Protein 8VR2 (pdb70)

Foldseek 3Di:
DFADLFAFEEEEEVLQDDLNLVLCVVRVVGYQYEYEYLPPDGLNVVDPCVPPPSYDYDNHALLPLVVLLVRCAQHAAYEYDDAQDDLVRLLPDLVCRLCSLQVSLLSSLVSLLSNVRYPEYEYEAAQQQPFDDSSNSSVVSNNVSRVNSVVSQLVSCVPPVHFYAYEYEFAEDFFSDCDDDLLSVLLVCQLVLHAAEDEPPQQAKGAYAYSVLSSVLVSLLRGASLRGSYYAYGGAPQRIDTSVRSSVLSNVLNVGNYHYYYDYDPDDGTRGDGDDGVVSCVRSVGHGDQHDSRRSVRRSVNNVVD/DFDDLFAFEEEEEVLQDQLNLVLCVVRQVGAQYEYEYQPPDGLNCPDPCNPPPSYHYHHHALLPLVVLLVSCAPGAAYEYDDADQDLVVCLVPLPCRLCSLQVSLLSSLVSLLNNVRYNEYEYEAAQLLQQLVPDDPPDWWSSAVSNNSNSVSRVNSVVSQLVCCVPRVHFYAYEHEFAEAAFSDPDDDLLNVLLVCQLVLEAAEDAPPQQAKGFYAYSVLSSLLVVLCRTDSLRGSYYAYGGAPQRIGGSVVSSVLSNVLSVGNHHYHYDHHPITHRHGDGDDGVVSCVRSVGHGDQHDSRRSVNRSVNCVVPVPDDDDD/DFDDLFAFEEEEEVLQDQLNLVLCVVRQVGAQYEYEYQPPDGLNCVDPCSPPPSYYYHHDALLPLVVLLVRCARGAAYEYDDADQDLVVCLVPLPVRLCSLQNSLLSSLVSLLSNVRYPEYEYEAAQQLQFLVVDDPVPPPQWSSAVSNSSNSVSRVSSVVSQLCCCVPVVRQYAYEHEFAEDFFSPCDDDLLNVLLVCQVVQHAAEQAAPQQAKGFYAYSVLSSLLVVLCRGASLRGSYYAYGHAPQRIGTRVRSSVLSNVLSVGNHHYHYDHHPTGHGHGDGDDGVVSCVRSVGHGDAHCSRRSVNRSVNNVVD/DFDLAAFEEEEEVLQDQLNLVLCVVRQVGYQYEYEYLPPDGLLVVDPCSPPPSYHYDNHALLPLVVLLVVCAQGAHYEYDDADQCLPPPDQDLVCRLCRLQVSLLSSLVSLLVNVRYNEYEYEAAQQLQQLVVDDPVPCPLQQWSSAVSNSSNNVSRVNSVVSQLCSCVPVVRFYAYEHEFAEDAFRDCDDDLLSVLLVCQLVLHAAEQADPQQAKGFYAYSVLSSVLVVLCRGPPLRTSYYAYGGAPQRIGTRVVSSVLSNVLSVGNHHYYYDYHPGNHDHGDRDDGVCSCVRSVGHGDDHDSNRSVRRSVNNVVVD

Nearest PDB structures (foldseek):
  8vr2-assembly1_A  TM=1.003E+00  e=1.510E-65  Psychrobacter cryohalolentis K5
  8vr2-assembly1_C  TM=9.861E-01  e=4.027E-60  Psychrobacter cryohalolentis K5
  8vr2-assembly1_B  TM=9.871E-01  e=3.528E-59  Psychrobacter cryohalolentis K5
  8vr2-assembly1_D  TM=9.823E-01  e=2.081E-59  Psychrobacter cryohalolentis K5
  6zld-assembly1_A  TM=8.576E-01  e=5.743E-25  Bacillus cereus HuA2-4

Solvent-accessible surface area: 50581 Å² total; per-residue (Å²): 179,123,12,127,27,68,68,40,57,0,0,0,0,12,0,0,12,35,38,3,3,38,1,0,28,108,9,0,112,85,4,82,0,15,0,1,13,69,50,71,81,37,40,6,142,89,50,134,39,25,146,43,188,37,22,71,84,47,113,7,57,8,69,64,80,147,82,0,31,104,14,0,121,31,0,49,0,0,1,5,24,15,32,5,31,37,64,56,16,4,53,118,7,17,14,115,0,0,23,16,2,2,17,0,5,3,7,0,0,34,0,1,65,101,21,69,64,16,71,0,0,0,1,13,5,10,17,51,14,38,78,153,47,72,72,25,19,0,105,93,0,40,16,19,0,16,37,5,1,4,16,0,3,32,0,3,32,140,59,72,55,11,23,5,0,6,0,3,17,2,62,36,14,8,39,37,79,99,20,133,38,20,3,8,69,9,0,86,39,1,76,107,64,83,54,3,99,1,116,19,30,0,22,38,36,78,4,8,0,5,8,57,3,0,0,51,0,0,38,71,0,0,7,23,39,99,0,47,44,57,16,0,23,0,3,7,32,88,2,22,1,1,15,8,0,0,0,0,0,0,1,47,28,35,131,17,172,2,102,12,52,34,106,136,44,165,79,82,70,105,157,38,142,41,29,97,28,72,71,2,83,132,55,6,52,7,137,15,142,13,37,3,66,72,0,0,76,97,5,5,87,74,19,74,93,120,190,117,12,126,26,64,69,34,63,0,1,0,0,13,0,0,14,35,35,4,3,38,2,0,30,109,10,1,124,83,3,96,0,12,0,0,13,72,48,128,163,38,44,7,143,86,54,131,38,28,143,36,187,33,25,64,88,52,112,5,57,7,65,53,56,134,88,0,25,93,18,0,108,38,1,50,0,0,2,4,26,17,41,28,56,32,39,117,70,2,70,165,16,12,15,96,0,2,27,18,3,0,20,0,6,6,9,0,0,43,0,1,60,96,20,68,61,18,70,1,0,0,2,14,5,10,18,28,2,90,7,4,37,89,66,34,22,60,110,113,20,56,40,0,44,3,38,20,4,21,0,8,0,17,23,5,1,3,17,1,2,32,1,6,32,140,51,75,53,11,23,5,0,6,0,11,18,1,73,26,10,1,41,32,53,91,17,132,46,28,5,11,49,10,0,51,62,1,62,90,75,86,54,3,68,0,96,23,52,0,22,65,54,65,8,18,0,4,5,53,2,0,0,58,0,0,36,72,0,0,14,20,44,98,0,64,45,53,15,1,24,0,2,6,29,76,2,30,1,0,18,8,0,0,0,0,0,0,0,44,25,34,138,13,172,2,112,15,57,47,134,152,57,161,35,58,56,12,146,30,62,45,11,91,29,68,76,1,68,134,63,6,50,9,136,16,149,13,34,2,56,60,0,0,72,112,4,5,91,70,15,61,84,63,72,146,62,59,93,67,155,178,129,10,130,27,63,67,35,51,0,0,1,0,12,0,0,12,28,33,3,2,39,1,0,33,130,9,4,122,89,4,90,0,16,0,0,13,60,48,111,146,37,31,7,143,89,54,133,36,26,146,35,184,40,24,70,79,41,110,11,51,8,68,59,82,149,87,0,30,108,14,0,116,31,0,49,0,0,2,3,26,17,42,14,58,31,35,107,82,1,65,156,26,14,15,119,1,1,26,18,2,1,25,0,7,7,8,0,0,36,0,1,63,102,23,67,63,16,75,0,0,0,1,15,5,10,19,28,0,42,3,6,84,69,49,70,12,61,88,28,139,26,28,55,37,0,18,3,34,6,3,21,1,8,0,17,23,5,1,3,18,0,3,43,3,7,30,148,53,73,54,10,22,6,0,6,0,0,20,1,68,18,2,1,41,33,48,104,21,154,43,27,3,6,64,11,0,92,54,1,72,99,79,74,51,2,72,1,97,20,55,0,27,64,47,58,9,14,0,5,6,70,3,0,5,55,0,0,28,76,0,0,10,22,49,95,0,51,42,61,17,1,15,0,2,7,30,84,2,22,1,1,19,9,0,0,0,0,0,0,1,48,22,32,112,19,143,2,100,14,50,34,121,155,55,157,36,59,50,13,148,32,70,48,17,96,28,74,68,1,85,130,53,4,55,11,140,13,141,12,30,2,58,74,0,0,68,90,3,4,89,68,19,78,91,118,168,16,125,24,59,71,36,57,0,0,0,0,11,0,0,15,35,33,3,0,36,1,0,32,118,5,2,126,88,3,87,0,18,0,0,13,69,55,91,182,43,23,9,146,93,39,134,36,23,148,39,188,36,25,69,85,43,114,7,56,8,70,61,85,152,84,0,27,106,16,0,112,28,0,50,0,0,1,4,25,19,39,31,38,24,20,114,80,137,125,65,29,24,14,106,7,0,18,20,2,0,21,0,6,4,6,0,0,34,0,1,63,102,20,68,63,16,73,0,0,0,1,15,4,9,17,25,3,84,8,3,153,88,64,76,9,51,112,24,89,98,101,2,18,57,28,0,23,15,25,2,4,28,0,7,0,15,23,4,0,20,18,0,2,66,1,4,27,135,64,74,55,9,22,6,0,8,0,18,19,2,67,32,10,2,37,31,44,85,22,136,42,31,3,9,72,13,0,84,77,2,76,103,76,84,68,4,67,0,105,27,55,1,25,61,60,60,9,13,0,5,5,73,6,0,1,57,0,0,40,70,0,0,22,38,50,90,0,55,43,59,31,1,18,0,5,7,33,89,2,31,3,0,18,10,0,0,0,0,1,0,1,51,28,32,135,19,173,1,84,15,58,34,125,156,52,181,31,39,53,16,143,30,67,54,21,100,32,75,100,2,77,141,63,7,51,10,134,12,132,18,31,2,51,73,0,0,77,118,6,3,87,65,9,64,87,75,116

Sequence (1261 aa):
HMIELTGKKIFITGGAGFIGSTLIGRLIENNEMIVYDNLERNTLKSQPFANHKNLTLIQGNVLDQEKIIEAAKGSEIFIHAAAIAGIDNTVKSPVRTMTVNMIGTANALEAAHQAGTVQRFLEFSTSEVFGTGAVGEARWTYAVSKLAGEHLTHAYNREHGLPTVTFRPFNVYGPGQIGEGAISIMIRKALNNEDIYIFGDGSQIRAWCYVDDMIDALMKALSVPQAIGESFNIGNARAITTIYGLAQTICRVLNSKSEIIFREALSADIELRIPNVDKSEELLGFKAQVDLEEGLIRTADWLSANHMIELTGKKIFITGGAGFIGSTLIGRLIENNEMIVYDNLERNTLKSQPFANHKNLTLIQGNVLDQEKIIEAAKGSEIFIHAAAIAGIDNTVKSPVRTMMTVNMIGTANALEAAHQAGTVQRFLEFSTSEVFFGSRAYRVDETGAVGEARWTYAVSKLAGEHLTHAYNREHGLPTVTFRPFNVYGPGQIGEGAISIMIRKALNNEDIYIFGDGSQIRAWCYVDDMIDALMKALSVPQAIGESFNIGNARAITTIYGLAQTICRVLNSKSEIIFREALSADIELRIPNVDKSEELLGFKAQVDLEEGLIRTADWLSANMNDLPVMHMIELTGKKIFITGGAGFIGSTLIGRLIENNEMIVYDNLERNTLKSQPFANHKNLTLIQGNVLDQEKIIEAAKGSEIFIHAAAIAGIDNTVKSPVRTMTVNMIIGTANALEAAHQAGTVQRFLEFSTSEVFFGSRAYRVDELNTGAVGEARWTYAVSKLAGEHLTHAYNREHGLPTVTFRPFNVYGPGQIGEGAISIMIRKALNNEDIYIFGDGSQIRAWCYVDDMIDALMKALSVPQAIGESFNIGNARAITTIYGLAQTICRRVLNNSKSEIIFREALSADIELRIPNVDKSEELLGFKAQVDLEEGLIRTADWLSANMIELTGKKIFITGGAGFIGSTLIGRLIENNEMIVYDNLERNTLKSSQQPFANHKNLTLIQGNVLDQEKIIEAAKGSEIFIHAAAIAGIDNTVKSPVRTMTVNMIGTANALEAAHQAGTVQRFLEEFSTSEVFGSRAYRVDELSTTTGAVGEARWTYAVSKLAGEHLTHAYNREHGLPTVTFRPFNVYGPGQIGEGAISIMIRKALNNEDIYIFGDGSQIRAWCYVDDMIDDALMKALSVPQAIGESFNIGNARAITTIYGLAQTICRVLNSKSEIIFREALSADIELRIPNVDKSEELLGFKAQVDLEEGLIRTADWLSSANM

InterPro domains:
  IPR001509 NAD-dependent epimerase/dehydratase [PF01370] (9-247)
  IPR036291 NAD(P)-binding domain superfamily [SSF51735] (3-320)

Structure (mmCIF, N/CA/C/O backbone):
data_8VR2
#
_entry.id   8VR2
#
_cell.length_a   63.579
_cell.length_b   114.849
_cell.length_c   206.045
_cell.angle_alpha   90.00
_cell.angle_beta   90.00
_cell.angle_gamma   90.00
#
_symmetry.space_group_name_H-M   'P 21 21 21'
#
loop_
_entity.id
_entity.type
_entity.pdbx_description
1 polymer 'NAD-dependent epimerase/dehydratase'
2 non-polymer NICOTINAMIDE-ADENINE-DINUCLEOTIDE
3 non-polymer "URIDINE-5'-DIPHOSPHATE"
4 non-polymer 'SODIUM ION'
5 non-polymer '2-(N-MORPHOLINO)-ETHANESULFONIC ACID'
6 water water
#
loop_
_atom_site.group_PDB
_atom_site.id
_atom_site.type_symbol
_atom_site.label_atom_id
_atom_site.label_alt_id
_atom_site.label_comp_id
_atom_site.label_asym_id
_atom_site.label_entity_id
_atom_site.label_seq_id
_atom_site.pdbx_PDB_ins_code
_atom_site.Cartn_x
_atom_site.Cartn_y
_atom_site.Cartn_z
_atom_site.occupancy
_atom_site.B_iso_or_equiv
_atom_site.auth_seq_id
_atom_site.auth_comp_id
_atom_site.auth_asym_id
_atom_site.auth_atom_id
_atom_site.pdbx_PDB_model_num
ATOM 1 N N . HIS A 1 2 ? 50.341 12.832 75.132 1.00 64.44 0 HIS A N 1
ATOM 2 C CA . HIS A 1 2 ? 48.894 12.605 75.396 1.00 66.39 0 HIS A CA 1
ATOM 3 C C . HIS A 1 2 ? 48.211 12.073 74.132 1.00 60.95 0 HIS A C 1
ATOM 4 O O . HIS A 1 2 ? 47.188 11.400 74.214 1.00 67.15 0 HIS A O 1
ATOM 11 N N . MET A 1 3 ? 48.764 12.403 72.959 1.00 57.30 1 MET A N 1
ATOM 12 C CA . MET A 1 3 ? 48.447 11.699 71.729 1.00 50.96 1 MET A CA 1
ATOM 13 C C . MET A 1 3 ? 48.699 10.209 71.954 1.00 49.57 1 MET A C 1
ATOM 14 O O . MET A 1 3 ? 49.777 9.841 72.409 1.00 51.37 1 MET A O 1
ATOM 19 N N . ILE A 1 4 ? 47.707 9.357 71.673 1.00 40.72 2 ILE A N 1
ATOM 20 C CA . ILE A 1 4 ? 47.834 7.918 71.886 1.00 43.52 2 ILE A CA 1
ATOM 21 C C . ILE A 1 4 ? 48.242 7.258 70.568 1.00 41.58 2 ILE A C 1
ATOM 22 O O . ILE A 1 4 ? 47.631 7.515 69.529 1.00 43.42 2 ILE A O 1
ATOM 27 N N . GLU A 1 5 ? 49.257 6.390 70.618 1.00 44.13 3 GLU A N 1
ATOM 28 C CA . GLU A 1 5 ? 49.681 5.650 69.439 1.00 47.77 3 GLU A CA 1
ATOM 29 C C . GLU A 1 5 ? 48.984 4.300 69.473 1.00 40.20 3 GLU A C 1
ATOM 30 O O . GLU A 1 5 ? 49.048 3.626 70.494 1.00 39.46 3 GLU A O 1
ATOM 36 N N . LEU A 1 6 ? 48.283 3.949 68.380 1.00 37.74 4 LEU A N 1
ATOM 37 C CA . LEU A 1 6 ? 47.366 2.813 68.366 1.00 38.58 4 LEU A CA 1
ATOM 38 C C . LEU A 1 6 ? 48.074 1.511 67.971 1.00 39.89 4 LEU A C 1
ATOM 39 O O . LEU A 1 6 ? 47.541 0.704 67.191 1.00 36.95 4 LEU A O 1
ATOM 44 N N . THR A 1 7 ? 49.260 1.306 68.571 1.00 44.01 5 THR A N 1
ATOM 45 C CA . THR A 1 7 ? 50.027 0.073 68.495 1.00 46.24 5 THR A CA 1
ATOM 46 C C . THR A 1 7 ? 50.435 -0.313 69.913 1.00 41.65 5 THR A C 1
ATOM 47 O O . THR A 1 7 ? 50.563 0.528 70.802 1.00 39.80 5 THR A O 1
ATOM 51 N N . GLY A 1 8 ? 50.609 -1.613 70.114 1.00 37.98 6 GLY A N 1
ATOM 52 C CA . GLY A 1 8 ? 51.027 -2.151 71.397 1.00 40.83 6 GLY A CA 1
ATOM 53 C C . GLY A 1 8 ? 50.051 -1.856 72.529 1.00 41.29 6 GLY A C 1
ATOM 54 O O . GLY A 1 8 ? 50.474 -1.779 73.675 1.00 40.76 6 GLY A O 1
ATOM 55 N N . LYS A 1 9 ? 48.756 -1.677 72.223 1.00 40.13 7 LYS A N 1
ATOM 56 C CA . LYS A 1 9 ? 47.782 -1.387 73.270 1.00 39.36 7 LYS A CA 1
ATOM 57 C C . LYS A 1 9 ? 46.931 -2.603 73.584 1.00 42.97 7 LYS A C 1
ATOM 58 O O . LYS A 1 9 ? 46.783 -3.501 72.754 1.00 39.03 7 LYS A O 1
ATOM 64 N N . LYS A 1 10 ? 46.391 -2.612 74.812 1.00 40.52 8 LYS A N 1
ATOM 65 C CA . LYS A 1 10 ? 45.392 -3.595 75.185 1.00 44.35 8 LYS A CA 1
ATOM 66 C C . LYS A 1 10 ? 44.009 -2.967 75.000 1.00 42.43 8 LYS A C 1
ATOM 67 O O . LYS A 1 10 ? 43.655 -2.025 75.716 1.00 39.92 8 LYS A O 1
ATOM 73 N N . ILE A 1 11 ? 43.263 -3.472 74.004 1.00 39.37 9 ILE A N 1
ATOM 74 C CA . ILE A 1 11 ? 42.051 -2.827 73.531 1.00 37.75 9 ILE A CA 1
ATOM 75 C C . ILE A 1 11 ? 40.909 -3.766 73.874 1.00 38.47 9 ILE A C 1
ATOM 76 O O . ILE A 1 11 ? 40.978 -4.937 73.516 1.00 41.14 9 ILE A O 1
ATOM 81 N N . PHE A 1 12 ? 39.898 -3.256 74.593 1.00 35.78 10 PHE A N 1
ATOM 82 C CA . PHE A 1 12 ? 38.737 -4.043 74.978 1.00 28.79 10 PHE A CA 1
ATOM 83 C C . PHE A 1 12 ? 37.549 -3.462 74.239 1.00 32.07 10 PHE A C 1
ATOM 84 O O . PHE A 1 12 ? 37.312 -2.264 74.320 1.00 33.56 10 PHE A O 1
ATOM 92 N N . ILE A 1 13 ? 36.848 -4.291 73.467 1.00 34.99 11 ILE A N 1
ATOM 93 C CA . ILE A 1 13 ? 35.722 -3.821 72.664 1.00 36.32 11 ILE A CA 1
ATOM 94 C C . ILE A 1 13 ? 34.490 -4.637 73.007 1.00 36.42 11 ILE A C 1
ATOM 95 O O . ILE A 1 13 ? 34.434 -5.835 72.683 1.00 33.23 11 ILE A O 1
ATOM 100 N N . THR A 1 14 ? 33.484 -3.973 73.598 1.00 30.66 12 THR A N 1
ATOM 101 C CA . THR A 1 14 ? 32.175 -4.589 73.710 1.00 29.60 12 THR A CA 1
ATOM 102 C C . THR A 1 14 ? 31.547 -4.486 72.326 1.00 29.25 12 THR A C 1
ATOM 103 O O . THR A 1 14 ? 31.748 -3.505 71.607 1.00 31.97 12 THR A O 1
ATOM 107 N N . GLY A 1 15 ? 30.743 -5.480 71.958 1.00 26.31 13 GLY A N 1
ATOM 108 C CA . GLY A 1 15 ? 30.047 -5.439 70.687 1.00 28.42 13 GLY A CA 1
ATOM 109 C C . GLY A 1 15 ? 31.017 -5.610 69.513 1.00 27.65 13 GLY A C 1
ATOM 110 O O . GLY A 1 15 ? 30.667 -5.307 68.389 1.00 27.56 13 GLY A O 1
ATOM 111 N N . GLY A 1 16 ? 32.247 -6.056 69.792 1.00 32.93 14 GLY A N 1
ATOM 112 C CA . GLY A 1 16 ? 33.301 -6.172 68.797 1.00 36.34 14 GLY A CA 1
ATOM 113 C C . GLY A 1 16 ? 33.018 -7.210 67.706 1.00 38.05 14 GLY A C 1
ATOM 114 O O . GLY A 1 16 ? 33.795 -7.318 66.758 1.00 34.13 14 GLY A O 1
ATOM 115 N N . ALA A 1 17 ? 31.946 -7.996 67.856 1.00 34.12 15 ALA A N 1
ATOM 116 C CA . ALA A 1 17 ? 31.645 -9.062 66.904 1.00 35.50 15 ALA A CA 1
ATOM 117 C C . ALA A 1 17 ? 30.711 -8.577 65.797 1.00 37.75 15 ALA A C 1
ATOM 118 O O . ALA A 1 17 ? 30.493 -9.278 64.800 1.00 33.39 15 ALA A O 1
ATOM 120 N N . GLY A 1 18 ? 30.188 -7.352 65.927 1.00 34.03 16 GLY A N 1
ATOM 121 C CA . GLY A 1 18 ? 29.306 -6.843 64.895 1.00 33.44 16 GLY A CA 1
ATOM 122 C C . GLY A 1 18 ? 30.072 -6.141 63.777 1.00 37.43 16 GLY A C 1
ATOM 123 O O . GLY A 1 18 ? 31.296 -6.252 63.654 1.00 33.86 16 GLY A O 1
ATOM 124 N N . PHE A 1 19 ? 29.335 -5.331 63.028 1.00 32.93 17 PHE A N 1
ATOM 125 C CA . PHE A 1 19 ? 29.834 -4.734 61.814 1.00 33.06 17 PHE A CA 1
ATOM 126 C C . PHE A 1 19 ? 30.995 -3.796 62.123 1.00 38.15 17 PHE A C 1
ATOM 127 O O . PHE A 1 19 ? 32.087 -3.934 61.552 1.00 30.82 17 PHE A O 1
ATOM 135 N N . ILE A 1 20 ? 30.747 -2.791 62.978 1.00 35.97 18 ILE A N 1
ATOM 136 C CA . ILE A 1 20 ? 31.736 -1.737 63.117 1.00 36.04 18 ILE A CA 1
ATOM 137 C C . ILE A 1 20 ? 32.916 -2.302 63.900 1.00 32.55 18 ILE A C 1
ATOM 138 O O . ILE A 1 20 ? 34.077 -2.030 63.574 1.00 33.11 18 ILE A O 1
ATOM 143 N N . GLY A 1 21 ? 32.609 -3.118 64.912 1.00 30.16 19 GLY A N 1
ATOM 144 C CA . GLY A 1 21 ? 33.645 -3.765 65.700 1.00 34.38 19 GLY A CA 1
ATOM 145 C C . GLY A 1 21 ? 34.571 -4.681 64.882 1.00 34.25 19 GLY A C 1
ATOM 146 O O . GLY A 1 21 ? 35.783 -4.644 65.072 1.00 34.92 19 GLY A O 1
ATOM 147 N N . SER A 1 22 ? 34.008 -5.528 64.004 1.00 31.95 20 SER A N 1
ATOM 148 C CA . SER A 1 22 ? 34.793 -6.375 63.110 1.00 33.76 20 SER A CA 1
ATOM 149 C C . SER A 1 22 ? 35.729 -5.517 62.262 1.00 33.11 20 SER A C 1
ATOM 150 O O . SER A 1 22 ? 36.924 -5.805 62.143 1.00 36.48 20 SER A O 1
ATOM 153 N N . THR A 1 23 ? 35.151 -4.453 61.691 1.00 30.84 21 THR A N 1
ATOM 154 C CA . THR A 1 23 ? 35.850 -3.587 60.775 1.00 31.11 21 THR A CA 1
ATOM 155 C C . THR A 1 23 ? 37.047 -3.005 61.514 1.00 33.64 21 THR A C 1
ATOM 156 O O . THR A 1 23 ? 38.156 -3.032 60.969 1.00 27.49 21 THR A O 1
ATOM 160 N N . LEU A 1 24 ? 36.827 -2.515 62.753 1.00 29.63 22 LEU A N 1
ATOM 161 C CA . LEU A 1 24 ? 37.903 -1.868 63.476 1.00 35.05 22 LEU A CA 1
ATOM 162 C C . LEU A 1 24 ? 38.968 -2.900 63.849 1.00 32.38 22 LEU A C 1
ATOM 163 O O . LEU A 1 24 ? 40.161 -2.649 63.678 1.00 33.68 22 LEU A O 1
ATOM 168 N N . ILE A 1 25 ? 38.531 -4.080 64.286 1.00 31.80 23 ILE A N 1
ATOM 169 C CA . ILE A 1 25 ? 39.455 -5.145 64.644 1.00 33.78 23 ILE A CA 1
ATOM 170 C C . ILE A 1 25 ? 40.373 -5.429 63.463 1.00 33.38 23 ILE A C 1
ATOM 171 O O . ILE A 1 25 ? 41.582 -5.531 63.658 1.00 35.55 23 ILE A O 1
ATOM 176 N N . GLY A 1 26 ? 39.809 -5.517 62.254 1.00 31.19 24 GLY A N 1
ATOM 177 C CA . GLY A 1 26 ? 40.598 -5.733 61.047 1.00 33.68 24 GLY A CA 1
ATOM 178 C C . GLY A 1 26 ? 41.724 -4.716 60.882 1.00 37.32 24 GLY A C 1
ATOM 179 O O . GLY A 1 26 ? 42.805 -5.053 60.411 1.00 37.50 24 GLY A O 1
ATOM 180 N N . ARG A 1 27 ? 41.486 -3.459 61.268 1.00 34.08 25 ARG A N 1
ATOM 181 C CA . ARG A 1 27 ? 42.503 -2.445 61.110 1.00 32.27 25 ARG A CA 1
ATOM 182 C C . ARG A 1 27 ? 43.536 -2.485 62.236 1.00 35.68 25 ARG A C 1
ATOM 183 O O . ARG A 1 27 ? 44.630 -1.987 62.020 1.00 40.66 25 ARG A O 1
ATOM 191 N N . LEU A 1 28 ? 43.200 -3.020 63.424 1.00 34.56 26 LEU A N 1
ATOM 192 C CA . LEU A 1 28 ? 44.053 -2.874 64.602 1.00 35.69 26 LEU A CA 1
ATOM 193 C C . LEU A 1 28 ? 44.664 -4.199 65.063 1.00 33.55 26 LEU A C 1
ATOM 194 O O . LEU A 1 28 ? 45.568 -4.180 65.896 1.00 36.46 26 LEU A O 1
ATOM 199 N N . ILE A 1 29 ? 44.162 -5.329 64.560 1.00 33.06 27 ILE A N 1
ATOM 200 C CA . ILE A 1 29 ? 44.468 -6.626 65.138 1.00 35.21 27 ILE A CA 1
ATOM 201 C C . ILE A 1 29 ? 45.936 -7.005 64.933 1.00 35.44 27 ILE A C 1
ATOM 202 O O . ILE A 1 29 ? 46.478 -7.699 65.780 1.00 32.81 27 ILE A O 1
ATOM 207 N N . GLU A 1 30 ? 46.556 -6.577 63.821 1.00 38.04 28 GLU A N 1
ATOM 208 C CA . GLU A 1 30 ? 47.953 -6.896 63.522 1.00 40.23 28 GLU A CA 1
ATOM 209 C C . GLU A 1 30 ? 48.887 -6.394 64.624 1.00 41.69 28 GLU A C 1
ATOM 210 O O . GLU A 1 30 ? 49.926 -6.997 64.873 1.00 39.46 28 GLU A O 1
ATOM 216 N N . ASN A 1 31 ? 48.533 -5.267 65.259 1.00 42.26 29 ASN A N 1
ATOM 217 C CA . ASN A 1 31 ? 49.477 -4.505 66.062 1.00 42.69 29 ASN A CA 1
ATOM 218 C C . ASN A 1 31 ? 49.007 -4.274 67.496 1.00 42.95 29 ASN A C 1
ATOM 219 O O . ASN A 1 31 ? 49.657 -3.532 68.225 1.00 43.53 29 ASN A O 1
ATOM 224 N N . ASN A 1 32 ? 47.897 -4.901 67.907 1.00 41.33 30 ASN A N 1
ATOM 225 C CA . ASN A 1 32 ? 47.381 -4.735 69.259 1.00 40.21 30 ASN A CA 1
ATOM 226 C C . ASN A 1 32 ? 46.773 -6.034 69.773 1.00 36.36 30 ASN A C 1
ATOM 227 O O . ASN A 1 32 ? 46.302 -6.854 68.994 1.00 36.92 30 ASN A O 1
ATOM 232 N N . GLU A 1 33 ? 46.792 -6.201 71.100 1.00 37.35 31 GLU A N 1
ATOM 233 C CA . GLU A 1 33 ? 46.061 -7.258 71.780 1.00 39.93 31 GLU A CA 1
ATOM 234 C C . GLU A 1 33 ? 44.611 -6.792 71.933 1.00 41.37 31 GLU A C 1
ATOM 235 O O . GLU A 1 33 ? 44.362 -5.734 72.507 1.00 44.68 31 GLU A O 1
ATOM 241 N N . MET A 1 34 ? 43.655 -7.589 71.457 1.00 37.76 32 MET A N 1
ATOM 242 C CA . MET A 1 34 ? 42.274 -7.144 71.375 1.00 38.61 32 MET A CA 1
ATOM 243 C C . MET A 1 34 ? 41.380 -8.194 72.008 1.00 41.11 32 MET A C 1
ATOM 244 O O . MET A 1 34 ? 41.551 -9.394 71.748 1.00 41.16 32 MET A O 1
ATOM 249 N N . ILE A 1 35 ? 40.443 -7.701 72.839 1.00 38.91 33 ILE A N 1
ATOM 250 C CA . ILE A 1 35 ? 39.469 -8.519 73.542 1.00 37.02 33 ILE A CA 1
ATOM 251 C C . ILE A 1 35 ? 38.080 -8.076 73.109 1.00 35.68 33 ILE A C 1
ATOM 252 O O . ILE A 1 35 ? 37.719 -6.906 73.220 1.00 37.27 33 ILE A O 1
ATOM 257 N N . VAL A 1 36 ? 37.312 -9.019 72.580 1.00 34.62 34 VAL A N 1
ATOM 258 C CA . VAL A 1 36 ? 35.955 -8.757 72.144 1.00 37.30 34 VAL A CA 1
ATOM 259 C C . VAL A 1 36 ? 35.040 -9.290 73.241 1.00 39.81 34 VAL A C 1
ATOM 260 O O . VAL A 1 36 ? 35.163 -10.451 73.631 1.00 40.81 34 VAL A O 1
ATOM 264 N N . TYR A 1 37 ? 34.121 -8.444 73.706 1.00 37.18 35 TYR A N 1
ATOM 265 C CA . TYR A 1 37 ? 33.156 -8.818 74.728 1.00 36.01 35 TYR A CA 1
ATOM 266 C C . TYR A 1 37 ? 31.771 -8.676 74.104 1.00 34.93 35 TYR A C 1
ATOM 267 O O . TYR A 1 37 ? 31.269 -7.582 73.880 1.00 37.38 35 TYR A O 1
ATOM 276 N N . ASP A 1 38 ? 31.178 -9.811 73.738 1.00 33.54 36 ASP A N 1
ATOM 277 C CA . ASP A 1 38 ? 29.991 -9.799 72.918 1.00 35.23 36 ASP A CA 1
ATOM 278 C C . ASP A 1 38 ? 29.166 -11.032 73.262 1.00 37.99 36 ASP A C 1
ATOM 279 O O . ASP A 1 38 ? 29.721 -12.077 73.583 1.00 38.40 36 ASP A O 1
ATOM 284 N N . ASN A 1 39 ? 27.842 -10.909 73.205 1.00 40.31 37 ASN A N 1
ATOM 285 C CA . ASN A 1 39 ? 27.010 -12.054 73.518 1.00 40.61 37 ASN A CA 1
ATOM 286 C C . ASN A 1 39 ? 26.641 -12.798 72.234 1.00 42.68 37 ASN A C 1
ATOM 287 O O . ASN A 1 39 ? 25.943 -13.812 72.305 1.00 38.23 37 ASN A O 1
ATOM 292 N N . LEU A 1 40 ? 27.065 -12.254 71.076 1.00 39.91 38 LEU A N 1
ATOM 293 C CA . LEU A 1 40 ? 26.907 -12.883 69.770 1.00 43.82 38 LEU A CA 1
ATOM 294 C C . LEU A 1 40 ? 25.446 -12.876 69.337 1.00 46.94 38 LEU A C 1
ATOM 295 O O . LEU A 1 40 ? 25.016 -13.769 68.626 1.00 41.37 38 LEU A O 1
ATOM 300 N N . GLU A 1 41 ? 24.690 -11.834 69.702 1.00 48.76 39 GLU A N 1
ATOM 301 C CA . GLU A 1 41 ? 23.420 -11.590 69.037 1.00 50.69 39 GLU A CA 1
ATOM 302 C C . GLU A 1 41 ? 23.674 -11.442 67.537 1.00 46.29 39 GLU A C 1
ATOM 303 O O . GLU A 1 41 ? 22.852 -11.852 66.720 1.00 46.28 39 GLU A O 1
ATOM 309 N N . ARG A 1 42 ? 24.787 -10.774 67.203 1.00 42.24 40 ARG A N 1
ATOM 310 C CA . ARG A 1 42 ? 25.329 -10.729 65.857 1.00 44.88 40 ARG A CA 1
ATOM 311 C C . ARG A 1 42 ? 26.737 -11.299 65.883 1.00 41.17 40 ARG A C 1
ATOM 312 O O . ARG A 1 42 ? 27.381 -11.327 66.928 1.00 41.08 40 ARG A O 1
ATOM 320 N N . ASN A 1 43 ? 27.210 -11.723 64.710 1.00 43.74 41 ASN A N 1
ATOM 321 C CA . ASN A 1 43 ? 28.534 -12.289 64.627 1.00 40.91 41 ASN A CA 1
ATOM 322 C C . ASN A 1 43 ? 29.028 -12.182 63.188 1.00 46.08 41 ASN A C 1
ATOM 323 O O . ASN A 1 43 ? 29.122 -13.194 62.504 1.00 44.25 41 ASN A O 1
ATOM 328 N N . THR A 1 44 ? 29.335 -10.950 62.758 1.00 38.58 42 THR A N 1
ATOM 329 C CA . THR A 1 44 ? 30.130 -10.684 61.568 1.00 41.11 42 THR A CA 1
ATOM 330 C C . THR A 1 44 ? 31.554 -11.231 61.725 1.00 41.50 42 THR A C 1
ATOM 331 O O . THR A 1 44 ? 32.175 -11.687 60.765 1.00 34.75 42 THR A O 1
ATOM 335 N N . LEU A 1 45 ? 32.098 -11.129 62.940 1.00 39.49 43 LEU A N 1
ATOM 336 C CA . LEU A 1 45 ? 33.501 -11.404 63.172 1.00 38.92 43 LEU A CA 1
ATOM 337 C C . LEU A 1 45 ? 33.832 -12.838 62.757 1.00 42.08 43 LEU A C 1
ATOM 338 O O . LEU A 1 45 ? 34.889 -13.078 62.182 1.00 36.87 43 LEU A O 1
ATOM 343 N N . LYS A 1 46 ? 32.933 -13.793 63.011 1.00 41.89 44 LYS A N 1
ATOM 344 C CA . LYS A 1 46 ? 33.298 -15.185 62.760 1.00 46.40 44 LYS A CA 1
ATOM 345 C C . LYS A 1 46 ? 33.472 -15.412 61.249 1.00 45.77 44 LYS A C 1
ATOM 346 O O . LYS A 1 46 ? 34.072 -16.400 60.850 1.00 46.68 44 LYS A O 1
ATOM 352 N N . SER A 1 47 ? 33.012 -14.486 60.397 1.00 44.15 45 SER A N 1
ATOM 353 C CA . SER A 1 47 ? 33.145 -14.664 58.964 1.00 47.64 45 SER A CA 1
ATOM 354 C C . SER A 1 47 ? 34.454 -14.089 58.437 1.00 49.03 45 SER A C 1
ATOM 355 O O . SER A 1 47 ? 34.713 -14.233 57.247 1.00 52.65 45 SER A O 1
ATOM 358 N N . GLN A 1 48 ? 35.274 -13.470 59.299 1.00 43.45 46 GLN A N 1
ATOM 359 C CA . GLN A 1 48 ? 36.430 -12.713 58.827 1.00 45.72 46 GLN A CA 1
ATOM 360 C C . GLN A 1 48 ? 37.701 -13.542 58.928 1.00 42.58 46 GLN A C 1
ATOM 361 O O . GLN A 1 48 ? 37.886 -14.337 59.841 1.00 40.03 46 GLN A O 1
ATOM 367 N N . PRO A 1 49 ? 38.675 -13.317 58.031 1.00 43.65 47 PRO A N 1
ATOM 368 C CA . PRO A 1 49 ? 39.894 -14.124 58.050 1.00 43.78 47 PRO A CA 1
ATOM 369 C C . PRO A 1 49 ? 40.683 -14.020 59.352 1.00 42.56 47 PRO A C 1
ATOM 370 O O . PRO A 1 49 ? 41.397 -14.954 59.707 1.00 47.74 47 PRO A O 1
ATOM 374 N N . PHE A 1 50 ? 40.506 -12.914 60.089 1.00 37.97 48 PHE A N 1
ATOM 375 C CA . PHE A 1 50 ? 41.198 -12.678 61.350 1.00 34.50 48 PHE A CA 1
ATOM 376 C C . PHE A 1 50 ? 40.368 -13.132 62.560 1.00 33.64 48 PHE A C 1
ATOM 377 O O . PHE A 1 50 ? 40.796 -12.940 63.696 1.00 35.90 48 PHE A O 1
ATOM 385 N N . ALA A 1 51 ? 39.232 -13.808 62.347 1.00 37.91 49 ALA A N 1
ATOM 386 C CA . ALA A 1 51 ? 38.425 -14.344 63.457 1.00 39.88 49 ALA A CA 1
ATOM 387 C C . ALA A 1 51 ? 39.244 -15.173 64.456 1.00 45.92 49 ALA A C 1
ATOM 388 O O . ALA A 1 51 ? 38.931 -15.187 65.645 1.00 45.22 49 ALA A O 1
ATOM 390 N N . ASN A 1 52 ? 40.294 -15.864 63.982 1.00 42.64 50 ASN A N 1
ATOM 391 C CA . ASN A 1 52 ? 41.080 -16.744 64.830 1.00 42.62 50 ASN A CA 1
ATOM 392 C C . ASN A 1 52 ? 42.499 -16.220 65.001 1.00 40.84 50 ASN A C 1
ATOM 393 O O . ASN A 1 52 ? 43.384 -17.014 65.306 1.00 40.14 50 ASN A O 1
ATOM 398 N N . HIS A 1 53 ? 42.701 -14.900 64.842 1.00 36.85 51 HIS A N 1
ATOM 399 C CA . HIS A 1 53 ? 44.007 -14.269 64.996 1.00 39.34 51 HIS A CA 1
ATOM 400 C C . HIS A 1 53 ? 44.567 -14.457 66.418 1.00 39.41 51 HIS A C 1
ATOM 401 O O . HIS A 1 53 ? 43.862 -14.400 67.421 1.00 35.45 51 HIS A O 1
ATOM 408 N N . LYS A 1 54 ? 45.889 -14.629 66.514 1.00 41.99 52 LYS A N 1
ATOM 409 C CA . LYS A 1 54 ? 46.547 -14.861 67.790 1.00 44.05 52 LYS A CA 1
ATOM 410 C C . LYS A 1 54 ? 46.344 -13.682 68.754 1.00 46.06 52 LYS A C 1
ATOM 411 O O . LYS A 1 54 ? 46.389 -13.870 69.970 1.00 49.57 52 LYS A O 1
ATOM 417 N N . ASN A 1 55 ? 46.144 -12.458 68.235 1.00 39.65 53 ASN A N 1
ATOM 418 C CA . ASN A 1 55 ? 45.983 -11.282 69.083 1.00 37.68 53 ASN A CA 1
ATOM 419 C C . ASN A 1 55 ? 44.534 -11.058 69.533 1.00 37.96 53 ASN A C 1
ATOM 420 O O . ASN A 1 55 ? 44.256 -10.103 70.258 1.00 35.72 53 ASN A O 1
ATOM 425 N N . LEU A 1 56 ? 43.615 -11.926 69.117 1.00 37.75 54 LEU A N 1
ATOM 426 C CA . LEU A 1 56 ? 42.205 -11.775 69.421 1.00 37.86 54 LEU A CA 1
ATOM 427 C C . LEU A 1 56 ? 41.758 -12.829 70.431 1.00 47.82 54 LEU A C 1
ATOM 428 O O . LEU A 1 56 ? 41.969 -14.027 70.230 1.00 46.80 54 LEU A O 1
ATOM 433 N N . THR A 1 57 ? 41.126 -12.346 71.511 1.00 47.47 55 THR A N 1
ATOM 434 C CA . THR A 1 57 ? 40.428 -13.175 72.479 1.00 43.45 55 THR A CA 1
ATOM 435 C C . THR A 1 57 ? 38.951 -12.812 72.444 1.00 42.09 55 THR A C 1
ATOM 436 O O . THR A 1 57 ? 38.640 -11.634 72.568 1.00 46.81 55 THR A O 1
ATOM 440 N N . LEU A 1 58 ? 38.065 -13.802 72.253 1.00 42.07 56 LEU A N 1
ATOM 441 C CA . LEU A 1 58 ? 36.619 -13.592 72.296 1.00 40.41 56 LEU A CA 1
ATOM 442 C C . LEU A 1 58 ? 36.079 -14.037 73.655 1.00 46.33 56 LEU A C 1
ATOM 443 O O . LEU A 1 58 ? 36.204 -15.200 74.005 1.00 48.31 56 LEU A O 1
ATOM 448 N N . ILE A 1 59 ? 35.477 -13.111 74.418 1.00 46.07 57 ILE A N 1
ATOM 449 C CA . ILE A 1 59 ? 34.732 -13.466 75.622 1.00 42.59 57 ILE A CA 1
ATOM 450 C C . ILE A 1 59 ? 33.252 -13.363 75.287 1.00 41.54 57 ILE A C 1
ATOM 451 O O . ILE A 1 59 ? 32.780 -12.309 74.890 1.00 41.50 57 ILE A O 1
ATOM 456 N N . GLN A 1 60 ? 32.530 -14.474 75.421 1.00 39.37 58 GLN A N 1
ATOM 457 C CA . GLN A 1 60 ? 31.111 -14.462 75.141 1.00 46.58 58 GLN A CA 1
ATOM 458 C C . GLN A 1 60 ? 30.378 -14.032 76.412 1.00 54.15 58 GLN A C 1
ATOM 459 O O . GLN A 1 60 ? 30.301 -14.801 77.376 1.00 46.34 58 GLN A O 1
ATOM 465 N N . GLY A 1 61 ? 29.868 -12.793 76.403 1.00 45.84 59 GLY A N 1
ATOM 466 C CA . GLY A 1 61 ? 29.342 -12.176 77.615 1.00 46.59 59 GLY A CA 1
ATOM 467 C C . GLY A 1 61 ? 28.303 -11.091 77.325 1.00 43.43 59 GLY A C 1
ATOM 468 O O . GLY A 1 61 ? 28.237 -10.559 76.217 1.00 44.31 59 GLY A O 1
ATOM 469 N N . ASN A 1 62 ? 27.490 -10.777 78.347 1.00 41.49 60 ASN A N 1
ATOM 470 C CA . ASN A 1 62 ? 26.434 -9.785 78.230 1.00 40.38 60 ASN A CA 1
ATOM 471 C C . ASN A 1 62 ? 26.875 -8.519 78.963 1.00 38.38 60 ASN A C 1
ATOM 472 O O . ASN A 1 62 ? 27.471 -8.594 80.042 1.00 43.34 60 ASN A O 1
ATOM 477 N N . VAL A 1 63 ? 26.636 -7.346 78.365 1.00 35.45 61 VAL A N 1
ATOM 478 C CA . VAL A 1 63 ? 27.017 -6.120 79.043 1.00 35.96 61 VAL A CA 1
ATOM 479 C C . VAL A 1 63 ? 26.064 -5.885 80.227 1.00 39.62 61 VAL A C 1
ATOM 480 O O . VAL A 1 63 ? 26.327 -4.999 81.025 1.00 38.63 61 VAL A O 1
ATOM 484 N N . LEU A 1 64 ? 24.971 -6.666 80.350 1.00 39.33 62 LEU A N 1
ATOM 485 C CA . LEU A 1 64 ? 24.134 -6.636 81.548 1.00 39.62 62 LEU A CA 1
ATOM 486 C C . LEU A 1 64 ? 24.711 -7.439 82.718 1.00 47.97 62 LEU A C 1
ATOM 487 O O . LEU A 1 64 ? 24.198 -7.334 83.829 1.00 46.20 62 LEU A O 1
ATOM 492 N N . ASP A 1 65 ? 25.813 -8.179 82.516 1.00 41.78 63 ASP A N 1
ATOM 493 C CA . ASP A 1 65 ? 26.455 -8.905 83.598 1.00 42.63 63 ASP A CA 1
ATOM 494 C C . ASP A 1 65 ? 27.565 -8.026 84.160 1.00 42.37 63 ASP A C 1
ATOM 495 O O . ASP A 1 65 ? 28.695 -8.062 83.663 1.00 39.36 63 ASP A O 1
ATOM 500 N N . GLN A 1 66 ? 27.245 -7.267 85.231 1.00 41.05 64 GLN A N 1
ATOM 501 C CA . GLN A 1 66 ? 28.113 -6.192 85.682 1.00 45.09 64 GLN A CA 1
ATOM 502 C C . GLN A 1 66 ? 29.449 -6.755 86.160 1.00 44.29 64 GLN A C 1
ATOM 503 O O . GLN A 1 66 ? 30.491 -6.136 85.924 1.00 47.02 64 GLN A O 1
ATOM 509 N N . GLU A 1 67 ? 29.413 -7.883 86.896 1.00 44.29 65 GLU A N 1
ATOM 510 C CA . GLU A 1 67 ? 30.612 -8.423 87.512 1.00 46.25 65 GLU A CA 1
ATOM 511 C C . GLU A 1 67 ? 31.535 -8.997 86.437 1.00 44.00 65 GLU A C 1
ATOM 512 O O . GLU A 1 67 ? 32.754 -8.882 86.557 1.00 41.86 65 GLU A O 1
ATOM 518 N N . LYS A 1 68 ? 30.948 -9.602 85.398 1.00 45.02 66 LYS A N 1
ATOM 519 C CA . LYS A 1 68 ? 31.740 -10.244 84.354 1.00 46.10 66 LYS A CA 1
ATOM 520 C C . LYS A 1 68 ? 32.465 -9.187 83.525 1.00 42.34 66 LYS A C 1
ATOM 521 O O . LYS A 1 68 ? 33.671 -9.281 83.268 1.00 38.64 66 LYS A O 1
ATOM 527 N N . ILE A 1 69 ? 31.726 -8.156 83.108 1.00 42.17 67 ILE A N 1
ATOM 528 C CA . ILE A 1 69 ? 32.351 -7.147 82.267 1.00 41.98 67 ILE A CA 1
ATOM 529 C C . ILE A 1 69 ? 33.449 -6.419 83.045 1.00 44.58 67 ILE A C 1
ATOM 530 O O . ILE A 1 69 ? 34.513 -6.146 82.491 1.00 43.55 67 ILE A O 1
ATOM 535 N N . ILE A 1 70 ? 33.227 -6.146 84.345 1.00 41.88 68 ILE A N 1
ATOM 536 C CA . ILE A 1 70 ? 34.251 -5.544 85.189 1.00 41.78 68 ILE A CA 1
ATOM 537 C C . ILE A 1 70 ? 35.538 -6.382 85.210 1.00 39.51 68 ILE A C 1
ATOM 538 O O . ILE A 1 70 ? 36.643 -5.840 85.126 1.00 42.46 68 ILE A O 1
ATOM 543 N N . GLU A 1 71 ? 35.398 -7.688 85.430 1.00 41.30 69 GLU A N 1
ATOM 544 C CA . GLU A 1 71 ? 36.539 -8.591 85.415 1.00 47.32 69 GLU A CA 1
ATOM 545 C C . GLU A 1 71 ? 37.211 -8.573 84.037 1.00 37.02 69 GLU A C 1
ATOM 546 O O . GLU A 1 71 ? 38.428 -8.424 83.932 1.00 39.32 69 GLU A O 1
ATOM 552 N N . ALA A 1 72 ? 36.412 -8.738 82.984 1.00 39.54 70 ALA A N 1
ATOM 553 C CA . ALA A 1 72 ? 36.957 -8.910 81.637 1.00 39.93 70 ALA A CA 1
ATOM 554 C C . ALA A 1 72 ? 37.745 -7.681 81.177 1.00 44.18 70 ALA A C 1
ATOM 555 O O . ALA A 1 72 ? 38.667 -7.805 80.366 1.00 39.96 70 ALA A O 1
ATOM 557 N N . ALA A 1 73 ? 37.402 -6.489 81.693 1.00 41.42 71 ALA A N 1
ATOM 558 C CA . ALA A 1 73 ? 37.945 -5.251 81.152 1.00 39.65 71 ALA A CA 1
ATOM 559 C C . ALA A 1 73 ? 39.195 -4.836 81.905 1.00 38.13 71 ALA A C 1
ATOM 560 O O . ALA A 1 73 ? 39.733 -3.768 81.638 1.00 41.28 71 ALA A O 1
ATOM 562 N N . LYS A 1 74 ? 39.616 -5.678 82.851 1.00 40.99 72 LYS A N 1
ATOM 563 C CA . LYS A 1 74 ? 40.758 -5.399 83.694 1.00 43.73 72 LYS A CA 1
ATOM 564 C C . LYS A 1 74 ? 42.016 -5.216 82.849 1.00 41.66 72 LYS A C 1
ATOM 565 O O . LYS A 1 74 ? 42.297 -5.994 81.934 1.00 49.73 72 LYS A O 1
ATOM 571 N N . GLY A 1 75 ? 42.754 -4.158 83.165 1.00 33.48 73 GLY A N 1
ATOM 572 C CA . GLY A 1 75 ? 43.971 -3.793 82.459 1.00 38.81 73 GLY A CA 1
ATOM 573 C C . GLY A 1 75 ? 43.769 -3.091 81.113 1.00 37.69 73 GLY A C 1
ATOM 574 O O . GLY A 1 75 ? 44.756 -2.765 80.469 1.00 42.48 73 GLY A O 1
ATOM 575 N N . SER A 1 76 ? 42.528 -2.813 80.693 1.00 36.32 74 SER A N 1
ATOM 576 C CA . SER A 1 76 ? 42.302 -2.309 79.350 1.00 34.82 74 SER A CA 1
ATOM 577 C C . SER A 1 76 ? 42.805 -0.868 79.227 1.00 39.09 74 SER A C 1
ATOM 578 O O . SER A 1 76 ? 42.653 -0.066 80.151 1.00 39.88 74 SER A O 1
ATOM 581 N N . GLU A 1 77 ? 43.480 -0.565 78.104 1.00 34.12 75 GLU A N 1
ATOM 582 C CA . GLU A 1 77 ? 44.040 0.753 77.884 1.00 35.17 75 GLU A CA 1
ATOM 583 C C . GLU A 1 77 ? 43.145 1.578 76.960 1.00 36.46 75 GLU A C 1
ATOM 584 O O . GLU A 1 77 ? 43.115 2.804 77.068 1.00 37.27 75 GLU A O 1
ATOM 590 N N . ILE A 1 78 ? 42.499 0.907 75.998 1.00 31.73 76 ILE A N 1
ATOM 591 C CA . ILE A 1 78 ? 41.503 1.517 75.134 1.00 31.75 76 ILE A CA 1
ATOM 592 C C . ILE A 1 78 ? 40.235 0.707 75.296 1.00 32.72 76 ILE A C 1
ATOM 593 O O . ILE A 1 78 ? 40.272 -0.512 75.102 1.00 32.99 76 ILE A O 1
ATOM 598 N N . PHE A 1 79 ? 39.130 1.388 75.629 1.00 30.04 77 PHE A N 1
ATOM 599 C CA . PHE A 1 79 ? 37.847 0.738 75.864 1.00 28.25 77 PHE A CA 1
ATOM 600 C C . PHE A 1 79 ? 36.862 1.284 74.836 1.00 28.64 77 PHE A C 1
ATOM 601 O O . PHE A 1 79 ? 36.608 2.486 74.775 1.00 29.83 77 PHE A O 1
ATOM 609 N N . ILE A 1 80 ? 36.389 0.414 73.952 1.00 30.70 78 ILE A N 1
ATOM 610 C CA . ILE A 1 80 ? 35.444 0.806 72.921 1.00 30.98 78 ILE A CA 1
ATOM 611 C C . ILE A 1 80 ? 34.123 0.134 73.254 1.00 31.68 78 ILE A C 1
ATOM 612 O O . ILE A 1 80 ? 34.040 -1.090 73.337 1.00 30.99 78 ILE A O 1
ATOM 617 N N . HIS A 1 81 ? 33.100 0.948 73.489 1.00 32.45 79 HIS A N 1
ATOM 618 C CA . HIS A 1 81 ? 31.817 0.402 73.894 1.00 31.56 79 HIS A CA 1
ATOM 619 C C . HIS A 1 81 ? 30.889 0.446 72.685 1.00 30.67 79 HIS A C 1
ATOM 620 O O . HIS A 1 81 ? 30.280 1.474 72.373 1.00 29.42 79 HIS A O 1
ATOM 627 N N . ALA A 1 82 ? 30.793 -0.693 71.988 1.00 28.24 80 ALA A N 1
ATOM 628 C CA . ALA A 1 82 ? 29.977 -0.753 70.799 1.00 29.51 80 ALA A CA 1
ATOM 629 C C . ALA A 1 82 ? 28.764 -1.654 71.013 1.00 25.54 80 ALA A C 1
ATOM 630 O O . ALA A 1 82 ? 27.894 -1.638 70.179 1.00 31.15 80 ALA A O 1
ATOM 632 N N . ALA A 1 83 ? 28.702 -2.396 72.118 1.00 30.62 81 ALA A N 1
ATOM 633 C CA . ALA A 1 83 ? 27.586 -3.292 72.367 1.00 32.57 81 ALA A CA 1
ATOM 634 C C . ALA A 1 83 ? 26.311 -2.481 72.485 1.00 37.57 81 ALA A C 1
ATOM 635 O O . ALA A 1 83 ? 26.243 -1.513 73.249 1.00 42.13 81 ALA A O 1
ATOM 637 N N . ALA A 1 84 ? 25.337 -2.887 71.689 1.00 35.57 82 ALA A N 1
ATOM 638 C CA . ALA A 1 84 ? 24.037 -2.264 71.665 1.00 34.46 82 ALA A CA 1
ATOM 639 C C . ALA A 1 84 ? 23.087 -3.171 70.906 1.00 40.71 82 ALA A C 1
ATOM 640 O O . ALA A 1 84 ? 23.483 -3.942 70.029 1.00 42.47 82 ALA A O 1
ATOM 642 N N . ILE A 1 85 ? 21.817 -3.057 71.269 1.00 39.19 83 ILE A N 1
ATOM 643 C CA . ILE A 1 85 ? 20.755 -3.496 70.398 1.00 37.62 83 ILE A CA 1
ATOM 644 C C . ILE A 1 85 ? 20.508 -2.343 69.441 1.00 38.88 83 ILE A C 1
ATOM 645 O O . ILE A 1 85 ? 20.027 -1.280 69.801 1.00 34.32 83 ILE A O 1
ATOM 650 N N . ALA A 1 86 ? 20.848 -2.614 68.187 1.00 40.58 84 ALA A N 1
ATOM 651 C CA . ALA A 1 86 ? 20.915 -1.619 67.143 1.00 36.85 84 ALA A CA 1
ATOM 652 C C . ALA A 1 86 ? 20.546 -2.326 65.842 1.00 41.47 84 ALA A C 1
ATOM 653 O O . ALA A 1 86 ? 20.614 -3.556 65.765 1.00 45.02 84 ALA A O 1
ATOM 655 N N . GLY A 1 87 ? 20.142 -1.546 64.837 1.00 45.20 85 GLY A N 1
ATOM 656 C CA . GLY A 1 87 ? 19.500 -2.082 63.655 1.00 42.28 85 GLY A CA 1
ATOM 657 C C . GLY A 1 87 ? 18.055 -2.452 63.990 1.00 45.54 85 GLY A C 1
ATOM 658 O O . GLY A 1 87 ? 17.795 -3.133 64.995 1.00 39.83 85 GLY A O 1
ATOM 659 N N . ILE A 1 88 ? 17.119 -2.013 63.131 1.00 43.93 86 ILE A N 1
ATOM 660 C CA . ILE A 1 88 ? 15.705 -2.201 63.404 1.00 42.96 86 ILE A CA 1
ATOM 661 C C . ILE A 1 88 ? 15.388 -3.700 63.553 1.00 43.51 86 ILE A C 1
ATOM 662 O O . ILE A 1 88 ? 14.466 -4.054 64.290 1.00 44.08 86 ILE A O 1
ATOM 667 N N . ASP A 1 89 ? 16.148 -4.596 62.888 1.00 39.88 87 ASP A N 1
ATOM 668 C CA . ASP A 1 89 ? 15.953 -6.036 63.055 1.00 45.05 87 ASP A CA 1
ATOM 669 C C . ASP A 1 89 ? 16.027 -6.438 64.539 1.00 50.77 87 ASP A C 1
ATOM 670 O O . ASP A 1 89 ? 15.238 -7.267 64.998 1.00 47.01 87 ASP A O 1
ATOM 675 N N . ASN A 1 90 ? 16.958 -5.825 65.289 1.00 42.76 88 ASN A N 1
ATOM 676 C CA . ASN A 1 90 ? 17.188 -6.155 66.689 1.00 49.49 88 ASN A CA 1
ATOM 677 C C . ASN A 1 90 ? 16.314 -5.307 67.618 1.00 47.35 88 ASN A C 1
ATOM 678 O O . ASN A 1 90 ? 15.840 -5.819 68.625 1.00 42.40 88 ASN A O 1
ATOM 683 N N . THR A 1 91 ? 16.121 -4.019 67.286 1.00 43.98 89 THR A N 1
ATOM 684 C CA . THR A 1 91 ? 15.539 -3.062 68.221 1.00 51.07 89 THR A CA 1
ATOM 685 C C . THR A 1 91 ? 14.019 -3.239 68.267 1.00 49.92 89 THR A C 1
ATOM 686 O O . THR A 1 91 ? 13.404 -2.983 69.295 1.00 43.07 89 THR A O 1
ATOM 690 N N . VAL A 1 92 ? 13.419 -3.688 67.156 1.00 45.94 90 VAL A N 1
ATOM 691 C CA . VAL A 1 92 ? 11.967 -3.791 67.073 1.00 48.80 90 VAL A CA 1
ATOM 692 C C . VAL A 1 92 ? 11.485 -4.888 68.018 1.00 55.48 90 VAL A C 1
ATOM 693 O O . VAL A 1 92 ? 10.291 -4.967 68.309 1.00 64.92 90 VAL A O 1
ATOM 697 N N . LYS A 1 93 ? 12.407 -5.755 68.458 1.00 55.44 91 LYS A N 1
ATOM 698 C CA . LYS A 1 93 ? 12.024 -6.960 69.170 1.00 56.71 91 LYS A CA 1
ATOM 699 C C . LYS A 1 93 ? 11.450 -6.591 70.539 1.00 60.94 91 LYS A C 1
ATOM 700 O O . LYS A 1 93 ? 10.484 -7.210 70.992 1.00 49.10 91 LYS A O 1
ATOM 706 N N . SER A 1 94 ? 12.009 -5.561 71.187 1.00 44.11 92 SER A N 1
ATOM 707 C CA . SER A 1 94 ? 11.634 -5.308 72.566 1.00 47.78 92 SER A CA 1
ATOM 708 C C . SER A 1 94 ? 12.165 -3.946 73.000 1.00 46.91 92 SER A C 1
ATOM 709 O O . SER A 1 94 ? 13.360 -3.796 73.223 1.00 48.91 92 SER A O 1
ATOM 712 N N . PRO A 1 95 ? 11.294 -2.921 73.085 1.00 48.47 93 PRO A N 1
ATOM 713 C CA . PRO A 1 95 ? 11.654 -1.662 73.739 1.00 44.81 93 PRO A CA 1
ATOM 714 C C . PRO A 1 95 ? 12.367 -1.863 75.077 1.00 45.14 93 PRO A C 1
ATOM 715 O O . PRO A 1 95 ? 13.395 -1.224 75.307 1.00 39.86 93 PRO A O 1
ATOM 719 N N . VAL A 1 96 ? 11.895 -2.800 75.920 1.00 37.60 94 VAL A N 1
ATOM 720 C CA . VAL A 1 96 ? 12.532 -2.998 77.210 1.00 41.68 94 VAL A CA 1
ATOM 721 C C . VAL A 1 96 ? 13.978 -3.456 77.026 1.00 40.06 94 VAL A C 1
ATOM 722 O O . VAL A 1 96 ? 14.864 -3.002 77.746 1.00 36.53 94 VAL A O 1
ATOM 726 N N . ARG A 1 97 ? 14.215 -4.395 76.097 1.00 40.92 95 ARG A N 1
ATOM 727 C CA . ARG A 1 97 ? 15.559 -4.953 75.959 1.00 36.50 95 ARG A CA 1
ATOM 728 C C . ARG A 1 97 ? 16.483 -3.904 75.339 1.00 31.75 95 ARG A C 1
ATOM 729 O O . ARG A 1 97 ? 17.613 -3.738 75.787 1.00 34.77 95 ARG A O 1
ATOM 737 N N . THR A 1 98 ? 15.985 -3.180 74.339 1.00 33.70 96 THR A N 1
ATOM 738 C CA . THR A 1 98 ? 16.701 -2.067 73.747 1.00 38.58 96 THR A CA 1
ATOM 739 C C . THR A 1 98 ? 17.138 -1.041 74.804 1.00 39.44 96 THR A C 1
ATOM 740 O O . THR A 1 98 ? 18.307 -0.630 74.856 1.00 33.65 96 THR A O 1
ATOM 744 N N . MET A 1 99 ? 16.164 -0.590 75.608 1.00 35.39 97 MET A N 1
ATOM 745 C CA . MET A 1 99 ? 16.404 0.485 76.564 1.00 37.04 97 MET A CA 1
ATOM 746 C C . MET A 1 99 ? 17.390 -0.003 77.604 1.00 34.00 97 MET A C 1
ATOM 747 O O . MET A 1 99 ? 18.332 0.697 77.918 1.00 35.12 97 MET A O 1
ATOM 752 N N . THR A 1 100 ? 17.218 -1.251 78.022 1.00 31.36 98 THR A N 1
ATOM 753 C CA . THR A 1 100 ? 17.973 -1.859 79.093 1.00 35.77 98 THR A CA 1
ATOM 754 C C . THR A 1 100 ? 19.401 -2.154 78.626 1.00 38.74 98 THR A C 1
ATOM 755 O O . THR A 1 100 ? 20.359 -1.774 79.301 1.00 35.63 98 THR A O 1
ATOM 759 N N . VAL A 1 101 ? 19.565 -2.804 77.459 1.00 35.98 99 VAL A N 1
ATOM 760 C CA . VAL A 1 101 ? 20.919 -3.123 77.023 1.00 33.59 99 VAL A CA 1
ATOM 761 C C . VAL A 1 101 ? 21.690 -1.832 76.731 1.00 29.77 99 VAL A C 1
ATOM 762 O O . VAL A 1 101 ? 22.867 -1.731 77.061 1.00 35.53 99 VAL A O 1
ATOM 766 N N . ASN A 1 102 ? 21.040 -0.863 76.086 1.00 29.98 100 ASN A N 1
ATOM 767 C CA . ASN A 1 102 ? 21.741 0.338 75.676 1.00 33.06 100 ASN A CA 1
ATOM 768 C C . ASN A 1 102 ? 22.060 1.204 76.897 1.00 35.69 100 ASN A C 1
ATOM 769 O O . ASN A 1 102 ? 23.186 1.663 77.036 1.00 35.49 100 ASN A O 1
ATOM 774 N N . MET A 1 103 ? 21.097 1.411 77.804 1.00 35.47 101 MET A N 1
ATOM 775 C CA . MET A 1 103 ? 21.349 2.334 78.904 1.00 37.30 101 MET A CA 1
ATOM 776 C C . MET A 1 103 ? 22.192 1.674 79.992 1.00 35.11 101 MET A C 1
ATOM 777 O O . MET A 1 103 ? 23.303 2.113 80.290 1.00 34.38 101 MET A O 1
ATOM 782 N N . ILE A 1 104 ? 21.665 0.588 80.564 1.00 31.61 102 ILE A N 1
ATOM 783 C CA . ILE A 1 104 ? 22.340 -0.130 81.625 1.00 32.58 102 ILE A CA 1
ATOM 784 C C . ILE A 1 104 ? 23.668 -0.702 81.125 1.00 30.57 102 ILE A C 1
ATOM 785 O O . ILE A 1 104 ? 24.665 -0.679 81.847 1.00 31.03 102 ILE A O 1
ATOM 790 N N . GLY A 1 105 ? 23.687 -1.230 79.893 1.00 34.72 103 GLY A N 1
ATOM 791 C CA . GLY A 1 105 ? 24.929 -1.751 79.327 1.00 30.62 103 GLY A CA 1
ATOM 792 C C . GLY A 1 105 ? 26.034 -0.693 79.265 1.00 29.92 103 GLY A C 1
ATOM 793 O O . GLY A 1 105 ? 27.194 -0.987 79.518 1.00 34.17 103 GLY A O 1
ATOM 794 N N . THR A 1 106 ? 25.683 0.539 78.891 1.00 30.04 104 THR A N 1
ATOM 795 C CA . THR A 1 106 ? 26.631 1.647 78.893 1.00 32.66 104 THR A CA 1
ATOM 796 C C . THR A 1 106 ? 27.096 1.991 80.316 1.00 32.03 104 THR A C 1
ATOM 797 O O . THR A 1 106 ? 28.290 2.177 80.553 1.00 28.86 104 THR A O 1
ATOM 801 N N . ALA A 1 107 ? 26.164 2.035 81.288 1.00 30.86 105 ALA A N 1
ATOM 802 C CA . ALA A 1 107 ? 26.512 2.254 82.689 1.00 29.27 105 ALA A CA 1
ATOM 803 C C . ALA A 1 107 ? 27.557 1.255 83.165 1.00 27.99 105 ALA A C 1
ATOM 804 O O . ALA A 1 107 ? 28.553 1.617 83.777 1.00 32.56 105 ALA A O 1
ATOM 806 N N . ASN A 1 108 ? 27.328 -0.017 82.825 1.00 28.05 106 ASN A N 1
ATOM 807 C CA . ASN A 1 108 ? 28.185 -1.112 83.247 1.00 31.66 106 ASN A CA 1
ATOM 808 C C . ASN A 1 108 ? 29.552 -1.015 82.574 1.00 31.28 106 ASN A C 1
ATOM 809 O O . ASN A 1 108 ? 30.591 -1.237 83.222 1.00 34.76 106 ASN A O 1
ATOM 814 N N . ALA A 1 109 ? 29.537 -0.706 81.266 1.00 32.05 107 ALA A N 1
ATOM 815 C CA . ALA A 1 109 ? 30.771 -0.543 80.507 1.00 31.99 107 ALA A CA 1
ATOM 816 C C . ALA A 1 109 ? 31.604 0.569 81.133 1.00 29.81 107 ALA A C 1
ATOM 817 O O . ALA A 1 109 ? 32.823 0.440 81.323 1.00 30.98 107 ALA A O 1
ATOM 819 N N . LEU A 1 110 ? 30.933 1.697 81.428 1.00 29.75 108 LEU A N 1
ATOM 820 C CA . LEU A 1 110 ? 31.579 2.828 82.090 1.00 29.44 108 LEU A CA 1
ATOM 821 C C . LEU A 1 110 ? 32.155 2.433 83.462 1.00 30.16 108 LEU A C 1
ATOM 822 O O . LEU A 1 110 ? 33.324 2.706 83.744 1.00 30.99 108 LEU A O 1
ATOM 827 N N . GLU A 1 111 ? 31.384 1.697 84.270 1.00 31.75 109 GLU A N 1
ATOM 828 C CA . GLU A 1 111 ? 31.850 1.246 85.577 1.00 36.03 109 GLU A CA 1
ATOM 829 C C . GLU A 1 111 ? 33.044 0.304 85.407 1.00 38.61 109 GLU A C 1
ATOM 830 O O . GLU A 1 111 ? 34.007 0.435 86.152 1.00 37.19 109 GLU A O 1
ATOM 836 N N . ALA A 1 112 ? 33.008 -0.585 84.394 1.00 38.63 110 ALA A N 1
ATOM 837 C CA . ALA A 1 112 ? 34.145 -1.471 84.129 1.00 35.70 110 ALA A CA 1
ATOM 838 C C . ALA A 1 112 ? 35.391 -0.653 83.797 1.00 35.64 110 ALA A C 1
ATOM 839 O O . ALA A 1 112 ? 36.474 -0.901 84.329 1.00 39.96 110 ALA A O 1
ATOM 841 N N . ALA A 1 113 ? 35.259 0.344 82.919 1.00 36.81 111 ALA A N 1
ATOM 842 C CA . ALA A 1 113 ? 36.410 1.148 82.537 1.00 37.65 111 ALA A CA 1
ATOM 843 C C . ALA A 1 113 ? 36.965 1.872 83.763 1.00 41.64 111 ALA A C 1
ATOM 844 O O . ALA A 1 113 ? 38.189 1.963 83.954 1.00 39.07 111 ALA A O 1
ATOM 846 N N . HIS A 1 114 ? 36.029 2.432 84.546 1.00 39.81 112 HIS A N 1
ATOM 847 C CA . HIS A 1 114 ? 36.345 3.147 85.772 1.00 41.44 112 HIS A CA 1
ATOM 848 C C . HIS A 1 114 ? 37.130 2.257 86.731 1.00 36.55 112 HIS A C 1
ATOM 849 O O . HIS A 1 114 ? 38.174 2.673 87.222 1.00 40.65 112 HIS A O 1
ATOM 856 N N . GLN A 1 115 ? 36.630 1.046 87.002 1.00 36.66 113 GLN A N 1
ATOM 857 C CA . GLN A 1 115 ? 37.250 0.195 88.017 1.00 38.51 113 GLN A CA 1
ATOM 858 C C . GLN A 1 115 ? 38.628 -0.294 87.557 1.00 39.12 113 GLN A C 1
ATOM 859 O O . GLN A 1 115 ? 39.529 -0.506 88.364 1.00 41.82 113 GLN A O 1
ATOM 865 N N . ALA A 1 116 ? 38.808 -0.448 86.243 1.00 37.00 114 ALA A N 1
ATOM 866 C CA . ALA A 1 116 ? 40.074 -0.882 85.668 1.00 37.81 114 ALA A CA 1
ATOM 867 C C . ALA A 1 116 ? 41.235 0.026 86.056 1.00 40.85 114 ALA A C 1
ATOM 868 O O . ALA A 1 116 ? 42.369 -0.442 86.216 1.00 42.23 114 ALA A O 1
ATOM 870 N N . GLY A 1 117 ? 40.974 1.340 86.083 1.00 39.60 115 GLY A N 1
ATOM 871 C CA . GLY A 1 117 ? 41.996 2.317 86.423 1.00 42.30 115 GLY A CA 1
ATOM 872 C C . GLY A 1 117 ? 43.024 2.570 85.318 1.00 42.53 115 GLY A C 1
ATOM 873 O O . GLY A 1 117 ? 43.767 3.538 85.413 1.00 43.91 115 GLY A O 1
ATOM 874 N N . THR A 1 118 ? 43.003 1.783 84.228 1.00 43.11 116 THR A N 1
ATOM 875 C CA . THR A 1 118 ? 44.063 1.793 83.226 1.00 41.24 116 THR A CA 1
ATOM 876 C C . THR A 1 118 ? 43.626 2.414 81.891 1.00 43.09 116 THR A C 1
ATOM 877 O O . THR A 1 118 ? 44.446 2.547 80.973 1.00 39.43 116 THR A O 1
ATOM 881 N N . VAL A 1 119 ? 42.351 2.816 81.766 1.00 41.94 117 VAL A N 1
ATOM 882 C CA . VAL A 1 119 ? 41.795 3.222 80.478 1.00 36.08 117 VAL A CA 1
ATOM 883 C C . VAL A 1 119 ? 42.270 4.624 80.099 1.00 35.70 117 VAL A C 1
ATOM 884 O O . VAL A 1 119 ? 42.038 5.604 80.816 1.00 39.32 117 VAL A O 1
ATOM 888 N N . GLN A 1 120 ? 42.908 4.746 78.926 1.00 32.76 118 GLN A N 1
ATOM 889 C CA . GLN A 1 120 ? 43.389 6.041 78.468 1.00 33.85 118 GLN A CA 1
ATOM 890 C C . GLN A 1 120 ? 42.386 6.657 77.490 1.00 30.18 118 GLN A C 1
ATOM 891 O O . GLN A 1 120 ? 42.439 7.856 77.197 1.00 35.43 118 GLN A O 1
ATOM 897 N N . ARG A 1 121 ? 41.486 5.831 76.952 1.00 28.83 119 ARG A N 1
ATOM 898 C CA . ARG A 1 121 ? 40.399 6.330 76.117 1.00 28.37 119 ARG A CA 1
ATOM 899 C C . ARG A 1 121 ? 39.220 5.374 76.209 1.00 31.94 119 ARG A C 1
ATOM 900 O O . ARG A 1 121 ? 39.357 4.156 76.042 1.00 29.60 119 ARG A O 1
ATOM 908 N N . PHE A 1 122 ? 38.056 5.957 76.496 1.00 29.25 120 PHE A N 1
ATOM 909 C CA . PHE A 1 122 ? 36.791 5.242 76.488 1.00 29.48 120 PHE A CA 1
ATOM 910 C C . PHE A 1 122 ? 35.952 5.875 75.385 1.00 29.50 120 PHE A C 1
ATOM 911 O O . PHE A 1 122 ? 35.707 7.105 75.387 1.00 28.22 120 PHE A O 1
ATOM 919 N N . LEU A 1 123 ? 35.618 5.066 74.380 1.00 29.62 121 LEU A N 1
ATOM 920 C CA . LEU A 1 123 ? 34.874 5.582 73.241 1.00 31.16 121 LEU A CA 1
ATOM 921 C C . LEU A 1 123 ? 33.508 4.933 73.226 1.00 28.75 121 LEU A C 1
ATOM 922 O O . LEU A 1 123 ? 33.390 3.708 73.191 1.00 27.48 121 LEU A O 1
ATOM 927 N N . GLU A 1 124 ? 32.504 5.797 73.332 1.00 29.11 122 GLU A N 1
ATOM 928 C CA . GLU A 1 124 ? 31.125 5.383 73.399 1.00 32.24 122 GLU A CA 1
ATOM 929 C C . GLU A 1 124 ? 30.437 5.694 72.079 1.00 26.05 122 GLU A C 1
ATOM 930 O O . GLU A 1 124 ? 30.387 6.818 71.618 1.00 26.91 122 GLU A O 1
ATOM 936 N N . PHE A 1 125 ? 29.848 4.680 71.470 1.00 31.14 123 PHE A N 1
ATOM 937 C CA . PHE A 1 125 ? 29.092 4.902 70.265 1.00 29.40 123 PHE A CA 1
ATOM 938 C C . PHE A 1 125 ? 27.662 5.302 70.591 1.00 29.22 123 PHE A C 1
ATOM 939 O O . PHE A 1 125 ? 26.927 4.536 71.212 1.00 32.75 123 PHE A O 1
ATOM 947 N N . SER A 1 126 ? 27.267 6.463 70.078 1.00 30.34 124 SER A N 1
ATOM 948 C CA . SER A 1 126 ? 25.897 6.912 70.190 1.00 30.71 124 SER A CA 1
ATOM 949 C C . SER A 1 126 ? 25.297 6.926 68.781 1.00 34.59 124 SER A C 1
ATOM 950 O O . SER A 1 126 ? 25.719 6.173 67.917 1.00 43.92 124 SER A O 1
ATOM 953 N N . THR A 1 127 ? 24.339 7.800 68.512 1.00 34.11 125 THR A N 1
ATOM 954 C CA . THR A 1 127 ? 23.670 7.779 67.233 1.00 36.88 125 THR A CA 1
ATOM 955 C C . THR A 1 127 ? 23.275 9.215 66.931 1.00 34.55 125 THR A C 1
ATOM 956 O O . THR A 1 127 ? 23.181 10.019 67.841 1.00 33.64 125 THR A O 1
ATOM 960 N N . SER A 1 128 ? 23.133 9.544 65.649 1.00 34.17 126 SER A N 1
ATOM 961 C CA . SER A 1 128 ? 22.931 10.923 65.242 1.00 37.60 126 SER A CA 1
ATOM 962 C C . SER A 1 128 ? 21.477 11.352 65.452 1.00 39.69 126 SER A C 1
ATOM 963 O O . SER A 1 128 ? 21.187 12.535 65.314 1.00 42.86 126 SER A O 1
ATOM 966 N N . GLU A 1 129 ? 20.594 10.401 65.789 1.00 38.51 127 GLU A N 1
ATOM 967 C CA . GLU A 1 129 ? 19.170 10.669 65.976 1.00 47.99 127 GLU A CA 1
ATOM 968 C C . GLU A 1 129 ? 18.877 11.367 67.304 1.00 45.02 127 GLU A C 1
ATOM 969 O O . GLU A 1 129 ? 17.751 11.791 67.545 1.00 44.27 127 GLU A O 1
ATOM 975 N N . VAL A 1 130 ? 19.866 11.394 68.190 1.00 40.68 128 VAL A N 1
ATOM 976 C CA . VAL A 1 130 ? 19.645 11.685 69.590 1.00 44.97 128 VAL A CA 1
ATOM 977 C C . VAL A 1 130 ? 18.938 13.032 69.750 1.00 47.11 128 VAL A C 1
ATOM 978 O O . VAL A 1 130 ? 18.102 13.166 70.620 1.00 47.30 128 VAL A O 1
ATOM 982 N N . PHE A 1 131 ? 19.247 14.028 68.918 1.00 52.42 129 PHE A N 1
ATOM 983 C CA . PHE A 1 131 ? 18.678 15.356 69.117 1.00 60.49 129 PHE A CA 1
ATOM 984 C C . PHE A 1 131 ? 17.570 15.646 68.092 1.00 65.70 129 PHE A C 1
ATOM 985 O O . PHE A 1 131 ? 17.410 16.789 67.660 1.00 63.17 129 PHE A O 1
ATOM 993 N N . GLY A 1 132 ? 16.763 14.630 67.746 1.00 63.37 130 GLY A N 1
ATOM 994 C CA . GLY A 1 132 ? 15.582 14.833 66.919 1.00 61.39 130 GLY A CA 1
ATOM 995 C C . GLY A 1 132 ? 14.474 15.541 67.679 1.00 63.09 130 GLY A C 1
ATOM 996 O O . GLY A 1 132 ? 13.422 14.895 67.894 1.00 60.49 130 GLY A O 1
ATOM 997 N N . THR A 1 146 ? 2.320 5.464 65.807 1.00 77.66 144 THR A N 1
ATOM 998 C CA . THR A 1 146 ? 3.035 4.899 66.984 1.00 77.40 144 THR A CA 1
ATOM 999 C C . THR A 1 146 ? 2.905 3.377 66.997 1.00 78.52 144 THR A C 1
ATOM 1000 O O . THR A 1 146 ? 2.386 2.805 67.954 1.00 85.64 144 THR A O 1
ATOM 1004 N N . GLY A 1 147 ? 3.387 2.726 65.930 1.00 74.80 145 GLY A N 1
ATOM 1005 C CA . GLY A 1 147 ? 3.418 1.273 65.860 1.00 61.11 145 GLY A CA 1
ATOM 1006 C C . GLY A 1 147 ? 4.706 0.724 66.470 1.00 57.73 145 GLY A C 1
ATOM 1007 O O . GLY A 1 147 ? 5.527 1.486 66.988 1.00 47.71 145 GLY A O 1
ATOM 1008 N N . ALA A 1 148 ? 4.865 -0.604 66.396 1.00 52.52 146 ALA A N 1
ATOM 1009 C CA . ALA A 1 148 ? 6.048 -1.299 66.897 1.00 56.22 146 ALA A CA 1
ATOM 1010 C C . ALA A 1 148 ? 7.342 -0.699 66.336 1.00 52.08 146 ALA A C 1
ATOM 1011 O O . ALA A 1 148 ? 8.357 -0.614 67.041 1.00 47.88 146 ALA A O 1
ATOM 1013 N N . VAL A 1 149 ? 7.308 -0.282 65.064 1.00 49.03 147 VAL A N 1
ATOM 1014 C CA . VAL A 1 149 ? 8.519 0.142 64.376 1.00 49.25 147 VAL A CA 1
ATOM 1015 C C . VAL A 1 149 ? 8.925 1.540 64.834 1.00 51.54 147 VAL A C 1
ATOM 1016 O O . VAL A 1 149 ? 10.108 1.751 65.115 1.00 46.98 147 VAL A O 1
ATOM 1020 N N . GLY A 1 150 ? 7.971 2.489 64.868 1.00 47.41 148 GLY A N 1
ATOM 1021 C CA . GLY A 1 150 ? 8.254 3.840 65.354 1.00 56.96 148 GLY A CA 1
ATOM 1022 C C . GLY A 1 150 ? 8.644 3.850 66.840 1.00 58.64 148 GLY A C 1
ATOM 1023 O O . GLY A 1 150 ? 9.475 4.649 67.280 1.00 54.95 148 GLY A O 1
ATOM 1024 N N . GLU A 1 151 ? 8.013 2.939 67.596 1.00 58.09 149 GLU A N 1
ATOM 1025 C CA . GLU A 1 151 ? 8.298 2.704 69.006 1.00 60.32 149 GLU A CA 1
ATOM 1026 C C . GLU A 1 151 ? 9.760 2.290 69.206 1.00 55.73 149 GLU A C 1
ATOM 1027 O O . GLU A 1 151 ? 10.410 2.745 70.140 1.00 49.51 149 GLU A O 1
ATOM 1033 N N . ALA A 1 152 ? 10.274 1.403 68.339 1.00 52.64 150 ALA A N 1
ATOM 1034 C CA . ALA A 1 152 ? 11.617 0.854 68.489 1.00 53.16 150 ALA A CA 1
ATOM 1035 C C . ALA A 1 152 ? 12.680 1.891 68.110 1.00 46.79 150 ALA A C 1
ATOM 1036 O O . ALA A 1 152 ? 13.767 1.872 68.685 1.00 42.32 150 ALA A O 1
ATOM 1038 N N . ARG A 1 153 ? 12.358 2.796 67.164 1.00 42.47 151 ARG A N 1
ATOM 1039 C CA . ARG A 1 153 ? 13.269 3.846 66.726 1.00 45.60 151 ARG A CA 1
ATOM 1040 C C . ARG A 1 153 ? 13.372 4.928 67.797 1.00 44.47 151 ARG A C 1
ATOM 1041 O O . ARG A 1 153 ? 14.470 5.401 68.085 1.00 37.28 151 ARG A O 1
ATOM 1049 N N . TRP A 1 154 ? 12.225 5.300 68.377 1.00 42.08 152 TRP A N 1
ATOM 1050 C CA . TRP A 1 154 ? 12.187 6.310 69.422 1.00 41.83 152 TRP A CA 1
ATOM 1051 C C . TRP A 1 154 ? 12.969 5.776 70.619 1.00 38.58 152 TRP A C 1
ATOM 1052 O O . TRP A 1 154 ? 13.806 6.490 71.177 1.00 37.63 152 TRP A O 1
ATOM 1063 N N . THR A 1 155 ? 12.712 4.499 70.947 1.00 31.41 153 THR A N 1
ATOM 1064 C CA . THR A 1 155 ? 13.330 3.801 72.058 1.00 36.94 153 THR A CA 1
ATOM 1065 C C . THR A 1 155 ? 14.852 3.772 71.869 1.00 35.71 153 THR A C 1
ATOM 1066 O O . THR A 1 155 ? 15.633 3.973 72.812 1.00 33.74 153 THR A O 1
ATOM 1070 N N . TYR A 1 156 ? 15.280 3.505 70.635 1.00 35.07 154 TYR A N 1
ATOM 1071 C CA . TYR A 1 156 ? 16.705 3.429 70.323 1.00 33.69 154 TYR A CA 1
ATOM 1072 C C . TYR A 1 156 ? 17.322 4.800 70.616 1.00 30.39 154 TYR A C 1
ATOM 1073 O O . TYR A 1 156 ? 18.327 4.907 71.320 1.00 33.39 154 TYR A O 1
ATOM 1082 N N . ALA A 1 157 ? 16.699 5.836 70.079 1.00 29.05 155 ALA A N 1
ATOM 1083 C CA . ALA A 1 157 ? 17.220 7.190 70.183 1.00 33.04 155 ALA A CA 1
ATOM 1084 C C . ALA A 1 157 ? 17.409 7.602 71.647 1.00 34.48 155 ALA A C 1
ATOM 1085 O O . ALA A 1 157 ? 18.491 8.023 72.039 1.00 29.94 155 ALA A O 1
ATOM 1087 N N . VAL A 1 158 ? 16.368 7.447 72.478 1.00 29.88 156 VAL A N 1
ATOM 1088 C CA . VAL A 1 158 ? 16.450 7.869 73.870 1.00 28.75 156 VAL A CA 1
ATOM 1089 C C . VAL A 1 158 ? 17.323 6.920 74.697 1.00 30.23 156 VAL A C 1
ATOM 1090 O O . VAL A 1 158 ? 17.921 7.348 75.684 1.00 31.35 156 VAL A O 1
ATOM 1094 N N . SER A 1 159 ? 17.417 5.629 74.318 1.00 27.43 157 SER A N 1
ATOM 1095 C CA . SER A 1 159 ? 18.312 4.719 74.998 1.00 27.58 157 SER A CA 1
ATOM 1096 C C . SER A 1 159 ? 19.761 5.144 74.718 1.00 26.08 157 SER A C 1
ATOM 1097 O O . SER A 1 159 ? 20.594 5.066 75.606 1.00 27.27 157 SER A O 1
ATOM 1100 N N . LYS A 1 160 ? 20.032 5.660 73.521 1.00 28.38 158 LYS A N 1
ATOM 1101 C CA . LYS A 1 160 ? 21.363 6.134 73.189 1.00 31.47 158 LYS A CA 1
ATOM 1102 C C . LYS A 1 160 ? 21.608 7.474 73.889 1.00 32.50 158 LYS A C 1
ATOM 1103 O O . LYS A 1 160 ? 22.705 7.713 74.381 1.00 29.96 158 LYS A O 1
ATOM 1109 N N . LEU A 1 161 ? 20.600 8.347 73.953 1.00 31.09 159 LEU A N 1
ATOM 1110 C CA . LEU A 1 161 ? 20.850 9.635 74.599 1.00 34.19 159 LEU A CA 1
ATOM 1111 C C . LEU A 1 161 ? 21.128 9.414 76.090 1.00 31.92 159 LEU A C 1
ATOM 1112 O O . LEU A 1 161 ? 22.044 10.013 76.627 1.00 28.96 159 LEU A O 1
ATOM 1117 N N . ALA A 1 162 ? 20.431 8.466 76.735 1.00 30.21 160 ALA A N 1
ATOM 1118 C CA . ALA A 1 162 ? 20.706 8.128 78.119 1.00 33.60 160 ALA A CA 1
ATOM 1119 C C . ALA A 1 162 ? 22.162 7.666 78.302 1.00 34.63 160 ALA A C 1
ATOM 1120 O O . ALA A 1 162 ? 22.782 7.955 79.324 1.00 31.88 160 ALA A O 1
ATOM 1122 N N . GLY A 1 163 ? 22.711 6.939 77.324 1.00 32.38 161 GLY A N 1
ATOM 1123 C CA . GLY A 1 163 ? 24.100 6.469 77.397 1.00 28.16 161 GLY A CA 1
ATOM 1124 C C . GLY A 1 163 ? 25.084 7.634 77.327 1.00 27.82 161 GLY A C 1
ATOM 1125 O O . GLY A 1 163 ? 26.129 7.609 77.984 1.00 29.20 161 GLY A O 1
ATOM 1126 N N . GLU A 1 164 ? 24.713 8.652 76.547 1.00 22.57 162 GLU A N 1
ATOM 1127 C CA . GLU A 1 164 ? 25.495 9.870 76.458 1.00 29.56 162 GLU A CA 1
ATOM 1128 C C . GLU A 1 164 ? 25.521 10.586 77.809 1.00 29.42 162 GLU A C 1
ATOM 1129 O O . GLU A 1 164 ? 26.560 11.053 78.225 1.00 24.07 162 GLU A O 1
ATOM 1135 N N . HIS A 1 165 ? 24.362 10.670 78.477 1.00 27.37 163 HIS A N 1
ATOM 1136 C CA . HIS A 1 165 ? 24.260 11.222 79.820 1.00 24.31 163 HIS A CA 1
ATOM 1137 C C . HIS A 1 165 ? 25.152 10.506 80.819 1.00 24.50 163 HIS A C 1
ATOM 1138 O O . HIS A 1 165 ? 25.853 11.142 81.591 1.00 28.18 163 HIS A O 1
ATOM 1145 N N . LEU A 1 166 ? 25.108 9.169 80.855 1.00 26.61 164 LEU A N 1
ATOM 1146 C CA . LEU A 1 166 ? 25.954 8.454 81.773 1.00 25.50 164 LEU A CA 1
ATOM 1147 C C . LEU A 1 166 ? 27.415 8.723 81.453 1.00 25.81 164 LEU A C 1
ATOM 1148 O O . LEU A 1 166 ? 28.214 8.863 82.371 1.00 24.96 164 LEU A O 1
ATOM 1153 N N . THR A 1 167 ? 27.754 8.753 80.152 1.00 25.43 165 THR A N 1
ATOM 1154 C CA . THR A 1 167 ? 29.128 8.972 79.731 1.00 26.22 165 THR A CA 1
ATOM 1155 C C . THR A 1 167 ? 29.623 10.320 80.277 1.00 27.21 165 THR A C 1
ATOM 1156 O O . THR A 1 167 ? 30.730 10.422 80.814 1.00 29.99 165 THR A O 1
ATOM 1160 N N . HIS A 1 168 ? 28.803 11.356 80.096 1.00 25.37 166 HIS A N 1
ATOM 1161 C CA . HIS A 1 168 ? 29.093 12.689 80.615 1.00 27.98 166 HIS A CA 1
ATOM 1162 C C . HIS A 1 168 ? 29.366 12.609 82.125 1.00 29.90 166 HIS A C 1
ATOM 1163 O O . HIS A 1 168 ? 30.389 13.113 82.585 1.00 28.48 166 HIS A O 1
ATOM 1170 N N . ALA A 1 169 ? 28.493 11.907 82.869 1.00 30.61 167 ALA A N 1
ATOM 1171 C CA . ALA A 1 169 ? 28.588 11.864 84.326 1.00 30.42 167 ALA A CA 1
ATOM 1172 C C . ALA A 1 169 ? 29.935 11.284 84.734 1.00 32.06 167 ALA A C 1
ATOM 1173 O O . ALA A 1 169 ? 30.618 11.820 85.614 1.00 30.16 167 ALA A O 1
ATOM 1175 N N . TYR A 1 170 ? 30.329 10.196 84.063 1.00 28.09 168 TYR A N 1
ATOM 1176 C CA . TYR A 1 170 ? 31.593 9.539 84.354 1.00 28.16 168 TYR A CA 1
ATOM 1177 C C . TYR A 1 170 ? 32.768 10.459 84.018 1.00 27.30 168 TYR A C 1
ATOM 1178 O O . TYR A 1 170 ? 33.751 10.492 84.752 1.00 32.84 168 TYR A O 1
ATOM 1187 N N . ASN A 1 171 ? 32.709 11.158 82.893 1.00 28.18 169 ASN A N 1
ATOM 1188 C CA . ASN A 1 171 ? 33.793 12.041 82.512 1.00 31.22 169 ASN A CA 1
ATOM 1189 C C . ASN A 1 171 ? 33.939 13.147 83.572 1.00 35.14 169 ASN A C 1
ATOM 1190 O O . ASN A 1 171 ? 35.044 13.481 84.020 1.00 32.90 169 ASN A O 1
ATOM 1195 N N . ARG A 1 172 ? 32.802 13.699 83.993 1.00 31.16 170 ARG A N 1
ATOM 1196 C CA . ARG A 1 172 ? 32.786 14.862 84.875 1.00 33.06 170 ARG A CA 1
ATOM 1197 C C . ARG A 1 172 ? 33.258 14.486 86.278 1.00 33.53 170 ARG A C 1
ATOM 1198 O O . ARG A 1 172 ? 34.144 15.135 86.819 1.00 35.65 170 ARG A O 1
ATOM 1206 N N . GLU A 1 173 ? 32.719 13.397 86.820 1.00 32.21 171 GLU A N 1
ATOM 1207 C CA . GLU A 1 173 ? 32.898 13.041 88.215 1.00 33.21 171 GLU A CA 1
ATOM 1208 C C . GLU A 1 173 ? 34.230 12.328 88.405 1.00 39.24 171 GLU A C 1
ATOM 1209 O O . GLU A 1 173 ? 34.930 12.611 89.372 1.00 36.62 171 GLU A O 1
ATOM 1215 N N . HIS A 1 174 ? 34.542 11.378 87.503 1.00 39.41 172 HIS A N 1
ATOM 1216 C CA . HIS A 1 174 ? 35.682 10.497 87.691 1.00 37.40 172 HIS A CA 1
ATOM 1217 C C . HIS A 1 174 ? 36.866 10.810 86.787 1.00 36.85 172 HIS A C 1
ATOM 1218 O O . HIS A 1 174 ? 37.870 10.126 86.897 1.00 39.82 172 HIS A O 1
ATOM 1225 N N . GLY A 1 175 ? 36.752 11.785 85.891 1.00 35.36 173 GLY A N 1
ATOM 1226 C CA . GLY A 1 175 ? 37.827 12.056 84.946 1.00 36.46 173 GLY A CA 1
ATOM 1227 C C . GLY A 1 175 ? 38.024 10.938 83.909 1.00 37.33 173 GLY A C 1
ATOM 1228 O O . GLY A 1 175 ? 39.070 10.861 83.271 1.00 35.62 173 GLY A O 1
ATOM 1229 N N . LEU A 1 176 ? 37.017 10.081 83.687 1.00 36.50 174 LEU A N 1
ATOM 1230 C CA . LEU A 1 176 ? 37.167 9.020 82.695 1.00 36.36 174 LEU A CA 1
ATOM 1231 C C . LEU A 1 176 ? 37.348 9.647 81.312 1.00 33.64 174 LEU A C 1
ATOM 1232 O O . LEU A 1 176 ? 36.581 10.542 80.962 1.00 32.85 174 LEU A O 1
ATOM 1237 N N . PRO A 1 177 ? 38.409 9.287 80.531 1.00 34.63 175 PRO A N 1
ATOM 1238 C CA . PRO A 1 177 ? 38.726 9.976 79.275 1.00 32.22 175 PRO A CA 1
ATOM 1239 C C . PRO A 1 177 ? 37.829 9.503 78.132 1.00 32.46 175 PRO A C 1
ATOM 1240 O O . PRO A 1 177 ? 38.241 8.753 77.246 1.00 29.10 175 PRO A O 1
ATOM 1244 N N . THR A 1 178 ? 36.588 10.003 78.160 1.00 29.01 176 THR A N 1
ATOM 1245 C CA . THR A 1 178 ? 35.526 9.617 77.262 1.00 29.05 176 THR A CA 1
ATOM 1246 C C . THR A 1 178 ? 35.535 10.439 75.978 1.00 27.83 176 THR A C 1
ATOM 1247 O O . THR A 1 178 ? 35.930 11.632 75.936 1.00 28.90 176 THR A O 1
ATOM 1251 N N . VAL A 1 179 ? 35.060 9.758 74.928 1.00 28.36 177 VAL A N 1
ATOM 1252 C CA . VAL A 1 179 ? 34.695 10.368 73.657 1.00 29.26 177 VAL A CA 1
ATOM 1253 C C . VAL A 1 179 ? 33.334 9.805 73.243 1.00 27.45 177 VAL A C 1
ATOM 1254 O O . VAL A 1 179 ? 33.160 8.590 73.182 1.00 27.35 177 VAL A O 1
ATOM 1258 N N . THR A 1 180 ? 32.358 10.688 72.996 1.00 26.62 178 THR A N 1
ATOM 1259 C CA . THR A 1 180 ? 31.071 10.263 72.464 1.00 28.21 178 THR A CA 1
ATOM 1260 C C . THR A 1 180 ? 31.135 10.424 70.947 1.00 26.84 178 THR A C 1
ATOM 1261 O O . THR A 1 180 ? 31.356 11.492 70.392 1.00 30.03 178 THR A O 1
ATOM 1265 N N . PHE A 1 181 ? 30.860 9.316 70.279 1.00 28.95 179 PHE A N 1
ATOM 1266 C CA . PHE A 1 181 ? 31.106 9.191 68.859 1.00 27.25 179 PHE A CA 1
ATOM 1267 C C . PHE A 1 181 ? 29.767 8.881 68.200 1.00 26.92 179 PHE A C 1
ATOM 1268 O O . PHE A 1 181 ? 29.235 7.801 68.438 1.00 28.94 179 PHE A O 1
ATOM 1276 N N . ARG A 1 182 ? 29.260 9.813 67.378 1.00 28.21 180 ARG A N 1
ATOM 1277 C CA . ARG A 1 182 ? 27.917 9.690 66.808 1.00 32.92 180 ARG A CA 1
ATOM 1278 C C . ARG A 1 182 ? 27.958 9.582 65.284 1.00 30.72 180 ARG A C 1
ATOM 1279 O O . ARG A 1 182 ? 27.843 10.587 64.577 1.00 30.63 180 ARG A O 1
ATOM 1287 N N . PRO A 1 183 ? 28.039 8.371 64.717 1.00 31.54 181 PRO A N 1
ATOM 1288 C CA . PRO A 1 183 ? 28.108 8.241 63.269 1.00 30.92 181 PRO A CA 1
ATOM 1289 C C . PRO A 1 183 ? 26.742 8.441 62.637 1.00 29.92 181 PRO A C 1
ATOM 1290 O O . PRO A 1 183 ? 25.755 7.922 63.151 1.00 34.66 181 PRO A O 1
ATOM 1294 N N . PHE A 1 184 ? 26.729 9.089 61.473 1.00 28.44 182 PHE A N 1
ATOM 1295 C CA . PHE A 1 184 ? 25.602 8.966 60.560 1.00 27.39 182 PHE A CA 1
ATOM 1296 C C . PHE A 1 184 ? 25.490 7.503 60.133 1.00 29.69 182 PHE A C 1
ATOM 1297 O O . PHE A 1 184 ? 26.389 6.704 60.376 1.00 28.51 182 PHE A O 1
ATOM 1305 N N . ASN A 1 185 ? 24.402 7.159 59.444 1.00 28.65 183 ASN A N 1
ATOM 1306 C CA . ASN A 1 185 ? 24.213 5.797 58.981 1.00 30.08 183 ASN A CA 1
ATOM 1307 C C . ASN A 1 185 ? 25.375 5.395 58.091 1.00 27.31 183 ASN A C 1
ATOM 1308 O O . ASN A 1 185 ? 25.670 6.071 57.105 1.00 32.44 183 ASN A O 1
ATOM 1313 N N . VAL A 1 186 ? 26.016 4.301 58.483 1.00 30.52 184 VAL A N 1
ATOM 1314 C CA . VAL A 1 186 ? 27.234 3.850 57.847 1.00 33.96 184 VAL A CA 1
ATOM 1315 C C . VAL A 1 186 ? 26.856 2.947 56.680 1.00 34.50 184 VAL A C 1
ATOM 1316 O O . VAL A 1 186 ? 26.009 2.077 56.808 1.00 35.10 184 VAL A O 1
ATOM 1320 N N . TYR A 1 187 ? 27.495 3.155 55.542 1.00 31.44 185 TYR A N 1
ATOM 1321 C CA . TYR A 1 187 ? 27.260 2.284 54.401 1.00 32.97 185 TYR A CA 1
ATOM 1322 C C . TYR A 1 187 ? 28.585 1.983 53.741 1.00 34.93 185 TYR A C 1
ATOM 1323 O O . TYR A 1 187 ? 29.550 2.747 53.876 1.00 31.69 185 TYR A O 1
ATOM 1332 N N . GLY A 1 188 ? 28.578 0.903 52.973 1.00 33.33 186 GLY A N 1
ATOM 1333 C CA . GLY A 1 188 ? 29.698 0.647 52.097 1.00 33.98 186 GLY A CA 1
ATOM 1334 C C . GLY A 1 188 ? 29.906 -0.846 51.897 1.00 40.37 186 GLY A C 1
ATOM 1335 O O . GLY A 1 188 ? 29.075 -1.643 52.314 1.00 39.02 186 GLY A O 1
ATOM 1336 N N . PRO A 1 189 ? 31.029 -1.226 51.248 1.00 42.62 187 PRO A N 1
ATOM 1337 C CA . PRO A 1 189 ? 31.422 -2.626 51.104 1.00 46.74 187 PRO A CA 1
ATOM 1338 C C . PRO A 1 189 ? 31.532 -3.319 52.454 1.00 49.72 187 PRO A C 1
ATOM 1339 O O . PRO A 1 189 ? 31.862 -2.674 53.449 1.00 50.26 187 PRO A O 1
ATOM 1343 N N . GLY A 1 190 ? 31.291 -4.635 52.466 1.00 55.90 188 GLY A N 1
ATOM 1344 C CA . GLY A 1 190 ? 31.505 -5.441 53.657 1.00 61.61 188 GLY A CA 1
ATOM 1345 C C . GLY A 1 190 ? 30.220 -5.534 54.469 1.00 70.44 188 GLY A C 1
ATOM 1346 O O . GLY A 1 190 ? 30.145 -5.040 55.593 1.00 67.70 188 GLY A O 1
ATOM 1347 N N . GLN A 1 191 ? 29.218 -6.160 53.843 1.00 73.98 189 GLN A N 1
ATOM 1348 C CA . GLN A 1 191 ? 27.860 -6.236 54.355 1.00 67.75 189 GLN A CA 1
ATOM 1349 C C . GLN A 1 191 ? 26.930 -6.068 53.150 1.00 68.53 189 GLN A C 1
ATOM 1350 O O . GLN A 1 191 ? 27.069 -5.096 52.410 1.00 63.67 189 GLN A O 1
ATOM 1356 N N . ILE A 1 192 ? 26.026 -7.033 52.907 1.00 67.35 190 ILE A N 1
ATOM 1357 C CA . ILE A 1 192 ? 24.896 -6.762 52.024 1.00 65.69 190 ILE A CA 1
ATOM 1358 C C . ILE A 1 192 ? 24.239 -5.485 52.547 1.00 63.78 190 ILE A C 1
ATOM 1359 O O . ILE A 1 192 ? 24.046 -4.534 51.788 1.00 62.76 190 ILE A O 1
ATOM 1364 N N . GLY A 1 193 ? 23.949 -5.481 53.858 1.00 63.81 191 GLY A N 1
ATOM 1365 C CA . GLY A 1 193 ? 23.363 -4.343 54.542 1.00 60.08 191 GLY A CA 1
ATOM 1366 C C . GLY A 1 193 ? 21.858 -4.510 54.696 1.00 59.33 191 GLY A C 1
ATOM 1367 O O . GLY A 1 193 ? 21.269 -5.445 54.158 1.00 58.77 191 GLY A O 1
ATOM 1368 N N . GLU A 1 194 ? 21.260 -3.580 55.441 1.00 56.94 192 GLU A N 1
ATOM 1369 C CA . GLU A 1 194 ? 19.834 -3.601 55.703 1.00 61.03 192 GLU A CA 1
ATOM 1370 C C . GLU A 1 194 ? 19.213 -2.231 55.415 1.00 53.05 192 GLU A C 1
ATOM 1371 O O . GLU A 1 194 ? 18.005 -2.072 55.524 1.00 57.86 192 GLU A O 1
ATOM 1377 N N . GLY A 1 195 ? 20.011 -1.245 55.013 1.00 48.82 193 GLY A N 1
ATOM 1378 C CA . GLY A 1 195 ? 19.515 0.123 54.926 1.00 48.74 193 GLY A CA 1
ATOM 1379 C C . GLY A 1 195 ? 18.875 0.442 53.576 1.00 40.90 193 GLY A C 1
ATOM 1380 O O . GLY A 1 195 ? 18.736 -0.430 52.712 1.00 35.76 193 GLY A O 1
ATOM 1381 N N . ALA A 1 196 ? 18.519 1.724 53.404 1.00 33.41 194 ALA A N 1
ATOM 1382 C CA . ALA A 1 196 ? 18.001 2.219 52.144 1.00 30.22 194 ALA A CA 1
ATOM 1383 C C . ALA A 1 196 ? 19.010 2.044 51.017 1.00 30.36 194 ALA A C 1
ATOM 1384 O O . ALA A 1 196 ? 18.609 1.781 49.897 1.00 30.37 194 ALA A O 1
ATOM 1386 N N . ILE A 1 197 ? 20.305 2.274 51.277 1.00 31.08 195 ILE A N 1
ATOM 1387 C CA . ILE A 1 197 ? 21.268 2.282 50.192 1.00 30.63 195 ILE A CA 1
ATOM 1388 C C . ILE A 1 197 ? 21.408 0.870 49.637 1.00 28.63 195 ILE A C 1
ATOM 1389 O O . ILE A 1 197 ? 21.369 0.639 48.428 1.00 29.10 195 ILE A O 1
ATOM 1394 N N . SER A 1 198 ? 21.510 -0.067 50.570 1.00 32.22 196 SER A N 1
ATOM 1395 C CA . SER A 1 198 ? 21.596 -1.478 50.253 1.00 32.79 196 SER A CA 1
ATOM 1396 C C . SER A 1 198 ? 20.437 -1.906 49.353 1.00 32.34 196 SER A C 1
ATOM 1397 O O . SER A 1 198 ? 20.672 -2.377 48.234 1.00 34.58 196 SER A O 1
ATOM 1400 N N . ILE A 1 199 ? 19.183 -1.743 49.830 1.00 29.65 197 ILE A N 1
ATOM 1401 C CA . ILE A 1 199 ? 18.047 -2.224 49.057 1.00 29.78 197 ILE A CA 1
ATOM 1402 C C . ILE A 1 199 ? 17.952 -1.470 47.737 1.00 27.38 197 ILE A C 1
ATOM 1403 O O . ILE A 1 199 ? 17.604 -2.034 46.707 1.00 31.36 197 ILE A O 1
ATOM 1408 N N . MET A 1 200 ? 18.168 -0.157 47.741 1.00 26.56 198 MET A N 1
ATOM 1409 C CA . MET A 1 200 ? 17.938 0.580 46.527 1.00 25.75 198 MET A CA 1
ATOM 1410 C C . MET A 1 200 ? 18.994 0.239 45.464 1.00 25.29 198 MET A C 1
ATOM 1411 O O . MET A 1 200 ? 18.686 0.188 44.280 1.00 24.43 198 MET A O 1
ATOM 1416 N N . ILE A 1 201 ? 20.244 0.026 45.864 1.00 25.64 199 ILE A N 1
ATOM 1417 C CA . ILE A 1 201 ? 21.246 -0.364 44.886 1.00 29.67 199 ILE A CA 1
ATOM 1418 C C . ILE A 1 201 ? 20.900 -1.739 44.304 1.00 30.12 199 ILE A C 1
ATOM 1419 O O . ILE A 1 201 ? 20.921 -1.925 43.100 1.00 31.88 199 ILE A O 1
ATOM 1424 N N . ARG A 1 202 ? 20.547 -2.693 45.162 1.00 35.51 200 ARG A N 1
ATOM 1425 C CA . ARG A 1 202 ? 20.201 -4.023 44.686 1.00 36.25 200 ARG A CA 1
ATOM 1426 C C . ARG A 1 202 ? 19.121 -3.903 43.613 1.00 37.75 200 ARG A C 1
ATOM 1427 O O . ARG A 1 202 ? 19.259 -4.452 42.525 1.00 32.65 200 ARG A O 1
ATOM 1435 N N . LYS A 1 203 ? 18.080 -3.108 43.885 1.00 33.90 201 LYS A N 1
ATOM 1436 C CA . LYS A 1 203 ? 16.974 -3.011 42.956 1.00 32.55 201 LYS A CA 1
ATOM 1437 C C . LYS A 1 203 ? 17.421 -2.339 41.665 1.00 33.26 201 LYS A C 1
ATOM 1438 O O . LYS A 1 203 ? 16.979 -2.710 40.573 1.00 32.99 201 LYS A O 1
ATOM 1444 N N . ALA A 1 204 ? 18.227 -1.280 41.827 1.00 33.58 202 ALA A N 1
ATOM 1445 C CA . ALA A 1 204 ? 18.633 -0.453 40.713 1.00 33.34 202 ALA A CA 1
ATOM 1446 C C . ALA A 1 204 ? 19.461 -1.312 39.744 1.00 33.68 202 ALA A C 1
ATOM 1447 O O . ALA A 1 204 ? 19.255 -1.243 38.535 1.00 33.68 202 ALA A O 1
ATOM 1449 N N . LEU A 1 205 ? 20.358 -2.139 40.300 1.00 37.05 203 LEU A N 1
ATOM 1450 C CA . LEU A 1 205 ? 21.238 -2.991 39.504 1.00 38.49 203 LEU A CA 1
ATOM 1451 C C . LEU A 1 205 ? 20.437 -3.996 38.671 1.00 44.67 203 LEU A C 1
ATOM 1452 O O . LEU A 1 205 ? 20.937 -4.432 37.646 1.00 43.37 203 LEU A O 1
ATOM 1457 N N . ASN A 1 206 ? 19.187 -4.302 39.068 1.00 45.85 204 ASN A N 1
ATOM 1458 C CA . ASN A 1 206 ? 18.304 -5.220 38.357 1.00 44.45 204 ASN A CA 1
ATOM 1459 C C . ASN A 1 206 ? 17.175 -4.510 37.614 1.00 42.67 204 ASN A C 1
ATOM 1460 O O . ASN A 1 206 ? 16.308 -5.167 37.038 1.00 46.28 204 ASN A O 1
ATOM 1465 N N . ASN A 1 207 ? 17.170 -3.175 37.614 1.00 37.07 205 ASN A N 1
ATOM 1466 C CA . ASN A 1 207 ? 16.095 -2.403 37.007 1.00 40.69 205 ASN A CA 1
ATOM 1467 C C . ASN A 1 207 ? 14.762 -2.783 37.640 1.00 39.94 205 ASN A C 1
ATOM 1468 O O . ASN A 1 207 ? 13.717 -2.551 37.053 1.00 42.37 205 ASN A O 1
ATOM 1473 N N . GLU A 1 208 ? 14.838 -3.255 38.884 1.00 39.90 206 GLU A N 1
ATOM 1474 C CA . GLU A 1 208 ? 13.694 -3.567 39.718 1.00 41.55 206 GLU A CA 1
ATOM 1475 C C . GLU A 1 208 ? 13.169 -2.240 40.264 1.00 41.99 206 GLU A C 1
ATOM 1476 O O . GLU A 1 208 ? 13.949 -1.369 40.640 1.00 38.49 206 GLU A O 1
ATOM 1482 N N . ASP A 1 209 ? 11.852 -2.104 40.324 1.00 36.00 207 ASP A N 1
ATOM 1483 C CA . ASP A 1 209 ? 11.254 -0.875 40.780 1.00 38.29 207 ASP A CA 1
ATOM 1484 C C . ASP A 1 209 ? 11.482 -0.677 42.283 1.00 30.93 207 ASP A C 1
ATOM 1485 O O . ASP A 1 209 ? 11.418 -1.608 43.071 1.00 31.54 207 ASP A O 1
ATOM 1490 N N . ILE A 1 210 ? 11.722 0.584 42.635 1.00 31.82 208 ILE A N 1
ATOM 1491 C CA . ILE A 1 210 ? 12.003 1.020 43.987 1.00 31.62 208 ILE A CA 1
ATOM 1492 C C . ILE A 1 210 ? 10.741 1.660 44.530 1.00 31.19 208 ILE A C 1
ATOM 1493 O O . ILE A 1 210 ? 10.236 2.599 43.922 1.00 30.78 208 ILE A O 1
ATOM 1498 N N . TYR A 1 211 ? 10.319 1.206 45.705 1.00 30.20 209 TYR A N 1
ATOM 1499 C CA . TYR A 1 211 ? 9.167 1.757 46.385 1.00 31.08 209 TYR A CA 1
ATOM 1500 C C . TYR A 1 211 ? 9.569 2.814 47.401 1.00 31.91 209 TYR A C 1
ATOM 1501 O O . TYR A 1 211 ? 10.435 2.567 48.232 1.00 30.26 209 TYR A O 1
ATOM 1510 N N . ILE A 1 212 ? 8.873 3.960 47.373 1.00 29.84 210 ILE A N 1
ATOM 1511 C CA . ILE A 1 212 ? 9.042 5.005 48.363 1.00 29.75 210 ILE A CA 1
ATOM 1512 C C . ILE A 1 212 ? 7.791 5.011 49.240 1.00 28.38 210 ILE A C 1
ATOM 1513 O O . ILE A 1 212 ? 6.686 5.231 48.734 1.00 31.13 210 ILE A O 1
ATOM 1518 N N . PHE A 1 213 ? 7.969 4.740 50.533 1.00 26.71 211 PHE A N 1
ATOM 1519 C CA . PHE A 1 213 ? 6.845 4.691 51.448 1.00 30.01 211 PHE A CA 1
ATOM 1520 C C . PHE A 1 213 ? 6.672 6.073 52.062 1.00 33.89 211 PHE A C 1
ATOM 1521 O O . PHE A 1 213 ? 7.613 6.594 52.648 1.00 35.98 211 PHE A O 1
ATOM 1529 N N . GLY A 1 214 ? 5.495 6.672 51.862 1.00 33.30 212 GLY A N 1
ATOM 1530 C CA . GLY A 1 214 ? 5.271 8.026 52.342 1.00 33.46 212 GLY A CA 1
ATOM 1531 C C . GLY A 1 214 ? 5.641 9.031 51.263 1.00 33.59 212 GLY A C 1
ATOM 1532 O O . GLY A 1 214 ? 5.686 8.700 50.091 1.00 36.81 212 GLY A O 1
ATOM 1533 N N . ASP A 1 215 ? 5.905 10.275 51.649 1.00 31.98 213 ASP A N 1
ATOM 1534 C CA . ASP A 1 215 ? 6.057 11.309 50.647 1.00 35.21 213 ASP A CA 1
ATOM 1535 C C . ASP A 1 215 ? 7.528 11.389 50.210 1.00 30.52 213 ASP A C 1
ATOM 1536 O O . ASP A 1 215 ? 7.875 12.186 49.339 1.00 29.68 213 ASP A O 1
ATOM 1541 N N . GLY A 1 216 ? 8.380 10.570 50.837 1.00 32.07 214 GLY A N 1
ATOM 1542 C CA . GLY A 1 216 ? 9.775 10.432 50.454 1.00 33.76 214 GLY A CA 1
ATOM 1543 C C . GLY A 1 216 ? 10.658 11.609 50.866 1.00 35.94 214 GLY A C 1
ATOM 1544 O O . GLY A 1 216 ? 11.819 11.653 50.458 1.00 34.11 214 GLY A O 1
ATOM 1545 N N . SER A 1 217 ? 10.129 12.521 51.708 1.00 30.10 215 SER A N 1
ATOM 1546 C CA . SER A 1 217 ? 10.811 13.741 52.108 1.00 34.91 215 SER A CA 1
ATOM 1547 C C . SER A 1 217 ? 11.755 13.512 53.297 1.00 32.13 215 SER A C 1
ATOM 1548 O O . SER A 1 217 ? 12.414 14.450 53.716 1.00 35.60 215 SER A O 1
ATOM 1551 N N . GLN A 1 218 ? 11.752 12.305 53.862 1.00 32.98 216 GLN A N 1
ATOM 1552 C CA . GLN A 1 218 ? 12.496 11.941 55.058 1.00 39.70 216 GLN A CA 1
ATOM 1553 C C . GLN A 1 218 ? 13.988 12.121 54.795 1.00 39.93 216 GLN A C 1
ATOM 1554 O O . GLN A 1 218 ? 14.513 11.632 53.797 1.00 37.07 216 GLN A O 1
ATOM 1560 N N . ILE A 1 219 ? 14.664 12.872 55.661 1.00 43.13 217 ILE A N 1
ATOM 1561 C CA . ILE A 1 219 ? 16.091 13.084 55.493 1.00 48.95 217 ILE A CA 1
ATOM 1562 C C . ILE A 1 219 ? 16.859 11.890 56.058 1.00 44.21 217 ILE A C 1
ATOM 1563 O O . ILE A 1 219 ? 16.440 11.232 57.014 1.00 45.89 217 ILE A O 1
ATOM 1568 N N . ARG A 1 220 ? 17.942 11.549 55.371 1.00 46.47 218 ARG A N 1
ATOM 1569 C CA . ARG A 1 220 ? 18.913 10.617 55.907 1.00 47.02 218 ARG A CA 1
ATOM 1570 C C . ARG A 1 220 ? 20.296 11.113 55.509 1.00 39.22 218 ARG A C 1
ATOM 1571 O O . ARG A 1 220 ? 20.521 11.469 54.350 1.00 37.06 218 ARG A O 1
ATOM 1579 N N . ALA A 1 221 ? 21.197 11.120 56.493 1.00 41.37 219 ALA A N 1
ATOM 1580 C CA . ALA A 1 221 ? 22.582 11.484 56.259 1.00 38.30 219 ALA A CA 1
ATOM 1581 C C . ALA A 1 221 ? 23.388 10.206 56.341 1.00 31.07 219 ALA A C 1
ATOM 1582 O O . ALA A 1 221 ? 22.968 9.315 57.046 1.00 32.53 219 ALA A O 1
ATOM 1584 N N . TRP A 1 222 ? 24.577 10.185 55.731 1.00 27.18 220 TRP A N 1
ATOM 1585 C CA . TRP A 1 222 ? 25.311 8.941 55.579 1.00 28.67 220 TRP A CA 1
ATOM 1586 C C . TRP A 1 222 ? 26.773 9.197 55.892 1.00 29.86 220 TRP A C 1
ATOM 1587 O O . TRP A 1 222 ? 27.222 10.333 55.789 1.00 26.31 220 TRP A O 1
ATOM 1598 N N . CYS A 1 223 ? 27.474 8.120 56.248 1.00 31.28 221 CYS A N 1
ATOM 1599 C CA . CYS A 1 223 ? 28.916 8.144 56.381 1.00 28.84 221 CYS A CA 1
ATOM 1600 C C . CYS A 1 223 ? 29.443 6.900 55.694 1.00 30.60 221 CYS A C 1
ATOM 1601 O O . CYS A 1 223 ? 29.009 5.791 56.022 1.00 31.84 221 CYS A O 1
ATOM 1604 N N . TYR A 1 224 ? 30.416 7.088 54.796 1.00 31.51 222 TYR A N 1
ATOM 1605 C CA . TYR A 1 224 ? 31.065 5.959 54.162 1.00 28.92 222 TYR A CA 1
ATOM 1606 C C . TYR A 1 224 ? 31.903 5.216 55.204 1.00 29.89 222 TYR A C 1
ATOM 1607 O O . TYR A 1 224 ? 32.560 5.828 56.051 1.00 30.37 222 TYR A O 1
ATOM 1616 N N . VAL A 1 225 ? 31.898 3.875 55.129 1.00 26.11 223 VAL A N 1
ATOM 1617 C CA . VAL A 1 225 ? 32.522 3.065 56.159 1.00 32.19 223 VAL A CA 1
ATOM 1618 C C . VAL A 1 225 ? 33.967 3.517 56.372 1.00 33.10 223 VAL A C 1
ATOM 1619 O O . VAL A 1 225 ? 34.401 3.631 57.515 1.00 27.70 223 VAL A O 1
ATOM 1623 N N . ASP A 1 226 ? 34.700 3.785 55.286 1.00 31.69 224 ASP A N 1
ATOM 1624 C CA . ASP A 1 226 ? 36.122 4.046 55.454 1.00 33.76 224 ASP A CA 1
ATOM 1625 C C . ASP A 1 226 ? 36.330 5.387 56.143 1.00 31.79 224 ASP A C 1
ATOM 1626 O O . ASP A 1 226 ? 37.313 5.546 56.856 1.00 33.20 224 ASP A O 1
ATOM 1631 N N . ASP A 1 227 ? 35.451 6.367 55.873 1.00 31.49 225 ASP A N 1
ATOM 1632 C CA . ASP A 1 227 ? 35.518 7.639 56.574 1.00 30.36 225 ASP A CA 1
ATOM 1633 C C . ASP A 1 227 ? 35.252 7.387 58.063 1.00 29.43 225 ASP A C 1
ATOM 1634 O O . ASP A 1 227 ? 35.947 7.914 58.931 1.00 30.76 225 ASP A O 1
ATOM 1639 N N . MET A 1 228 ? 34.238 6.569 58.377 1.00 28.95 226 MET A N 1
ATOM 1640 C CA . MET A 1 228 ? 33.860 6.362 59.777 1.00 30.30 226 MET A CA 1
ATOM 1641 C C . MET A 1 228 ? 35.069 5.813 60.537 1.00 34.79 226 MET A C 1
ATOM 1642 O O . MET A 1 228 ? 35.359 6.253 61.648 1.00 32.68 226 MET A O 1
ATOM 1647 N N . ILE A 1 229 ? 35.820 4.911 59.880 1.00 32.31 227 ILE A N 1
ATOM 1648 C CA . I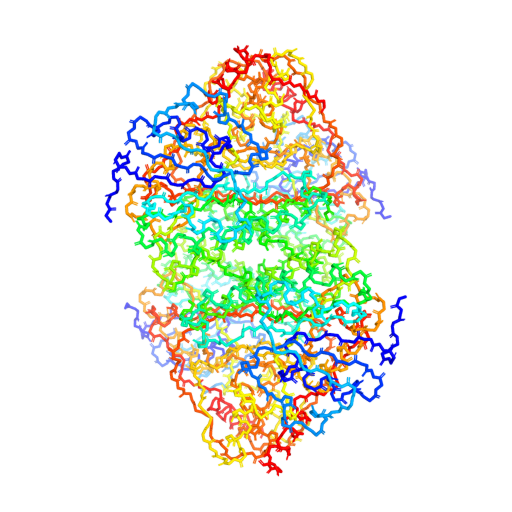LE A 1 229 ? 36.950 4.251 60.504 1.00 33.33 227 ILE A CA 1
ATOM 1649 C C . ILE A 1 229 ? 38.080 5.256 60.694 1.00 32.64 227 ILE A C 1
ATOM 1650 O O . ILE A 1 229 ? 38.725 5.267 61.746 1.00 31.02 227 ILE A O 1
ATOM 1655 N N . ASP A 1 230 ? 38.318 6.094 59.687 1.00 34.83 228 ASP A N 1
ATOM 1656 C CA . ASP A 1 230 ? 39.337 7.132 59.809 1.00 38.91 228 ASP A CA 1
ATOM 1657 C C . ASP A 1 230 ? 38.989 8.088 60.958 1.00 37.55 228 ASP A C 1
ATOM 1658 O O . ASP A 1 230 ? 39.862 8.522 61.704 1.00 29.51 228 ASP A O 1
ATOM 1663 N N . ALA A 1 231 ? 37.700 8.423 61.109 1.00 30.80 229 ALA A N 1
ATOM 1664 C CA . ALA A 1 231 ? 37.263 9.262 62.218 1.00 30.40 229 ALA A CA 1
ATOM 1665 C C . ALA A 1 231 ? 37.523 8.564 63.550 1.00 29.13 229 ALA A C 1
ATOM 1666 O O . ALA A 1 231 ? 38.085 9.167 64.474 1.00 31.03 229 ALA A O 1
ATOM 1668 N N . LEU A 1 232 ? 37.199 7.259 63.606 1.00 28.34 230 LEU A N 1
ATOM 1669 C CA . LEU A 1 232 ? 37.313 6.483 64.829 1.00 28.18 230 LEU A CA 1
ATOM 1670 C C . LEU A 1 232 ? 38.782 6.460 65.269 1.00 29.66 230 LEU A C 1
ATOM 1671 O O . LEU A 1 232 ? 39.090 6.629 66.450 1.00 29.35 230 LEU A O 1
ATOM 1676 N N . MET A 1 233 ? 39.711 6.347 64.307 1.00 28.69 231 MET A N 1
ATOM 1677 C CA . MET A 1 233 ? 41.129 6.307 64.647 1.00 29.27 231 MET A CA 1
ATOM 1678 C C . MET A 1 233 ? 41.578 7.634 65.250 1.00 32.47 231 MET A C 1
ATOM 1679 O O . MET A 1 233 ? 42.368 7.664 66.213 1.00 33.91 231 MET A O 1
ATOM 1684 N N . LYS A 1 234 ? 41.089 8.738 64.683 1.00 30.64 232 LYS A N 1
ATOM 1685 C CA . LYS A 1 234 ? 41.459 10.036 65.218 1.00 32.00 232 LYS A CA 1
ATOM 1686 C C . LYS A 1 234 ? 40.918 10.213 66.636 1.00 32.11 232 LYS A C 1
ATOM 1687 O O . LYS A 1 234 ? 41.643 10.663 67.531 1.00 32.47 232 LYS A O 1
ATOM 1693 N N . ALA A 1 235 ? 39.641 9.859 66.838 1.00 28.72 233 ALA A N 1
ATOM 1694 C CA . ALA A 1 235 ? 39.001 9.966 68.140 1.00 26.78 233 ALA A CA 1
ATOM 1695 C C . ALA A 1 235 ? 39.691 9.109 69.210 1.00 27.45 233 ALA A C 1
ATOM 1696 O O . ALA A 1 235 ? 39.670 9.466 70.381 1.00 28.88 233 ALA A O 1
ATOM 1698 N N . LEU A 1 236 ? 40.201 7.923 68.846 1.00 29.02 234 LEU A N 1
ATOM 1699 C CA . LEU A 1 236 ? 40.851 7.031 69.786 1.00 29.13 234 LEU A CA 1
ATOM 1700 C C . LEU A 1 236 ? 42.231 7.541 70.199 1.00 32.61 234 LEU A C 1
ATOM 1701 O O . LEU A 1 236 ? 42.751 7.091 71.230 1.00 32.88 234 LEU A O 1
ATOM 1706 N N . SER A 1 237 ? 42.817 8.470 69.429 1.00 33.91 235 SER A N 1
ATOM 1707 C CA . SER A 1 237 ? 44.212 8.819 69.661 1.00 36.11 235 SER A CA 1
ATOM 1708 C C . SER A 1 237 ? 44.408 10.281 70.083 1.00 36.06 235 SER A C 1
ATOM 1709 O O . SER A 1 237 ? 45.113 10.564 71.056 1.00 35.98 235 SER A O 1
ATOM 1712 N N . VAL A 1 238 ? 43.755 11.204 69.386 1.00 31.21 236 VAL A N 1
ATOM 1713 C CA . VAL A 1 238 ? 44.004 12.634 69.541 1.00 36.08 236 VAL A CA 1
ATOM 1714 C C . VAL A 1 238 ? 43.497 13.146 70.893 1.00 40.87 236 VAL A C 1
ATOM 1715 O O . VAL A 1 238 ? 42.316 13.004 71.236 1.00 33.29 236 VAL A O 1
ATOM 1719 N N . PRO A 1 239 ? 44.348 13.860 71.670 1.00 40.04 237 PRO A N 1
ATOM 1720 C CA . PRO A 1 239 ? 43.981 14.243 73.034 1.00 41.64 237 PRO A CA 1
ATOM 1721 C C . PRO A 1 239 ? 42.832 15.255 73.122 1.00 33.72 237 PRO A C 1
ATOM 1722 O O . PRO A 1 239 ? 42.071 15.208 74.080 1.00 35.10 237 PRO A O 1
ATOM 1726 N N . GLN A 1 240 ? 42.660 16.102 72.106 1.00 39.81 238 GLN A N 1
ATOM 1727 C CA . GLN A 1 240 ? 41.542 17.046 72.031 1.00 40.85 238 GLN A CA 1
ATOM 1728 C C . GLN A 1 240 ? 40.184 16.339 71.926 1.00 35.87 238 GLN A C 1
ATOM 1729 O O . GLN A 1 240 ? 39.153 16.999 72.015 1.00 35.34 238 GLN A O 1
ATOM 1735 N N . ALA A 1 241 ? 40.163 15.017 71.717 1.00 36.63 239 ALA A N 1
ATOM 1736 C CA . ALA A 1 241 ? 38.907 14.269 71.621 1.00 33.82 239 ALA A CA 1
ATOM 1737 C C . ALA A 1 241 ? 38.243 14.074 72.996 1.00 35.31 239 ALA A C 1
ATOM 1738 O O . ALA A 1 241 ? 37.009 13.858 73.089 1.00 30.64 239 ALA A O 1
ATOM 1740 N N . ILE A 1 242 ? 39.070 14.144 74.061 1.00 32.39 240 ILE A N 1
ATOM 1741 C CA . ILE A 1 242 ? 38.651 13.747 75.406 1.00 34.32 240 ILE A CA 1
ATOM 1742 C C . ILE A 1 242 ? 37.610 14.746 75.928 1.00 32.90 240 ILE A C 1
ATOM 1743 O O . ILE A 1 242 ? 37.814 15.950 75.853 1.00 32.43 240 ILE A O 1
ATOM 1748 N N . GLY A 1 243 ? 36.485 14.217 76.425 1.00 33.33 241 GLY A N 1
ATOM 1749 C CA . GLY A 1 243 ? 35.417 15.012 77.020 1.00 34.32 241 GLY A CA 1
ATOM 1750 C C . GLY A 1 243 ? 34.481 15.606 75.973 1.00 33.76 241 GLY A C 1
ATOM 1751 O O . GLY A 1 243 ? 33.605 16.382 76.308 1.00 32.21 241 GLY A O 1
ATOM 1752 N N . GLU A 1 244 ? 34.712 15.286 74.691 1.00 31.97 242 GLU A N 1
ATOM 1753 C CA . GLU A 1 244 ? 33.941 15.837 73.598 1.00 33.29 242 GLU A CA 1
ATOM 1754 C C . GLU A 1 244 ? 32.977 14.799 73.018 1.00 32.67 242 GLU A C 1
ATOM 1755 O O . GLU A 1 244 ? 33.076 13.597 73.281 1.00 33.62 242 GLU A O 1
ATOM 1761 N N . SER A 1 245 ? 32.035 15.339 72.245 1.00 31.70 243 SER A N 1
ATOM 1762 C CA . SER A 1 245 ? 31.039 14.611 71.489 1.00 31.14 243 SER A CA 1
ATOM 1763 C C . SER A 1 245 ? 31.132 15.002 70.020 1.00 28.08 243 SER A C 1
ATOM 1764 O O . SER A 1 245 ? 31.217 16.192 69.687 1.00 28.09 243 SER A O 1
ATOM 1767 N N . PHE A 1 246 ? 31.118 13.996 69.140 1.00 28.25 244 PHE A N 1
ATOM 1768 C CA . PHE A 1 246 ? 31.352 14.235 67.716 1.00 28.85 244 PHE A CA 1
ATOM 1769 C C . PHE A 1 246 ? 30.242 13.675 66.830 1.00 30.28 244 PHE A C 1
ATOM 1770 O O . PHE A 1 246 ? 29.852 12.521 66.990 1.00 29.34 244 PHE A O 1
ATOM 1778 N N . ASN A 1 247 ? 29.817 14.499 65.861 1.00 31.40 245 ASN A N 1
ATOM 1779 C CA . ASN A 1 247 ? 28.995 14.057 64.749 1.00 32.27 245 ASN A CA 1
ATOM 1780 C C . ASN A 1 247 ? 29.893 13.616 63.580 1.00 30.47 245 ASN A C 1
ATOM 1781 O O . ASN A 1 247 ? 30.682 14.399 63.069 1.00 33.01 245 ASN A O 1
ATOM 1786 N N . ILE A 1 248 ? 29.830 12.327 63.227 1.00 28.81 246 ILE A N 1
ATOM 1787 C CA . ILE A 1 248 ? 30.755 11.738 62.265 1.00 27.92 246 ILE A CA 1
ATOM 1788 C C . ILE A 1 248 ? 29.994 11.389 60.989 1.00 30.98 246 ILE A C 1
ATOM 1789 O O . ILE A 1 248 ? 29.322 10.349 60.889 1.00 25.07 246 ILE A O 1
ATOM 1794 N N . GLY A 1 249 ? 30.199 12.224 59.977 1.00 27.93 247 GLY A N 1
ATOM 1795 C CA . GLY A 1 249 ? 29.610 11.948 58.679 1.00 34.59 247 GLY A CA 1
ATOM 1796 C C . GLY A 1 249 ? 30.008 12.977 57.631 1.00 36.71 247 GLY A C 1
ATOM 1797 O O . GLY A 1 249 ? 30.922 13.769 57.827 1.00 37.14 247 GLY A O 1
ATOM 1798 N N . ASN A 1 250 ? 29.329 12.882 56.487 1.00 40.23 248 ASN A N 1
ATOM 1799 C CA . ASN A 1 250 ? 29.623 13.681 55.327 1.00 33.23 248 ASN A CA 1
ATOM 1800 C C . ASN A 1 250 ? 28.502 14.703 55.165 1.00 33.49 248 ASN A C 1
ATOM 1801 O O . ASN A 1 250 ? 27.353 14.321 54.919 1.00 34.91 248 ASN A O 1
ATOM 1806 N N . ALA A 1 251 ? 28.852 15.997 55.215 1.00 32.34 249 ALA A N 1
ATOM 1807 C CA . ALA A 1 251 ? 27.869 17.066 55.072 1.00 38.25 249 ALA A CA 1
ATOM 1808 C C . ALA A 1 251 ? 27.272 17.130 53.651 1.00 38.46 249 ALA A C 1
ATOM 1809 O O . ALA A 1 251 ? 26.192 17.692 53.462 1.00 39.37 249 ALA A O 1
ATOM 1811 N N . ARG A 1 252 ? 27.966 16.581 52.648 1.00 40.44 250 ARG A N 1
ATOM 1812 C CA . ARG A 1 252 ? 27.442 16.485 51.284 1.00 40.74 250 ARG A CA 1
ATOM 1813 C C . ARG A 1 252 ? 26.591 15.231 51.045 1.00 35.43 250 ARG A C 1
ATOM 1814 O O . ARG A 1 252 ? 25.964 15.130 49.995 1.00 46.18 250 ARG A O 1
ATOM 1822 N N . ALA A 1 253 ? 26.558 14.296 52.005 1.00 41.09 251 ALA A N 1
ATOM 1823 C CA . ALA A 1 253 ? 25.809 13.043 51.898 1.00 42.22 251 ALA A CA 1
ATOM 1824 C C . ALA A 1 253 ? 24.646 13.045 52.891 1.00 44.33 251 ALA A C 1
ATOM 1825 O O . ALA A 1 253 ? 24.439 12.050 53.580 1.00 43.09 251 ALA A O 1
ATOM 1827 N N . ILE A 1 254 ? 23.917 14.181 52.922 1.00 45.94 252 ILE A N 1
ATOM 1828 C CA . ILE A 1 254 ? 22.574 14.337 53.474 1.00 51.57 252 ILE A CA 1
ATOM 1829 C C . ILE A 1 254 ? 21.577 14.525 52.328 1.00 51.48 252 ILE A C 1
ATOM 1830 O O . ILE A 1 254 ? 21.760 15.399 51.489 1.00 52.47 252 ILE A O 1
ATOM 1835 N N . THR A 1 255 ? 20.516 13.703 52.272 1.00 54.75 253 THR A N 1
ATOM 1836 C CA . THR A 1 255 ? 19.549 13.807 51.177 1.00 51.77 253 THR A CA 1
ATOM 1837 C C . THR A 1 255 ? 18.198 13.228 51.613 1.00 35.59 253 THR A C 1
ATOM 1838 O O . THR A 1 255 ? 18.102 12.690 52.707 1.00 37.82 253 THR A O 1
ATOM 1842 N N . THR A 1 256 ? 17.134 13.449 50.816 1.00 36.37 254 THR A N 1
ATOM 1843 C CA . THR A 1 256 ? 15.856 12.805 51.093 1.00 34.14 254 THR A CA 1
ATOM 1844 C C . THR A 1 256 ? 15.882 11.380 50.554 1.00 33.61 254 THR A C 1
ATOM 1845 O O . THR A 1 256 ? 16.724 11.043 49.732 1.00 33.68 254 THR A O 1
ATOM 1849 N N . ILE A 1 257 ? 14.932 10.561 50.993 1.00 30.47 255 ILE A N 1
ATOM 1850 C CA . ILE A 1 257 ? 14.885 9.174 50.565 1.00 31.98 255 ILE A CA 1
ATOM 1851 C C . ILE A 1 257 ? 14.614 9.145 49.065 1.00 30.48 255 ILE A C 1
ATOM 1852 O O . ILE A 1 257 ? 15.239 8.369 48.358 1.00 29.95 255 ILE A O 1
ATOM 1857 N N . TYR A 1 258 ? 13.720 10.025 48.591 1.00 29.93 256 TYR A N 1
ATOM 1858 C CA . TYR A 1 258 ? 13.396 10.103 47.178 1.00 30.99 256 TYR A CA 1
ATOM 1859 C C . TYR A 1 258 ? 14.619 10.569 46.388 1.00 31.14 256 TYR A C 1
ATOM 1860 O O . TYR A 1 258 ? 14.974 9.989 45.352 1.00 27.46 256 TYR A O 1
ATOM 1869 N N . GLY A 1 259 ? 15.291 11.593 46.918 1.00 33.27 257 GLY A N 1
ATOM 1870 C CA . GLY A 1 259 ? 16.501 12.120 46.301 1.00 34.77 257 GLY A CA 1
ATOM 1871 C C . GLY A 1 259 ? 17.606 11.069 46.175 1.00 31.90 257 GLY A C 1
ATOM 1872 O O . GLY A 1 259 ? 18.342 11.049 45.180 1.00 33.40 257 GLY A O 1
ATOM 1873 N N . LEU A 1 260 ? 17.743 10.252 47.219 1.00 32.20 258 LEU A N 1
ATOM 1874 C CA . LEU A 1 260 ? 18.683 9.139 47.259 1.00 30.84 258 LEU A CA 1
ATOM 1875 C C . LEU A 1 260 ? 18.364 8.123 46.161 1.00 28.88 258 LEU A C 1
ATOM 1876 O O . LEU A 1 260 ? 19.284 7.673 45.501 1.00 26.95 258 LEU A O 1
ATOM 1881 N N . ALA A 1 261 ? 17.083 7.742 46.007 1.00 26.59 259 ALA A N 1
ATOM 1882 C CA . ALA A 1 261 ? 16.652 6.842 44.953 1.00 27.53 259 ALA A CA 1
ATOM 1883 C C . ALA A 1 261 ? 17.008 7.384 43.569 1.00 28.14 259 ALA A C 1
ATOM 1884 O O . ALA A 1 261 ? 17.506 6.648 42.724 1.00 25.74 259 ALA A O 1
ATOM 1886 N N . GLN A 1 262 ? 16.788 8.680 43.338 1.00 27.64 260 GLN A N 1
ATOM 1887 C CA . GLN A 1 262 ? 17.107 9.289 42.061 1.00 31.15 260 GLN A CA 1
ATOM 1888 C C . GLN A 1 262 ? 18.617 9.267 41.819 1.00 31.07 260 GLN A C 1
ATOM 1889 O O . GLN A 1 262 ? 19.071 9.033 40.696 1.00 31.68 260 GLN A O 1
ATOM 1895 N N . THR A 1 263 ? 19.381 9.489 42.891 1.00 28.68 261 THR A N 1
ATOM 1896 C CA . THR A 1 263 ? 20.832 9.547 42.812 1.00 29.41 261 THR A CA 1
ATOM 1897 C C . THR A 1 263 ? 21.387 8.166 42.474 1.00 28.84 261 THR A C 1
ATOM 1898 O O . THR A 1 263 ? 22.247 8.039 41.598 1.00 30.19 261 THR A O 1
ATOM 1902 N N . ILE A 1 264 ? 20.869 7.134 43.159 1.00 28.25 262 ILE A N 1
ATOM 1903 C CA . ILE A 1 264 ? 21.343 5.774 42.934 1.00 30.92 262 ILE A CA 1
ATOM 1904 C C . ILE A 1 264 ? 21.073 5.360 41.478 1.00 33.53 262 ILE A C 1
ATOM 1905 O O . ILE A 1 264 ? 21.998 4.884 40.810 1.00 28.78 262 ILE A O 1
ATOM 1910 N N . CYS A 1 265 ? 19.836 5.590 40.977 1.00 29.58 263 CYS A N 1
ATOM 1911 C CA . CYS A 1 265 ? 19.448 5.161 39.636 1.00 29.91 263 CYS A CA 1
ATOM 1912 C C . CYS A 1 265 ? 20.280 5.869 38.571 1.00 33.16 263 CYS A C 1
ATOM 1913 O O . CYS A 1 265 ? 20.715 5.242 37.616 1.00 30.59 263 CYS A O 1
ATOM 1916 N N . ARG A 1 266 ? 20.509 7.175 38.744 1.00 31.87 264 ARG A N 1
ATOM 1917 C CA . ARG A 1 266 ? 21.283 7.927 37.792 1.00 34.41 264 ARG A CA 1
ATOM 1918 C C . ARG A 1 266 ? 22.733 7.462 37.812 1.00 38.06 264 ARG A C 1
ATOM 1919 O O . ARG A 1 266 ? 23.301 7.192 36.757 1.00 35.78 264 ARG A O 1
ATOM 1927 N N . VAL A 1 267 ? 23.327 7.384 39.003 1.00 32.06 265 VAL A N 1
ATOM 1928 C CA . VAL A 1 267 ? 24.740 7.062 39.119 1.00 35.38 265 VAL A CA 1
ATOM 1929 C C . VAL A 1 267 ? 24.990 5.648 38.588 1.00 36.20 265 VAL A C 1
ATOM 1930 O O . VAL A 1 267 ? 26.061 5.369 38.072 1.00 40.94 265 VAL A O 1
ATOM 1934 N N . LEU A 1 268 ? 24.010 4.745 38.682 1.00 36.44 266 LEU A N 1
ATOM 1935 C CA . LEU A 1 268 ? 24.226 3.369 38.248 1.00 37.37 266 LEU A CA 1
ATOM 1936 C C . LEU A 1 268 ? 23.612 3.111 36.866 1.00 37.63 266 LEU A C 1
ATOM 1937 O O . LEU A 1 268 ? 23.605 1.971 36.423 1.00 36.53 266 LEU A O 1
ATOM 1942 N N . ASN A 1 269 ? 23.044 4.145 36.222 1.00 38.32 267 ASN A N 1
ATOM 1943 C CA . ASN A 1 269 ? 22.407 4.037 34.919 1.00 42.62 267 ASN A CA 1
ATOM 1944 C C . ASN A 1 269 ? 21.344 2.951 34.901 1.00 43.39 267 ASN A C 1
ATOM 1945 O O . ASN A 1 269 ? 21.305 2.134 33.983 1.00 38.79 267 ASN A O 1
ATOM 1950 N N . SER A 1 270 ? 20.474 2.969 35.907 1.00 33.57 268 SER A N 1
ATOM 1951 C CA . SER A 1 270 ? 19.463 1.948 36.049 1.00 32.81 268 SER A CA 1
ATOM 1952 C C . SER A 1 270 ? 18.216 2.416 35.312 1.00 33.21 268 SER A C 1
ATOM 1953 O O . SER A 1 270 ? 18.044 3.608 35.093 1.00 33.11 268 SER A O 1
ATOM 1956 N N . LYS A 1 271 ? 17.360 1.475 34.908 1.00 31.73 269 LYS A N 1
ATOM 1957 C CA . LYS A 1 271 ? 16.071 1.821 34.335 1.00 36.49 269 LYS A CA 1
ATOM 1958 C C . LYS A 1 271 ? 14.946 1.613 35.346 1.00 34.44 269 LYS A C 1
ATOM 1959 O O . LYS A 1 271 ? 13.771 1.666 34.985 1.00 32.84 269 LYS A O 1
ATOM 1965 N N . SER A 1 272 ? 15.288 1.389 36.616 1.00 33.02 270 SER A N 1
ATOM 1966 C CA . SER A 1 272 ? 14.277 1.246 37.660 1.00 31.83 270 SER A CA 1
ATOM 1967 C C . SER A 1 272 ? 13.310 2.424 37.657 1.00 32.00 270 SER A C 1
ATOM 1968 O O . SER A 1 272 ? 13.747 3.563 37.551 1.00 33.79 270 SER A O 1
ATOM 1971 N N . GLU A 1 273 ? 12.012 2.153 37.871 1.00 30.55 271 GLU A N 1
ATOM 1972 C CA . GLU A 1 273 ? 11.017 3.176 38.176 1.00 35.46 271 GLU A CA 1
ATOM 1973 C C . GLU A 1 273 ? 11.029 3.406 39.699 1.00 33.67 271 GLU A C 1
ATOM 1974 O O . GLU A 1 273 ? 11.234 2.469 40.460 1.00 32.32 271 GLU A O 1
ATOM 1980 N N . ILE A 1 274 ? 10.786 4.646 40.130 1.00 28.93 272 ILE A N 1
ATOM 1981 C CA . ILE A 1 274 ? 10.676 4.976 41.546 1.00 29.44 272 ILE A CA 1
ATOM 1982 C C . ILE A 1 274 ? 9.220 5.320 41.807 1.00 29.49 272 ILE A C 1
ATOM 1983 O O . ILE A 1 274 ? 8.712 6.291 41.239 1.00 34.89 272 ILE A O 1
ATOM 1988 N N . ILE A 1 275 ? 8.577 4.524 42.665 1.00 33.18 273 ILE A N 1
ATOM 1989 C CA . ILE A 1 275 ? 7.131 4.537 42.803 1.00 33.82 273 ILE A CA 1
ATOM 1990 C C . ILE A 1 275 ? 6.747 4.841 44.246 1.00 30.90 273 ILE A C 1
ATOM 1991 O O . ILE A 1 275 ? 7.194 4.183 45.180 1.00 30.36 273 ILE A O 1
ATOM 1996 N N . PHE A 1 276 ? 5.823 5.783 44.405 1.00 28.38 274 PHE A N 1
ATOM 1997 C CA . PHE A 1 276 ? 5.300 6.123 45.715 1.00 29.79 274 PHE A CA 1
ATOM 1998 C C . PHE A 1 276 ? 4.280 5.075 46.156 1.00 32.82 274 PHE A C 1
ATOM 1999 O O . PHE A 1 276 ? 3.466 4.623 45.352 1.00 32.22 274 PHE A O 1
ATOM 2007 N N . ARG A 1 277 ? 4.333 4.760 47.451 1.00 34.07 275 ARG A N 1
ATOM 2008 C CA . ARG A 1 277 ? 3.416 3.851 48.122 1.00 37.48 275 ARG A CA 1
ATOM 2009 C C . ARG A 1 277 ? 3.073 4.448 49.482 1.00 38.59 275 ARG A C 1
ATOM 2010 O O . ARG A 1 277 ? 3.768 5.334 49.990 1.00 36.02 275 ARG A O 1
ATOM 2018 N N . GLU A 1 278 ? 2.001 3.921 50.060 1.00 39.35 276 GLU A N 1
ATOM 2019 C CA . GLU A 1 278 ? 1.412 4.412 51.287 1.00 42.12 276 GLU A CA 1
ATOM 2020 C C . GLU A 1 278 ? 2.307 4.122 52.489 1.00 45.23 276 GLU A C 1
ATOM 2021 O O . GLU A 1 278 ? 2.853 3.025 52.614 1.00 49.10 276 GLU A O 1
ATOM 2027 N N . ALA A 1 279 ? 2.451 5.115 53.378 1.00 41.44 277 ALA A N 1
ATOM 2028 C CA . ALA A 1 279 ? 2.898 4.842 54.734 1.00 45.13 277 ALA A CA 1
ATOM 2029 C C . ALA A 1 279 ? 1.768 5.224 55.691 1.00 48.85 277 ALA A C 1
ATOM 2030 O O . ALA A 1 279 ? 1.213 6.318 55.587 1.00 48.95 277 ALA A O 1
ATOM 2032 N N . LEU A 1 280 ? 1.407 4.286 56.576 1.00 54.93 278 LEU A N 1
ATOM 2033 C CA . LEU A 1 280 ? 0.468 4.554 57.657 1.00 62.74 278 LEU A CA 1
ATOM 2034 C C . LEU A 1 280 ? 1.224 5.160 58.835 1.00 63.11 278 LEU A C 1
ATOM 2035 O O . LEU A 1 280 ? 0.631 5.809 59.690 1.00 62.70 278 LEU A O 1
ATOM 2040 N N . SER A 1 281 ? 2.543 4.948 58.851 1.00 66.35 279 SER A N 1
ATOM 2041 C CA . SER A 1 281 ? 3.428 5.603 59.797 1.00 75.54 279 SER A CA 1
ATOM 2042 C C . SER A 1 281 ? 3.406 7.114 59.557 1.00 71.52 279 SER A C 1
ATOM 2043 O O . SER A 1 281 ? 3.120 7.556 58.446 1.00 80.11 279 SER A O 1
ATOM 2046 N N . ALA A 1 282 ? 3.691 7.900 60.603 1.00 80.65 280 ALA A N 1
ATOM 2047 C CA . ALA A 1 282 ? 3.888 9.340 60.467 1.00 86.10 280 ALA A CA 1
ATOM 2048 C C . ALA A 1 282 ? 5.382 9.651 60.328 1.00 88.31 280 ALA A C 1
ATOM 2049 O O . ALA A 1 282 ? 6.217 8.974 60.935 1.00 84.78 280 ALA A O 1
ATOM 2051 N N . ASP A 1 283 ? 5.711 10.676 59.520 1.00 91.48 281 ASP A N 1
ATOM 2052 C CA . ASP A 1 283 ? 7.095 11.065 59.264 1.00 98.07 281 ASP A CA 1
ATOM 2053 C C . ASP A 1 283 ? 7.776 11.494 60.563 1.00 94.31 281 ASP A C 1
ATOM 2054 O O . ASP A 1 283 ? 7.162 12.156 61.392 1.00 89.06 281 ASP A O 1
ATOM 2059 N N . ILE A 1 284 ? 9.054 11.128 60.715 1.00 98.08 282 ILE A N 1
ATOM 2060 C CA . ILE A 1 284 ? 9.893 11.669 61.774 1.00 95.29 282 ILE A CA 1
ATOM 2061 C C . ILE A 1 284 ? 10.823 12.694 61.131 1.00 93.15 282 ILE A C 1
ATOM 2062 O O . ILE A 1 284 ? 11.712 12.327 60.366 1.00 100.12 282 ILE A O 1
ATOM 2067 N N . GLU A 1 285 ? 10.590 13.979 61.423 1.00 89.42 283 GLU A N 1
ATOM 2068 C CA . GLU A 1 285 ? 11.425 15.050 60.906 1.00 90.05 283 GLU A CA 1
ATOM 2069 C C . GLU A 1 285 ? 12.661 15.210 61.789 1.00 83.60 283 GLU A C 1
ATOM 2070 O O . GLU A 1 285 ? 12.696 16.105 62.622 1.00 74.06 283 GLU A O 1
ATOM 2076 N N . LEU A 1 286 ? 13.668 14.343 61.609 1.00 84.82 284 LEU A N 1
ATOM 2077 C CA . LEU A 1 286 ? 14.932 14.491 62.321 1.00 85.21 284 LEU A CA 1
ATOM 2078 C C . LEU A 1 286 ? 15.756 15.611 61.683 1.00 81.30 284 LEU A C 1
ATOM 2079 O O . LEU A 1 286 ? 15.949 15.644 60.469 1.00 81.68 284 LEU A O 1
ATOM 2084 N N . ARG A 1 287 ? 16.203 16.552 62.525 1.00 79.51 285 ARG A N 1
ATOM 2085 C CA . ARG A 1 287 ? 17.219 17.525 62.155 1.00 75.92 285 ARG A CA 1
ATOM 2086 C C . ARG A 1 287 ? 18.560 16.801 62.063 1.00 67.94 285 ARG A C 1
ATOM 2087 O O . ARG A 1 287 ? 18.796 15.868 62.829 1.00 67.94 285 ARG A O 1
ATOM 2095 N N . ILE A 1 288 ? 19.427 17.225 61.135 1.00 58.37 286 ILE A N 1
ATOM 2096 C CA . ILE A 1 288 ? 20.717 16.578 60.960 1.00 59.23 286 ILE A CA 1
ATOM 2097 C C . ILE A 1 288 ? 21.825 17.453 61.535 1.00 52.03 286 ILE A C 1
ATOM 2098 O O . ILE A 1 288 ? 22.070 18.556 61.064 1.00 44.36 286 ILE A O 1
ATOM 2103 N N . PRO A 1 289 ? 22.616 16.927 62.489 1.00 53.68 287 PRO A N 1
ATOM 2104 C CA . PRO A 1 289 ? 23.579 17.762 63.196 1.00 56.18 287 PRO A CA 1
ATOM 2105 C C . PRO A 1 289 ? 24.709 18.279 62.304 1.00 54.79 287 PRO A C 1
ATOM 2106 O O . PRO A 1 289 ? 24.901 17.859 61.165 1.00 51.71 287 PRO A O 1
ATOM 2110 N N . ASN A 1 290 ? 25.449 19.223 62.870 1.00 49.59 288 ASN A N 1
ATOM 2111 C CA . ASN A 1 290 ? 26.591 19.841 62.232 1.00 45.91 288 ASN A CA 1
ATOM 2112 C C . ASN A 1 290 ? 27.825 18.970 62.492 1.00 39.78 288 ASN A C 1
ATOM 2113 O O . ASN A 1 290 ? 27.904 18.318 63.530 1.00 39.11 288 ASN A O 1
ATOM 2118 N N . VAL A 1 291 ? 28.801 18.983 61.572 1.00 38.42 289 VAL A N 1
ATOM 2119 C CA . VAL A 1 291 ? 29.978 18.131 61.674 1.00 36.18 289 VAL A CA 1
ATOM 2120 C C . VAL A 1 291 ? 31.273 18.939 61.799 1.00 38.23 289 VAL A C 1
ATOM 2121 O O . VAL A 1 291 ? 32.356 18.366 61.709 1.00 34.26 289 VAL A O 1
ATOM 2125 N N . ASP A 1 292 ? 31.190 20.256 62.044 1.00 42.55 290 ASP A N 1
ATOM 2126 C CA . ASP A 1 292 ? 32.357 21.136 62.008 1.00 42.00 290 ASP A CA 1
ATOM 2127 C C . ASP A 1 292 ? 33.352 20.828 63.129 1.00 36.59 290 ASP A C 1
ATOM 2128 O O . ASP A 1 292 ? 34.569 20.967 62.945 1.00 38.34 290 ASP A O 1
ATOM 2133 N N . LYS A 1 293 ? 32.835 20.469 64.301 1.00 36.94 291 LYS A N 1
ATOM 2134 C CA . LYS A 1 293 ? 33.665 20.288 65.476 1.00 40.00 291 LYS A CA 1
ATOM 2135 C C . LYS A 1 293 ? 34.650 19.142 65.237 1.00 40.29 291 LYS A C 1
ATOM 2136 O O . LYS A 1 293 ? 35.791 19.176 65.711 1.00 38.03 291 LYS A O 1
ATOM 2142 N N . SER A 1 294 ? 34.188 18.118 64.506 1.00 35.56 292 SER A N 1
ATOM 2143 C CA . SER A 1 294 ? 35.014 16.973 64.140 1.00 36.13 292 SER A CA 1
ATOM 2144 C C . SER A 1 294 ? 36.191 17.414 63.273 1.00 36.39 292 SER A C 1
ATOM 2145 O O . SER A 1 294 ? 37.305 16.911 63.400 1.00 34.89 292 SER A O 1
ATOM 2148 N N . GLU A 1 295 ? 35.940 18.352 62.364 1.00 39.74 293 GLU A N 1
ATOM 2149 C CA . GLU A 1 295 ? 37.013 18.862 61.525 1.00 42.98 293 GLU A CA 1
ATOM 2150 C C . GLU A 1 295 ? 38.020 19.637 62.382 1.00 42.30 293 GLU A C 1
ATOM 2151 O O . GLU A 1 295 ? 39.221 19.376 62.315 1.00 40.21 293 GLU A O 1
ATOM 2157 N N . GLU A 1 296 ? 37.508 20.542 63.221 1.00 44.44 294 GLU A N 1
ATOM 2158 C CA . GLU A 1 296 ? 38.328 21.437 64.040 1.00 49.78 294 GLU A CA 1
ATOM 2159 C C . GLU A 1 296 ? 39.159 20.646 65.041 1.00 45.03 294 GLU A C 1
ATOM 2160 O O . GLU A 1 296 ? 40.341 20.919 65.223 1.00 42.30 294 GLU A O 1
ATOM 2166 N N . LEU A 1 297 ? 38.535 19.676 65.716 1.00 36.96 295 LEU A N 1
ATOM 2167 C CA . LEU A 1 297 ? 39.194 19.027 66.833 1.00 39.75 295 LEU A CA 1
ATOM 2168 C C . LEU A 1 297 ? 39.869 17.729 66.408 1.00 38.87 295 LEU A C 1
ATOM 2169 O O . LEU A 1 297 ? 40.938 17.443 66.932 1.00 36.26 295 LEU A O 1
ATOM 2174 N N . LEU A 1 298 ? 39.248 16.917 65.536 1.00 32.77 296 LEU A N 1
ATOM 2175 C CA . LEU A 1 298 ? 39.866 15.641 65.184 1.00 33.70 296 LEU A CA 1
ATOM 2176 C C . LEU A 1 298 ? 40.710 15.753 63.922 1.00 30.36 296 LEU A C 1
ATOM 2177 O O . LEU A 1 298 ? 41.324 14.766 63.542 1.00 30.28 296 LEU A O 1
ATOM 2182 N N . GLY A 1 299 ? 40.670 16.895 63.230 1.00 34.09 297 GLY A N 1
ATOM 2183 C CA . GLY A 1 299 ? 41.197 16.964 61.868 1.00 36.01 297 GLY A CA 1
ATOM 2184 C C . GLY A 1 299 ? 40.508 15.968 60.930 1.00 38.58 297 GLY A C 1
ATOM 2185 O O . GLY A 1 299 ? 41.146 15.407 60.039 1.00 38.13 297 GLY A O 1
ATOM 2186 N N . PHE A 1 300 ? 39.199 15.736 61.135 1.00 39.58 298 PHE A N 1
ATOM 2187 C CA . PHE A 1 300 ? 38.473 14.765 60.324 1.00 37.45 298 PHE A CA 1
ATOM 2188 C C . PHE A 1 300 ? 37.465 15.472 59.432 1.00 39.31 298 PHE A C 1
ATOM 2189 O O . PHE A 1 300 ? 36.595 16.200 59.916 1.00 37.68 298 PHE A O 1
ATOM 2197 N N . LYS A 1 301 ? 37.563 15.190 58.129 1.00 39.48 299 LYS A N 1
ATOM 2198 C CA . LYS A 1 301 ? 36.539 15.594 57.181 1.00 43.61 299 LYS A CA 1
ATOM 2199 C C . LYS A 1 301 ? 36.306 14.450 56.197 1.00 36.76 299 LYS A C 1
ATOM 2200 O O . LYS A 1 301 ? 37.246 13.941 55.614 1.00 31.25 299 LYS A O 1
ATOM 2206 N N . ALA A 1 302 ? 35.043 14.060 56.011 1.00 34.27 300 ALA A N 1
ATOM 2207 C CA . ALA A 1 302 ? 34.704 12.908 55.188 1.00 35.90 300 ALA A CA 1
ATOM 2208 C C . ALA A 1 302 ? 35.225 13.131 53.764 1.00 35.39 300 ALA A C 1
ATOM 2209 O O . ALA A 1 302 ? 35.024 14.193 53.187 1.00 35.09 300 ALA A O 1
ATOM 2211 N N . GLN A 1 303 ? 35.862 12.103 53.203 1.00 35.56 301 GLN A N 1
ATOM 2212 C CA . GLN A 1 303 ? 36.455 12.184 51.877 1.00 39.41 301 GLN A CA 1
ATOM 2213 C C . GLN A 1 303 ? 35.643 11.457 50.805 1.00 36.96 301 GLN A C 1
ATOM 2214 O O . GLN A 1 303 ? 35.784 11.769 49.627 1.00 42.04 301 GLN A O 1
ATOM 2220 N N . VAL A 1 304 ? 34.819 10.473 51.166 1.00 35.63 302 VAL A N 1
ATOM 2221 C CA . VAL A 1 304 ? 34.107 9.731 50.138 1.00 30.31 302 VAL A CA 1
ATOM 2222 C C . VAL A 1 304 ? 32.690 10.300 50.041 1.00 32.67 302 VAL A C 1
ATOM 2223 O O . VAL A 1 304 ? 31.896 10.152 50.971 1.00 33.15 302 VAL A O 1
ATOM 2227 N N . ASP A 1 305 ? 32.403 11.013 48.943 1.00 31.08 303 ASP A N 1
ATOM 2228 C CA . ASP A 1 305 ? 31.067 11.558 48.712 1.00 32.91 303 ASP A CA 1
ATOM 2229 C C . ASP A 1 305 ? 30.135 10.482 48.144 1.00 31.45 303 ASP A C 1
ATOM 2230 O O . ASP A 1 305 ? 30.581 9.382 47.808 1.00 30.88 303 ASP A O 1
ATOM 2235 N N . LEU A 1 306 ? 28.832 10.786 48.022 1.00 30.85 304 LEU A N 1
ATOM 2236 C CA . LEU A 1 306 ? 27.846 9.775 47.676 1.00 31.54 304 LEU A CA 1
ATOM 2237 C C . LEU A 1 306 ? 28.140 9.076 46.348 1.00 33.57 304 LEU A C 1
ATOM 2238 O O . LEU A 1 306 ? 28.050 7.846 46.257 1.00 30.91 304 LEU A O 1
ATOM 2243 N N . GLU A 1 307 ? 28.391 9.849 45.295 1.00 35.12 305 GLU A N 1
ATOM 2244 C CA . GLU A 1 307 ? 28.585 9.226 43.998 1.00 37.01 305 GLU A CA 1
ATOM 2245 C C . GLU A 1 307 ? 29.613 8.113 44.127 1.00 34.84 305 GLU A C 1
ATOM 2246 O O . GLU A 1 307 ? 29.350 6.984 43.729 1.00 35.36 305 GLU A O 1
ATOM 2252 N N . GLU A 1 308 ? 30.796 8.465 44.648 1.00 32.80 306 GLU A N 1
ATOM 2253 C CA . GLU A 1 308 ? 31.893 7.520 44.747 1.00 31.97 306 GLU A CA 1
ATOM 2254 C C . GLU A 1 308 ? 31.540 6.364 45.694 1.00 32.34 306 GLU A C 1
ATOM 2255 O O . GLU A 1 308 ? 31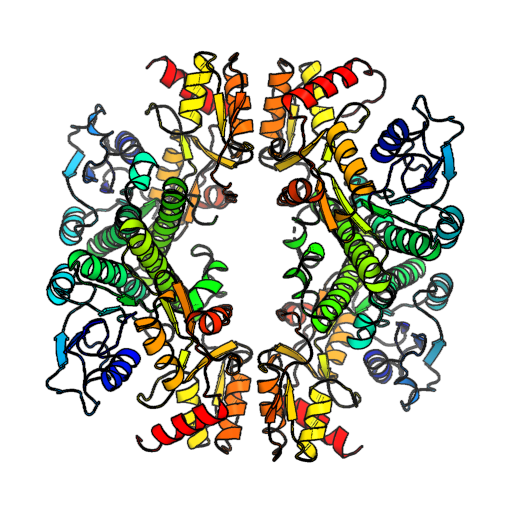.854 5.202 45.418 1.00 33.03 306 GLU A O 1
ATOM 2261 N N . GLY A 1 309 ? 30.923 6.674 46.844 1.00 32.81 307 GLY A N 1
ATOM 2262 C CA . GLY A 1 309 ? 30.560 5.647 47.803 1.00 29.73 307 GLY A CA 1
ATOM 2263 C C . GLY A 1 309 ? 29.553 4.647 47.235 1.00 27.97 307 GLY A C 1
ATOM 2264 O O . GLY A 1 309 ? 29.674 3.432 47.499 1.00 31.65 307 GLY A O 1
ATOM 2265 N N . LEU A 1 310 ? 28.555 5.168 46.495 1.00 26.38 308 LEU A N 1
ATOM 2266 C CA . LEU A 1 310 ? 27.491 4.329 45.945 1.00 30.13 308 LEU A CA 1
ATOM 2267 C C . LEU A 1 310 ? 28.069 3.310 44.951 1.00 34.07 308 LEU A C 1
ATOM 2268 O O . LEU A 1 310 ? 27.669 2.141 44.951 1.00 31.39 308 LEU A O 1
ATOM 2273 N N . ILE A 1 311 ? 29.040 3.777 44.150 1.00 37.96 309 ILE A N 1
ATOM 2274 C CA . ILE A 1 311 ? 29.685 2.962 43.136 1.00 37.01 309 ILE A CA 1
ATOM 2275 C C . ILE A 1 311 ? 30.499 1.868 43.821 1.00 36.24 309 ILE A C 1
ATOM 2276 O O . ILE A 1 311 ? 30.371 0.685 43.474 1.00 33.97 309 ILE A O 1
ATOM 2281 N N . ARG A 1 312 ? 31.279 2.221 44.847 1.00 33.22 310 ARG A N 1
ATOM 2282 C CA . ARG A 1 312 ? 32.048 1.193 45.530 1.00 35.03 310 ARG A CA 1
ATOM 2283 C C . ARG A 1 312 ? 31.135 0.183 46.208 1.00 36.64 310 ARG A C 1
ATOM 2284 O O . ARG A 1 312 ? 31.424 -1.028 46.248 1.00 36.64 310 ARG A O 1
ATOM 2292 N N . THR A 1 313 ? 30.008 0.683 46.727 1.00 30.93 311 THR A N 1
ATOM 2293 C CA . THR A 1 313 ? 29.045 -0.203 47.338 1.00 31.15 311 THR A CA 1
ATOM 2294 C C . THR A 1 313 ? 28.484 -1.141 46.265 1.00 30.33 311 THR A C 1
ATOM 2295 O O . THR A 1 313 ? 28.466 -2.356 46.482 1.00 30.62 311 THR A O 1
ATOM 2299 N N . ALA A 1 314 ? 28.021 -0.576 45.147 1.00 31.85 312 ALA A N 1
ATOM 2300 C CA . ALA A 1 314 ? 27.444 -1.364 44.067 1.00 33.95 312 ALA A CA 1
ATOM 2301 C C . ALA A 1 314 ? 28.443 -2.413 43.564 1.00 36.77 312 ALA A C 1
ATOM 2302 O O . ALA A 1 314 ? 28.085 -3.586 43.372 1.00 33.91 312 ALA A O 1
ATOM 2304 N N . ASP A 1 315 ? 29.715 -2.026 43.443 1.00 33.51 313 ASP A N 1
ATOM 2305 C CA . ASP A 1 315 ? 30.743 -2.977 43.026 1.00 37.10 313 ASP A CA 1
ATOM 2306 C C . ASP A 1 315 ? 30.804 -4.183 43.961 1.00 44.51 313 ASP A C 1
ATOM 2307 O O . ASP A 1 315 ? 30.825 -5.318 43.481 1.00 46.43 313 ASP A O 1
ATOM 2312 N N . TRP A 1 316 ? 30.828 -3.942 45.286 1.00 40.82 314 TRP A N 1
ATOM 2313 C CA . TRP A 1 316 ? 30.888 -5.017 46.259 1.00 42.99 314 TRP A CA 1
ATOM 2314 C C . TRP A 1 316 ? 29.639 -5.890 46.172 1.00 45.92 314 TRP A C 1
ATOM 2315 O O . TRP A 1 316 ? 29.764 -7.114 46.151 1.00 44.09 314 TRP A O 1
ATOM 2326 N N . LEU A 1 317 ? 28.451 -5.262 46.121 1.00 43.32 315 LEU A N 1
ATOM 2327 C CA . LEU A 1 317 ? 27.198 -5.993 46.018 1.00 44.79 315 LEU A CA 1
ATOM 2328 C C . LEU A 1 317 ? 27.173 -6.851 44.744 1.00 50.58 315 LEU A C 1
ATOM 2329 O O . LEU A 1 317 ? 26.834 -8.032 44.817 1.00 45.35 315 LEU A O 1
ATOM 2334 N N . SER A 1 318 ? 27.559 -6.279 43.590 1.00 48.75 316 SER A N 1
ATOM 2335 C CA . SER A 1 318 ? 27.677 -7.034 42.345 1.00 53.32 316 SER A CA 1
ATOM 2336 C C . SER A 1 318 ? 28.570 -8.265 42.509 1.00 53.32 316 SER A C 1
ATOM 2337 O O . SER A 1 318 ? 28.139 -9.378 42.242 1.00 58.00 316 SER A O 1
ATOM 2340 N N . ALA A 1 319 ? 29.818 -8.059 42.938 1.00 53.75 317 ALA A N 1
ATOM 2341 C CA . ALA A 1 319 ? 30.791 -9.141 43.007 1.00 59.89 317 ALA A CA 1
ATOM 2342 C C . ALA A 1 319 ? 30.224 -10.303 43.821 1.00 66.16 317 ALA A C 1
ATOM 2343 O O . ALA A 1 319 ? 30.467 -11.463 43.504 1.00 75.00 317 ALA A O 1
ATOM 2345 N N . ASN A 1 320 ? 29.467 -9.968 44.871 1.00 72.24 318 ASN A N 1
ATOM 2346 C CA . ASN A 1 320 ? 28.867 -10.945 45.768 1.00 71.38 318 ASN A CA 1
ATOM 2347 C C . ASN A 1 320 ? 27.389 -11.138 45.388 1.00 68.41 318 ASN A C 1
ATOM 2348 O O . ASN A 1 320 ? 26.652 -11.733 46.200 1.00 61.64 318 ASN A O 1
ATOM 2353 N N . HIS B 1 2 ? -20.750 30.874 52.429 1.00 76.27 0 HIS B N 1
ATOM 2354 C CA . HIS B 1 2 ? -21.439 30.188 51.298 1.00 77.81 0 HIS B CA 1
ATOM 2355 C C . HIS B 1 2 ? -20.433 29.904 50.183 1.00 65.52 0 HIS B C 1
ATOM 2356 O O . HIS B 1 2 ? -19.450 30.631 50.023 1.00 59.47 0 HIS B O 1
ATOM 2363 N N . MET B 1 3 ? -20.694 28.834 49.424 1.00 56.29 1 MET B N 1
ATOM 2364 C CA . MET B 1 3 ? -19.886 28.471 48.269 1.00 58.34 1 MET B CA 1
ATOM 2365 C C . MET B 1 3 ? -19.946 29.602 47.241 1.00 53.46 1 MET B C 1
ATOM 2366 O O . MET B 1 3 ? -21.034 30.094 46.961 1.00 52.14 1 MET B O 1
ATOM 2371 N N . ILE B 1 4 ? -18.780 30.029 46.717 1.00 43.47 2 ILE B N 1
ATOM 2372 C CA . ILE B 1 4 ? -18.722 31.041 45.663 1.00 45.19 2 ILE B CA 1
ATOM 2373 C C . ILE B 1 4 ? -18.463 30.338 44.331 1.00 48.03 2 ILE B C 1
ATOM 2374 O O . ILE B 1 4 ? -17.547 29.532 44.221 1.00 49.42 2 ILE B O 1
ATOM 2379 N N . GLU B 1 5 ? -19.280 30.663 43.320 1.00 52.71 3 GLU B N 1
ATOM 2380 C CA . GLU B 1 5 ? -19.085 30.182 41.959 1.00 54.02 3 GLU B CA 1
ATOM 2381 C C . GLU B 1 5 ? -18.240 31.188 41.177 1.00 47.22 3 GLU B C 1
ATOM 2382 O O . GLU B 1 5 ? -18.609 32.359 41.051 1.00 47.16 3 GLU B O 1
ATOM 2388 N N . LEU B 1 6 ? -17.124 30.718 40.607 1.00 47.61 4 LEU B N 1
ATOM 2389 C CA . LEU B 1 6 ? -16.158 31.599 39.963 1.00 45.63 4 LEU B CA 1
ATOM 2390 C C . LEU B 1 6 ? -16.538 31.911 38.507 1.00 43.09 4 LEU B C 1
ATOM 2391 O O . LEU B 1 6 ? -15.747 31.705 37.590 1.00 43.17 4 LEU B O 1
ATOM 2396 N N . THR B 1 7 ? -17.761 32.446 38.333 1.00 45.62 5 THR B N 1
ATOM 2397 C CA . THR B 1 7 ? -18.262 32.991 37.081 1.00 43.46 5 THR B CA 1
ATOM 2398 C C . THR B 1 7 ? -19.160 34.180 37.432 1.00 37.05 5 THR B C 1
ATOM 2399 O O . THR B 1 7 ? -19.815 34.182 38.479 1.00 36.28 5 THR B O 1
ATOM 2403 N N . GLY B 1 8 ? -19.174 35.194 36.565 1.00 39.80 6 GLY B N 1
ATOM 2404 C CA . GLY B 1 8 ? -20.020 36.361 36.758 1.00 42.04 6 GLY B CA 1
ATOM 2405 C C . GLY B 1 8 ? -19.629 37.202 37.972 1.00 43.62 6 GLY B C 1
ATOM 2406 O O . GLY B 1 8 ? -20.475 37.815 38.610 1.00 43.19 6 GLY B O 1
ATOM 2407 N N . LYS B 1 9 ? -18.329 37.248 38.279 1.00 48.39 7 LYS B N 1
ATOM 2408 C CA . LYS B 1 9 ? -17.831 37.985 39.429 1.00 45.71 7 LYS B CA 1
ATOM 2409 C C . LYS B 1 9 ? -16.946 39.131 38.965 1.00 47.52 7 LYS B C 1
ATOM 2410 O O . LYS B 1 9 ? -16.251 38.994 37.963 1.00 41.80 7 LYS B O 1
ATOM 2416 N N . LYS B 1 10 ? -16.947 40.230 39.734 1.00 41.56 8 LYS B N 1
ATOM 2417 C CA . LYS B 1 10 ? -15.917 41.244 39.589 1.00 42.81 8 LYS B CA 1
ATOM 2418 C C . LYS B 1 10 ? -14.733 40.843 40.474 1.00 36.93 8 LYS B C 1
ATOM 2419 O O . LYS B 1 10 ? -14.861 40.805 41.690 1.00 36.61 8 LYS B O 1
ATOM 2425 N N . ILE B 1 11 ? -13.605 40.532 39.841 1.00 34.75 9 ILE B N 1
ATOM 2426 C CA . ILE B 1 11 ? -12.405 40.054 40.502 1.00 35.93 9 ILE B CA 1
ATOM 2427 C C . ILE B 1 11 ? -11.327 41.136 40.393 1.00 37.02 9 ILE B C 1
ATOM 2428 O O . ILE B 1 11 ? -11.021 41.596 39.306 1.00 35.39 9 ILE B O 1
ATOM 2433 N N . PHE B 1 12 ? -10.784 41.548 41.543 1.00 33.83 10 PHE B N 1
ATOM 2434 C CA . PHE B 1 12 ? -9.762 42.576 41.631 1.00 31.26 10 PHE B CA 1
ATOM 2435 C C . PHE B 1 12 ? -8.461 41.932 42.089 1.00 32.55 10 PHE B C 1
ATOM 2436 O O . PHE B 1 12 ? -8.479 41.275 43.126 1.00 33.53 10 PHE B O 1
ATOM 2444 N N . ILE B 1 13 ? -7.359 42.144 41.350 1.00 31.47 11 ILE B N 1
ATOM 2445 C CA . ILE B 1 13 ? -6.096 41.479 41.634 1.00 34.40 11 ILE B CA 1
ATOM 2446 C C . ILE B 1 13 ? -4.963 42.498 41.675 1.00 32.08 11 ILE B C 1
ATOM 2447 O O . ILE B 1 13 ? -4.532 42.982 40.627 1.00 30.57 11 ILE B O 1
ATOM 2452 N N . THR B 1 14 ? -4.431 42.776 42.879 1.00 28.01 12 THR B N 1
ATOM 2453 C CA . THR B 1 14 ? -3.193 43.539 42.984 1.00 26.10 12 THR B CA 1
ATOM 2454 C C . THR B 1 14 ? -2.073 42.631 42.514 1.00 27.56 12 THR B C 1
ATOM 2455 O O . THR B 1 14 ? -2.126 41.441 42.753 1.00 24.99 12 THR B O 1
ATOM 2459 N N . GLY B 1 15 ? -1.055 43.168 41.839 1.00 26.80 13 GLY B N 1
ATOM 2460 C CA . GLY B 1 15 ? 0.018 42.316 41.363 1.00 32.40 13 GLY B CA 1
ATOM 2461 C C . GLY B 1 15 ? -0.425 41.415 40.207 1.00 33.19 13 GLY B C 1
ATOM 2462 O O . GLY B 1 15 ? 0.254 40.440 39.889 1.00 33.58 13 GLY B O 1
ATOM 2463 N N . GLY B 1 16 ? -1.584 41.722 39.612 1.00 32.88 14 GLY B N 1
ATOM 2464 C CA . GLY B 1 16 ? -2.206 40.807 38.667 1.00 36.67 14 GLY B CA 1
ATOM 2465 C C . GLY B 1 16 ? -1.460 40.700 37.322 1.00 39.19 14 GLY B C 1
ATOM 2466 O O . GLY B 1 16 ? -1.761 39.803 36.538 1.00 34.68 14 GLY B O 1
ATOM 2467 N N . ALA B 1 17 ? -0.454 41.559 37.090 1.00 35.66 15 ALA B N 1
ATOM 2468 C CA . ALA B 1 17 ? 0.326 41.550 35.858 1.00 37.29 15 ALA B CA 1
ATOM 2469 C C . ALA B 1 17 ? 1.418 40.494 35.908 1.00 33.91 15 ALA B C 1
ATOM 2470 O O . ALA B 1 17 ? 2.056 40.204 34.893 1.00 37.42 15 ALA B O 1
ATOM 2472 N N . GLY B 1 18 ? 1.648 39.944 37.099 1.00 32.81 16 GLY B N 1
ATOM 2473 C CA . GLY B 1 18 ? 2.771 39.060 37.344 1.00 31.46 16 GLY B CA 1
ATOM 2474 C C . GLY B 1 18 ? 2.503 37.614 36.923 1.00 30.62 16 GLY B C 1
ATOM 2475 O O . GLY B 1 18 ? 1.503 37.318 36.271 1.00 35.13 16 GLY B O 1
ATOM 2476 N N . PHE B 1 19 ? 3.378 36.705 37.345 1.00 33.55 17 PHE B N 1
ATOM 2477 C CA . PHE B 1 19 ? 3.280 35.304 36.947 1.00 36.31 17 PHE B CA 1
ATOM 2478 C C . PHE B 1 19 ? 1.968 34.687 37.427 1.00 37.79 17 PHE B C 1
ATOM 2479 O O . PHE B 1 19 ? 1.149 34.239 36.606 1.00 34.80 17 PHE B O 1
ATOM 2487 N N . ILE B 1 20 ? 1.776 34.628 38.757 1.00 32.56 18 ILE B N 1
ATOM 2488 C CA . ILE B 1 20 ? 0.637 33.894 39.283 1.00 33.61 18 ILE B CA 1
ATOM 2489 C C . ILE B 1 20 ? -0.649 34.549 38.785 1.00 30.89 18 ILE B C 1
ATOM 2490 O O . ILE B 1 20 ? -1.610 33.867 38.429 1.00 34.61 18 ILE B O 1
ATOM 2495 N N . GLY B 1 21 ? -0.680 35.882 38.842 1.00 35.18 19 GLY B N 1
ATOM 2496 C CA . GLY B 1 21 ? -1.855 36.651 38.480 1.00 34.69 19 GLY B CA 1
ATOM 2497 C C . GLY B 1 21 ? -2.201 36.503 37.001 1.00 32.71 19 GLY B C 1
ATOM 2498 O O . GLY B 1 21 ? -3.357 36.305 36.665 1.00 36.56 19 GLY B O 1
ATOM 2499 N N . SER B 1 22 ? -1.196 36.577 36.134 1.00 33.89 20 SER B N 1
ATOM 2500 C CA . SER B 1 22 ? -1.368 36.281 34.717 1.00 35.15 20 SER B CA 1
ATOM 2501 C C . SER B 1 22 ? -1.924 34.870 34.522 1.00 36.79 20 SER B C 1
ATOM 2502 O O . SER B 1 22 ? -2.879 34.679 33.767 1.00 39.95 20 SER B O 1
ATOM 2505 N N . THR B 1 23 ? -1.365 33.895 35.248 1.00 36.94 21 THR B N 1
ATOM 2506 C CA . THR B 1 23 ? -1.852 32.524 35.139 1.00 35.36 21 THR B CA 1
ATOM 2507 C C . THR B 1 23 ? -3.320 32.434 35.534 1.00 38.87 21 THR B C 1
ATOM 2508 O O . THR B 1 23 ? -4.126 31.927 34.748 1.00 37.09 21 THR B O 1
ATOM 2512 N N . LEU B 1 24 ? -3.694 32.952 36.716 1.00 37.65 22 LEU B N 1
ATOM 2513 C CA . LEU B 1 24 ? -5.083 32.847 37.156 1.00 40.51 22 LEU B CA 1
ATOM 2514 C C . LEU B 1 24 ? -6.037 33.554 36.185 1.00 38.36 22 LEU B C 1
ATOM 2515 O O . LEU B 1 24 ? -7.166 33.093 35.998 1.00 44.06 22 LEU B O 1
ATOM 2520 N N . ILE B 1 25 ? -5.605 34.684 35.606 1.00 35.67 23 ILE B N 1
ATOM 2521 C CA . ILE B 1 25 ? -6.426 35.439 34.664 1.00 41.19 23 ILE B CA 1
ATOM 2522 C C . ILE B 1 25 ? -6.779 34.558 33.452 1.00 46.26 23 ILE B C 1
ATOM 2523 O O . ILE B 1 25 ? -7.957 34.403 33.109 1.00 42.39 23 ILE B O 1
ATOM 2528 N N . GLY B 1 26 ? -5.762 33.924 32.855 1.00 52.48 24 GLY B N 1
ATOM 2529 C CA . GLY B 1 26 ? -5.967 32.991 31.751 1.00 56.23 24 GLY B CA 1
ATOM 2530 C C . GLY B 1 26 ? -7.135 32.038 32.001 1.00 51.01 24 GLY B C 1
ATOM 2531 O O . GLY B 1 26 ? -7.976 31.824 31.129 1.00 51.82 24 GLY B O 1
ATOM 2532 N N . ARG B 1 27 ? -7.205 31.536 33.236 1.00 50.85 25 ARG B N 1
ATOM 2533 C CA . ARG B 1 27 ? -8.196 30.563 33.663 1.00 49.16 25 ARG B CA 1
ATOM 2534 C C . ARG B 1 27 ? -9.579 31.159 33.950 1.00 51.08 25 ARG B C 1
ATOM 2535 O O . ARG B 1 27 ? -10.552 30.417 33.892 1.00 48.13 25 ARG B O 1
ATOM 2543 N N . LEU B 1 28 ? -9.698 32.450 34.319 1.00 48.34 26 LEU B N 1
ATOM 2544 C CA . LEU B 1 28 ? -10.982 32.970 34.799 1.00 47.69 26 LEU B CA 1
ATOM 2545 C C . LEU B 1 28 ? -11.608 34.055 33.903 1.00 40.14 26 LEU B C 1
ATOM 2546 O O . LEU B 1 28 ? -12.752 34.448 34.144 1.00 40.86 26 LEU B O 1
ATOM 2551 N N . ILE B 1 29 ? -10.885 34.531 32.886 1.00 37.00 27 ILE B N 1
ATOM 2552 C CA . ILE B 1 29 ? -11.201 35.783 32.203 1.00 43.20 27 ILE B CA 1
ATOM 2553 C C . ILE B 1 29 ? -12.410 35.620 31.273 1.00 48.20 27 ILE B C 1
ATOM 2554 O O . ILE B 1 29 ? -13.144 36.571 31.018 1.00 46.01 27 ILE B O 1
ATOM 2559 N N . GLU B 1 30 ? -12.641 34.396 30.805 1.00 50.41 28 GLU B N 1
ATOM 2560 C CA . GLU B 1 30 ? -13.725 34.108 29.879 1.00 51.47 28 GLU B CA 1
ATOM 2561 C C . GLU B 1 30 ? -15.051 34.345 30.608 1.00 46.91 28 GLU B C 1
ATOM 2562 O O . GLU B 1 30 ? -16.006 34.810 29.997 1.00 42.48 28 GLU B O 1
ATOM 2568 N N . ASN B 1 31 ? -15.094 34.104 31.933 1.00 42.14 29 ASN B N 1
ATOM 2569 C CA . ASN B 1 31 ? -16.358 34.087 32.653 1.00 43.49 29 ASN B CA 1
ATOM 2570 C C . ASN B 1 31 ? -16.485 35.160 33.728 1.00 39.51 29 ASN B C 1
ATOM 2571 O O . ASN B 1 31 ? -17.481 35.169 34.454 1.00 39.03 29 ASN B O 1
ATOM 2576 N N . ASN B 1 32 ? -15.512 36.065 33.830 1.00 36.92 30 ASN B N 1
ATOM 2577 C CA . ASN B 1 32 ? -15.518 37.054 34.905 1.00 37.75 30 ASN B CA 1
ATOM 2578 C C . ASN B 1 32 ? -14.871 38.341 34.420 1.00 37.95 30 ASN B C 1
ATOM 2579 O O . ASN B 1 32 ? -13.977 38.297 33.580 1.00 44.62 30 ASN B O 1
ATOM 2584 N N . GLU B 1 33 ? -15.348 39.464 34.970 1.00 41.78 31 GLU B N 1
ATOM 2585 C CA . GLU B 1 33 ? -14.671 40.748 34.876 1.00 47.28 31 GLU B CA 1
ATOM 2586 C C . GLU B 1 33 ? -13.478 40.749 35.820 1.00 40.70 31 GLU B C 1
ATOM 2587 O O . GLU B 1 33 ? -13.647 40.518 37.019 1.00 40.87 31 GLU B O 1
ATOM 2593 N N . MET B 1 34 ? -12.313 41.098 35.291 1.00 39.85 32 MET B N 1
ATOM 2594 C CA . MET B 1 34 ? -11.087 41.031 36.061 1.00 39.33 32 MET B CA 1
ATOM 2595 C C . MET B 1 34 ? -10.359 42.363 35.943 1.00 37.20 32 MET B C 1
ATOM 2596 O O . MET B 1 34 ? -10.220 42.867 34.850 1.00 35.05 32 MET B O 1
ATOM 2601 N N . ILE B 1 35 ? -9.967 42.943 37.093 1.00 39.36 33 ILE B N 1
ATOM 2602 C CA . ILE B 1 35 ? -9.281 44.225 37.143 1.00 35.71 33 ILE B CA 1
ATOM 2603 C C . ILE B 1 35 ? -7.929 44.009 37.798 1.00 34.72 33 ILE B C 1
ATOM 2604 O O . ILE B 1 35 ? -7.866 43.580 38.940 1.00 40.35 33 ILE B O 1
ATOM 2609 N N . VAL B 1 36 ? -6.869 44.316 37.052 1.00 32.60 34 VAL B N 1
ATOM 2610 C CA . VAL B 1 36 ? -5.515 44.191 37.522 1.00 33.38 34 VAL B CA 1
ATOM 2611 C C . VAL B 1 36 ? -5.079 45.561 38.057 1.00 36.80 34 VAL B C 1
ATOM 2612 O O . VAL B 1 36 ? -5.296 46.579 37.414 1.00 38.74 34 VAL B O 1
ATOM 2616 N N . TYR B 1 37 ? -4.513 45.582 39.271 1.00 33.48 35 TYR B N 1
ATOM 2617 C CA . TYR B 1 37 ? -3.974 46.789 39.865 1.00 31.81 35 TYR B CA 1
ATOM 2618 C C . TYR B 1 37 ? -2.503 46.534 40.110 1.00 34.47 35 TYR B C 1
ATOM 2619 O O . TYR B 1 37 ? -2.159 45.713 40.957 1.00 32.72 35 TYR B O 1
ATOM 2628 N N . ASP B 1 38 ? -1.628 47.186 39.334 1.00 34.36 36 ASP B N 1
ATOM 2629 C CA . ASP B 1 38 ? -0.240 46.751 39.262 1.00 31.98 36 ASP B CA 1
ATOM 2630 C C . ASP B 1 38 ? 0.620 47.910 38.793 1.00 31.97 36 ASP B C 1
ATOM 2631 O O . ASP B 1 38 ? 0.201 48.725 37.982 1.00 32.02 36 ASP B O 1
ATOM 2636 N N . ASN B 1 39 ? 1.852 47.975 39.283 1.00 30.36 37 ASN B N 1
ATOM 2637 C CA . ASN B 1 39 ? 2.664 49.125 38.941 1.00 37.19 37 ASN B CA 1
ATOM 2638 C C . ASN B 1 39 ? 3.594 48.744 37.790 1.00 35.77 37 ASN B C 1
ATOM 2639 O O . ASN B 1 39 ? 4.469 49.504 37.440 1.00 34.27 37 ASN B O 1
ATOM 2644 N N . LEU B 1 40 ? 3.407 47.530 37.272 1.00 37.21 38 LEU B N 1
ATOM 2645 C CA . LEU B 1 40 ? 4.128 46.974 36.137 1.00 38.50 38 LEU B CA 1
ATOM 2646 C C . LEU B 1 40 ? 5.627 46.996 36.348 1.00 37.59 38 LEU B C 1
ATOM 2647 O O . LEU B 1 40 ? 6.360 47.074 35.379 1.00 39.45 38 LEU B O 1
ATOM 2652 N N . GLU B 1 41 ? 6.071 46.796 37.587 1.00 37.93 39 GLU B N 1
ATOM 2653 C CA . GLU B 1 41 ? 7.450 46.407 37.838 1.00 39.34 39 GLU B CA 1
ATOM 2654 C C . GLU B 1 41 ? 7.764 45.120 37.061 1.00 40.35 39 GLU B C 1
ATOM 2655 O O . GLU B 1 41 ? 8.871 44.944 36.558 1.00 41.31 39 GLU B O 1
ATOM 2661 N N . ARG B 1 42 ? 6.802 44.189 37.017 1.00 38.76 40 ARG B N 1
ATOM 2662 C CA . ARG B 1 42 ? 6.830 43.068 36.093 1.00 43.44 40 ARG B CA 1
ATOM 2663 C C . ARG B 1 42 ? 5.559 43.103 35.254 1.00 44.40 40 ARG B C 1
ATOM 2664 O O . ARG B 1 42 ? 4.513 43.561 35.718 1.00 44.39 40 ARG B O 1
ATOM 2672 N N . ASN B 1 43 ? 5.653 42.631 34.007 1.00 42.58 41 ASN B N 1
ATOM 2673 C CA . ASN B 1 43 ? 4.464 42.529 33.177 1.00 44.01 41 ASN B CA 1
ATOM 2674 C C . ASN B 1 43 ? 4.521 41.241 32.362 1.00 49.26 41 ASN B C 1
ATOM 2675 O O . ASN B 1 43 ? 4.842 41.257 31.177 1.00 49.36 41 ASN B O 1
ATOM 2680 N N . THR B 1 44 ? 4.209 40.133 33.023 1.00 43.31 42 THR B N 1
ATOM 2681 C CA . THR B 1 44 ? 3.953 38.880 32.341 1.00 42.42 42 THR B CA 1
ATOM 2682 C C . THR B 1 44 ? 2.683 39.003 31.498 1.00 46.30 42 THR B C 1
ATOM 2683 O O . THR B 1 44 ? 2.613 38.447 30.405 1.00 52.80 42 THR B O 1
ATOM 2687 N N . LEU B 1 45 ? 1.690 39.760 31.980 1.00 40.06 43 LEU B N 1
ATOM 2688 C CA . LEU B 1 45 ? 0.347 39.679 31.432 1.00 44.09 43 LEU B CA 1
ATOM 2689 C C . LEU B 1 45 ? 0.300 40.113 29.960 1.00 48.23 43 LEU B C 1
ATOM 2690 O O . LEU B 1 45 ? -0.508 39.602 29.187 1.00 53.14 43 LEU B O 1
ATOM 2695 N N . LYS B 1 46 ? 1.134 41.084 29.581 1.00 48.55 44 LYS B N 1
ATOM 2696 C CA . LYS B 1 46 ? 1.037 41.706 28.266 1.00 50.25 44 LYS B CA 1
ATOM 2697 C C . LYS B 1 46 ? 1.405 40.695 27.178 1.00 51.47 44 LYS B C 1
ATOM 2698 O O . LYS B 1 46 ? 1.077 40.917 26.022 1.00 50.20 44 LYS B O 1
ATOM 2704 N N . SER B 1 47 ? 2.093 39.602 27.548 1.00 51.87 45 SER B N 1
ATOM 2705 C CA . SER B 1 47 ? 2.571 38.630 26.580 1.00 56.77 45 SER B CA 1
ATOM 2706 C C . SER B 1 47 ? 1.673 37.399 26.538 1.00 55.39 45 SER B C 1
ATOM 2707 O O . SER B 1 47 ? 2.120 36.361 26.058 1.00 63.47 45 SER B O 1
ATOM 2710 N N . GLN B 1 48 ? 0.424 37.498 27.011 1.00 52.32 46 GLN B N 1
ATOM 2711 C CA . GLN B 1 48 ? -0.465 36.345 26.963 1.00 53.95 46 GLN B CA 1
ATOM 2712 C C . GLN B 1 48 ? -1.492 36.528 25.848 1.00 56.33 46 GLN B C 1
ATOM 2713 O O . GLN B 1 48 ? -1.827 37.646 25.467 1.00 46.38 46 GLN B O 1
ATOM 2719 N N . PRO B 1 49 ? -2.060 35.418 25.329 1.00 58.71 47 PRO B N 1
ATOM 2720 C CA . PRO B 1 49 ? -3.165 35.487 24.372 1.00 62.06 47 PRO B CA 1
ATOM 2721 C C . PRO B 1 49 ? -4.316 36.397 24.793 1.00 58.97 47 PRO B C 1
ATOM 2722 O O . PRO B 1 49 ? -4.966 36.981 23.934 1.00 53.24 47 PRO B O 1
ATOM 2726 N N . PHE B 1 50 ? -4.558 36.511 26.112 1.00 55.42 48 PHE B N 1
ATOM 2727 C CA . PHE B 1 50 ? -5.797 37.073 26.641 1.00 51.23 48 PHE B CA 1
ATOM 2728 C C . PHE B 1 50 ? -5.579 38.483 27.203 1.00 46.38 48 PHE B C 1
ATOM 2729 O O . PHE B 1 50 ? -6.463 39.032 27.860 1.00 47.58 48 PHE B O 1
ATOM 2737 N N . ALA B 1 51 ? -4.435 39.094 26.889 1.00 45.69 49 ALA B N 1
ATOM 2738 C CA . ALA B 1 51 ? -4.093 40.435 27.342 1.00 53.89 49 ALA B CA 1
ATOM 2739 C C . ALA B 1 51 ? -5.125 41.502 26.959 1.00 56.53 49 ALA B C 1
ATOM 2740 O O . ALA B 1 51 ? -5.207 42.526 27.630 1.00 60.93 49 ALA B O 1
ATOM 2742 N N . ASN B 1 52 ? -5.879 41.305 25.867 1.00 55.08 50 ASN B N 1
ATOM 2743 C CA . ASN B 1 52 ? -6.760 42.334 25.331 1.00 50.31 50 ASN B CA 1
ATOM 2744 C C . ASN B 1 52 ? -8.208 41.872 25.409 1.00 54.01 50 ASN B C 1
ATOM 2745 O O . ASN B 1 52 ? -9.088 42.430 24.758 1.00 53.18 50 ASN B O 1
ATOM 2750 N N . HIS B 1 53 ? -8.454 40.865 26.239 1.00 42.18 51 HIS B N 1
ATOM 2751 C CA . HIS B 1 53 ? -9.797 40.363 26.409 1.00 43.77 51 HIS B CA 1
ATOM 2752 C C . HIS B 1 53 ? -10.738 41.484 26.855 1.00 47.04 51 HIS B C 1
ATOM 2753 O O . HIS B 1 53 ? -10.351 42.401 27.582 1.00 43.77 51 HIS B O 1
ATOM 2760 N N . LYS B 1 54 ? -11.999 41.397 26.418 1.00 45.12 52 LYS B N 1
ATOM 2761 C CA . LYS B 1 54 ? -12.995 42.402 26.756 1.00 45.06 52 LYS B CA 1
ATOM 2762 C C . LYS B 1 54 ? -13.257 42.440 28.266 1.00 45.16 52 LYS B C 1
ATOM 2763 O O . LYS B 1 54 ? -13.678 43.467 28.805 1.00 47.57 52 LYS B O 1
ATOM 2769 N N . ASN B 1 55 ? -13.069 41.305 28.948 1.00 46.05 53 ASN B N 1
ATOM 2770 C CA . ASN B 1 55 ? -13.349 41.222 30.375 1.00 46.25 53 ASN B CA 1
ATOM 2771 C C . ASN B 1 55 ? -12.180 41.746 31.226 1.00 43.43 53 ASN B C 1
ATOM 2772 O O . ASN B 1 55 ? -12.326 41.799 32.443 1.00 42.52 53 ASN B O 1
ATOM 2777 N N . LEU B 1 56 ? -11.058 42.162 30.610 1.00 43.21 54 LEU B N 1
ATOM 2778 C CA . LEU B 1 56 ? -9.831 42.466 31.336 1.00 45.59 54 LEU B CA 1
ATOM 2779 C C . LEU B 1 56 ? -9.591 43.972 31.379 1.00 50.03 54 LEU B C 1
ATOM 2780 O O . LEU B 1 56 ? -9.679 44.649 30.362 1.00 44.49 54 LEU B O 1
ATOM 2785 N N . THR B 1 57 ? -9.247 44.486 32.567 1.00 42.66 55 THR B N 1
ATOM 2786 C CA . THR B 1 57 ? -8.913 45.887 32.735 1.00 40.95 55 THR B CA 1
ATOM 2787 C C . THR B 1 57 ? -7.567 46.006 33.427 1.00 38.56 55 THR B C 1
ATOM 2788 O O . THR B 1 57 ? -7.343 45.324 34.418 1.00 39.66 55 THR B O 1
ATOM 2792 N N . LEU B 1 58 ? -6.733 46.939 32.966 1.00 39.64 56 LEU B N 1
ATOM 2793 C CA . LEU B 1 58 ? -5.427 47.159 33.566 1.00 44.54 56 LEU B CA 1
ATOM 2794 C C . LEU B 1 58 ? -5.411 48.543 34.194 1.00 44.19 56 LEU B C 1
ATOM 2795 O O . LEU B 1 58 ? -5.438 49.529 33.473 1.00 43.35 56 LEU B O 1
ATOM 2800 N N . ILE B 1 59 ? -5.382 48.615 35.533 1.00 40.65 57 ILE B N 1
ATOM 2801 C CA . ILE B 1 59 ? -5.174 49.884 36.223 1.00 35.56 57 ILE B CA 1
ATOM 2802 C C . ILE B 1 59 ? -3.738 49.889 36.727 1.00 39.93 57 ILE B C 1
ATOM 2803 O O . ILE B 1 59 ? -3.340 49.020 37.513 1.00 40.55 57 ILE B O 1
ATOM 2808 N N . GLN B 1 60 ? -2.973 50.855 36.239 1.00 32.49 58 GLN B N 1
ATOM 2809 C CA . GLN B 1 60 ? -1.596 51.048 36.646 1.00 37.17 58 GLN B CA 1
ATOM 2810 C C . GLN B 1 60 ? -1.578 51.857 37.946 1.00 38.70 58 GLN B C 1
ATOM 2811 O O . GLN B 1 60 ? -1.976 53.014 38.008 1.00 35.21 58 GLN B O 1
ATOM 2817 N N . GLY B 1 61 ? -1.083 51.235 39.004 1.00 35.22 59 GLY B N 1
ATOM 2818 C CA . GLY B 1 61 ? -1.173 51.832 40.317 1.00 34.31 59 GLY B CA 1
ATOM 2819 C C . GLY B 1 61 ? -0.270 51.103 41.296 1.00 32.06 59 GLY B C 1
ATOM 2820 O O . GLY B 1 61 ? 0.059 49.936 41.077 1.00 32.60 59 GLY B O 1
ATOM 2821 N N . ASN B 1 62 ? 0.052 51.802 42.390 1.00 32.03 60 ASN B N 1
ATOM 2822 C CA . ASN B 1 62 ? 0.935 51.327 43.431 1.00 30.92 60 ASN B CA 1
ATOM 2823 C C . ASN B 1 62 ? 0.085 51.030 44.668 1.00 28.79 60 ASN B C 1
ATOM 2824 O O . ASN B 1 62 ? -0.802 51.806 45.017 1.00 28.97 60 ASN B O 1
ATOM 2829 N N . VAL B 1 63 ? 0.296 49.860 45.278 1.00 29.98 61 VAL B N 1
ATOM 2830 C CA . VAL B 1 63 ? -0.457 49.466 46.463 1.00 29.63 61 VAL B CA 1
ATOM 2831 C C . VAL B 1 63 ? -0.087 50.370 47.635 1.00 27.91 61 VAL B C 1
ATOM 2832 O O . VAL B 1 63 ? -0.776 50.342 48.633 1.00 30.47 61 VAL B O 1
ATOM 2836 N N . LEU B 1 64 ? 1.015 51.130 47.554 1.00 30.05 62 LEU B N 1
ATOM 2837 C CA . LEU B 1 64 ? 1.350 52.110 48.569 1.00 29.51 62 LEU B CA 1
ATOM 2838 C C . LEU B 1 64 ? 0.552 53.403 48.406 1.00 34.64 62 LEU B C 1
ATOM 2839 O O . LEU B 1 64 ? 0.654 54.296 49.244 1.00 36.95 62 LEU B O 1
ATOM 2844 N N . ASP B 1 65 ? -0.248 53.508 47.349 1.00 32.51 63 ASP B N 1
ATOM 2845 C CA . ASP B 1 65 ? -1.126 54.645 47.152 1.00 28.38 63 ASP B CA 1
ATOM 2846 C C . ASP B 1 65 ? -2.525 54.319 47.673 1.00 27.67 63 ASP B C 1
ATOM 2847 O O . ASP B 1 65 ? -3.426 53.854 46.952 1.00 26.95 63 ASP B O 1
ATOM 2852 N N . GLN B 1 66 ? -2.743 54.686 48.927 1.00 24.46 64 GLN B N 1
ATOM 2853 C CA . GLN B 1 66 ? -3.908 54.204 49.630 1.00 26.93 64 GLN B CA 1
ATOM 2854 C C . GLN B 1 66 ? -5.190 54.740 48.995 1.00 25.61 64 GLN B C 1
ATOM 2855 O O . GLN B 1 66 ? -6.187 54.020 48.889 1.00 26.06 64 GLN B O 1
ATOM 2861 N N . GLU B 1 67 ? -5.190 56.016 48.616 1.00 27.98 65 GLU B N 1
ATOM 2862 C CA . GLU B 1 67 ? -6.375 56.614 48.016 1.00 30.98 65 GLU B CA 1
ATOM 2863 C C . GLU B 1 67 ? -6.734 55.891 46.708 1.00 28.28 65 GLU B C 1
ATOM 2864 O O . GLU B 1 67 ? -7.886 55.509 46.474 1.00 28.18 65 GLU B O 1
ATOM 2870 N N . LYS B 1 68 ? -5.726 55.695 45.848 1.00 28.13 66 LYS B N 1
ATOM 2871 C CA . LYS B 1 68 ? -5.969 55.143 44.526 1.00 31.06 66 LYS B CA 1
ATOM 2872 C C . LYS B 1 68 ? -6.457 53.692 44.640 1.00 31.75 66 LYS B C 1
ATOM 2873 O O . LYS B 1 68 ? -7.411 53.313 43.952 1.00 29.54 66 LYS B O 1
ATOM 2879 N N . ILE B 1 69 ? -5.866 52.886 45.543 1.00 30.00 67 ILE B N 1
ATOM 2880 C CA . ILE B 1 69 ? -6.349 51.505 45.673 1.00 29.01 67 ILE B CA 1
ATOM 2881 C C . ILE B 1 69 ? -7.790 51.438 46.210 1.00 27.46 67 ILE B C 1
ATOM 2882 O O . ILE B 1 69 ? -8.556 50.560 45.812 1.00 27.54 67 ILE B O 1
ATOM 2887 N N . ILE B 1 70 ? -8.200 52.375 47.074 1.00 27.02 68 ILE B N 1
ATOM 2888 C CA . ILE B 1 70 ? -9.552 52.368 47.595 1.00 29.69 68 ILE B CA 1
ATOM 2889 C C . ILE B 1 70 ? -10.542 52.560 46.441 1.00 32.69 68 ILE B C 1
ATOM 2890 O O . ILE B 1 70 ? -11.462 51.770 46.302 1.00 32.66 68 ILE B O 1
ATOM 2895 N N . GLU B 1 71 ? -10.338 53.607 45.618 1.00 33.53 69 GLU B N 1
ATOM 2896 C CA . GLU B 1 71 ? -11.209 53.889 44.480 1.00 32.12 69 GLU B CA 1
ATOM 2897 C C . GLU B 1 71 ? -11.270 52.694 43.523 1.00 30.89 69 GLU B C 1
ATOM 2898 O O . GLU B 1 71 ? -12.344 52.293 43.063 1.00 28.21 69 GLU B O 1
ATOM 2904 N N . ALA B 1 72 ? -10.097 52.191 43.146 1.00 31.00 70 ALA B N 1
ATOM 2905 C CA . ALA B 1 72 ? -9.998 51.158 42.116 1.00 34.34 70 ALA B CA 1
ATOM 2906 C C . ALA B 1 72 ? -10.729 49.874 42.525 1.00 33.72 70 ALA B C 1
ATOM 2907 O O . ALA B 1 72 ? -11.348 49.210 41.690 1.00 32.90 70 ALA B O 1
ATOM 2909 N N . ALA B 1 73 ? -10.759 49.581 43.840 1.00 32.94 71 ALA B N 1
ATOM 2910 C CA . ALA B 1 73 ? -11.294 48.328 44.336 1.00 30.60 71 ALA B CA 1
ATOM 2911 C C . ALA B 1 73 ? -12.806 48.375 44.558 1.00 32.61 71 ALA B C 1
ATOM 2912 O O . ALA B 1 73 ? -13.391 47.361 44.884 1.00 31.05 71 ALA B O 1
ATOM 2914 N N . LYS B 1 74 ? -13.452 49.539 44.447 1.00 32.71 72 LYS B N 1
ATOM 2915 C CA . LYS B 1 74 ? -14.885 49.621 44.702 1.00 36.51 72 LYS B CA 1
ATOM 2916 C C . LYS B 1 74 ? -15.664 48.612 43.854 1.00 35.70 72 LYS B C 1
ATOM 2917 O O . LYS B 1 74 ? -15.292 48.310 42.722 1.00 34.02 72 LYS B O 1
ATOM 2923 N N . GLY B 1 75 ? -16.719 48.061 44.464 1.00 38.59 73 GLY B N 1
ATOM 2924 C CA . GLY B 1 75 ? -17.592 47.083 43.839 1.00 39.08 73 GLY B CA 1
ATOM 2925 C C . GLY B 1 75 ? -17.011 45.671 43.734 1.00 39.84 73 GLY B C 1
ATOM 2926 O O . GLY B 1 75 ? -17.736 44.739 43.378 1.00 39.11 73 GLY B O 1
ATOM 2927 N N . SER B 1 76 ? -15.717 45.492 44.037 1.00 37.70 74 SER B N 1
ATOM 2928 C CA . SER B 1 76 ? -15.084 44.216 43.778 1.00 36.22 74 SER B CA 1
ATOM 2929 C C . SER B 1 76 ? -15.659 43.162 44.728 1.00 35.81 74 SER B C 1
ATOM 2930 O O . SER B 1 76 ? -16.044 43.479 45.851 1.00 36.04 74 SER B O 1
ATOM 2933 N N . GLU B 1 77 ? -15.764 41.911 44.244 1.00 34.22 75 GLU B N 1
ATOM 2934 C CA . GLU B 1 77 ? -16.450 40.816 44.921 1.00 32.90 75 GLU B CA 1
ATOM 2935 C C . GLU B 1 77 ? -15.448 39.752 45.379 1.00 33.51 75 GLU B C 1
ATOM 2936 O O . GLU B 1 77 ? -15.668 39.040 46.361 1.00 35.91 75 GLU B O 1
ATOM 2942 N N . ILE B 1 78 ? -14.369 39.625 44.621 1.00 34.42 76 ILE B N 1
ATOM 2943 C CA . ILE B 1 78 ? -13.250 38.790 44.987 1.00 35.86 76 ILE B CA 1
ATOM 2944 C C . ILE B 1 78 ? -12.026 39.686 44.873 1.00 36.25 76 ILE B C 1
ATOM 2945 O O . ILE B 1 78 ? -11.788 40.249 43.814 1.00 34.18 76 ILE B O 1
ATOM 2950 N N . PHE B 1 79 ? -11.283 39.817 45.981 1.00 33.78 77 PHE B N 1
ATOM 2951 C CA . PHE B 1 79 ? -10.108 40.668 46.035 1.00 30.59 77 PHE B CA 1
ATOM 2952 C C . PHE B 1 79 ? -8.909 39.765 46.277 1.00 29.82 77 PHE B C 1
ATOM 2953 O O . PHE B 1 79 ? -8.857 39.094 47.299 1.00 29.57 77 PHE B O 1
ATOM 2961 N N . ILE B 1 80 ? -7.967 39.768 45.344 1.00 28.44 78 ILE B N 1
ATOM 2962 C CA . ILE B 1 80 ? -6.789 38.932 45.432 1.00 30.60 78 ILE B CA 1
ATOM 2963 C C . ILE B 1 80 ? -5.591 39.857 45.576 1.00 28.48 78 ILE B C 1
ATOM 2964 O O . ILE B 1 80 ? -5.354 40.668 44.685 1.00 31.99 78 ILE B O 1
ATOM 2969 N N . HIS B 1 81 ? -4.859 39.729 46.689 1.00 26.57 79 HIS B N 1
ATOM 2970 C CA . HIS B 1 81 ? -3.710 40.576 46.954 1.00 28.57 79 HIS B CA 1
ATOM 2971 C C . HIS B 1 81 ? -2.421 39.822 46.682 1.00 27.49 79 HIS B C 1
ATOM 2972 O O . HIS B 1 81 ? -1.943 39.092 47.535 1.00 28.71 79 HIS B O 1
ATOM 2979 N N . ALA B 1 82 ? -1.831 40.097 45.504 1.00 28.25 80 ALA B N 1
ATOM 2980 C CA . ALA B 1 82 ? -0.646 39.405 45.053 1.00 25.15 80 ALA B CA 1
ATOM 2981 C C . ALA B 1 82 ? 0.526 40.343 44.833 1.00 25.72 80 ALA B C 1
ATOM 2982 O O . ALA B 1 82 ? 1.637 39.877 44.621 1.00 28.20 80 ALA B O 1
ATOM 2984 N N . ALA B 1 83 ? 0.317 41.661 44.952 1.00 26.04 81 ALA B N 1
ATOM 2985 C CA . ALA B 1 83 ? 1.423 42.579 44.771 1.00 25.73 81 ALA B CA 1
ATOM 2986 C C . ALA B 1 83 ? 2.421 42.420 45.907 1.00 23.67 81 ALA B C 1
ATOM 2987 O O . ALA B 1 83 ? 2.052 42.438 47.069 1.00 25.65 81 ALA B O 1
ATOM 2989 N N . ALA B 1 84 ? 3.706 42.369 45.552 1.00 27.17 82 ALA B N 1
ATOM 2990 C CA . ALA B 1 84 ? 4.754 42.187 46.535 1.00 28.16 82 ALA B CA 1
ATOM 2991 C C . ALA B 1 84 ? 6.109 42.334 45.845 1.00 28.24 82 ALA B C 1
ATOM 2992 O O . ALA B 1 84 ? 6.192 42.278 44.610 1.00 30.21 82 ALA B O 1
ATOM 2994 N N . ILE B 1 85 ? 7.148 42.501 46.661 1.00 27.56 83 ILE B N 1
ATOM 2995 C CA . ILE B 1 85 ? 8.528 42.294 46.246 1.00 29.44 83 ILE B CA 1
ATOM 2996 C C . ILE B 1 85 ? 9.073 41.065 46.973 1.00 29.22 83 ILE B C 1
ATOM 2997 O O . ILE B 1 85 ? 9.036 40.994 48.208 1.00 28.49 83 ILE B O 1
ATOM 3002 N N . ALA B 1 86 ? 9.582 40.097 46.194 1.00 32.02 84 ALA B N 1
ATOM 3003 C CA . ALA B 1 86 ? 10.083 38.845 46.748 1.00 33.84 84 ALA B CA 1
ATOM 3004 C C . ALA B 1 86 ? 11.561 38.591 46.437 1.00 34.93 84 ALA B C 1
ATOM 3005 O O . ALA B 1 86 ? 12.148 37.658 46.984 1.00 38.76 84 ALA B O 1
ATOM 3007 N N . GLY B 1 87 ? 12.180 39.398 45.580 1.00 33.97 85 GLY B N 1
ATOM 3008 C CA . GLY B 1 87 ? 13.535 39.103 45.111 1.00 33.72 85 GLY B CA 1
ATOM 3009 C C . GLY B 1 87 ? 14.593 39.286 46.203 1.00 36.16 85 GLY B C 1
ATOM 3010 O O . GLY B 1 87 ? 14.617 40.318 46.888 1.00 37.89 85 GLY B O 1
ATOM 3011 N N . ILE B 1 88 ? 15.437 38.261 46.379 1.00 28.86 86 ILE B N 1
ATOM 3012 C CA . ILE B 1 88 ? 16.511 38.268 47.362 1.00 32.04 86 ILE B CA 1
ATOM 3013 C C . ILE B 1 88 ? 17.451 39.440 47.076 1.00 30.33 86 ILE B C 1
ATOM 3014 O O . ILE B 1 88 ? 17.693 40.227 47.965 1.00 28.25 86 ILE B O 1
ATOM 3019 N N . ASP B 1 89 ? 17.948 39.565 45.829 1.00 31.26 87 ASP B N 1
ATOM 3020 C CA . ASP B 1 89 ? 18.936 40.590 45.519 1.00 32.18 87 ASP B CA 1
ATOM 3021 C C . ASP B 1 89 ? 18.317 41.981 45.664 1.00 27.52 87 ASP B C 1
ATOM 3022 O O . ASP B 1 89 ? 18.968 42.898 46.123 1.00 28.10 87 ASP B O 1
ATOM 3027 N N . ASN B 1 90 ? 17.058 42.125 45.247 1.00 26.15 88 ASN B N 1
ATOM 3028 C CA . ASN B 1 90 ? 16.316 43.346 45.459 1.00 29.56 88 ASN B CA 1
ATOM 3029 C C . ASN B 1 90 ? 16.263 43.696 46.950 1.00 29.95 88 ASN B C 1
ATOM 3030 O O . ASN B 1 90 ? 16.394 44.876 47.322 1.00 27.33 88 ASN B O 1
ATOM 3035 N N . THR B 1 91 ? 16.099 42.666 47.789 1.00 28.45 89 THR B N 1
ATOM 3036 C CA . THR B 1 91 ? 15.940 42.857 49.225 1.00 26.96 89 THR B CA 1
ATOM 3037 C C . THR B 1 91 ? 17.289 43.138 49.877 1.00 25.03 89 THR B C 1
ATOM 3038 O O . THR B 1 91 ? 17.334 43.854 50.868 1.00 27.85 89 THR B O 1
ATOM 3042 N N . VAL B 1 92 ? 18.394 42.566 49.362 1.00 26.26 90 VAL B N 1
ATOM 3043 C CA . VAL B 1 92 ? 19.699 42.940 49.859 1.00 26.69 90 VAL B CA 1
ATOM 3044 C C . VAL B 1 92 ? 19.866 44.449 49.665 1.00 32.52 90 VAL B C 1
ATOM 3045 O O . VAL B 1 92 ? 20.276 45.155 50.579 1.00 31.68 90 VAL B O 1
ATOM 3049 N N . LYS B 1 93 ? 19.525 44.940 48.473 1.00 33.50 91 LYS B N 1
ATOM 3050 C CA . LYS B 1 93 ? 19.815 46.318 48.128 1.00 35.23 91 LYS B CA 1
ATOM 3051 C C . LYS B 1 93 ? 18.872 47.250 48.870 1.00 32.79 91 LYS B C 1
ATOM 3052 O O . LYS B 1 93 ? 19.333 48.268 49.359 1.00 28.54 91 LYS B O 1
ATOM 3058 N N . SER B 1 94 ? 17.566 46.945 48.849 1.00 31.16 92 SER B N 1
ATOM 3059 C CA . SER B 1 94 ? 16.571 47.814 49.439 1.00 29.56 92 SER B CA 1
ATOM 3060 C C . SER B 1 94 ? 15.595 47.027 50.307 1.00 27.93 92 SER B C 1
ATOM 3061 O O . SER B 1 94 ? 14.405 46.874 49.966 1.00 30.34 92 SER B O 1
ATOM 3064 N N . PRO B 1 95 ? 16.038 46.675 51.528 1.00 27.66 93 PRO B N 1
ATOM 3065 C CA . PRO B 1 95 ? 15.149 46.074 52.511 1.00 25.76 93 PRO B CA 1
ATOM 3066 C C . PRO B 1 95 ? 13.942 46.929 52.878 1.00 27.88 93 PRO B C 1
ATOM 3067 O O . PRO B 1 95 ? 12.896 46.361 53.174 1.00 25.50 93 PRO B O 1
ATOM 3071 N N . VAL B 1 96 ? 14.079 48.270 52.823 1.00 26.09 94 VAL B N 1
ATOM 3072 C CA . VAL B 1 96 ? 12.986 49.170 53.152 1.00 25.72 94 VAL B CA 1
ATOM 3073 C C . VAL B 1 96 ? 11.864 49.006 52.137 1.00 26.00 94 VAL B C 1
ATOM 3074 O O . VAL B 1 96 ? 10.695 48.945 52.519 1.00 24.88 94 VAL B O 1
ATOM 3078 N N . ARG B 1 97 ? 12.202 48.972 50.849 1.00 26.42 95 ARG B N 1
ATOM 3079 C CA . ARG B 1 97 ? 11.166 48.810 49.832 1.00 29.40 95 ARG B CA 1
ATOM 3080 C C . ARG B 1 97 ? 10.455 47.454 50.015 1.00 24.41 95 ARG B C 1
ATOM 3081 O O . ARG B 1 97 ? 9.227 47.416 49.969 1.00 24.60 95 ARG B O 1
ATOM 3089 N N . THR B 1 98 ? 11.189 46.366 50.253 1.00 23.48 96 THR B N 1
ATOM 3090 C CA . THR B 1 98 ? 10.521 45.082 50.488 1.00 24.03 96 THR B CA 1
ATOM 3091 C C . THR B 1 98 ? 9.566 45.133 51.683 1.00 25.71 96 THR B C 1
ATOM 3092 O O . THR B 1 98 ? 8.394 44.738 51.581 1.00 27.21 96 THR B O 1
ATOM 3096 N N . MET B 1 99 ? 10.060 45.646 52.817 1.00 28.77 97 MET B N 1
ATOM 3097 C CA A MET B 1 99 ? 9.258 45.739 54.031 0.50 28.40 97 MET B CA 1
ATOM 3098 C CA B MET B 1 99 ? 9.236 45.700 54.006 0.50 28.58 97 MET B CA 1
ATOM 3099 C C . MET B 1 99 ? 8.009 46.569 53.771 1.00 27.02 97 MET B C 1
ATOM 3100 O O . MET B 1 99 ? 6.908 46.187 54.174 1.00 25.52 97 MET B O 1
ATOM 3109 N N . THR B 1 100 ? 8.210 47.727 53.123 1.00 27.37 98 THR B N 1
ATOM 3110 C CA . THR B 1 100 ? 7.162 48.716 52.965 1.00 30.40 98 THR B CA 1
ATOM 3111 C C . THR B 1 100 ? 6.102 48.200 51.993 1.00 25.74 98 THR B C 1
ATOM 3112 O O . THR B 1 100 ? 4.897 48.174 52.292 1.00 23.31 98 THR B O 1
ATOM 3116 N N . VAL B 1 101 ? 6.558 47.737 50.828 1.00 25.93 99 VAL B N 1
ATOM 3117 C CA . VAL B 1 101 ? 5.619 47.280 49.820 1.00 31.82 99 VAL B CA 1
ATOM 3118 C C . VAL B 1 101 ? 4.789 46.133 50.403 1.00 25.70 99 VAL B C 1
ATOM 3119 O O . VAL B 1 101 ? 3.562 46.116 50.278 1.00 26.55 99 VAL B O 1
ATOM 3123 N N . ASN B 1 102 ? 5.440 45.229 51.131 1.00 24.82 100 ASN B N 1
ATOM 3124 C CA . ASN B 1 102 ? 4.770 44.004 51.577 1.00 26.08 100 ASN B CA 1
ATOM 3125 C C . ASN B 1 102 ? 3.874 44.251 52.798 1.00 26.92 100 ASN B C 1
ATOM 3126 O O . ASN B 1 102 ? 2.727 43.789 52.840 1.00 26.58 100 ASN B O 1
ATOM 3131 N N . MET B 1 103 ? 4.349 45.067 53.750 1.00 28.31 101 MET B N 1
ATOM 3132 C CA . MET B 1 103 ? 3.593 45.306 54.966 1.00 28.50 101 MET B CA 1
ATOM 3133 C C . MET B 1 103 ? 2.512 46.359 54.741 1.00 28.58 101 MET B C 1
ATOM 3134 O O . MET B 1 103 ? 1.324 46.135 55.006 1.00 22.59 101 MET B O 1
ATOM 3139 N N . ILE B 1 104 ? 2.922 47.527 54.236 1.00 29.21 102 ILE B N 1
ATOM 3140 C CA . ILE B 1 104 ? 2.016 48.655 54.101 1.00 24.69 102 ILE B CA 1
ATOM 3141 C C . ILE B 1 104 ? 1.092 48.449 52.903 1.00 23.66 102 ILE B C 1
ATOM 3142 O O . ILE B 1 104 ? -0.118 48.727 52.984 1.00 24.53 102 ILE B O 1
ATOM 3147 N N . GLY B 1 105 ? 1.614 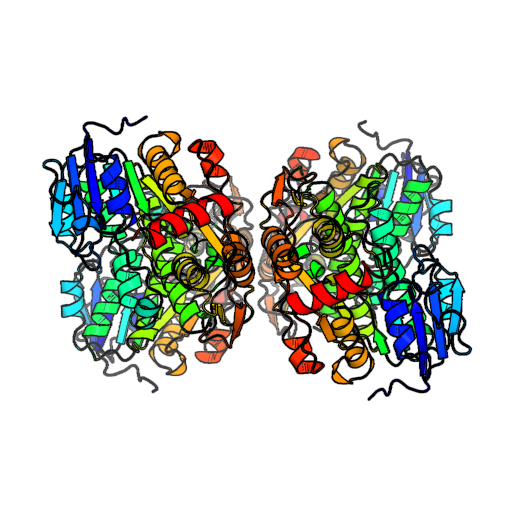47.851 51.832 1.00 23.38 103 GLY B N 1
ATOM 3148 C CA . GLY B 1 105 ? 0.777 47.455 50.694 1.00 24.27 103 GLY B CA 1
ATOM 3149 C C . GLY B 1 105 ? -0.392 46.550 51.093 1.00 27.19 103 GLY B C 1
ATOM 3150 O O . GLY B 1 105 ? -1.497 46.702 50.559 1.00 24.57 103 GLY B O 1
ATOM 3151 N N . THR B 1 106 ? -0.128 45.601 52.015 1.00 27.09 104 THR B N 1
ATOM 3152 C CA . THR B 1 106 ? -1.155 44.692 52.515 1.00 25.62 104 THR B CA 1
ATOM 3153 C C . THR B 1 106 ? -2.174 45.433 53.394 1.00 26.67 104 THR B C 1
ATOM 3154 O O . THR B 1 106 ? -3.386 45.279 53.217 1.00 27.45 104 THR B O 1
ATOM 3158 N N . ALA B 1 107 ? -1.715 46.309 54.294 1.00 29.36 105 ALA B N 1
ATOM 3159 C CA . ALA B 1 107 ? -2.627 47.164 55.040 1.00 26.94 105 ALA B CA 1
ATOM 3160 C C . ALA B 1 107 ? -3.584 47.904 54.102 1.00 29.12 105 ALA B C 1
ATOM 3161 O O . ALA B 1 107 ? -4.801 47.934 54.334 1.00 26.10 105 ALA B O 1
ATOM 3163 N N . ASN B 1 108 ? -2.999 48.515 53.074 1.00 28.62 106 ASN B N 1
ATOM 3164 C CA . ASN B 1 108 ? -3.705 49.372 52.133 1.00 27.83 106 ASN B CA 1
ATOM 3165 C C . ASN B 1 108 ? -4.729 48.545 51.362 1.00 26.33 106 ASN B C 1
ATOM 3166 O O . ASN B 1 108 ? -5.867 48.979 51.201 1.00 27.36 106 ASN B O 1
ATOM 3171 N N . ALA B 1 109 ? -4.321 47.349 50.921 1.00 24.24 107 ALA B N 1
ATOM 3172 C CA . ALA B 1 109 ? -5.220 46.437 50.218 1.00 26.58 107 ALA B CA 1
ATOM 3173 C C . ALA B 1 109 ? -6.374 45.959 51.101 1.00 26.82 107 ALA B C 1
ATOM 3174 O O . ALA B 1 109 ? -7.522 45.892 50.615 1.00 22.75 107 ALA B O 1
ATOM 3176 N N . LEU B 1 110 ? -6.074 45.604 52.370 1.00 25.39 108 LEU B N 1
ATOM 3177 C CA . LEU B 1 110 ? -7.112 45.254 53.336 1.00 24.89 108 LEU B CA 1
ATOM 3178 C C . LEU B 1 110 ? -8.112 46.399 53.507 1.00 25.22 108 LEU B C 1
ATOM 3179 O O . LEU B 1 110 ? -9.345 46.212 53.478 1.00 25.44 108 LEU B O 1
ATOM 3184 N N . GLU B 1 111 ? -7.591 47.610 53.714 1.00 25.92 109 GLU B N 1
ATOM 3185 C CA . GLU B 1 111 ? -8.484 48.744 53.925 1.00 26.60 109 GLU B CA 1
ATOM 3186 C C . GLU B 1 111 ? -9.369 48.984 52.693 1.00 26.39 109 GLU B C 1
ATOM 3187 O O . GLU B 1 111 ? -10.568 49.260 52.815 1.00 26.35 109 GLU B O 1
ATOM 3193 N N . ALA B 1 112 ? -8.780 48.957 51.498 1.00 26.02 110 ALA B N 1
ATOM 3194 C CA . ALA B 1 112 ? -9.560 49.077 50.272 1.00 26.45 110 ALA B CA 1
ATOM 3195 C C . ALA B 1 112 ? -10.684 48.036 50.187 1.00 25.71 110 ALA B C 1
ATOM 3196 O O . ALA B 1 112 ? -11.837 48.352 49.859 1.00 25.65 110 ALA B O 1
ATOM 3198 N N . ALA B 1 113 ? -10.361 46.778 50.498 1.00 25.46 111 ALA B N 1
ATOM 3199 C CA . ALA B 1 113 ? -11.338 45.708 50.468 1.00 24.78 111 ALA B CA 1
ATOM 3200 C C . ALA B 1 113 ? -12.451 45.916 51.482 1.00 26.42 111 ALA B C 1
ATOM 3201 O O . ALA B 1 113 ? -13.648 45.762 51.163 1.00 26.04 111 ALA B O 1
ATOM 3203 N N . HIS B 1 114 ? -12.041 46.267 52.716 1.00 29.56 112 HIS B N 1
ATOM 3204 C CA . HIS B 1 114 ? -12.958 46.577 53.805 1.00 29.23 112 HIS B CA 1
ATOM 3205 C C . HIS B 1 114 ? -13.917 47.709 53.401 1.00 28.92 112 HIS B C 1
ATOM 3206 O O . HIS B 1 114 ? -15.125 47.585 53.580 1.00 30.37 112 HIS B O 1
ATOM 3213 N N . GLN B 1 115 ? -13.389 48.779 52.798 1.00 28.17 113 GLN B N 1
ATOM 3214 C CA . GLN B 1 115 ? -14.210 49.947 52.487 1.00 29.95 113 GLN B CA 1
ATOM 3215 C C . GLN B 1 115 ? -15.162 49.656 51.328 1.00 29.40 113 GLN B C 1
ATOM 3216 O O . GLN B 1 115 ? -16.295 50.133 51.339 1.00 27.47 113 GLN B O 1
ATOM 3222 N N . ALA B 1 116 ? -14.748 48.812 50.375 1.00 30.86 114 ALA B N 1
ATOM 3223 C CA . ALA B 1 116 ? -15.615 48.435 49.265 1.00 34.67 114 ALA B CA 1
ATOM 3224 C C . ALA B 1 116 ? -16.978 47.949 49.768 1.00 36.41 114 ALA B C 1
ATOM 3225 O O . ALA B 1 116 ? -18.006 48.237 49.172 1.00 35.69 114 ALA B O 1
ATOM 3227 N N . GLY B 1 117 ? -16.983 47.155 50.837 1.00 41.32 115 GLY B N 1
ATOM 3228 C CA . GLY B 1 117 ? -18.230 46.663 51.408 1.00 38.95 115 GLY B CA 1
ATOM 3229 C C . GLY B 1 117 ? -18.819 45.471 50.651 1.00 41.73 115 GLY B C 1
ATOM 3230 O O . GLY B 1 117 ? -19.834 44.922 51.073 1.00 44.00 115 GLY B O 1
ATOM 3231 N N . THR B 1 118 ? -18.189 45.042 49.553 1.00 39.10 116 THR B N 1
ATOM 3232 C CA . THR B 1 118 ? -18.809 44.067 48.666 1.00 34.81 116 THR B CA 1
ATOM 3233 C C . THR B 1 118 ? -17.976 42.790 48.570 1.00 35.71 116 THR B C 1
ATOM 3234 O O . THR B 1 118 ? -18.342 41.867 47.823 1.00 33.57 116 THR B O 1
ATOM 3238 N N . VAL B 1 119 ? -16.842 42.737 49.297 1.00 31.66 117 VAL B N 1
ATOM 3239 C CA . VAL B 1 119 ? -15.875 41.672 49.083 1.00 34.00 117 VAL B CA 1
ATOM 3240 C C . VAL B 1 119 ? -16.376 40.386 49.750 1.00 33.56 117 VAL B C 1
ATOM 3241 O O . VAL B 1 119 ? -16.675 40.358 50.943 1.00 38.38 117 VAL B O 1
ATOM 3245 N N . GLN B 1 120 ? -16.438 39.301 48.963 1.00 33.59 118 GLN B N 1
ATOM 3246 C CA . GLN B 1 120 ? -16.929 38.010 49.415 1.00 34.20 118 GLN B CA 1
ATOM 3247 C C . GLN B 1 120 ? -15.760 37.105 49.767 1.00 33.58 118 GLN B C 1
ATOM 3248 O O . GLN B 1 120 ? -15.924 36.165 50.539 1.00 34.47 118 GLN B O 1
ATOM 3254 N N . ARG B 1 121 ? -14.579 37.432 49.228 1.00 36.80 119 ARG B N 1
ATOM 3255 C CA . ARG B 1 121 ? -13.378 36.707 49.578 1.00 35.17 119 ARG B CA 1
ATOM 3256 C C . ARG B 1 121 ? -12.173 37.615 49.366 1.00 32.36 119 ARG B C 1
ATOM 3257 O O . ARG B 1 121 ? -12.025 38.177 48.292 1.00 33.73 119 ARG B O 1
ATOM 3265 N N . PHE B 1 122 ? -11.351 37.763 50.413 1.00 29.56 120 PHE B N 1
ATOM 3266 C CA . PHE B 1 122 ? -10.068 38.452 50.314 1.00 31.57 120 PHE B CA 1
ATOM 3267 C C . PHE B 1 122 ? -8.945 37.426 50.385 1.00 29.97 120 PHE B C 1
ATOM 3268 O O . PHE B 1 122 ? -8.793 36.770 51.421 1.00 30.33 120 PHE B O 1
ATOM 3276 N N . LEU B 1 123 ? -8.171 37.286 49.303 1.00 29.53 121 LEU B N 1
ATOM 3277 C CA . LEU B 1 123 ? -7.104 36.299 49.328 1.00 29.05 121 LEU B CA 1
ATOM 3278 C C . LEU B 1 123 ? -5.746 36.977 49.358 1.00 28.53 121 LEU B C 1
ATOM 3279 O O . LEU B 1 123 ? -5.396 37.727 48.467 1.00 32.72 121 LEU B O 1
ATOM 3284 N N . GLU B 1 124 ? -4.980 36.639 50.394 1.00 30.34 122 GLU B N 1
ATOM 3285 C CA . GLU B 1 124 ? -3.713 37.283 50.713 1.00 33.05 122 GLU B CA 1
ATOM 3286 C C . GLU B 1 124 ? -2.576 36.308 50.425 1.00 30.19 122 GLU B C 1
ATOM 3287 O O . GLU B 1 124 ? -2.511 35.248 51.044 1.00 27.59 122 GLU B O 1
ATOM 3293 N N . PHE B 1 125 ? -1.675 36.654 49.498 1.00 30.21 123 PHE B N 1
ATOM 3294 C CA . PHE B 1 125 ? -0.541 35.786 49.232 1.00 27.40 123 PHE B CA 1
ATOM 3295 C C . PHE B 1 125 ? 0.542 36.104 50.245 1.00 31.42 123 PHE B C 1
ATOM 3296 O O . PHE B 1 125 ? 0.997 37.251 50.310 1.00 30.24 123 PHE B O 1
ATOM 3304 N N . SER B 1 126 ? 0.884 35.102 51.048 1.00 27.91 124 SER B N 1
ATOM 3305 C CA . SER B 1 126 ? 2.004 35.192 51.958 1.00 27.43 124 SER B CA 1
ATOM 3306 C C . SER B 1 126 ? 3.108 34.314 51.389 1.00 27.96 124 SER B C 1
ATOM 3307 O O . SER B 1 126 ? 3.284 34.289 50.179 1.00 32.13 124 SER B O 1
ATOM 3310 N N . THR B 1 127 ? 3.892 33.672 52.247 1.00 29.16 125 THR B N 1
ATOM 3311 C CA . THR B 1 127 ? 5.002 32.870 51.790 1.00 27.71 125 THR B CA 1
ATOM 3312 C C . THR B 1 127 ? 5.276 31.796 52.837 1.00 26.68 125 THR B C 1
ATOM 3313 O O . THR B 1 127 ? 5.002 32.001 54.009 1.00 27.76 125 THR B O 1
ATOM 3317 N N . SER B 1 128 ? 5.846 30.658 52.421 1.00 31.63 126 SER B N 1
ATOM 3318 C CA . SER B 1 128 ? 6.112 29.547 53.320 1.00 30.01 126 SER B CA 1
ATOM 3319 C C . SER B 1 128 ? 7.177 29.894 54.374 1.00 31.31 126 SER B C 1
ATOM 3320 O O . SER B 1 128 ? 7.142 29.311 55.451 1.00 34.61 126 SER B O 1
ATOM 3323 N N . GLU B 1 129 ? 8.116 30.813 54.068 1.00 32.77 127 GLU B N 1
ATOM 3324 C CA . GLU B 1 129 ? 9.292 31.079 54.902 1.00 31.65 127 GLU B CA 1
ATOM 3325 C C . GLU B 1 129 ? 8.953 31.735 56.245 1.00 29.40 127 GLU B C 1
ATOM 3326 O O . GLU B 1 129 ? 9.793 31.807 57.135 1.00 30.51 127 GLU B O 1
ATOM 3332 N N . VAL B 1 130 ? 7.727 32.235 56.367 1.00 28.15 128 VAL B N 1
ATOM 3333 C CA . VAL B 1 130 ? 7.084 32.657 57.599 1.00 31.48 128 VAL B CA 1
ATOM 3334 C C . VAL B 1 130 ? 7.336 31.652 58.728 1.00 39.80 128 VAL B C 1
ATOM 3335 O O . VAL B 1 130 ? 7.709 32.046 59.840 1.00 35.07 128 VAL B O 1
ATOM 3339 N N . PHE B 1 131 ? 7.202 30.355 58.418 1.00 38.22 129 PHE B N 1
ATOM 3340 C CA A PHE B 1 131 ? 7.333 29.281 59.397 0.50 43.65 129 PHE B CA 1
ATOM 3341 C CA B PHE B 1 131 ? 7.336 29.305 59.414 0.50 42.78 129 PHE B CA 1
ATOM 3342 C C . PHE B 1 131 ? 8.773 29.226 59.916 1.00 46.00 129 PHE B C 1
ATOM 3343 O O . PHE B 1 131 ? 9.018 29.383 61.112 1.00 43.59 129 PHE B O 1
ATOM 3358 N N . GLY B 1 132 ? 9.728 28.978 59.010 1.00 44.56 130 GLY B N 1
ATOM 3359 C CA . GLY B 1 132 ? 11.133 28.941 59.394 1.00 52.35 130 GLY B CA 1
ATOM 3360 C C . GLY B 1 132 ? 11.627 30.191 60.134 1.00 58.72 130 GLY B C 1
ATOM 3361 O O . GLY B 1 132 ? 12.522 30.092 60.971 1.00 59.19 130 GLY B O 1
ATOM 3362 N N . SER B 1 133 ? 11.040 31.364 59.836 1.00 66.62 131 SER B N 1
ATOM 3363 C CA . SER B 1 133 ? 11.579 32.663 60.240 1.00 62.64 131 SER B CA 1
ATOM 3364 C C . SER B 1 133 ? 11.583 32.856 61.754 1.00 68.69 131 SER B C 1
ATOM 3365 O O . SER B 1 133 ? 12.271 33.749 62.250 1.00 61.68 131 SER B O 1
ATOM 3368 N N . ARG B 1 134 ? 10.785 32.048 62.461 1.00 78.82 132 ARG B N 1
ATOM 3369 C CA . ARG B 1 134 ? 10.524 32.251 63.878 1.00 89.85 132 ARG B CA 1
ATOM 3370 C C . ARG B 1 134 ? 11.788 31.970 64.697 1.00 89.90 132 ARG B C 1
ATOM 3371 O O . ARG B 1 134 ? 12.040 32.651 65.693 1.00 87.92 132 ARG B O 1
ATOM 3379 N N . ALA B 1 135 ? 12.625 31.033 64.226 1.00 84.74 133 ALA B N 1
ATOM 3380 C CA . ALA B 1 135 ? 13.821 30.621 64.947 1.00 77.96 133 ALA B CA 1
ATOM 3381 C C . ALA B 1 135 ? 15.020 31.535 64.669 1.00 81.45 133 ALA B C 1
ATOM 3382 O O . ALA B 1 135 ? 16.156 31.134 64.920 1.00 81.24 133 ALA B O 1
ATOM 3384 N N . TYR B 1 136 ? 14.773 32.750 64.143 1.00 77.76 134 TYR B N 1
ATOM 3385 C CA . TYR B 1 136 ? 15.785 33.791 63.989 1.00 67.55 134 TYR B CA 1
ATOM 3386 C C . TYR B 1 136 ? 15.263 35.080 64.627 1.00 76.32 134 TYR B C 1
ATOM 3387 O O . TYR B 1 136 ? 14.074 35.175 64.936 1.00 72.83 134 TYR B O 1
ATOM 3396 N N . ARG B 1 137 ? 16.153 36.071 64.804 1.00 76.66 135 ARG B N 1
ATOM 3397 C CA . ARG B 1 137 ? 15.874 37.226 65.648 1.00 74.33 135 ARG B CA 1
ATOM 3398 C C . ARG B 1 137 ? 16.497 38.487 65.049 1.00 76.04 135 ARG B C 1
ATOM 3399 O O . ARG B 1 137 ? 17.650 38.446 64.623 1.00 65.27 135 ARG B O 1
ATOM 3407 N N . VAL B 1 138 ? 15.739 39.604 65.061 1.00 78.82 136 VAL B N 1
ATOM 3408 C CA . VAL B 1 138 ? 16.254 40.911 64.654 1.00 78.64 136 VAL B CA 1
ATOM 3409 C C . VAL B 1 138 ? 17.648 41.076 65.257 1.00 76.12 136 VAL B C 1
ATOM 3410 O O . VAL B 1 138 ? 18.568 41.499 64.551 1.00 66.86 136 VAL B O 1
ATOM 3414 N N . ASP B 1 139 ? 17.744 40.728 66.560 1.00 83.04 137 ASP B N 1
ATOM 3415 C CA . ASP B 1 139 ? 18.917 40.876 67.419 1.00 84.06 137 ASP B CA 1
ATOM 3416 C C . ASP B 1 139 ? 20.148 40.163 66.850 1.00 81.16 137 ASP B C 1
ATOM 3417 O O . ASP B 1 139 ? 21.238 40.728 66.906 1.00 74.90 137 ASP B O 1
ATOM 3422 N N . GLU B 1 140 ? 19.978 38.921 66.359 1.00 84.24 138 GLU B N 1
ATOM 3423 C CA . GLU B 1 140 ? 21.077 38.120 65.826 1.00 81.25 138 GLU B CA 1
ATOM 3424 C C . GLU B 1 140 ? 21.601 38.735 64.516 1.00 79.94 138 GLU B C 1
ATOM 3425 O O . GLU B 1 140 ? 21.238 38.225 63.437 1.00 74.46 138 GLU B O 1
ATOM 3427 N N . THR B 1 146 ? 24.746 35.339 60.078 1.00 60.55 144 THR B N 1
ATOM 3428 C CA . THR B 1 146 ? 24.311 34.970 58.697 1.00 54.40 144 THR B CA 1
ATOM 3429 C C . THR B 1 146 ? 24.816 35.991 57.670 1.00 57.10 144 THR B C 1
ATOM 3430 O O . THR B 1 146 ? 25.376 37.033 58.025 1.00 60.15 144 THR B O 1
ATOM 3434 N N . GLY B 1 147 ? 24.578 35.675 56.390 1.00 46.00 145 GLY B N 1
ATOM 3435 C CA . GLY B 1 147 ? 25.076 36.458 55.275 1.00 42.71 145 GLY B CA 1
ATOM 3436 C C . GLY B 1 147 ? 23.986 37.331 54.671 1.00 40.12 145 GLY B C 1
ATOM 3437 O O . GLY B 1 147 ? 22.884 37.431 55.212 1.00 35.02 145 GLY B O 1
ATOM 3438 N N . ALA B 1 148 ? 24.341 37.989 53.563 1.00 39.24 146 ALA B N 1
ATOM 3439 C CA . ALA B 1 148 ? 23.475 38.947 52.895 1.00 38.27 146 ALA B CA 1
ATOM 3440 C C . ALA B 1 148 ? 22.194 38.252 52.427 1.00 36.89 146 ALA B C 1
ATOM 3441 O O . ALA B 1 148 ? 21.097 38.802 52.609 1.00 35.46 146 ALA B O 1
ATOM 3443 N N . VAL B 1 149 ? 22.356 37.037 51.861 1.00 30.91 147 VAL B N 1
ATOM 3444 C CA . VAL B 1 149 ? 21.250 36.255 51.330 1.00 32.31 147 VAL B CA 1
ATOM 3445 C C . VAL B 1 149 ? 20.314 35.946 52.503 1.00 30.23 147 VAL B C 1
ATOM 3446 O O . VAL B 1 149 ? 19.113 36.143 52.408 1.00 32.98 147 VAL B O 1
ATOM 3450 N N . GLY B 1 150 ? 20.874 35.446 53.608 1.00 30.46 148 GLY B N 1
ATOM 3451 C CA . GLY B 1 150 ? 20.085 35.089 54.783 1.00 34.80 148 GLY B CA 1
ATOM 3452 C C . GLY B 1 150 ? 19.305 36.261 55.379 1.00 32.60 148 GLY B C 1
ATOM 3453 O O . GLY B 1 150 ? 18.124 36.123 55.705 1.00 33.66 148 GLY B O 1
ATOM 3454 N N . GLU B 1 151 ? 19.963 37.419 55.492 1.00 33.57 149 GLU B N 1
ATOM 3455 C CA . GLU B 1 151 ? 19.330 38.611 56.046 1.00 29.65 149 GLU B CA 1
ATOM 3456 C C . GLU B 1 151 ? 18.184 39.063 55.153 1.00 30.41 149 GLU B C 1
ATOM 3457 O O . GLU B 1 151 ? 17.104 39.410 55.655 1.00 30.77 149 GLU B O 1
ATOM 3463 N N . ALA B 1 152 ? 18.405 39.048 53.832 1.00 27.30 150 ALA B N 1
ATOM 3464 C CA . ALA B 1 152 ? 17.379 39.403 52.878 1.00 27.38 150 ALA B CA 1
ATOM 3465 C C . ALA B 1 152 ? 16.221 38.394 52.919 1.00 27.92 150 ALA B C 1
ATOM 3466 O O . ALA B 1 152 ? 15.067 38.802 52.834 1.00 27.83 150 ALA B O 1
ATOM 3468 N N . ARG B 1 153 ? 16.497 37.084 53.066 1.00 29.95 151 ARG B N 1
ATOM 3469 C CA . ARG B 1 153 ? 15.393 36.124 53.093 1.00 30.75 151 ARG B CA 1
ATOM 3470 C C . ARG B 1 153 ? 14.540 36.321 54.350 1.00 27.33 151 ARG B C 1
ATOM 3471 O O . ARG B 1 153 ? 13.312 36.278 54.279 1.00 29.12 151 ARG B O 1
ATOM 3479 N N . TRP B 1 154 ? 15.197 36.521 55.495 1.00 28.59 152 TRP B N 1
ATOM 3480 C CA . TRP B 1 154 ? 14.546 36.883 56.756 1.00 29.15 152 TRP B CA 1
ATOM 3481 C C . TRP B 1 154 ? 13.681 38.142 56.593 1.00 31.59 152 TRP B C 1
ATOM 3482 O O . TRP B 1 154 ? 12.499 38.158 56.975 1.00 23.75 152 TRP B O 1
ATOM 3493 N N . THR B 1 155 ? 14.241 39.177 55.942 1.00 30.48 153 THR B N 1
ATOM 3494 C CA . THR B 1 155 ? 13.533 40.435 55.729 1.00 27.34 153 THR B CA 1
ATOM 3495 C C . THR B 1 155 ? 12.240 40.196 54.963 1.00 27.05 153 THR B C 1
ATOM 3496 O O . THR B 1 155 ? 11.164 40.647 55.349 1.00 28.08 153 THR B O 1
ATOM 3500 N N . TYR B 1 156 ? 12.366 39.435 53.885 1.00 27.33 154 TYR B N 1
ATOM 3501 C CA . TYR B 1 156 ? 11.223 39.039 53.112 1.00 28.76 154 TYR B CA 1
ATOM 3502 C C . TYR B 1 156 ? 10.213 38.296 53.994 1.00 27.95 154 TYR B C 1
ATOM 3503 O O . TYR B 1 156 ? 9.022 38.637 54.036 1.00 25.82 154 TYR B O 1
ATOM 3512 N N . ALA B 1 157 ? 10.680 37.276 54.706 1.00 27.98 155 ALA B N 1
ATOM 3513 C CA . ALA B 1 157 ? 9.751 36.432 55.458 1.00 28.08 155 ALA B CA 1
ATOM 3514 C C . ALA B 1 157 ? 8.970 37.258 56.488 1.00 29.02 155 ALA B C 1
ATOM 3515 O O . ALA B 1 157 ? 7.743 37.128 56.618 1.00 27.13 155 ALA B O 1
ATOM 3517 N N . VAL B 1 158 ? 9.661 38.146 57.214 1.00 25.86 156 VAL B N 1
ATOM 3518 C CA . VAL B 1 158 ? 8.988 38.900 58.268 1.00 28.05 156 VAL B CA 1
ATOM 3519 C C . VAL B 1 158 ? 8.078 39.983 57.695 1.00 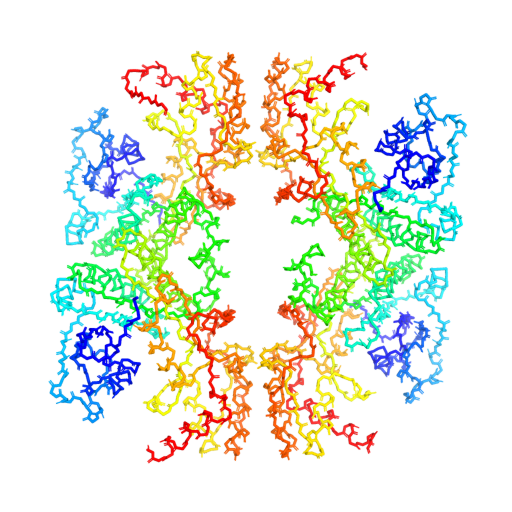28.47 156 VAL B C 1
ATOM 3520 O O . VAL B 1 158 ? 7.063 40.327 58.315 1.00 26.64 156 VAL B O 1
ATOM 3524 N N . SER B 1 159 ? 8.379 40.464 56.487 1.00 29.36 157 SER B N 1
ATOM 3525 C CA . SER B 1 159 ? 7.475 41.392 55.816 1.00 27.55 157 SER B CA 1
ATOM 3526 C C . SER B 1 159 ? 6.129 40.740 55.492 1.00 24.64 157 SER B C 1
ATOM 3527 O O . SER B 1 159 ? 5.073 41.380 55.546 1.00 27.01 157 SER B O 1
ATOM 3530 N N . LYS B 1 160 ? 6.182 39.482 55.068 1.00 25.96 158 LYS B N 1
ATOM 3531 C CA . LYS B 1 160 ? 4.988 38.705 54.763 1.00 28.33 158 LYS B CA 1
ATOM 3532 C C . LYS B 1 160 ? 4.241 38.310 56.051 1.00 26.70 158 LYS B C 1
ATOM 3533 O O . LYS B 1 160 ? 3.015 38.335 56.098 1.00 27.26 158 LYS B O 1
ATOM 3539 N N . LEU B 1 161 ? 4.969 37.968 57.120 1.00 26.80 159 LEU B N 1
ATOM 3540 C CA . LEU B 1 161 ? 4.332 37.635 58.394 1.00 27.38 159 LEU B CA 1
ATOM 3541 C C . LEU B 1 161 ? 3.534 38.826 58.916 1.00 23.98 159 LEU B C 1
ATOM 3542 O O . LEU B 1 161 ? 2.435 38.662 59.418 1.00 24.40 159 LEU B O 1
ATOM 3547 N N . ALA B 1 162 ? 4.086 40.049 58.807 1.00 24.44 160 ALA B N 1
ATOM 3548 C CA . ALA B 1 162 ? 3.372 41.247 59.225 1.00 23.36 160 ALA B CA 1
ATOM 3549 C C . ALA B 1 162 ? 2.067 41.424 58.440 1.00 23.89 160 ALA B C 1
ATOM 3550 O O . ALA B 1 162 ? 1.033 41.754 59.016 1.00 23.65 160 ALA B O 1
ATOM 3552 N N . GLY B 1 163 ? 2.089 41.147 57.134 1.00 25.98 161 GLY B N 1
ATOM 3553 C CA . GLY B 1 163 ? 0.861 41.151 56.347 1.00 24.51 161 GLY B CA 1
ATOM 3554 C C . GLY B 1 163 ? -0.174 40.130 56.831 1.00 24.46 161 GLY B C 1
ATOM 3555 O O . GLY B 1 163 ? -1.378 40.416 56.774 1.00 25.83 161 GLY B O 1
ATOM 3556 N N . GLU B 1 164 ? 0.274 38.936 57.269 1.00 26.27 162 GLU B N 1
ATOM 3557 C CA . GLU B 1 164 ? -0.637 37.951 57.860 1.00 26.35 162 GLU B CA 1
ATOM 3558 C C . GLU B 1 164 ? -1.293 38.462 59.146 1.00 25.62 162 GLU B C 1
ATOM 3559 O O . GLU B 1 164 ? -2.508 38.274 59.359 1.00 26.30 162 GLU B O 1
ATOM 3565 N N . HIS B 1 165 ? -0.499 39.139 59.992 1.00 27.18 163 HIS B N 1
ATOM 3566 C CA . HIS B 1 165 ? -1.004 39.751 61.215 1.00 28.15 163 HIS B CA 1
ATOM 3567 C C . HIS B 1 165 ? -2.101 40.782 60.909 1.00 25.62 163 HIS B C 1
ATOM 3568 O O . HIS B 1 165 ? -3.153 40.762 61.542 1.00 23.96 163 HIS B O 1
ATOM 3575 N N . LEU B 1 166 ? -1.857 41.671 59.929 1.00 26.71 164 LEU B N 1
ATOM 3576 C CA . LEU B 1 166 ? -2.853 42.655 59.521 1.00 26.59 164 LEU B CA 1
ATOM 3577 C C . LEU B 1 166 ? -4.107 41.943 59.013 1.00 25.34 164 LEU B C 1
ATOM 3578 O O . LEU B 1 166 ? -5.238 42.341 59.372 1.00 23.52 164 LEU B O 1
ATOM 3583 N N . THR B 1 167 ? -3.898 40.865 58.234 1.00 25.81 165 THR B N 1
ATOM 3584 C CA . THR B 1 167 ? -4.999 40.144 57.609 1.00 26.62 165 THR B CA 1
ATOM 3585 C C . THR B 1 167 ? -5.898 39.549 58.689 1.00 27.55 165 THR B C 1
ATOM 3586 O O . THR B 1 167 ? -7.133 39.640 58.624 1.00 26.82 165 THR B O 1
ATOM 3590 N N . HIS B 1 168 ? -5.260 38.998 59.723 1.00 24.70 166 HIS B N 1
ATOM 3591 C CA . HIS B 1 168 ? -5.954 38.467 60.891 1.00 28.95 166 HIS B CA 1
ATOM 3592 C C . HIS B 1 168 ? -6.779 39.536 61.615 1.00 28.29 166 HIS B C 1
ATOM 3593 O O . HIS B 1 168 ? -7.980 39.366 61.901 1.00 26.88 166 HIS B O 1
ATOM 3600 N N . ALA B 1 169 ? -6.156 40.689 61.874 1.00 25.18 167 ALA B N 1
ATOM 3601 C CA . ALA B 1 169 ? -6.877 41.761 62.536 1.00 23.36 167 ALA B CA 1
ATOM 3602 C C . ALA B 1 169 ? -8.117 42.166 61.741 1.00 24.65 167 ALA B C 1
ATOM 3603 O O . ALA B 1 169 ? -9.138 42.452 62.366 1.00 27.44 167 ALA B O 1
ATOM 3605 N N . TYR B 1 170 ? -8.032 42.278 60.398 1.00 22.28 168 TYR B N 1
ATOM 3606 C CA . TYR B 1 170 ? -9.215 42.659 59.627 1.00 23.24 168 TYR B CA 1
ATOM 3607 C C . TYR B 1 170 ? -10.292 41.574 59.707 1.00 22.29 168 TYR B C 1
ATOM 3608 O O . TYR B 1 170 ? -11.484 41.854 59.711 1.00 28.16 168 TYR B O 1
ATOM 3617 N N . ASN B 1 171 ? -9.861 40.327 59.666 1.00 25.26 169 ASN B N 1
ATOM 3618 C CA . ASN B 1 171 ? -10.779 39.203 59.762 1.00 26.82 169 ASN B CA 1
ATOM 3619 C C . ASN B 1 171 ? -11.512 39.286 61.095 1.00 27.19 169 ASN B C 1
ATOM 3620 O O . ASN B 1 171 ? -12.748 39.254 61.160 1.00 29.49 169 ASN B O 1
ATOM 3625 N N . ARG B 1 172 ? -10.744 39.481 62.162 1.00 27.97 170 ARG B N 1
ATOM 3626 C CA . ARG B 1 172 ? -11.311 39.474 63.500 1.00 30.83 170 ARG B CA 1
ATOM 3627 C C . ARG B 1 172 ? -12.208 40.670 63.739 1.00 33.14 170 ARG B C 1
ATOM 3628 O O . ARG B 1 172 ? -13.295 40.507 64.284 1.00 30.53 170 ARG B O 1
ATOM 3636 N N . GLU B 1 173 ? -11.728 41.874 63.395 1.00 30.49 171 GLU B N 1
ATOM 3637 C CA . GLU B 1 173 ? -12.434 43.084 63.769 1.00 31.12 171 GLU B CA 1
ATOM 3638 C C . GLU B 1 173 ? -13.636 43.359 62.863 1.00 33.60 171 GLU B C 1
ATOM 3639 O O . GLU B 1 173 ? -14.658 43.845 63.326 1.00 32.47 171 GLU B O 1
ATOM 3645 N N . HIS B 1 174 ? -13.477 43.130 61.564 1.00 30.52 172 HIS B N 1
ATOM 3646 C CA . HIS B 1 174 ? -14.447 43.609 60.598 1.00 33.54 172 HIS B CA 1
ATOM 3647 C C . HIS B 1 174 ? -15.189 42.476 59.915 1.00 33.96 172 HIS B C 1
ATOM 3648 O O . HIS B 1 174 ? -16.064 42.734 59.085 1.00 36.98 172 HIS B O 1
ATOM 3655 N N . GLY B 1 175 ? -14.823 41.236 60.229 1.00 34.85 173 GLY B N 1
ATOM 3656 C CA . GLY B 1 175 ? -15.388 40.096 59.530 1.00 35.95 173 GLY B CA 1
ATOM 3657 C C . GLY B 1 175 ? -15.025 40.072 58.044 1.00 36.07 173 GLY B C 1
ATOM 3658 O O . GLY B 1 175 ? -15.717 39.430 57.270 1.00 34.67 173 GLY B O 1
ATOM 3659 N N . LEU B 1 176 ? -13.934 40.736 57.618 1.00 30.44 174 LEU B N 1
ATOM 3660 C CA . LEU B 1 176 ? -13.517 40.613 56.229 1.00 29.18 174 LEU B CA 1
ATOM 3661 C C . LEU B 1 176 ? -13.278 39.136 55.944 1.00 30.32 174 LEU B C 1
ATOM 3662 O O . LEU B 1 176 ? -12.598 38.527 56.727 1.00 32.82 174 LEU B O 1
ATOM 3667 N N . PRO B 1 177 ? -13.830 38.510 54.877 1.00 31.79 175 PRO B N 1
ATOM 3668 C CA . PRO B 1 177 ? -13.644 37.069 54.633 1.00 32.74 175 PRO B CA 1
ATOM 3669 C C . PRO B 1 177 ? -12.300 36.713 54.009 1.00 28.99 175 PRO B C 1
ATOM 3670 O O . PRO B 1 177 ? -12.202 36.481 52.804 1.00 29.96 175 PRO B O 1
ATOM 3674 N N . THR B 1 178 ? -11.262 36.633 54.859 1.00 28.45 176 THR B N 1
ATOM 3675 C CA . THR B 1 178 ? -9.894 36.531 54.395 1.00 24.52 176 THR B CA 1
ATOM 3676 C C . THR B 1 178 ? -9.478 35.062 54.268 1.00 25.61 176 THR B C 1
ATOM 3677 O O . THR B 1 178 ? -9.966 34.204 54.981 1.00 30.53 176 THR B O 1
ATOM 3681 N N . VAL B 1 179 ? -8.478 34.816 53.415 1.00 27.46 177 VAL B N 1
ATOM 3682 C CA . VAL B 1 179 ? -7.810 33.533 53.262 1.00 27.47 177 VAL B CA 1
ATOM 3683 C C . VAL B 1 179 ? -6.340 33.872 53.079 1.00 26.64 177 VAL B C 1
ATOM 3684 O O . VAL B 1 179 ? -6.023 34.622 52.164 1.00 31.14 177 VAL B O 1
ATOM 3688 N N . THR B 1 180 ? -5.475 33.314 53.932 1.00 27.49 178 THR B N 1
ATOM 3689 C CA . THR B 1 180 ? -4.037 33.438 53.764 1.00 28.89 178 THR B CA 1
ATOM 3690 C C . THR B 1 180 ? -3.529 32.230 52.983 1.00 27.28 178 THR B C 1
ATOM 3691 O O . THR B 1 180 ? -3.762 31.077 53.354 1.00 30.31 178 THR B O 1
ATOM 3695 N N . PHE B 1 181 ? -2.786 32.527 51.912 1.00 28.01 179 PHE B N 1
ATOM 3696 C CA . PHE B 1 181 ? -2.399 31.560 50.898 1.00 27.65 179 PHE B CA 1
ATOM 3697 C C . PHE B 1 181 ? -0.879 31.640 50.747 1.00 29.61 179 PHE B C 1
ATOM 3698 O O . PHE B 1 181 ? -0.334 32.693 50.380 1.00 31.60 179 PHE B O 1
ATOM 3706 N N . ARG B 1 182 ? -0.192 30.561 51.129 1.00 27.07 180 ARG B N 1
ATOM 3707 C CA . ARG B 1 182 ? 1.265 30.553 51.159 1.00 27.92 180 ARG B CA 1
ATOM 3708 C C . ARG B 1 182 ? 1.759 29.475 50.196 1.00 33.84 180 ARG B C 1
ATOM 3709 O O . ARG B 1 182 ? 1.748 28.290 50.531 1.00 29.84 180 ARG B O 1
ATOM 3717 N N . PRO B 1 183 ? 2.099 29.839 48.939 1.00 33.38 181 PRO B N 1
ATOM 3718 C CA . PRO B 1 183 ? 2.620 28.869 47.983 1.00 33.48 181 PRO B CA 1
ATOM 3719 C C . PRO B 1 183 ? 4.042 28.478 48.328 1.00 31.09 181 PRO B C 1
ATOM 3720 O O . PRO B 1 183 ? 4.845 29.346 48.663 1.00 34.19 181 PRO B O 1
ATOM 3724 N N . PHE B 1 184 ? 4.345 27.181 48.230 1.00 28.78 182 PHE B N 1
ATOM 3725 C CA . PHE B 1 184 ? 5.731 26.781 48.041 1.00 29.05 182 PHE B CA 1
ATOM 3726 C C . PHE B 1 184 ? 6.172 27.372 46.698 1.00 31.49 182 PHE B C 1
ATOM 3727 O O . PHE B 1 184 ? 5.326 27.697 45.864 1.00 29.13 182 PHE B O 1
ATOM 3735 N N . ASN B 1 185 ? 7.484 27.476 46.468 1.00 29.43 183 ASN B N 1
ATOM 3736 C CA . ASN B 1 185 ? 8.040 27.987 45.229 1.00 31.27 183 ASN B CA 1
ATOM 3737 C C . ASN B 1 185 ? 7.407 27.299 44.019 1.00 32.54 183 ASN B C 1
ATOM 3738 O O . ASN B 1 185 ? 7.499 26.071 43.863 1.00 27.80 183 ASN B O 1
ATOM 3743 N N . VAL B 1 186 ? 6.798 28.110 43.151 1.00 28.96 184 VAL B N 1
ATOM 3744 C CA . VAL B 1 186 ? 6.022 27.604 42.035 1.00 31.99 184 VAL B CA 1
ATOM 3745 C C . VAL B 1 186 ? 6.954 27.437 40.839 1.00 32.05 184 VAL B C 1
ATOM 3746 O O . VAL B 1 186 ? 7.778 28.297 40.563 1.00 32.20 184 VAL B O 1
ATOM 3750 N N . TYR B 1 187 ? 6.869 26.278 40.184 1.00 34.11 185 TYR B N 1
ATOM 3751 C CA . TYR B 1 187 ? 7.575 26.053 38.940 1.00 29.69 185 TYR B CA 1
ATOM 3752 C C . TYR B 1 187 ? 6.587 25.542 37.895 1.00 32.08 185 TYR B C 1
ATOM 3753 O O . TYR B 1 187 ? 5.460 25.133 38.185 1.00 30.54 185 TYR B O 1
ATOM 3762 N N . GLY B 1 188 ? 7.007 25.606 36.636 1.00 35.15 186 GLY B N 1
ATOM 3763 C CA . GLY B 1 188 ? 6.173 25.058 35.593 1.00 37.67 186 GLY B CA 1
ATOM 3764 C C . GLY B 1 188 ? 6.196 25.911 34.335 1.00 41.22 186 GLY B C 1
ATOM 3765 O O . GLY B 1 188 ? 6.882 26.931 34.282 1.00 36.41 186 GLY B O 1
ATOM 3766 N N . PRO B 1 189 ? 5.479 25.453 33.288 1.00 45.68 187 PRO B N 1
ATOM 3767 C CA . PRO B 1 189 ? 5.313 26.230 32.058 1.00 47.81 187 PRO B CA 1
ATOM 3768 C C . PRO B 1 189 ? 4.820 27.629 32.421 1.00 49.79 187 PRO B C 1
ATOM 3769 O O . PRO B 1 189 ? 3.994 27.772 33.330 1.00 51.19 187 PRO B O 1
ATOM 3773 N N . GLY B 1 190 ? 5.339 28.642 31.712 1.00 48.21 188 GLY B N 1
ATOM 3774 C CA . GLY B 1 190 ? 5.022 30.038 31.978 1.00 51.94 188 GLY B CA 1
ATOM 3775 C C . GLY B 1 190 ? 6.161 30.748 32.707 1.00 54.61 188 GLY B C 1
ATOM 3776 O O . GLY B 1 190 ? 6.485 31.882 32.392 1.00 57.78 188 GLY B O 1
ATOM 3777 N N . GLN B 1 191 ? 6.775 30.069 33.683 1.00 59.89 189 GLN B N 1
ATOM 3778 C CA . GLN B 1 191 ? 7.885 30.641 34.430 1.00 62.28 189 GLN B CA 1
ATOM 3779 C C . GLN B 1 191 ? 9.086 30.801 33.506 1.00 64.41 189 GLN B C 1
ATOM 3780 O O . GLN B 1 191 ? 9.610 29.824 32.980 1.00 67.11 189 GLN B O 1
ATOM 3786 N N . ILE B 1 192 ? 9.539 32.046 33.349 1.00 75.85 190 ILE B N 1
ATOM 3787 C CA . ILE B 1 192 ? 10.844 32.297 32.767 1.00 79.56 190 ILE B CA 1
ATOM 3788 C C . ILE B 1 192 ? 11.880 32.099 33.882 1.00 79.86 190 ILE B C 1
ATOM 3789 O O . ILE B 1 192 ? 12.376 30.978 34.015 1.00 86.76 190 ILE B O 1
ATOM 3794 N N . GLY B 1 193 ? 12.171 33.146 34.682 1.00 71.05 191 GLY B N 1
ATOM 3795 C CA . GLY B 1 193 ? 12.794 33.034 36.002 1.00 62.49 191 GLY B CA 1
ATOM 3796 C C . GLY B 1 193 ? 14.227 32.496 36.002 1.00 63.24 191 GLY B C 1
ATOM 3797 O O . GLY B 1 193 ? 14.697 31.983 34.995 1.00 56.03 191 GLY B O 1
ATOM 3798 N N . GLU B 1 194 ? 14.916 32.583 37.157 1.00 61.45 192 GLU B N 1
ATOM 3799 C CA . GLU B 1 194 ? 16.289 32.093 37.281 1.00 62.63 192 GLU B CA 1
ATOM 3800 C C . GLU B 1 194 ? 16.503 31.310 38.591 1.00 52.51 192 GLU B C 1
ATOM 3801 O O . GLU B 1 194 ? 17.624 31.259 39.096 1.00 48.94 192 GLU B O 1
ATOM 3807 N N . GLY B 1 195 ? 15.436 30.674 39.107 1.00 40.20 193 GLY B N 1
ATOM 3808 C CA . GLY B 1 195 ? 15.511 29.750 40.228 1.00 40.46 193 GLY B CA 1
ATOM 3809 C C . GLY B 1 195 ? 16.117 28.398 39.833 1.00 39.97 193 GLY B C 1
ATOM 3810 O O . GLY B 1 195 ? 16.364 28.118 38.660 1.00 43.79 193 GLY B O 1
ATOM 3811 N N . ALA B 1 196 ? 16.338 27.539 40.823 1.00 35.01 194 ALA B N 1
ATOM 3812 C CA . ALA B 1 196 ? 17.156 26.340 40.634 1.00 35.64 194 ALA B CA 1
ATOM 3813 C C . ALA B 1 196 ? 16.584 25.418 39.557 1.00 32.58 194 ALA B C 1
ATOM 3814 O O . ALA B 1 196 ? 17.305 24.883 38.732 1.00 34.44 194 ALA B O 1
ATOM 3816 N N . ILE B 1 197 ? 15.266 25.265 39.509 1.00 35.96 195 ILE B N 1
ATOM 3817 C CA . ILE B 1 197 ? 14.715 24.320 38.562 1.00 37.20 195 ILE B CA 1
ATOM 3818 C C . ILE B 1 197 ? 14.964 24.807 37.139 1.00 38.49 195 ILE B C 1
ATOM 3819 O O . ILE B 1 197 ? 15.494 24.071 36.323 1.00 38.16 195 ILE B O 1
ATOM 3824 N N . SER B 1 198 ? 14.621 26.056 36.846 1.00 35.64 196 SER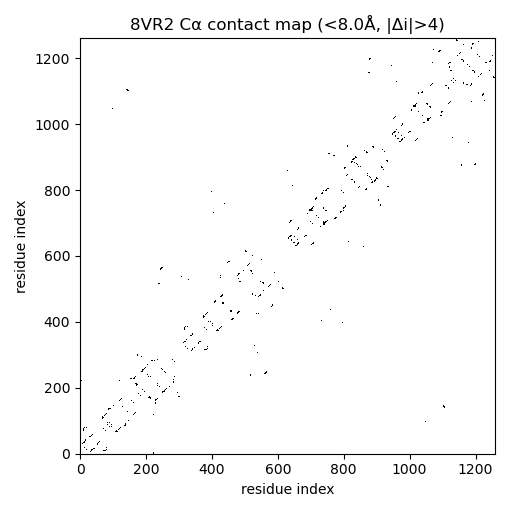 B N 1
ATOM 3825 C CA . SER B 1 198 ? 14.756 26.553 35.491 1.00 41.44 196 SER B CA 1
ATOM 3826 C C . SER B 1 198 ? 16.235 26.581 35.078 1.00 40.90 196 SER B C 1
ATOM 3827 O O . SER B 1 198 ? 16.550 26.195 33.957 1.00 45.50 196 SER B O 1
ATOM 3830 N N . ILE B 1 199 ? 17.153 26.961 35.981 1.00 39.63 197 ILE B N 1
ATOM 3831 C CA . ILE B 1 199 ? 18.575 26.975 35.662 1.00 38.22 197 ILE B CA 1
ATOM 3832 C C . ILE B 1 199 ? 19.035 25.549 35.386 1.00 40.70 197 ILE B C 1
ATOM 3833 O O . ILE B 1 199 ? 19.744 25.305 34.415 1.00 40.67 197 ILE B O 1
ATOM 3838 N N . MET B 1 200 ? 18.660 24.609 36.261 1.00 36.90 198 MET B N 1
ATOM 3839 C CA . MET B 1 200 ? 19.226 23.272 36.206 1.00 32.36 198 MET B CA 1
ATOM 3840 C C . MET B 1 200 ? 18.685 22.488 35.010 1.00 31.27 198 MET B C 1
ATOM 3841 O O . MET B 1 200 ? 19.435 21.693 34.441 1.00 33.75 198 MET B O 1
ATOM 3846 N N . ILE B 1 201 ? 17.397 22.659 34.680 1.00 33.40 199 ILE B N 1
ATOM 3847 C CA . ILE B 1 201 ? 16.808 22.050 33.496 1.00 35.69 199 ILE B CA 1
ATOM 3848 C C . ILE B 1 201 ? 17.570 22.556 32.267 1.00 41.91 199 ILE B C 1
ATOM 3849 O O . ILE B 1 201 ? 18.005 21.758 31.431 1.00 38.71 199 ILE B O 1
ATOM 3854 N N . ARG B 1 202 ? 17.792 23.879 32.198 1.00 41.49 200 ARG B N 1
ATOM 3855 C CA . ARG B 1 202 ? 18.396 24.473 31.012 1.00 44.77 200 ARG B CA 1
ATOM 3856 C C . ARG B 1 202 ? 19.821 23.963 30.849 1.00 43.64 200 ARG B C 1
ATOM 3857 O O . ARG B 1 202 ? 20.225 23.636 29.740 1.00 49.12 200 ARG B O 1
ATOM 3865 N N . LYS B 1 203 ? 20.560 23.847 31.949 1.00 39.32 201 LYS B N 1
ATOM 3866 C CA . LYS B 1 203 ? 21.902 23.293 31.875 1.00 39.09 201 LYS B CA 1
ATOM 3867 C C . LYS B 1 203 ? 21.834 21.831 31.451 1.00 39.97 201 LYS B C 1
ATOM 3868 O O . LYS B 1 203 ? 22.615 21.401 30.602 1.00 38.11 201 LYS B O 1
ATOM 3874 N N . ALA B 1 204 ? 20.905 21.070 32.057 1.00 35.98 202 ALA B N 1
ATOM 3875 C CA . ALA B 1 204 ? 20.863 19.624 31.865 1.00 39.57 202 ALA B CA 1
ATOM 3876 C C . ALA B 1 204 ? 20.517 19.268 30.418 1.00 39.38 202 ALA B C 1
ATOM 3877 O O . ALA B 1 204 ? 20.973 18.252 29.894 1.00 45.71 202 ALA B O 1
ATOM 3879 N N . LEU B 1 205 ? 19.622 20.051 29.822 1.00 37.16 203 LEU B N 1
ATOM 3880 C CA . LEU B 1 205 ? 19.177 19.822 28.455 1.00 41.61 203 LEU B CA 1
ATOM 3881 C C . LEU B 1 205 ? 20.364 19.875 27.483 1.00 44.48 203 LEU B C 1
ATOM 3882 O O . LEU B 1 205 ? 20.410 19.087 26.542 1.00 48.75 203 LEU B O 1
ATOM 3887 N N . ASN B 1 206 ? 21.336 20.765 27.738 1.00 48.12 204 ASN B N 1
ATOM 3888 C CA . ASN B 1 206 ? 22.519 20.917 26.899 1.00 50.33 204 ASN B CA 1
ATOM 3889 C C . ASN B 1 206 ? 23.728 20.182 27.468 1.00 50.16 204 ASN B C 1
ATOM 3890 O O . ASN B 1 206 ? 24.850 20.408 27.017 1.00 52.87 204 ASN B O 1
ATOM 3895 N N . ASN B 1 207 ? 23.518 19.325 28.470 1.00 46.37 205 ASN B N 1
ATOM 3896 C CA . ASN B 1 207 ? 24.588 18.583 29.123 1.00 46.22 205 ASN B CA 1
ATOM 3897 C C . ASN B 1 207 ? 25.665 19.520 29.666 1.00 42.21 205 ASN B C 1
ATOM 3898 O O . ASN B 1 207 ? 26.812 19.120 29.809 1.00 40.35 205 ASN B O 1
ATOM 3903 N N . GLU B 1 208 ? 25.301 20.751 30.050 1.00 45.99 206 GLU B N 1
ATOM 3904 C CA . GLU B 1 208 ? 26.269 21.654 30.656 1.00 44.96 206 GLU B CA 1
ATOM 3905 C C . GLU B 1 208 ? 26.430 21.295 32.130 1.00 48.48 206 GLU B C 1
ATOM 3906 O O . GLU B 1 208 ? 25.513 20.761 32.750 1.00 43.48 206 GLU B O 1
ATOM 3912 N N . ASP B 1 209 ? 27.612 21.581 32.675 1.00 43.15 207 ASP B N 1
ATOM 3913 C CA . ASP B 1 209 ? 27.880 21.361 34.082 1.00 43.38 207 ASP B CA 1
ATOM 3914 C C . ASP B 1 209 ? 26.817 22.064 34.927 1.00 42.74 207 ASP B C 1
ATOM 3915 O O . ASP B 1 209 ? 26.455 23.204 34.652 1.00 44.04 207 ASP B O 1
ATOM 3920 N N . ILE B 1 210 ? 26.338 21.382 35.973 1.00 43.47 208 ILE B N 1
ATOM 3921 C CA . ILE B 1 210 ? 25.510 21.986 37.004 1.00 39.83 208 ILE B CA 1
ATOM 3922 C C . ILE B 1 210 ? 26.345 22.186 38.258 1.00 38.28 208 ILE B C 1
ATOM 3923 O O . ILE B 1 210 ? 26.910 21.224 38.755 1.00 40.21 208 ILE B O 1
ATOM 3928 N N . TYR B 1 211 ? 26.421 23.428 38.773 1.00 39.49 209 TYR B N 1
ATOM 3929 C CA . TYR B 1 211 ? 27.178 23.678 39.985 1.00 40.42 209 TYR B CA 1
ATOM 3930 C C . TYR B 1 211 ? 26.234 23.696 41.183 1.00 39.78 209 TYR B C 1
ATOM 3931 O O . TYR B 1 211 ? 25.137 24.230 41.096 1.00 39.25 209 TYR B O 1
ATOM 3940 N N . ILE B 1 212 ? 26.689 23.073 42.272 1.00 37.99 210 ILE B N 1
ATOM 3941 C CA . ILE B 1 212 ? 26.028 23.096 43.566 1.00 35.06 210 ILE B CA 1
ATOM 3942 C C . ILE B 1 212 ? 26.816 24.022 44.476 1.00 37.35 210 ILE B C 1
ATOM 3943 O O . ILE B 1 212 ? 27.961 23.730 44.788 1.00 35.72 210 ILE B O 1
ATOM 3948 N N . PHE B 1 213 ? 26.182 25.130 44.879 1.00 39.19 211 PHE B N 1
ATOM 3949 C CA . PHE B 1 213 ? 26.781 26.111 45.770 1.00 42.22 211 PHE B CA 1
ATOM 3950 C C . PHE B 1 213 ? 26.542 25.670 47.215 1.00 42.26 211 PHE B C 1
ATOM 3951 O O . PHE B 1 213 ? 25.401 25.537 47.649 1.00 46.38 211 PHE B O 1
ATOM 3959 N N . GLY B 1 214 ? 27.636 25.349 47.917 1.00 40.86 212 GLY B N 1
ATOM 3960 C CA . GLY B 1 214 ? 27.552 24.795 49.253 1.00 39.62 212 GLY B CA 1
ATOM 3961 C C . GLY B 1 214 ? 27.654 23.269 49.233 1.00 39.50 212 GLY B C 1
ATOM 3962 O O . GLY B 1 214 ? 28.150 22.685 48.274 1.00 43.37 212 GLY B O 1
ATOM 3963 N N . ASP B 1 215 ? 27.123 22.630 50.278 1.00 38.95 213 ASP B N 1
ATOM 3964 C CA . ASP B 1 215 ? 27.257 21.192 50.447 1.00 41.40 213 ASP B CA 1
ATOM 3965 C C . ASP B 1 215 ? 26.089 20.469 49.779 1.00 35.61 213 ASP B C 1
ATOM 3966 O O . ASP B 1 215 ? 26.064 19.243 49.790 1.00 36.42 213 ASP B O 1
ATOM 3971 N N . GLY B 1 216 ? 25.143 21.228 49.218 1.00 37.94 214 GLY B N 1
ATOM 3972 C CA . GLY B 1 216 ? 24.032 20.687 48.437 1.00 36.64 214 GLY B CA 1
ATOM 3973 C C . GLY B 1 216 ? 22.907 20.092 49.279 1.00 37.30 214 GLY B C 1
ATOM 3974 O O . GLY B 1 216 ? 21.983 19.494 48.723 1.00 36.37 214 GLY B O 1
ATOM 3975 N N . SER B 1 217 ? 22.974 20.287 50.606 1.00 34.90 215 SER B N 1
ATOM 3976 C CA . SER B 1 217 ? 22.053 19.670 51.552 1.00 33.44 215 SER B CA 1
ATOM 3977 C C . SER B 1 217 ? 20.894 20.587 51.923 1.00 33.19 215 SER B C 1
ATOM 3978 O O . SER B 1 217 ? 19.990 20.116 52.599 1.00 31.64 215 SER B O 1
ATOM 3981 N N . GLN B 1 218 ? 20.949 21.870 51.515 1.00 31.29 216 GLN B N 1
ATOM 3982 C CA . GLN B 1 218 ? 19.875 22.825 51.721 1.00 34.44 216 GLN B CA 1
ATOM 3983 C C . GLN B 1 218 ? 18.590 22.308 51.081 1.00 33.52 216 GLN B C 1
ATOM 3984 O O . GLN B 1 218 ? 18.620 21.854 49.939 1.00 31.96 216 GLN B O 1
ATOM 3990 N N . ILE B 1 219 ? 17.470 22.554 51.754 1.00 33.37 217 ILE B N 1
ATOM 3991 C CA . ILE B 1 219 ? 16.175 22.018 51.374 1.00 36.16 217 ILE B CA 1
ATOM 3992 C C . ILE B 1 219 ? 15.341 23.100 50.688 1.00 32.45 217 ILE B C 1
ATOM 3993 O O . ILE B 1 219 ? 15.369 24.281 51.056 1.00 31.43 217 ILE B O 1
ATOM 3998 N N . ARG B 1 220 ? 14.641 22.696 49.629 1.00 33.89 218 ARG B N 1
ATOM 3999 C CA . ARG B 1 220 ? 13.676 23.545 48.963 1.00 33.37 218 ARG B CA 1
ATOM 4000 C C . ARG B 1 220 ? 12.455 22.692 48.656 1.00 35.35 218 ARG B C 1
ATOM 4001 O O . ARG B 1 220 ? 12.598 21.507 48.321 1.00 32.81 218 ARG B O 1
ATOM 4009 N N . ALA B 1 221 ? 11.278 23.293 48.885 1.00 31.86 219 ALA B N 1
ATOM 4010 C CA . ALA B 1 221 ? 10.009 22.674 48.536 1.00 31.16 219 ALA B CA 1
ATOM 4011 C C . ALA B 1 221 ? 9.431 23.344 47.305 1.00 32.46 219 ALA B C 1
ATOM 4012 O O . ALA B 1 221 ? 9.535 24.571 47.150 1.00 32.19 219 ALA B O 1
ATOM 4014 N N . TRP B 1 222 ? 8.753 22.550 46.466 1.00 31.55 220 TRP B N 1
ATOM 4015 C CA . TRP B 1 222 ? 8.174 23.107 45.258 1.00 30.43 220 TRP B CA 1
ATOM 4016 C C . TRP B 1 222 ? 6.694 22.788 45.131 1.00 34.64 220 TRP B C 1
ATOM 4017 O O . TRP B 1 222 ? 6.182 21.825 45.711 1.00 36.51 220 TRP B O 1
ATOM 4028 N N . CYS B 1 223 ? 6.052 23.594 44.287 1.00 31.65 221 CYS B N 1
ATOM 4029 C CA . CYS B 1 223 ? 4.685 23.356 43.865 1.00 32.00 221 CYS B CA 1
ATOM 4030 C C . CYS B 1 223 ? 4.574 23.610 42.364 1.00 36.24 221 CYS B C 1
ATOM 4031 O O . CYS B 1 223 ? 4.968 24.677 41.887 1.00 30.74 221 CYS B O 1
ATOM 4034 N N . TYR B 1 224 ? 4.060 22.617 41.622 1.00 31.52 222 TYR B N 1
ATOM 4035 C CA . TYR B 1 224 ? 3.798 22.800 40.199 1.00 31.75 222 TYR B CA 1
ATOM 4036 C C . TYR B 1 224 ? 2.675 23.815 39.978 1.00 30.30 222 TYR B C 1
ATOM 4037 O O . TYR B 1 224 ? 1.694 23.810 40.717 1.00 30.45 222 TYR B O 1
ATOM 4046 N N . VAL B 1 225 ? 2.826 24.663 38.950 1.00 31.19 223 VAL B N 1
ATOM 4047 C CA . VAL B 1 225 ? 1.944 25.800 38.680 1.00 32.06 223 VAL B CA 1
ATOM 4048 C C . VAL B 1 225 ? 0.466 25.397 38.678 1.00 33.12 223 VAL B C 1
ATOM 4049 O O . VAL B 1 225 ? -0.361 26.078 39.291 1.00 34.33 223 VAL B O 1
ATOM 4053 N N . ASP B 1 226 ? 0.119 24.261 38.048 1.00 32.35 224 ASP B N 1
ATOM 4054 C CA . ASP B 1 226 ? -1.285 23.896 37.874 1.00 34.48 224 ASP B CA 1
ATOM 4055 C C . ASP B 1 226 ? -1.876 23.459 39.204 1.00 31.49 224 ASP B C 1
ATOM 4056 O O . ASP B 1 226 ? -3.079 23.581 39.413 1.00 33.62 224 ASP B O 1
ATOM 4061 N N . ASP B 1 227 ? -1.027 22.918 40.085 1.00 31.99 225 ASP B N 1
ATOM 4062 C CA . ASP B 1 227 ? -1.439 22.523 41.420 1.00 31.51 225 ASP B CA 1
ATOM 4063 C C . ASP B 1 227 ? -1.758 23.783 42.225 1.00 30.73 225 ASP B C 1
ATOM 4064 O O . ASP B 1 227 ? -2.795 23.883 42.883 1.00 27.21 225 ASP B O 1
ATOM 4069 N N . MET B 1 228 ? -0.846 24.757 42.176 1.00 29.79 226 MET B N 1
ATOM 4070 C CA . MET B 1 228 ? -1.067 26.007 42.897 1.00 29.60 226 MET B CA 1
ATOM 4071 C C . MET B 1 228 ? -2.381 26.645 42.445 1.00 28.16 226 MET B C 1
ATOM 4072 O O . MET B 1 228 ? -3.147 27.099 43.287 1.00 33.09 226 MET B O 1
ATOM 4077 N N . ILE B 1 229 ? -2.668 26.638 41.129 1.00 32.88 227 ILE B N 1
ATOM 4078 C CA . ILE B 1 229 ? -3.879 27.242 40.588 1.00 29.10 227 ILE B CA 1
ATOM 4079 C C . ILE B 1 229 ? -5.131 26.513 41.063 1.00 31.70 227 ILE B C 1
ATOM 4080 O O . ILE B 1 229 ? -6.088 27.157 41.471 1.00 34.09 227 ILE B O 1
ATOM 4085 N N . ASP B 1 230 ? -5.135 25.173 41.025 1.00 34.01 228 ASP B N 1
ATOM 4086 C CA . ASP B 1 230 ? -6.269 24.395 41.508 1.00 33.13 228 ASP B CA 1
ATOM 4087 C C . ASP B 1 230 ? -6.538 24.733 42.973 1.00 34.08 228 ASP B C 1
ATOM 4088 O O . ASP B 1 230 ? -7.695 24.852 43.363 1.00 31.75 228 ASP B O 1
ATOM 4093 N N . ALA B 1 231 ? -5.475 24.845 43.806 1.00 32.25 229 ALA B N 1
ATOM 4094 C CA . ALA B 1 231 ? -5.638 25.221 45.209 1.00 33.32 229 ALA B CA 1
ATOM 4095 C C . ALA B 1 231 ? -6.308 26.593 45.333 1.00 29.84 229 ALA B C 1
ATOM 4096 O O . ALA B 1 231 ? -7.178 26.821 46.176 1.00 31.51 229 ALA B O 1
ATOM 4098 N N . LEU B 1 232 ? -5.858 27.512 44.487 1.00 30.88 230 LEU B N 1
ATOM 4099 C CA . LEU B 1 232 ? -6.283 28.900 44.544 1.00 30.12 230 LEU B CA 1
ATOM 4100 C C . LEU B 1 232 ? -7.773 28.990 44.224 1.00 35.45 230 LEU B C 1
ATOM 4101 O O . LEU B 1 232 ? -8.490 29.715 44.907 1.00 34.67 230 LEU B O 1
ATOM 4106 N N . MET B 1 233 ? -8.241 28.237 43.216 1.00 36.65 231 MET B N 1
ATOM 4107 C CA . MET B 1 233 ? -9.670 28.196 42.884 1.00 39.94 231 MET B CA 1
ATOM 4108 C C . MET B 1 233 ? -10.480 27.669 44.057 1.00 37.43 231 MET B C 1
ATOM 4109 O O . MET B 1 233 ? -11.563 28.164 44.342 1.00 38.29 231 MET B O 1
ATOM 4114 N N . LYS B 1 234 ? -9.969 26.650 44.749 1.00 38.51 232 LYS B N 1
ATOM 4115 C CA . LYS B 1 234 ? -10.673 26.166 45.925 1.00 36.15 232 LYS B CA 1
ATOM 4116 C C . LYS B 1 234 ? -10.677 27.220 47.029 1.00 33.86 232 LYS B C 1
ATOM 4117 O O . LYS B 1 234 ? -11.707 27.484 47.647 1.00 32.75 232 LYS B O 1
ATOM 4123 N N . ALA B 1 235 ? -9.524 27.838 47.259 1.00 30.50 233 ALA B N 1
ATOM 4124 C CA . ALA B 1 235 ? -9.409 28.849 48.306 1.00 33.23 233 ALA B CA 1
ATOM 4125 C C . ALA B 1 235 ? -10.339 30.030 48.043 1.00 29.17 233 ALA B C 1
ATOM 4126 O O . ALA B 1 235 ? -10.852 30.617 49.003 1.00 33.27 233 ALA B O 1
ATOM 4128 N N . LEU B 1 236 ? -10.552 30.349 46.753 1.00 28.93 234 LEU B N 1
ATOM 4129 C CA . LEU B 1 236 ? -11.360 31.499 46.368 1.00 31.39 234 LEU B CA 1
ATOM 4130 C C . LEU B 1 236 ? -12.841 31.165 46.506 1.00 33.97 234 LEU B C 1
ATOM 4131 O O . LEU B 1 236 ? -13.653 32.079 46.590 1.00 34.03 234 LEU B O 1
ATOM 4136 N N . SER B 1 237 ? -13.189 29.862 46.558 1.00 37.21 235 SER B N 1
ATOM 4137 C CA . SER B 1 237 ? -14.582 29.447 46.435 1.00 37.57 235 SER B CA 1
ATOM 4138 C C . SER B 1 237 ? -15.160 28.864 47.719 1.00 37.37 235 SER B C 1
ATOM 4139 O O . SER B 1 237 ? -16.237 29.292 48.125 1.00 39.77 235 SER B O 1
ATOM 4142 N N . VAL B 1 238 ? -14.513 27.852 48.320 1.00 41.43 236 VAL B N 1
ATOM 4143 C CA . VAL B 1 238 ? -15.188 27.044 49.330 1.00 44.46 236 VAL B CA 1
ATOM 4144 C C . VAL B 1 238 ? -15.297 27.856 50.618 1.00 45.98 236 VAL B C 1
ATOM 4145 O O . VAL B 1 238 ? -14.336 28.518 51.016 1.00 41.62 236 VAL B O 1
ATOM 4149 N N . PRO B 1 239 ? -16.456 27.814 51.316 1.00 45.47 237 PRO B N 1
ATOM 4150 C CA . PRO B 1 239 ? -16.664 28.634 52.502 1.00 41.73 237 PRO B CA 1
ATOM 4151 C C . PRO B 1 239 ? -15.733 28.288 53.653 1.00 38.93 237 PRO B C 1
ATOM 4152 O O . PRO B 1 239 ? -15.482 29.133 54.497 1.00 36.17 237 PRO B O 1
ATOM 4156 N N . GLN B 1 240 ? -15.235 27.044 53.701 1.00 38.53 238 GLN B N 1
ATOM 4157 C CA . GLN B 1 240 ? -14.371 26.617 54.791 1.00 40.74 238 GLN B CA 1
ATOM 4158 C C . GLN B 1 240 ? -13.008 27.310 54.746 1.00 36.80 238 GLN B C 1
ATOM 4159 O O . GLN B 1 240 ? -12.255 27.196 55.715 1.00 38.26 238 GLN B O 1
ATOM 4165 N N . ALA B 1 241 ? -12.643 27.948 53.624 1.00 37.84 239 ALA B N 1
ATOM 4166 C CA . ALA B 1 241 ? -11.381 28.683 53.567 1.00 35.28 239 ALA B CA 1
ATOM 4167 C C . ALA B 1 241 ? -11.385 29.939 54.457 1.00 34.71 239 ALA B C 1
ATOM 4168 O O . ALA B 1 241 ? -10.324 30.416 54.876 1.00 34.02 239 ALA B O 1
ATOM 4170 N N . ILE B 1 242 ? -12.562 30.495 54.756 1.00 32.29 240 ILE B N 1
ATOM 4171 C CA . ILE B 1 242 ? -12.641 31.829 55.339 1.00 35.21 240 ILE B CA 1
ATOM 4172 C C . ILE B 1 242 ? -12.068 31.842 56.759 1.00 35.00 240 ILE B C 1
ATOM 4173 O O . ILE B 1 242 ? -12.346 30.986 57.579 1.00 34.34 240 ILE B O 1
ATOM 4178 N N . GLY B 1 243 ? -11.243 32.844 57.057 1.00 33.07 241 GLY B N 1
ATOM 4179 C CA . GLY B 1 243 ? -10.635 32.929 58.372 1.00 32.63 241 GLY B CA 1
ATOM 4180 C C . GLY B 1 243 ? -9.432 32.011 58.528 1.00 36.25 241 GLY B C 1
ATOM 4181 O O . GLY B 1 243 ? -8.868 31.956 59.609 1.00 36.29 241 GLY B O 1
ATOM 4182 N N . GLU B 1 244 ? -8.972 31.389 57.434 1.00 35.28 242 GLU B N 1
ATOM 4183 C CA . GLU B 1 244 ? -8.023 30.285 57.513 1.00 34.22 242 GLU B CA 1
ATOM 4184 C C . GLU B 1 244 ? -6.720 30.619 56.761 1.00 33.13 242 GLU B C 1
ATOM 4185 O O . GLU B 1 244 ? -6.692 31.485 55.888 1.00 32.63 242 GLU B O 1
ATOM 4191 N N . SER B 1 245 ? -5.621 29.958 57.141 1.00 29.21 243 SER B N 1
ATOM 4192 C CA . SER B 1 245 ? -4.330 30.029 56.471 1.00 32.16 243 SER B CA 1
ATOM 4193 C C . SER B 1 245 ? -3.949 28.645 55.945 1.00 32.93 243 SER B C 1
ATOM 4194 O O . SER B 1 245 ? -4.210 27.659 56.622 1.00 30.59 243 SER B O 1
ATOM 4197 N N . PHE B 1 246 ? -3.354 28.597 54.740 1.00 30.64 244 PHE B N 1
ATOM 4198 C CA . PHE B 1 246 ? -3.049 27.372 54.020 1.00 27.86 244 PHE B CA 1
ATOM 4199 C C . PHE B 1 246 ? -1.635 27.407 53.438 1.00 29.38 244 PHE B C 1
ATOM 4200 O O . PHE B 1 246 ? -1.230 28.389 52.809 1.00 29.88 244 PHE B O 1
ATOM 4208 N N . ASN B 1 247 ? -0.936 26.286 53.606 1.00 28.22 245 ASN B N 1
ATOM 4209 C CA . ASN B 1 247 ? 0.319 26.014 52.934 1.00 29.02 245 ASN B CA 1
ATOM 4210 C C . ASN B 1 247 ? 0.047 25.197 51.677 1.00 29.63 245 ASN B C 1
ATOM 4211 O O . ASN B 1 247 ? -0.545 24.125 51.760 1.00 31.79 245 ASN B O 1
ATOM 4216 N N . ILE B 1 248 ? 0.489 25.704 50.532 1.00 26.89 246 ILE B N 1
ATOM 4217 C CA . ILE B 1 248 ? 0.090 25.172 49.245 1.00 29.03 246 ILE B CA 1
ATOM 4218 C C . ILE B 1 248 ? 1.307 24.633 48.522 1.00 29.11 246 ILE B C 1
ATOM 4219 O O . ILE B 1 248 ? 2.084 25.393 47.947 1.00 30.19 246 ILE B O 1
ATOM 4224 N N . GLY B 1 249 ? 1.429 23.304 48.518 1.00 28.28 247 GLY B N 1
ATOM 4225 C CA . GLY B 1 249 ? 2.527 22.674 47.826 1.00 29.30 247 GLY B CA 1
ATOM 4226 C C . GLY B 1 249 ? 2.357 21.161 47.790 1.00 30.71 247 GLY B C 1
ATOM 4227 O O . GLY B 1 249 ? 1.272 20.635 48.017 1.00 35.19 247 GLY B O 1
ATOM 4228 N N . ASN B 1 250 ? 3.455 20.490 47.481 1.00 34.83 248 ASN B N 1
ATOM 4229 C CA . ASN B 1 250 ? 3.452 19.053 47.289 1.00 32.07 248 ASN B CA 1
ATOM 4230 C C . ASN B 1 250 ? 4.452 18.430 48.257 1.00 29.44 248 ASN B C 1
ATOM 4231 O O . ASN B 1 250 ? 5.648 18.675 48.144 1.00 29.21 248 ASN B O 1
ATOM 4236 N N . ALA B 1 251 ? 3.961 17.570 49.158 1.00 30.92 249 ALA B N 1
ATOM 4237 C CA . ALA B 1 251 ? 4.801 16.951 50.172 1.00 32.89 249 ALA B CA 1
ATOM 4238 C C . ALA B 1 251 ? 5.875 16.073 49.518 1.00 35.49 249 ALA B C 1
ATOM 4239 O O . ALA B 1 251 ? 6.971 15.916 50.058 1.00 32.07 249 ALA B O 1
ATOM 4241 N N . ARG B 1 252 ? 5.609 15.612 48.286 1.00 30.71 250 ARG B N 1
ATOM 4242 C CA . ARG B 1 252 ? 6.509 14.732 47.551 1.00 31.61 250 ARG B CA 1
ATOM 4243 C C . ARG B 1 252 ? 7.571 15.507 46.765 1.00 33.40 250 ARG B C 1
ATOM 4244 O O . ARG B 1 252 ? 8.414 14.886 46.122 1.00 33.66 250 ARG B O 1
ATOM 4252 N N . ALA B 1 253 ? 7.499 16.852 46.783 1.00 30.46 251 ALA B N 1
ATOM 4253 C CA . ALA B 1 253 ? 8.384 17.723 46.030 1.00 31.84 251 ALA B CA 1
ATOM 4254 C C . ALA B 1 253 ? 9.224 18.571 46.986 1.00 34.49 251 ALA B C 1
ATOM 4255 O O . ALA B 1 253 ? 9.448 19.764 46.735 1.00 32.24 251 ALA B O 1
ATOM 4257 N N . ILE B 1 254 ? 9.624 17.956 48.109 1.00 32.25 252 ILE B N 1
ATOM 4258 C CA . ILE B 1 254 ? 10.546 18.572 49.044 1.00 30.96 252 ILE B CA 1
ATOM 4259 C C . ILE B 1 254 ? 11.877 17.879 48.852 1.00 32.80 252 ILE B C 1
ATOM 4260 O O . ILE B 1 254 ? 11.961 16.674 49.098 1.00 32.79 252 ILE B O 1
ATOM 4265 N N . THR B 1 255 ? 12.934 18.632 48.497 1.00 31.70 253 THR B N 1
ATOM 4266 C CA . THR B 1 255 ? 14.183 17.943 48.237 1.00 37.38 253 THR B CA 1
ATOM 4267 C C . THR B 1 255 ? 15.408 18.766 48.653 1.00 32.07 253 THR B C 1
ATOM 4268 O O . THR B 1 255 ? 15.312 19.952 48.940 1.00 33.87 253 THR B O 1
ATOM 4272 N N . THR B 1 256 ? 16.580 18.127 48.703 1.00 30.23 254 THR B N 1
ATOM 4273 C CA . THR B 1 256 ? 17.842 18.863 48.757 1.00 30.73 254 THR B CA 1
ATOM 4274 C C . THR B 1 256 ? 18.197 19.363 47.359 1.00 33.45 254 THR B C 1
ATOM 4275 O O . THR B 1 256 ? 17.649 18.898 46.363 1.00 32.27 254 THR B O 1
ATOM 4279 N N . ILE B 1 257 ? 19.117 20.338 47.285 1.00 29.71 255 ILE B N 1
ATOM 4280 C CA . ILE B 1 257 ? 19.486 20.925 46.008 1.00 34.13 255 ILE B CA 1
ATOM 4281 C C . ILE B 1 257 ? 20.298 19.910 45.204 1.00 32.79 255 ILE B C 1
ATOM 4282 O O . ILE B 1 257 ? 20.152 19.811 43.981 1.00 33.50 255 ILE B O 1
ATOM 4287 N N . TYR B 1 258 ? 21.092 19.109 45.906 1.00 30.40 256 TYR B N 1
ATOM 4288 C CA . TYR B 1 258 ? 21.836 18.054 45.245 1.00 31.97 256 TYR B CA 1
ATOM 4289 C C . TYR B 1 258 ? 20.875 16.991 44.712 1.00 32.66 256 TYR B C 1
ATOM 4290 O O . TYR B 1 258 ? 20.998 16.550 43.583 1.00 33.88 256 TYR B O 1
ATOM 4299 N N . GLY B 1 259 ? 19.916 16.596 45.539 1.00 31.13 257 GLY B N 1
ATOM 4300 C CA . GLY B 1 259 ? 18.901 15.639 45.144 1.00 30.21 257 GLY B CA 1
ATOM 4301 C C . GLY B 1 259 ? 18.048 16.147 43.993 1.00 31.64 257 GLY B C 1
ATOM 4302 O O . GLY B 1 259 ? 17.653 15.348 43.135 1.00 28.14 257 GLY B O 1
ATOM 4303 N N . LEU B 1 260 ? 17.814 17.480 43.947 1.00 28.99 258 LEU B N 1
ATOM 4304 C CA . LEU B 1 260 ? 17.062 18.061 42.841 1.00 28.58 258 LEU B CA 1
ATOM 4305 C C . LEU B 1 260 ? 17.857 17.945 41.538 1.00 29.31 258 LEU B C 1
ATOM 4306 O O . LEU B 1 260 ? 17.274 17.663 40.488 1.00 30.25 258 LEU B O 1
ATOM 4311 N N . ALA B 1 261 ? 19.167 18.204 41.600 1.00 29.29 259 ALA B N 1
ATOM 4312 C CA . ALA B 1 261 ? 20.024 18.143 40.420 1.00 29.87 259 ALA B CA 1
ATOM 4313 C C . ALA B 1 261 ? 20.068 16.718 39.856 1.00 30.10 259 ALA B C 1
ATOM 4314 O O . ALA B 1 261 ? 20.079 16.533 38.636 1.00 29.86 259 ALA B O 1
ATOM 4316 N N . GLN B 1 262 ? 20.141 15.730 40.751 1.00 30.94 260 GLN B N 1
ATOM 4317 C CA . GLN B 1 262 ? 20.158 14.338 40.348 1.00 28.86 260 GLN B CA 1
ATOM 4318 C C . GLN B 1 262 ? 18.818 13.955 39.720 1.00 29.00 260 GLN B C 1
ATOM 4319 O O . GLN B 1 262 ? 18.805 13.265 38.703 1.00 29.41 260 GLN B O 1
ATOM 4325 N N . THR B 1 263 ? 17.709 14.419 40.303 1.00 28.40 261 THR B N 1
ATOM 4326 C CA . THR B 1 263 ? 16.398 14.126 39.767 1.00 28.92 261 THR B CA 1
ATOM 4327 C C . THR B 1 263 ? 16.249 14.675 38.344 1.00 28.37 261 THR B C 1
ATOM 4328 O O . THR B 1 263 ? 15.746 14.012 37.451 1.00 30.68 261 THR B O 1
ATOM 4332 N N . ILE B 1 264 ? 16.605 15.940 38.158 1.00 29.28 262 ILE B N 1
ATOM 4333 C CA . ILE B 1 264 ? 16.467 16.603 36.874 1.00 30.51 262 ILE B CA 1
ATOM 4334 C C . ILE B 1 264 ? 17.320 15.886 35.818 1.00 31.93 262 ILE B C 1
ATOM 4335 O O . ILE B 1 264 ? 16.809 15.527 34.767 1.00 31.58 262 ILE B O 1
ATOM 4340 N N . CYS B 1 265 ? 18.603 15.658 36.100 1.00 33.45 263 CYS B N 1
ATOM 4341 C CA . CYS B 1 265 ? 19.470 14.977 35.163 1.00 37.77 263 CYS B CA 1
ATOM 4342 C C . CYS B 1 265 ? 18.945 13.584 34.814 1.00 37.22 263 CYS B C 1
ATOM 4343 O O . CYS B 1 265 ? 19.006 13.194 33.650 1.00 40.10 263 CYS B O 1
ATOM 4346 N N . ARG B 1 266 ? 18.436 12.846 35.807 1.00 36.59 264 ARG B N 1
ATOM 4347 C CA . ARG B 1 266 ? 17.890 11.520 35.579 1.00 35.56 264 ARG B CA 1
ATOM 4348 C C . ARG B 1 266 ? 16.657 11.601 34.689 1.00 36.57 264 ARG B C 1
ATOM 4349 O O . ARG B 1 266 ? 16.564 10.872 33.704 1.00 35.53 264 ARG B O 1
ATOM 4357 N N . VAL B 1 267 ? 15.722 12.493 35.029 1.00 31.40 265 VAL B N 1
ATOM 4358 C CA . VAL B 1 267 ? 14.424 12.486 34.378 1.00 35.87 265 VAL B CA 1
ATOM 4359 C C . VAL B 1 267 ? 14.544 12.994 32.938 1.00 40.51 265 VAL B C 1
ATOM 4360 O O . VAL B 1 267 ? 13.716 12.659 32.097 1.00 37.64 265 VAL B O 1
ATOM 4364 N N . LEU B 1 268 ? 15.566 13.809 32.658 1.00 40.80 266 LEU B N 1
ATOM 4365 C CA . LEU B 1 268 ? 15.766 14.368 31.330 1.00 44.14 266 LEU B CA 1
ATOM 4366 C C . LEU B 1 268 ? 16.814 13.569 30.555 1.00 43.62 266 LEU B C 1
ATOM 4367 O O . LEU B 1 268 ? 17.187 13.964 29.457 1.00 48.90 266 LEU B O 1
ATOM 4372 N N . ASN B 1 269 ? 17.320 12.489 31.153 1.00 38.86 267 ASN B N 1
ATOM 4373 C CA . ASN B 1 269 ? 18.314 11.644 30.525 1.00 45.54 267 ASN B CA 1
ATOM 4374 C C . ASN B 1 269 ? 19.519 12.482 30.145 1.00 45.14 267 ASN B C 1
ATOM 4375 O O . ASN B 1 269 ? 20.111 12.260 29.094 1.00 42.79 267 ASN B O 1
ATOM 4380 N N . SER B 1 270 ? 19.873 13.421 31.023 1.00 45.71 268 SER B N 1
ATOM 4381 C CA . SER B 1 270 ? 20.973 14.332 30.783 1.00 39.59 268 SER B CA 1
ATOM 4382 C C . SER B 1 270 ? 22.290 13.672 31.158 1.00 38.13 268 SER B C 1
ATOM 4383 O O . SER B 1 270 ? 22.332 12.799 32.011 1.00 47.95 268 SER B O 1
ATOM 4386 N N . LYS B 1 271 ? 23.368 14.121 30.507 1.00 42.43 269 LYS B N 1
ATOM 4387 C CA . LYS B 1 271 ? 24.720 13.689 30.800 1.00 44.65 269 LYS B CA 1
ATOM 4388 C C . LYS B 1 271 ? 25.469 14.749 31.600 1.00 42.51 269 LYS B C 1
ATOM 4389 O O . LYS B 1 271 ? 26.675 14.617 31.784 1.00 40.24 269 LYS B O 1
ATOM 4395 N N . SER B 1 272 ? 24.765 15.798 32.037 1.00 42.45 270 SER B N 1
ATOM 4396 C CA . SER B 1 272 ? 25.375 16.896 32.773 1.00 42.46 270 SER B CA 1
ATOM 4397 C C . SER B 1 272 ? 26.153 16.356 33.971 1.00 42.64 270 SER B C 1
ATOM 4398 O O . SER B 1 272 ? 25.720 15.420 34.647 1.00 40.93 270 SER B O 1
ATOM 4401 N N . GLU B 1 273 ? 27.343 16.915 34.178 1.00 39.69 271 GLU B N 1
ATOM 4402 C CA . GLU B 1 273 ? 28.116 16.620 35.364 1.00 43.27 271 GLU B CA 1
ATOM 4403 C C . GLU B 1 273 ? 27.677 17.628 36.426 1.00 43.40 271 GLU B C 1
ATOM 4404 O O . GLU B 1 273 ? 27.325 18.765 36.102 1.00 43.67 271 GLU B O 1
ATOM 4410 N N . ILE B 1 274 ? 27.649 17.188 37.687 1.00 40.93 272 ILE B N 1
ATOM 4411 C CA . ILE B 1 274 ? 27.220 18.032 38.790 1.00 41.80 272 ILE B CA 1
ATOM 4412 C C . ILE B 1 274 ? 28.444 18.360 39.644 1.00 39.95 272 ILE B C 1
ATOM 4413 O O . ILE B 1 274 ? 29.076 17.453 40.152 1.00 44.07 272 ILE B O 1
ATOM 4418 N N . ILE B 1 275 ? 28.749 19.647 39.868 1.00 43.41 273 ILE B N 1
ATOM 4419 C CA . ILE B 1 275 ? 29.994 20.003 40.537 1.00 45.97 273 ILE B CA 1
ATOM 4420 C C . ILE B 1 275 ? 29.749 20.903 41.752 1.00 42.41 273 ILE B C 1
ATOM 4421 O O . ILE B 1 275 ? 28.995 21.856 41.686 1.00 41.56 273 ILE B O 1
ATOM 4426 N N . PHE B 1 276 ? 30.469 20.614 42.844 1.00 48.24 274 PHE B N 1
ATOM 4427 C CA . PHE B 1 276 ? 30.371 21.359 44.089 1.00 46.97 274 PHE B CA 1
ATOM 4428 C C . PHE B 1 276 ? 31.277 22.592 44.036 1.00 51.88 274 PHE B C 1
ATOM 4429 O O . PHE B 1 276 ? 32.460 22.465 43.725 1.00 55.14 274 PHE B O 1
ATOM 4437 N N . ARG B 1 277 ? 30.699 23.777 44.297 1.00 52.00 275 ARG B N 1
ATOM 4438 C CA . ARG B 1 277 ? 31.421 25.041 44.452 1.00 56.34 275 ARG B CA 1
ATOM 4439 C C . ARG B 1 277 ? 31.239 25.559 45.880 1.00 52.94 275 ARG B C 1
ATOM 4440 O O . ARG B 1 277 ? 30.335 25.115 46.584 1.00 49.51 275 ARG B O 1
ATOM 4448 N N . GLU B 1 278 ? 32.085 26.507 46.311 1.00 53.86 276 GLU B N 1
ATOM 4449 C CA . GLU B 1 278 ? 31.856 27.196 47.579 1.00 55.34 276 GLU B CA 1
ATOM 4450 C C . GLU B 1 278 ? 30.615 28.066 47.432 1.00 45.53 276 GLU B C 1
ATOM 4451 O O . GLU B 1 278 ? 30.397 28.614 46.354 1.00 50.42 276 GLU B O 1
ATOM 4457 N N . ALA B 1 279 ? 29.812 28.199 48.502 1.00 45.04 277 ALA B N 1
ATOM 4458 C CA . ALA B 1 279 ? 28.654 29.089 48.454 1.00 43.83 277 ALA B CA 1
ATOM 4459 C C . ALA B 1 279 ? 29.138 30.534 48.461 1.00 45.14 277 ALA B C 1
ATOM 4460 O O . ALA B 1 279 ? 30.180 30.829 49.046 1.00 42.70 277 ALA B O 1
ATOM 4462 N N . LEU B 1 280 ? 28.340 31.400 47.829 1.00 52.21 278 LEU B N 1
ATOM 4463 C CA . LEU B 1 280 ? 28.637 32.811 47.655 1.00 57.86 278 LEU B CA 1
ATOM 4464 C C . LEU B 1 280 ? 28.144 33.624 48.853 1.00 58.76 278 LEU B C 1
ATOM 4465 O O . LEU B 1 280 ? 28.557 34.772 49.006 1.00 54.54 278 LEU B O 1
ATOM 4470 N N . SER B 1 281 ? 27.225 33.056 49.655 1.00 51.28 279 SER B N 1
ATOM 4471 C CA . SER B 1 281 ? 26.691 33.726 50.834 1.00 47.72 279 SER B CA 1
ATOM 4472 C C . SER B 1 281 ? 26.028 32.700 51.746 1.00 45.34 279 SER B C 1
ATOM 4473 O O . SER B 1 281 ? 25.403 31.755 51.265 1.00 44.36 279 SER B O 1
ATOM 4476 N N . ALA B 1 282 ? 26.170 32.899 53.061 1.00 42.52 280 ALA B N 1
ATOM 4477 C CA . ALA B 1 282 ? 25.432 32.112 54.033 1.00 43.10 280 ALA B CA 1
ATOM 4478 C C . ALA B 1 282 ? 23.943 32.426 53.897 1.00 43.24 280 ALA B C 1
ATOM 4479 O O . ALA B 1 282 ? 23.562 33.581 53.669 1.00 50.81 280 ALA B O 1
ATOM 4481 N N . ASP B 1 283 ? 23.128 31.379 54.043 1.00 37.86 281 ASP B N 1
ATOM 4482 C CA . ASP B 1 283 ? 21.679 31.487 54.034 1.00 37.99 281 ASP B CA 1
ATOM 4483 C C . ASP B 1 283 ? 21.180 31.060 55.410 1.00 37.05 281 ASP B C 1
ATOM 4484 O O . ASP B 1 283 ? 21.964 30.557 56.213 1.00 34.12 281 ASP B O 1
ATOM 4489 N N . ILE B 1 284 ? 19.884 31.295 55.666 1.00 34.75 282 ILE B N 1
ATOM 4490 C CA . ILE B 1 284 ? 19.231 30.813 56.872 1.00 38.78 282 ILE B CA 1
ATOM 4491 C C . ILE B 1 284 ? 18.478 29.529 56.541 1.00 38.64 282 ILE B C 1
ATOM 4492 O O . ILE B 1 284 ? 17.979 29.336 55.435 1.00 36.02 282 ILE B O 1
ATOM 4497 N N . GLU B 1 285 ? 18.443 28.629 57.513 1.00 41.03 283 GLU B N 1
ATOM 4498 C CA . GLU B 1 285 ? 17.787 27.350 57.337 1.00 42.50 283 GLU B CA 1
ATOM 4499 C C . GLU B 1 285 ? 16.365 27.518 57.866 1.00 41.35 283 GLU B C 1
ATOM 4500 O O . GLU B 1 285 ? 16.165 27.928 59.007 1.00 51.93 283 GLU B O 1
ATOM 4506 N N . LEU B 1 286 ? 15.385 27.278 56.999 1.00 41.25 284 LEU B N 1
ATOM 4507 C CA . LEU B 1 286 ? 13.976 27.363 57.356 1.00 44.36 284 LEU B CA 1
ATOM 4508 C C . LEU B 1 286 ? 13.373 25.965 57.210 1.00 43.88 284 LEU B C 1
ATOM 4509 O O . LEU B 1 286 ? 13.730 25.234 56.291 1.00 38.29 284 LEU B O 1
ATOM 4514 N N . ARG B 1 287 ? 12.450 25.609 58.106 1.00 48.96 285 ARG B N 1
ATOM 4515 C CA . ARG B 1 287 ? 11.794 24.313 58.050 1.00 51.88 285 ARG B CA 1
ATOM 4516 C C . ARG B 1 287 ? 10.569 24.436 57.148 1.00 45.18 285 ARG B C 1
ATOM 4517 O O . ARG B 1 287 ? 9.937 25.487 57.113 1.00 42.18 285 ARG B O 1
ATOM 4519 N N . ILE B 1 288 ? 10.219 23.353 56.450 1.00 41.74 286 ILE B N 1
ATOM 4520 C CA . ILE B 1 288 ? 9.078 23.358 55.544 1.00 40.56 286 ILE B CA 1
ATOM 4521 C C . ILE B 1 288 ? 7.817 23.038 56.344 1.00 42.13 286 ILE B C 1
ATOM 4522 O O . ILE B 1 288 ? 7.783 22.063 57.090 1.00 40.71 286 ILE B O 1
ATOM 4527 N N . PRO B 1 289 ? 6.728 23.827 56.223 1.00 41.27 287 PRO B N 1
ATOM 4528 C CA . PRO B 1 289 ? 5.497 23.522 56.949 1.00 42.50 287 PRO B CA 1
ATOM 4529 C C . PRO B 1 289 ? 4.698 22.379 56.335 1.00 38.85 287 PRO B C 1
ATOM 4530 O O . PRO B 1 289 ? 4.897 22.012 55.187 1.00 33.87 287 PRO B O 1
ATOM 4534 N N . ASN B 1 290 ? 3.793 21.860 57.160 1.00 42.40 288 ASN B N 1
ATOM 4535 C CA . ASN B 1 290 ? 2.857 20.790 56.870 1.00 41.94 288 ASN B CA 1
ATOM 4536 C C . ASN B 1 290 ? 1.804 21.305 55.890 1.00 39.49 288 ASN B C 1
ATOM 4537 O O . ASN B 1 290 ? 1.411 22.462 56.008 1.00 33.47 288 ASN B O 1
ATOM 4542 N N . VAL B 1 291 ? 1.299 20.454 54.980 1.00 36.99 289 VAL B N 1
ATOM 4543 C CA . VAL B 1 291 ? 0.275 20.872 54.021 1.00 35.26 289 VAL B CA 1
ATOM 4544 C C . VAL B 1 291 ? -1.079 20.199 54.253 1.00 36.30 289 VAL B C 1
ATOM 4545 O O . VAL B 1 291 ? -1.946 20.285 53.379 1.00 40.71 289 VAL B O 1
ATOM 4549 N N . ASP B 1 292 ? -1.272 19.524 55.388 1.00 39.16 290 ASP B N 1
ATOM 4550 C CA . ASP B 1 292 ? -2.463 18.710 55.618 1.00 43.92 290 ASP B CA 1
ATOM 4551 C C . ASP B 1 292 ? -3.761 19.502 55.694 1.00 45.13 290 ASP B C 1
ATOM 4552 O O . ASP B 1 292 ? -4.810 18.972 55.352 1.00 45.02 290 ASP B O 1
ATOM 4557 N N . LYS B 1 293 ? -3.719 20.729 56.219 1.00 45.25 291 LYS B N 1
ATOM 4558 C CA . LYS B 1 293 ? -4.938 21.493 56.417 1.00 42.53 291 LYS B CA 1
ATOM 4559 C C . LYS B 1 293 ? -5.519 21.889 55.064 1.00 41.13 291 LYS B C 1
ATOM 4560 O O . LYS B 1 293 ? -6.725 22.047 54.913 1.00 42.12 291 LYS B O 1
ATOM 4566 N N . SER B 1 294 ? -4.657 22.064 54.065 1.00 37.09 292 SER B N 1
ATOM 4567 C CA . SER B 1 294 ? -5.140 22.351 52.726 1.00 41.40 292 SER B CA 1
ATOM 4568 C C . SER B 1 294 ? -5.941 21.152 52.211 1.00 47.05 292 SER B C 1
ATOM 4569 O O . SER B 1 294 ? -6.980 21.304 51.564 1.00 45.42 292 SER B O 1
ATOM 4572 N N . GLU B 1 295 ? -5.441 19.948 52.508 1.00 42.48 293 GLU B N 1
ATOM 4573 C CA . GLU B 1 295 ? -6.155 18.735 52.161 1.00 45.94 293 GLU B CA 1
ATOM 4574 C C . GLU B 1 295 ? -7.476 18.719 52.917 1.00 44.09 293 GLU B C 1
ATOM 4575 O O . GLU B 1 295 ? -8.526 18.583 52.303 1.00 47.24 293 GLU B O 1
ATOM 4581 N N . GLU B 1 296 ? -7.417 18.920 54.234 1.00 48.65 294 GLU B N 1
ATOM 4582 C CA . GLU B 1 296 ? -8.586 18.724 55.078 1.00 54.03 294 GLU B CA 1
ATOM 4583 C C . GLU B 1 296 ? -9.702 19.690 54.690 1.00 49.10 294 GLU B C 1
ATOM 4584 O O . GLU B 1 296 ? -10.845 19.263 54.587 1.00 48.50 294 GLU B O 1
ATOM 4590 N N . LEU B 1 297 ? -9.389 20.980 54.494 1.00 42.36 295 LEU B N 1
ATOM 4591 C CA . LEU B 1 297 ? -10.433 21.991 54.373 1.00 41.34 295 LEU B CA 1
ATOM 4592 C C . LEU B 1 297 ? -10.689 22.403 52.923 1.00 40.60 295 LEU B C 1
ATOM 4593 O O . LEU B 1 297 ? -11.825 22.685 52.580 1.00 37.39 295 LEU B O 1
ATOM 4598 N N . LEU B 1 298 ? -9.647 22.507 52.090 1.00 40.85 296 LEU B N 1
ATOM 4599 C CA . LEU B 1 298 ? -9.848 22.872 50.697 1.00 37.84 296 LEU B CA 1
ATOM 4600 C C . LEU B 1 298 ? -10.140 21.648 49.847 1.00 40.93 296 LEU B C 1
ATOM 4601 O O . LEU B 1 298 ? -10.533 21.813 48.691 1.00 39.46 296 LEU B O 1
ATOM 4606 N N . GLY B 1 299 ? -9.877 20.436 50.368 1.00 39.07 297 GLY B N 1
ATOM 4607 C CA . GLY B 1 299 ? -9.934 19.266 49.511 1.00 40.89 297 GLY B CA 1
ATOM 4608 C C . GLY B 1 299 ? -8.851 19.308 48.433 1.00 41.51 297 GLY B C 1
ATOM 4609 O O . GLY B 1 299 ? -9.034 18.816 47.318 1.00 39.59 297 GLY B O 1
ATOM 4610 N N . PHE B 1 300 ? -7.686 19.868 48.784 1.00 36.80 298 PHE B N 1
ATOM 4611 C CA . PHE B 1 300 ? -6.616 20.023 47.816 1.00 34.88 298 PHE B CA 1
ATOM 4612 C C . PHE B 1 300 ? -5.473 19.096 48.181 1.00 33.58 298 PHE B C 1
ATOM 4613 O O . PHE B 1 300 ? -4.937 19.177 49.297 1.00 34.26 298 PHE B O 1
ATOM 4621 N N . LYS B 1 301 ? -5.060 18.284 47.199 1.00 35.11 299 LYS B N 1
ATOM 4622 C CA . LYS B 1 301 ? -3.842 17.499 47.314 1.00 37.71 299 LYS B CA 1
ATOM 4623 C C . LYS B 1 301 ? -3.122 17.558 45.972 1.00 32.72 299 LYS B C 1
ATOM 4624 O O . LYS B 1 301 ? -3.705 17.327 44.917 1.00 37.52 299 LYS B O 1
ATOM 4630 N N . ALA B 1 302 ? -1.864 17.976 46.005 1.00 31.29 300 ALA B N 1
ATOM 4631 C CA . ALA B 1 302 ? -1.122 18.202 44.783 1.00 33.06 300 ALA B CA 1
ATOM 4632 C C . ALA B 1 302 ? -1.090 16.908 43.956 1.00 31.70 300 ALA B C 1
ATOM 4633 O O . ALA B 1 302 ? -0.812 15.841 44.515 1.00 35.05 300 ALA B O 1
ATOM 4635 N N . GLN B 1 303 ? -1.317 17.017 42.643 1.00 33.44 301 GLN B N 1
ATOM 4636 C CA . GLN B 1 303 ? -1.383 15.863 41.747 1.00 35.27 301 GLN B CA 1
ATOM 4637 C C . GLN B 1 303 ? -0.181 15.754 40.818 1.00 34.22 301 GLN B C 1
ATOM 4638 O O . GLN B 1 303 ? -0.025 14.743 40.143 1.00 35.58 301 GLN B O 1
ATOM 4644 N N . VAL B 1 304 ? 0.680 16.776 40.769 1.00 30.88 302 VAL B N 1
ATOM 4645 C CA . VAL B 1 304 ? 1.791 16.757 39.840 1.00 30.65 302 VAL B CA 1
ATOM 4646 C C . VAL B 1 304 ? 3.082 16.588 40.625 1.00 32.85 302 VAL B C 1
ATOM 4647 O O . VAL B 1 304 ? 3.559 17.503 41.297 1.00 30.26 302 VAL B O 1
ATOM 4651 N N . ASP B 1 305 ? 3.663 15.390 40.523 1.00 28.31 303 ASP B N 1
ATOM 4652 C CA . ASP B 1 305 ? 4.849 15.081 41.291 1.00 28.09 303 ASP B CA 1
ATOM 4653 C C . ASP B 1 305 ? 6.040 15.565 40.473 1.00 28.14 303 ASP B C 1
ATOM 4654 O O . ASP B 1 305 ? 5.892 15.941 39.326 1.00 29.13 303 ASP B O 1
ATOM 4659 N N . LEU B 1 306 ? 7.240 15.530 41.038 1.00 31.03 304 LEU B N 1
ATOM 4660 C CA . LEU B 1 306 ? 8.395 16.135 40.400 1.00 30.49 304 LEU B CA 1
ATOM 4661 C C . LEU B 1 306 ? 8.702 15.607 38.995 1.00 31.02 304 LEU B C 1
ATOM 4662 O O . LEU B 1 306 ? 9.075 16.377 38.117 1.00 32.25 304 LEU B O 1
ATOM 4667 N N . GLU B 1 307 ? 8.705 14.289 38.784 1.00 32.79 305 GLU B N 1
ATOM 4668 C CA . GLU B 1 307 ? 9.103 13.748 37.485 1.00 36.98 305 GLU B CA 1
ATOM 4669 C C . GLU B 1 307 ? 8.271 14.355 36.357 1.00 34.72 305 GLU B C 1
ATOM 4670 O O . GLU B 1 307 ? 8.834 14.830 35.376 1.00 33.49 305 GLU B O 1
ATOM 4676 N N . GLU B 1 308 ? 6.949 14.327 36.533 1.00 29.70 306 GLU B N 1
ATOM 4677 C CA . GLU B 1 308 ? 5.993 14.868 35.600 1.00 31.56 306 GLU B CA 1
ATOM 4678 C C . GLU B 1 308 ? 6.200 16.370 35.442 1.00 35.07 306 GLU B C 1
ATOM 4679 O O . GLU B 1 308 ? 6.294 16.881 34.326 1.00 37.22 306 GLU B O 1
ATOM 4685 N N . GLY B 1 309 ? 6.259 17.069 36.575 1.00 30.45 307 GLY B N 1
ATOM 4686 C CA . GLY B 1 309 ? 6.395 18.518 36.553 1.00 28.38 307 GLY B CA 1
ATOM 4687 C C . GLY B 1 309 ? 7.666 18.970 35.843 1.00 28.90 307 GLY B C 1
ATOM 4688 O O . GLY B 1 309 ? 7.650 19.927 35.070 1.00 33.75 307 GLY B O 1
ATOM 4689 N N . LEU B 1 310 ? 8.765 18.269 36.087 1.00 29.57 308 LEU B N 1
ATOM 4690 C CA . LEU B 1 310 ? 10.042 18.690 35.545 1.00 26.12 308 LEU B CA 1
ATOM 4691 C C . LEU B 1 310 ? 10.047 18.475 34.034 1.00 32.13 308 LEU B C 1
ATOM 4692 O O . LEU B 1 310 ? 10.527 19.332 33.286 1.00 34.14 308 LEU B O 1
ATOM 4697 N N . ILE B 1 311 ? 9.456 17.359 33.586 1.00 34.36 309 ILE B N 1
ATOM 4698 C CA . ILE B 1 311 ? 9.378 17.059 32.167 1.00 37.66 309 ILE B CA 1
ATOM 4699 C C . ILE B 1 311 ? 8.514 18.117 31.481 1.00 36.49 309 ILE B C 1
ATOM 4700 O O . ILE B 1 311 ? 8.924 18.660 30.458 1.00 39.89 309 ILE B O 1
ATOM 4705 N N . ARG B 1 312 ? 7.326 18.404 32.029 1.00 34.55 310 ARG B N 1
ATOM 4706 C CA . ARG B 1 312 ? 6.438 19.364 31.395 1.00 36.79 310 ARG B CA 1
ATOM 4707 C C . ARG B 1 312 ? 7.153 20.710 31.305 1.00 40.90 310 ARG B C 1
ATOM 4708 O O . ARG B 1 312 ? 7.040 21.418 30.306 1.00 40.29 310 ARG B O 1
ATOM 4716 N N . THR B 1 313 ? 7.921 21.029 32.350 1.00 34.44 311 THR B N 1
ATOM 4717 C CA . THR B 1 313 ? 8.662 22.275 32.410 1.00 35.44 311 THR B CA 1
ATOM 4718 C C . THR B 1 313 ? 9.757 22.275 31.341 1.00 34.03 311 THR B C 1
ATOM 4719 O O . THR B 1 313 ? 9.923 23.264 30.617 1.00 36.86 311 THR B O 1
ATOM 4723 N N . ALA B 1 314 ? 10.522 21.187 31.258 1.00 35.05 312 ALA B N 1
ATOM 4724 C CA . ALA B 1 314 ? 11.577 21.070 30.257 1.00 39.04 312 ALA B CA 1
ATOM 4725 C C . ALA B 1 314 ? 10.988 21.155 28.853 1.00 38.59 312 ALA B C 1
ATOM 4726 O O . ALA B 1 314 ? 11.649 21.671 27.964 1.00 39.44 312 ALA B O 1
ATOM 4728 N N . ASP B 1 315 ? 9.764 20.646 28.665 1.00 38.65 313 ASP B N 1
ATOM 4729 C CA . ASP B 1 315 ? 9.131 20.671 27.351 1.00 43.09 313 ASP B CA 1
ATOM 4730 C C . ASP B 1 315 ? 8.872 22.126 26.967 1.00 49.90 313 ASP B C 1
ATOM 4731 O O . ASP B 1 315 ? 9.215 22.558 25.871 1.00 49.93 313 ASP B O 1
ATOM 4736 N N . TRP B 1 316 ? 8.272 22.887 27.886 1.00 45.74 314 TRP B N 1
ATOM 4737 C CA . TRP B 1 316 ? 7.953 24.284 27.633 1.00 48.35 314 TRP B CA 1
ATOM 4738 C C . TRP B 1 316 ? 9.222 25.113 27.440 1.00 49.81 314 TRP B C 1
ATOM 4739 O O . TRP B 1 316 ? 9.254 26.016 26.605 1.00 50.24 314 TRP B O 1
ATOM 4750 N N . LEU B 1 317 ? 10.273 24.826 28.214 1.00 48.18 315 LEU B N 1
ATOM 4751 C CA . LEU B 1 317 ? 11.501 25.596 28.097 1.00 47.18 315 LEU B CA 1
ATOM 4752 C C . LEU B 1 317 ? 12.106 25.396 26.704 1.00 54.74 315 LEU B C 1
ATOM 4753 O O . LEU B 1 317 ? 12.541 26.371 26.100 1.00 49.64 315 LEU B O 1
ATOM 4758 N N . SER B 1 318 ? 12.115 24.149 26.203 1.00 56.02 316 SER B N 1
ATOM 4759 C CA . SER B 1 318 ? 12.647 23.818 24.884 1.00 58.89 316 SER B CA 1
ATOM 4760 C C . SER B 1 318 ? 11.796 24.421 23.767 1.00 57.06 316 SER B C 1
ATOM 4761 O O . SER B 1 318 ? 12.330 24.882 22.768 1.00 64.47 316 SER B O 1
ATOM 4764 N N . ALA B 1 319 ? 10.469 24.381 23.934 1.00 55.15 317 ALA B N 1
ATOM 4765 C CA . ALA B 1 319 ? 9.543 24.958 22.973 1.00 56.33 317 ALA B CA 1
ATOM 4766 C C . ALA B 1 319 ? 9.766 26.463 22.853 1.00 63.12 317 ALA B C 1
ATOM 4767 O O . ALA B 1 319 ? 9.548 27.015 21.779 1.00 67.21 317 ALA B O 1
ATOM 4769 N N . ASN B 1 320 ? 10.181 27.115 23.953 1.00 60.82 318 ASN B N 1
ATOM 4770 C CA . ASN B 1 320 ? 10.187 28.566 24.036 1.00 58.71 318 ASN B CA 1
ATOM 4771 C C . ASN B 1 320 ? 11.609 29.067 24.297 1.00 62.90 318 ASN B C 1
ATOM 4772 O O . ASN B 1 320 ? 11.790 30.033 25.036 1.00 64.06 318 ASN B O 1
ATOM 4777 N N . MET B 1 321 ? 12.619 28.444 23.672 1.00 69.74 319 MET B N 1
ATOM 4778 C CA . MET B 1 321 ? 14.003 28.617 24.104 1.00 72.66 319 MET B CA 1
ATOM 4779 C C . MET B 1 321 ? 14.562 29.999 23.746 1.00 82.02 319 MET B C 1
ATOM 4780 O O . MET B 1 321 ? 15.669 30.328 24.165 1.00 88.11 319 MET B O 1
ATOM 4785 N N . ASN B 1 322 ? 13.807 30.808 22.989 1.00 88.89 320 ASN B N 1
ATOM 4786 C CA . ASN B 1 322 ? 14.210 32.163 22.635 1.00 84.51 320 ASN B CA 1
ATOM 4787 C C . ASN B 1 322 ? 13.446 33.161 23.502 1.00 87.37 320 ASN B C 1
ATOM 4788 O O . ASN B 1 322 ? 12.463 33.745 23.050 1.00 90.72 320 ASN B O 1
ATOM 4793 N N . ASP B 1 323 ? 13.887 33.328 24.758 1.00 85.34 321 ASP B N 1
ATOM 4794 C CA . ASP B 1 323 ? 13.293 34.298 25.670 1.00 82.78 321 ASP B CA 1
ATOM 4795 C C . ASP B 1 323 ? 13.930 34.218 27.068 1.00 86.96 321 ASP B C 1
ATOM 4796 O O . ASP B 1 323 ? 13.210 34.102 28.059 1.00 96.57 321 ASP B O 1
ATOM 4798 N N . LEU B 1 324 ? 15.276 34.275 27.142 1.00 80.49 322 LEU B N 1
ATOM 4799 C CA . LEU B 1 324 ? 16.024 34.614 28.355 1.00 81.40 322 LEU B CA 1
ATOM 4800 C C . LEU B 1 324 ? 17.505 34.265 28.160 1.00 81.41 322 LEU B C 1
ATOM 4801 O O . LEU B 1 324 ? 17.899 33.862 27.068 1.00 82.65 322 LEU B O 1
ATOM 4803 N N . PRO B 1 325 ? 18.329 34.453 29.204 1.00 80.05 323 PRO B N 1
ATOM 4804 C CA . PRO B 1 325 ? 19.756 34.136 29.162 1.00 80.65 323 PRO B CA 1
ATOM 4805 C C . PRO B 1 325 ? 20.408 34.584 30.470 1.00 77.33 323 PRO B C 1
ATOM 4806 O O . PRO B 1 325 ? 20.071 35.651 30.968 1.00 92.46 323 PRO B O 1
ATOM 4808 N N . VAL B 1 326 ? 21.360 33.801 31.005 1.00 73.52 324 VAL B N 1
ATOM 4809 C CA . VAL B 1 326 ? 21.836 33.977 32.377 1.00 69.26 324 VAL B CA 1
ATOM 4810 C C . VAL B 1 326 ? 23.279 33.499 32.532 1.00 70.75 324 VAL B C 1
ATOM 4811 O O . VAL B 1 326 ? 23.868 32.979 31.589 1.00 74.55 324 VAL B O 1
ATOM 4813 N N . MET B 1 327 ? 23.841 33.687 33.733 1.00 70.82 325 MET B N 1
ATOM 4814 C CA . MET B 1 327 ? 25.219 33.313 34.021 1.00 76.63 325 MET B CA 1
ATOM 4815 C C . MET B 1 327 ? 25.384 33.062 35.523 1.00 73.75 325 MET B C 1
ATOM 4816 O O . MET B 1 327 ? 24.537 33.590 36.268 1.00 71.27 325 MET B O 1
ATOM 4818 N N . HIS C 1 2 ? 31.018 59.349 67.754 1.00 63.04 0 HIS C N 1
ATOM 4819 C CA . HIS C 1 2 ? 29.555 59.641 67.680 1.00 57.20 0 HIS C CA 1
ATOM 4820 C C . HIS C 1 2 ? 28.962 59.741 69.086 1.00 50.33 0 HIS C C 1
ATOM 4821 O O . HIS C 1 2 ? 27.783 59.455 69.275 1.00 52.40 0 HIS C O 1
ATOM 4828 N N . MET C 1 3 ? 29.784 60.103 70.079 1.00 46.74 1 MET C N 1
ATOM 4829 C CA . MET C 1 3 ? 29.275 60.445 71.393 1.00 47.00 1 MET C CA 1
ATOM 4830 C C . MET C 1 3 ? 28.524 61.766 71.246 1.00 45.10 1 MET C C 1
ATOM 4831 O O . MET C 1 3 ? 29.099 62.734 70.778 1.00 44.27 1 MET C O 1
ATOM 4836 N N . ILE C 1 4 ? 27.225 61.763 71.566 1.00 40.07 2 ILE C N 1
ATOM 4837 C CA . ILE C 1 4 ? 26.389 62.945 71.496 1.00 40.43 2 ILE C CA 1
ATOM 4838 C C . ILE C 1 4 ? 26.300 63.545 72.887 1.00 40.01 2 ILE C C 1
ATOM 4839 O O . ILE C 1 4 ? 25.978 62.847 73.848 1.00 39.11 2 ILE C O 1
ATOM 4844 N N . GLU C 1 5 ? 26.522 64.859 72.948 1.00 40.03 3 GLU C N 1
ATOM 4845 C CA . GLU C 1 5 ? 26.268 65.645 74.136 1.00 43.00 3 GLU C CA 1
ATOM 4846 C C . GLU C 1 5 ? 24.831 66.153 74.071 1.00 41.86 3 GLU C C 1
ATOM 4847 O O . GLU C 1 5 ? 24.460 66.776 73.084 1.00 36.75 3 GLU C O 1
ATOM 4853 N N . LEU C 1 6 ? 24.027 65.902 75.116 1.00 43.18 4 LEU C N 1
ATOM 4854 C CA . LEU C 1 6 ? 22.598 66.197 75.073 1.00 36.97 4 LEU C CA 1
ATOM 4855 C C . LEU C 1 6 ? 22.312 67.634 75.537 1.00 33.46 4 LEU C C 1
ATOM 4856 O O . LEU C 1 6 ? 21.449 67.884 76.384 1.00 34.39 4 LEU C O 1
ATOM 4861 N N . THR C 1 7 ? 22.981 68.589 74.894 1.00 36.58 5 THR C N 1
ATOM 4862 C CA . THR C 1 7 ? 22.674 70.003 75.060 1.00 40.67 5 THR C CA 1
ATOM 4863 C C . THR C 1 7 ? 22.818 70.651 73.697 1.00 35.92 5 THR C C 1
ATOM 4864 O O . THR C 1 7 ? 23.608 70.207 72.876 1.00 37.80 5 THR C O 1
ATOM 4868 N N . GLY C 1 8 ? 22.030 71.695 73.478 1.00 41.83 6 GLY C N 1
ATOM 4869 C CA . GLY C 1 8 ? 22.126 72.460 72.251 1.00 45.02 6 GLY C CA 1
ATOM 4870 C C . GLY C 1 8 ? 21.624 71.678 71.043 1.00 41.04 6 GLY C C 1
ATOM 4871 O O . GLY C 1 8 ? 22.057 71.953 69.935 1.00 40.90 6 GLY C O 1
ATOM 4872 N N . LYS C 1 9 ? 20.717 70.713 71.261 1.00 39.04 7 LYS C N 1
ATOM 4873 C CA . LYS C 1 9 ? 20.256 69.857 70.182 1.00 35.78 7 LYS C CA 1
ATOM 4874 C C . LYS C 1 9 ? 18.822 70.204 69.849 1.00 31.03 7 LYS C C 1
ATOM 4875 O O . LYS C 1 9 ? 18.093 70.682 70.716 1.00 39.87 7 LYS C O 1
ATOM 4881 N N . LYS C 1 10 ? 18.433 69.918 68.599 1.00 30.36 8 LYS C N 1
ATOM 4882 C CA . LYS C 1 10 ? 17.032 69.952 68.207 1.00 32.44 8 LYS C CA 1
ATOM 4883 C C . LYS C 1 10 ? 16.455 68.550 68.356 1.00 29.14 8 LYS C C 1
ATOM 4884 O O . LYS C 1 10 ? 16.827 67.655 67.594 1.00 28.38 8 LYS C O 1
ATOM 4890 N N . ILE C 1 11 ? 15.559 68.384 69.341 1.00 30.54 9 ILE C N 1
ATOM 4891 C CA . ILE C 1 11 ? 15.037 67.068 69.702 1.00 30.86 9 ILE C CA 1
ATOM 4892 C C . ILE C 1 11 ? 13.570 66.985 69.291 1.00 29.48 9 ILE C C 1
ATOM 4893 O O . ILE C 1 11 ? 12.814 67.893 69.583 1.00 31.40 9 ILE C O 1
ATOM 4898 N N . PHE C 1 12 ? 13.193 65.915 68.571 1.00 28.01 10 PHE C N 1
ATOM 4899 C CA . PHE C 1 12 ? 11.822 65.769 68.092 1.00 27.16 10 PHE C CA 1
ATOM 4900 C C . PHE C 1 12 ? 11.276 64.477 68.696 1.00 24.33 10 PHE C C 1
ATOM 4901 O O . PHE C 1 12 ? 11.943 63.470 68.586 1.00 28.34 10 PHE C O 1
ATOM 4909 N N . ILE C 1 13 ? 10.083 64.521 69.315 1.00 26.54 11 ILE C N 1
ATOM 4910 C CA . ILE C 1 13 ? 9.541 63.402 70.066 1.00 25.89 11 ILE C CA 1
ATOM 4911 C C . ILE C 1 13 ? 8.100 63.179 69.650 1.00 26.59 11 ILE C C 1
ATOM 4912 O O . ILE C 1 13 ? 7.263 63.998 69.971 1.00 27.32 11 ILE C O 1
ATOM 4917 N N . THR C 1 14 ? 7.864 62.105 68.898 1.00 27.41 12 THR C N 1
ATOM 4918 C CA . THR C 1 14 ? 6.502 61.706 68.602 1.00 27.09 12 THR C CA 1
ATOM 4919 C C . THR C 1 14 ? 5.957 61.098 69.876 1.00 26.84 12 THR C C 1
ATOM 4920 O O . THR C 1 14 ? 6.706 60.466 70.611 1.00 22.58 12 THR C O 1
ATOM 4924 N N . GLY C 1 15 ? 4.651 61.243 70.125 1.00 23.56 13 GLY C N 1
ATOM 4925 C CA . GLY C 1 15 ? 4.146 60.758 71.399 1.00 24.73 13 GLY C CA 1
ATOM 4926 C C . GLY C 1 15 ? 4.719 61.487 72.611 1.00 26.59 13 GLY C C 1
ATOM 4927 O O . GLY C 1 15 ? 4.580 60.997 73.726 1.00 27.98 13 GLY C O 1
ATOM 4928 N N . GLY C 1 16 ? 5.243 62.718 72.417 1.00 27.74 14 GLY C N 1
ATOM 4929 C CA . GLY C 1 16 ? 5.966 63.416 73.457 1.00 26.22 14 GLY C CA 1
ATOM 4930 C C . GLY C 1 16 ? 5.098 63.961 74.580 1.00 27.15 14 GLY C C 1
ATOM 4931 O O . GLY C 1 16 ? 5.642 64.401 75.584 1.00 31.97 14 GLY C O 1
ATOM 4932 N N . ALA C 1 17 ? 3.770 63.971 74.395 1.00 26.15 15 ALA C N 1
ATOM 4933 C CA . ALA C 1 17 ? 2.862 64.452 75.409 1.00 27.29 15 ALA C CA 1
ATOM 4934 C C . ALA C 1 17 ? 2.564 63.396 76.460 1.00 30.64 15 ALA C C 1
ATOM 4935 O O . ALA C 1 17 ? 1.909 63.713 77.441 1.00 31.52 15 ALA C O 1
ATOM 4937 N N . GLY C 1 18 ? 2.967 62.147 76.219 1.00 28.04 16 GLY C N 1
ATOM 4938 C CA . GLY C 1 18 ? 2.662 61.069 77.144 1.00 26.89 16 GLY C CA 1
ATOM 4939 C C . GLY C 1 18 ? 3.610 61.026 78.347 1.00 27.12 16 GLY C C 1
ATOM 4940 O O . GLY C 1 18 ? 4.318 61.983 78.659 1.00 27.41 16 GLY C O 1
ATOM 4941 N N . PHE C 1 19 ? 3.654 59.863 78.987 1.00 26.75 17 PHE C N 1
ATOM 4942 C CA . PHE C 1 19 ? 4.294 59.719 80.280 1.00 26.57 17 PHE C CA 1
ATOM 4943 C C . PHE C 1 19 ? 5.810 59.778 80.088 1.00 28.53 17 PHE C C 1
ATOM 4944 O O . PHE C 1 19 ? 6.487 60.563 80.749 1.00 29.66 17 PHE C O 1
ATOM 4952 N N . ILE C 1 20 ? 6.347 58.931 79.204 1.00 27.11 18 ILE C N 1
ATOM 4953 C CA . ILE C 1 20 ? 7.802 58.858 79.084 1.00 29.21 18 ILE C CA 1
ATOM 4954 C C . ILE C 1 20 ? 8.353 60.109 78.403 1.00 29.03 18 ILE C C 1
ATOM 4955 O O . ILE C 1 20 ? 9.373 60.652 78.832 1.00 29.46 18 ILE C O 1
ATOM 4960 N N . GLY C 1 21 ? 7.699 60.541 77.318 1.00 29.69 19 GLY C N 1
ATOM 4961 C CA . GLY C 1 21 ? 8.053 61.800 76.687 1.00 34.42 19 GLY C CA 1
ATOM 4962 C C . GLY C 1 21 ? 8.070 62.981 77.662 1.00 32.85 19 GLY C C 1
ATOM 4963 O O . GLY C 1 21 ? 9.065 63.685 77.730 1.00 35.36 19 GLY C O 1
ATOM 4964 N N . SER C 1 22 ? 6.961 63.223 78.370 1.00 31.04 20 SER C N 1
ATOM 4965 C CA . SER C 1 22 ? 6.882 64.305 79.346 1.00 33.03 20 SER C CA 1
ATOM 4966 C C . SER C 1 22 ? 8.053 64.253 80.321 1.00 33.92 20 SER C C 1
ATOM 4967 O O . SER C 1 22 ? 8.615 65.291 80.651 1.00 32.21 20 SER C O 1
ATOM 4970 N N . THR C 1 23 ? 8.315 63.047 80.848 1.00 30.38 21 THR C N 1
ATOM 4971 C CA . THR C 1 23 ? 9.334 62.832 81.848 1.00 29.67 21 THR C CA 1
ATOM 4972 C C . THR C 1 23 ? 10.696 63.160 81.251 1.00 30.20 21 THR C C 1
ATOM 4973 O O . THR C 1 23 ? 11.485 63.890 81.863 1.00 31.89 21 THR C O 1
ATOM 4977 N N . LEU C 1 24 ? 10.964 62.689 80.036 1.00 31.24 22 LEU C N 1
ATOM 4978 C CA . LEU C 1 24 ? 12.262 62.968 79.424 1.00 32.88 22 LEU C CA 1
ATOM 4979 C C . LEU C 1 24 ? 12.415 64.463 79.113 1.00 30.97 22 LEU C C 1
ATOM 4980 O O . LEU C 1 24 ? 13.493 65.027 79.331 1.00 31.45 22 LEU C O 1
ATOM 4985 N N . ILE C 1 25 ? 11.337 65.128 78.686 1.00 28.23 23 ILE C N 1
ATOM 4986 C CA . ILE C 1 25 ? 11.393 66.561 78.421 1.00 35.38 23 ILE C CA 1
ATOM 4987 C C . ILE C 1 25 ? 11.836 67.315 79.691 1.00 37.40 23 ILE C C 1
ATOM 4988 O O . ILE C 1 25 ? 12.700 68.182 79.613 1.00 41.28 23 ILE C O 1
ATOM 4993 N N . GLY C 1 26 ? 11.250 66.977 80.852 1.00 38.33 24 GLY C N 1
ATOM 4994 C CA . GLY C 1 26 ? 11.606 67.600 82.117 1.00 40.03 24 GLY C CA 1
ATOM 4995 C C . GLY C 1 26 ? 13.121 67.699 82.300 1.00 37.56 24 GLY C C 1
ATOM 4996 O O . GLY C 1 26 ? 13.615 68.724 82.746 1.00 41.51 24 GLY C O 1
ATOM 4997 N N . ARG C 1 27 ? 13.837 66.645 81.896 1.00 34.35 25 ARG C N 1
ATOM 4998 C CA . ARG C 1 27 ? 15.268 66.489 82.080 1.00 34.76 25 ARG C CA 1
ATOM 4999 C C . ARG C 1 27 ? 16.105 67.182 81.009 1.00 37.92 25 ARG C C 1
ATOM 5000 O O . ARG C 1 27 ? 17.291 67.377 81.259 1.00 42.15 25 ARG C O 1
ATOM 5008 N N . LEU C 1 28 ? 15.533 67.530 79.833 1.00 35.33 26 LEU C N 1
ATOM 5009 C CA . LEU C 1 28 ? 16.334 68.029 78.709 1.00 36.82 26 LEU C CA 1
ATOM 5010 C C . LEU C 1 28 ? 15.921 69.436 78.261 1.00 34.71 26 LEU C C 1
ATOM 5011 O O . LEU C 1 28 ? 16.640 70.044 77.474 1.00 35.66 26 LEU C O 1
ATOM 5016 N N . ILE C 1 29 ? 14.777 69.937 78.731 1.00 31.99 27 ILE C N 1
ATOM 5017 C CA . ILE C 1 29 ? 14.160 71.108 78.125 1.00 36.41 27 ILE C CA 1
ATOM 5018 C C . ILE C 1 29 ? 14.968 72.359 78.453 1.00 37.97 27 ILE C C 1
ATOM 5019 O O . ILE C 1 29 ? 14.888 73.348 77.715 1.00 39.70 27 ILE C O 1
ATOM 5024 N N . GLU C 1 30 ? 15.728 72.333 79.559 1.00 37.18 28 GLU C N 1
ATOM 5025 C CA . GLU C 1 30 ? 16.452 73.531 79.948 1.00 43.88 28 GLU C CA 1
ATOM 5026 C C . GLU C 1 30 ? 17.535 73.821 78.906 1.00 41.25 28 GLU C C 1
ATOM 5027 O O . GLU C 1 30 ? 17.802 74.983 78.607 1.00 43.66 28 GLU C O 1
ATOM 5033 N N . ASN C 1 31 ? 18.123 72.773 78.321 1.00 35.96 29 ASN C N 1
ATOM 5034 C CA . ASN C 1 31 ? 19.312 72.919 77.495 1.00 38.20 29 ASN C CA 1
ATOM 5035 C C . ASN C 1 31 ? 19.094 72.511 76.034 1.00 36.03 29 ASN C C 1
ATOM 5036 O O . ASN C 1 31 ? 20.074 72.421 75.296 1.00 35.70 29 ASN C O 1
ATOM 5041 N N . ASN C 1 32 ? 17.838 72.330 75.592 1.00 35.97 30 ASN C N 1
ATOM 5042 C CA . ASN C 1 32 ? 17.580 71.851 74.240 1.00 35.05 30 ASN C CA 1
ATOM 5043 C C . ASN C 1 32 ? 16.286 72.440 73.686 1.00 34.63 30 ASN C C 1
ATOM 5044 O O . ASN C 1 32 ? 15.338 72.695 74.425 1.00 37.53 30 ASN C O 1
ATOM 5049 N N . GLU C 1 33 ? 16.289 72.643 72.363 1.00 33.27 31 GLU C N 1
ATOM 5050 C CA . GLU C 1 33 ? 15.096 72.896 71.574 1.00 39.36 31 GLU C CA 1
ATOM 5051 C C . GLU C 1 33 ? 14.344 71.570 71.438 1.00 39.01 31 GLU C C 1
ATOM 5052 O O . GLU C 1 33 ? 14.877 70.639 70.849 1.00 40.50 31 GLU C O 1
ATOM 5058 N N . MET C 1 34 ? 13.095 71.517 71.921 1.00 36.81 32 MET C N 1
ATOM 5059 C CA . MET C 1 34 ? 12.360 70.270 71.910 1.00 37.13 32 MET C CA 1
ATOM 5060 C C . MET C 1 34 ? 11.007 70.450 71.217 1.00 34.07 32 MET C C 1
ATOM 5061 O O . MET C 1 34 ? 10.301 71.418 71.462 1.00 29.99 32 MET C O 1
ATOM 5066 N N . ILE C 1 35 ? 10.678 69.511 70.320 1.00 30.88 33 ILE C N 1
ATOM 5067 C CA . ILE C 1 35 ? 9.437 69.529 69.554 1.00 30.01 33 ILE C CA 1
ATOM 5068 C C . ILE C 1 35 ? 8.686 68.240 69.844 1.00 28.25 33 ILE C C 1
ATOM 5069 O O . ILE C 1 35 ? 9.266 67.168 69.731 1.00 30.37 33 ILE C O 1
ATOM 5074 N N . VAL C 1 36 ? 7.423 68.383 70.262 1.00 29.04 34 VAL C N 1
ATOM 5075 C CA . VAL C 1 36 ? 6.528 67.270 70.501 1.00 26.92 34 VAL C CA 1
ATOM 5076 C C . VAL C 1 36 ? 5.569 67.136 69.328 1.00 26.86 34 VAL C C 1
ATOM 5077 O O . VAL C 1 36 ? 4.933 68.097 68.917 1.00 29.96 34 VAL C O 1
ATOM 5081 N N . TYR C 1 37 ? 5.413 65.897 68.839 1.00 26.41 35 TYR C N 1
ATOM 5082 C CA . TYR C 1 37 ? 4.456 65.629 67.802 1.00 25.23 35 TYR C CA 1
ATOM 5083 C C . TYR C 1 37 ? 3.496 64.572 68.326 1.00 27.11 35 TYR C C 1
ATOM 5084 O O . TYR C 1 37 ? 3.872 63.413 68.438 1.00 26.37 35 TYR C O 1
ATOM 5093 N N . ASP C 1 38 ? 2.254 64.951 68.616 1.00 25.77 36 ASP C N 1
ATOM 5094 C CA . ASP C 1 38 ? 1.366 64.063 69.336 1.00 25.23 36 ASP C CA 1
ATOM 5095 C C . ASP C 1 38 ? -0.080 64.461 69.036 1.00 26.66 36 ASP C C 1
ATOM 5096 O O . ASP C 1 38 ? -0.367 65.653 68.926 1.00 29.19 36 ASP C O 1
ATOM 5101 N N . ASN C 1 39 ? -0.991 63.494 68.959 1.00 27.55 37 ASN C N 1
ATOM 5102 C CA . ASN C 1 39 ? -2.387 63.807 68.640 1.00 30.16 37 ASN C CA 1
ATOM 5103 C C . ASN C 1 39 ? -3.205 64.047 69.910 1.00 31.75 37 ASN C C 1
ATOM 5104 O O . ASN C 1 39 ? -4.392 64.356 69.826 1.00 32.03 37 ASN C O 1
ATOM 5109 N N . LEU C 1 40 ? -2.557 63.934 71.071 1.00 29.38 38 LEU C N 1
ATOM 5110 C CA . LEU C 1 40 ? -3.141 64.230 72.376 1.00 32.99 38 LEU C CA 1
ATOM 5111 C C . LEU C 1 40 ? -4.275 63.268 72.736 1.00 30.26 38 LEU C C 1
ATOM 5112 O O . LEU C 1 40 ? -5.192 63.620 73.482 1.00 32.76 38 LEU C O 1
ATOM 5117 N N . GLU C 1 41 ? -4.136 62.003 72.338 1.00 34.89 39 GLU C N 1
ATOM 5118 C CA . GLU C 1 41 ? -4.967 60.945 72.891 1.00 38.02 39 GLU C CA 1
ATOM 5119 C C . GLU C 1 41 ? -4.701 60.876 74.393 1.00 34.26 39 GLU C C 1
ATOM 5120 O O . GLU C 1 41 ? -5.636 60.738 75.164 1.00 33.22 39 GLU C O 1
ATOM 5126 N N . ARG C 1 42 ? -3.426 61.000 74.783 1.00 32.31 40 ARG C N 1
ATOM 5127 C CA . ARG C 1 42 ? -3.045 61.297 76.154 1.00 38.18 40 ARG C CA 1
ATOM 5128 C C . ARG C 1 42 ? -2.407 62.687 76.190 1.00 36.52 40 ARG C C 1
ATOM 5129 O O . ARG C 1 42 ? -1.914 63.175 75.177 1.00 37.64 40 ARG C O 1
ATOM 5137 N N . ASN C 1 43 ? -2.428 63.336 77.355 1.00 32.30 41 ASN C N 1
ATOM 5138 C CA . ASN C 1 43 ? -1.701 64.583 77.518 1.00 36.01 41 ASN C CA 1
ATOM 5139 C C . ASN C 1 43 ? -1.249 64.772 78.975 1.00 37.40 41 ASN C C 1
ATOM 5140 O O . ASN C 1 43 ? -1.760 65.637 79.663 1.00 42.36 41 ASN C O 1
ATOM 5145 N N . THR C 1 44 ? -0.203 64.054 79.390 1.00 35.56 42 THR C N 1
ATOM 5146 C CA . THR C 1 44 ? 0.479 64.282 80.655 1.00 36.69 42 THR C CA 1
ATOM 5147 C C . THR C 1 44 ? 1.242 65.611 80.654 1.00 41.17 42 THR C C 1
ATOM 5148 O O . THR C 1 44 ? 1.332 66.291 81.673 1.00 38.46 42 THR C O 1
ATOM 5152 N N . LEU C 1 45 ? 1.831 65.959 79.508 1.00 36.51 43 LEU C N 1
ATOM 5153 C CA . LEU C 1 45 ? 2.695 67.117 79.383 1.00 36.93 43 LEU C CA 1
ATOM 5154 C C . LEU C 1 45 ? 2.031 68.388 79.915 1.00 36.18 43 LEU C C 1
ATOM 5155 O O . LEU C 1 45 ? 2.704 69.190 80.547 1.00 39.17 43 LEU C O 1
ATOM 5160 N N . LYS C 1 46 ? 0.736 68.575 79.640 1.00 39.72 44 LYS C N 1
ATOM 5161 C CA . LYS C 1 46 ? 0.046 69.809 79.988 1.00 47.29 44 LYS C CA 1
ATOM 5162 C C . LYS C 1 46 ? 0.060 70.037 81.502 1.00 50.41 44 LYS C C 1
ATOM 5163 O O . LYS C 1 46 ? 0.145 71.171 81.946 1.00 55.67 44 LYS C O 1
ATOM 5169 N N . SER C 1 47 ? 0.005 68.954 82.283 1.00 56.59 45 SER C N 1
ATOM 5170 C CA . SER C 1 47 ? -0.022 69.035 83.737 1.00 59.24 45 SER C CA 1
ATOM 5171 C C . SER C 1 47 ? 1.343 69.403 84.314 1.00 57.60 45 SER C C 1
ATOM 5172 O O . SER C 1 47 ? 1.448 69.579 85.523 1.00 56.29 45 SER C O 1
ATOM 5175 N N . GLN C 1 48 ? 2.388 69.458 83.475 1.00 52.49 46 GLN C N 1
ATOM 5176 C CA . GLN C 1 48 ? 3.742 69.644 83.971 1.00 49.38 46 GLN C CA 1
ATOM 5177 C C . GLN C 1 48 ? 4.013 71.143 84.128 1.00 46.02 46 GLN C C 1
ATOM 5178 O O . GLN C 1 48 ? 3.381 71.972 83.483 1.00 52.05 46 GLN C O 1
ATOM 5184 N N . PRO C 1 49 ? 4.979 71.533 84.986 1.00 50.70 47 PRO C N 1
ATOM 5185 C CA . PRO C 1 49 ? 5.335 72.944 85.151 1.00 48.06 47 PRO C CA 1
ATOM 5186 C C . PRO C 1 49 ? 6.162 73.517 83.996 1.00 50.14 47 PRO C C 1
ATOM 5187 O O . PRO C 1 49 ? 6.243 74.730 83.825 1.00 52.99 47 PRO C O 1
ATOM 5191 N N . PHE C 1 50 ? 6.746 72.649 83.164 1.00 47.13 48 PHE C N 1
ATOM 5192 C CA . PHE C 1 50 ? 7.503 73.078 81.995 1.00 43.93 48 PHE C CA 1
ATOM 5193 C C . PHE C 1 50 ? 6.633 72.984 80.732 1.00 42.44 48 PHE C C 1
ATOM 5194 O O . PHE C 1 50 ? 7.135 73.145 79.626 1.00 42.14 48 PHE C O 1
ATOM 5202 N N . ALA C 1 51 ? 5.313 72.804 80.883 1.00 36.74 49 ALA C N 1
ATOM 5203 C CA . ALA C 1 51 ? 4.411 72.692 79.740 1.00 40.78 49 ALA C CA 1
ATOM 5204 C C . ALA C 1 51 ? 4.557 73.858 78.772 1.00 42.48 49 ALA C C 1
ATOM 5205 O O . ALA C 1 51 ? 4.326 73.671 77.579 1.00 42.37 49 ALA C O 1
ATOM 5207 N N . ASN C 1 52 ? 4.868 75.056 79.286 1.00 45.44 50 ASN C N 1
ATOM 5208 C CA . ASN C 1 52 ? 4.932 76.259 78.469 1.00 47.77 50 ASN C CA 1
ATOM 5209 C C . ASN C 1 52 ? 6.355 76.815 78.430 1.00 48.12 50 ASN C C 1
ATOM 5210 O O . ASN C 1 52 ? 6.539 78.012 78.251 1.00 46.84 50 ASN C O 1
ATOM 5215 N N . HIS C 1 53 ? 7.369 75.955 78.556 1.00 42.32 51 HIS C N 1
ATOM 5216 C CA . HIS C 1 53 ? 8.749 76.408 78.456 1.00 41.62 51 HIS C CA 1
ATOM 5217 C C . HIS C 1 53 ? 9.024 77.025 77.084 1.00 45.56 51 HIS C C 1
ATOM 5218 O O . HIS C 1 53 ? 8.594 76.509 76.060 1.00 43.70 51 HIS C O 1
ATOM 5225 N N . LYS C 1 54 ? 9.768 78.136 77.069 1.00 47.39 52 LYS C N 1
ATOM 5226 C CA . LYS C 1 54 ? 10.182 78.786 75.829 1.00 48.30 52 LYS C CA 1
ATOM 5227 C C . LYS C 1 54 ? 10.895 77.823 74.869 1.00 43.46 52 LYS C C 1
ATOM 5228 O O . LYS C 1 54 ? 10.889 78.049 73.656 1.00 40.74 52 LYS C O 1
ATOM 5234 N N . ASN C 1 55 ? 11.546 76.769 75.386 1.00 38.41 53 ASN C N 1
ATOM 5235 C CA . ASN C 1 55 ? 12.265 75.835 74.526 1.00 39.54 53 ASN C CA 1
ATOM 5236 C C . ASN C 1 55 ? 11.354 74.752 73.923 1.00 35.73 53 ASN C C 1
ATOM 5237 O O . ASN C 1 55 ? 11.825 73.950 73.129 1.00 33.65 53 ASN C O 1
ATOM 5242 N N . LEU C 1 56 ? 10.043 74.780 74.199 1.00 38.49 54 LEU C N 1
ATOM 5243 C CA . LEU C 1 56 ? 9.165 73.662 73.876 1.00 36.46 54 LEU C CA 1
ATOM 5244 C C . LEU C 1 56 ? 8.111 74.089 72.858 1.00 37.33 54 LEU C C 1
ATOM 5245 O O . LEU C 1 56 ? 7.450 75.110 73.030 1.00 39.40 54 LEU C O 1
ATOM 5250 N N . THR C 1 57 ? 7.959 73.282 71.803 1.00 33.23 55 THR C N 1
ATOM 5251 C CA . THR C 1 57 ? 6.913 73.446 70.812 1.00 34.15 55 THR C CA 1
ATOM 5252 C C . THR C 1 57 ? 6.099 72.159 70.757 1.00 31.55 55 THR C C 1
ATOM 5253 O O . THR C 1 57 ? 6.664 71.071 70.685 1.00 31.27 55 THR C O 1
ATOM 5257 N N . LEU C 1 58 ? 4.778 72.307 70.809 1.00 30.73 56 LEU C N 1
ATOM 5258 C CA . LEU C 1 58 ? 3.854 71.202 70.650 1.00 35.01 56 LEU C CA 1
ATOM 5259 C C . LEU C 1 58 ? 3.224 71.280 69.261 1.00 32.84 56 LEU C C 1
ATOM 5260 O O . LEU C 1 58 ? 2.600 72.280 68.935 1.00 32.27 56 LEU C O 1
ATOM 5265 N N . ILE C 1 59 ? 3.375 70.224 68.461 1.00 29.80 57 ILE C N 1
ATOM 5266 C CA . ILE C 1 59 ? 2.678 70.123 67.182 1.00 30.06 57 ILE C CA 1
ATOM 5267 C C . ILE C 1 59 ? 1.625 69.035 67.327 1.00 27.32 57 ILE C C 1
ATOM 5268 O O . ILE C 1 59 ? 1.957 67.887 67.599 1.00 29.98 57 ILE C O 1
ATOM 5273 N N . GLN C 1 60 ? 0.354 69.398 67.216 1.00 25.61 58 GLN C N 1
ATOM 5274 C CA . GLN C 1 60 ? -0.709 68.416 67.280 1.00 27.46 58 GLN C CA 1
ATOM 5275 C C . GLN C 1 60 ? -0.877 67.757 65.912 1.00 32.71 58 GLN C C 1
ATOM 5276 O O . GLN C 1 60 ? -1.344 68.378 64.942 1.00 35.60 58 GLN C O 1
ATOM 5282 N N . GLY C 1 61 ? -0.520 66.469 65.845 1.00 26.79 59 GLY C N 1
ATOM 5283 C CA . GLY C 1 61 ? -0.641 65.726 64.620 1.00 24.25 59 GLY C CA 1
ATOM 5284 C C . GLY C 1 61 ? -0.598 64.232 64.876 1.00 25.96 59 GLY C C 1
ATOM 5285 O O . GLY C 1 61 ? -0.214 63.773 65.949 1.00 27.86 59 GLY C O 1
ATOM 5286 N N . ASN C 1 62 ? -0.974 63.499 63.848 1.00 24.89 60 ASN C N 1
ATOM 5287 C CA . ASN C 1 62 ? -1.030 62.047 63.894 1.00 25.44 60 ASN C CA 1
ATOM 5288 C C . ASN C 1 62 ? 0.172 61.455 63.156 1.00 24.02 60 ASN C C 1
ATOM 5289 O O . ASN C 1 62 ? 0.533 61.866 62.046 1.00 24.75 60 ASN C O 1
ATOM 5294 N N . VAL C 1 63 ? 0.740 60.374 63.693 1.00 26.81 61 VAL C N 1
ATOM 5295 C CA . VAL C 1 63 ? 1.886 59.790 63.023 1.00 26.24 61 VAL C CA 1
ATOM 5296 C C . VAL C 1 63 ? 1.446 59.080 61.745 1.00 25.71 61 VAL C C 1
ATOM 5297 O O . VAL C 1 63 ? 2.301 58.737 60.944 1.00 26.56 61 VAL C O 1
ATOM 5301 N N . LEU C 1 64 ? 0.127 58.902 61.525 1.00 22.61 62 LEU C N 1
ATOM 5302 C CA . LEU C 1 64 ? -0.371 58.367 60.269 1.00 24.44 62 LEU C CA 1
ATOM 5303 C C . LEU C 1 64 ? -0.386 59.414 59.154 1.00 26.22 62 LEU C C 1
ATOM 5304 O O . LEU C 1 64 ? -0.530 59.046 57.989 1.00 26.34 62 LEU C O 1
ATOM 5309 N N . ASP C 1 65 ? -0.235 60.695 59.508 1.00 26.16 63 ASP C N 1
ATOM 5310 C CA . ASP C 1 65 ? -0.220 61.799 58.555 1.00 25.88 63 ASP C CA 1
ATOM 5311 C C . ASP C 1 65 ? 1.216 61.982 58.051 1.00 28.23 63 ASP C C 1
ATOM 5312 O O . ASP C 1 65 ? 1.960 62.806 58.616 1.00 25.67 63 ASP C O 1
ATOM 5317 N N . GLN C 1 66 ? 1.573 61.226 56.992 1.00 25.60 64 GLN C N 1
ATOM 5318 C CA . GLN C 1 66 ? 2.977 61.141 56.598 1.00 30.23 64 GLN C CA 1
ATOM 5319 C C . GLN C 1 66 ? 3.511 62.527 56.220 1.00 29.35 64 GLN C C 1
ATOM 5320 O O . GLN C 1 66 ? 4.657 62.841 56.539 1.00 30.26 64 GLN C O 1
ATOM 5326 N N . GLU C 1 67 ? 2.699 63.345 55.537 1.00 30.22 65 GLU C N 1
ATOM 5327 C CA . GLU C 1 67 ? 3.209 64.634 55.060 1.00 34.78 65 GLU C CA 1
ATOM 5328 C C . GLU C 1 67 ? 3.549 65.527 56.236 1.00 30.72 65 GLU C C 1
ATOM 5329 O O . GLU C 1 67 ? 4.606 66.166 56.246 1.00 31.83 65 GLU C O 1
ATOM 5335 N N . LYS C 1 68 ? 2.624 65.593 57.204 1.00 27.85 66 LYS C N 1
ATOM 5336 C CA . LYS C 1 68 ? 2.799 66.486 58.333 1.00 30.97 66 LYS C CA 1
ATOM 5337 C C . LYS C 1 68 ? 4.006 66.080 59.194 1.00 31.82 66 LYS C C 1
ATOM 5338 O O . LYS C 1 68 ? 4.740 66.944 59.667 1.00 29.37 66 LYS C O 1
ATOM 5344 N N . ILE C 1 69 ? 4.230 64.779 59.405 1.00 27.83 67 ILE C N 1
ATOM 5345 C CA . ILE C 1 69 ? 5.316 64.371 60.279 1.00 25.44 67 ILE C CA 1
ATOM 5346 C C . ILE C 1 69 ? 6.647 64.605 59.564 1.00 24.94 67 ILE C C 1
ATOM 5347 O O . ILE C 1 69 ? 7.626 64.972 60.213 1.00 29.70 67 ILE C O 1
ATOM 5352 N N . ILE C 1 70 ? 6.718 64.361 58.261 1.00 25.82 68 ILE C N 1
ATOM 5353 C CA . ILE C 1 70 ? 7.950 64.662 57.532 1.00 25.45 68 ILE C CA 1
ATOM 5354 C C . ILE C 1 70 ? 8.302 66.144 57.719 1.00 27.68 68 ILE C C 1
ATOM 5355 O O . ILE C 1 70 ? 9.421 66.492 58.083 1.00 30.73 68 ILE C O 1
ATOM 5360 N N . GLU C 1 71 ? 7.332 67.013 57.499 1.00 29.63 69 GLU C N 1
ATOM 5361 C CA . GLU C 1 71 ? 7.555 68.451 57.608 1.00 35.67 69 GLU C CA 1
ATOM 5362 C C . GLU C 1 71 ? 7.993 68.839 59.022 1.00 33.24 69 GLU C C 1
ATOM 5363 O O . GLU C 1 71 ? 8.909 69.640 59.213 1.00 30.20 69 GLU C O 1
ATOM 5369 N N . ALA C 1 72 ? 7.304 68.303 60.025 1.00 30.50 70 ALA C N 1
ATOM 5370 C CA . ALA C 1 72 ? 7.538 68.685 61.406 1.00 30.07 70 ALA C CA 1
ATOM 5371 C C . ALA C 1 72 ? 8.951 68.300 61.842 1.00 29.82 70 ALA C C 1
ATOM 5372 O O . ALA C 1 72 ? 9.506 68.943 62.725 1.00 27.09 70 ALA C O 1
ATOM 5374 N N . ALA C 1 73 ? 9.517 67.231 61.249 1.00 29.96 71 ALA C N 1
ATOM 5375 C CA . ALA C 1 73 ? 10.783 66.654 61.703 1.00 28.25 71 ALA C CA 1
ATOM 5376 C C . ALA C 1 73 ? 12.002 67.289 61.038 1.00 28.37 71 ALA C C 1
ATOM 5377 O O . ALA C 1 73 ? 13.136 66.940 61.384 1.00 26.79 71 ALA C O 1
ATOM 5379 N N . LYS C 1 74 ? 11.786 68.173 60.062 1.00 31.54 72 LYS C N 1
ATOM 5380 C CA . LYS C 1 74 ? 12.894 68.850 59.381 1.00 35.70 72 LYS C CA 1
ATOM 5381 C C . LYS C 1 74 ? 13.882 69.433 60.391 1.00 30.44 72 LYS C C 1
ATOM 5382 O O . LYS C 1 74 ? 13.501 69.967 61.429 1.00 30.92 72 LYS C O 1
ATOM 5388 N N . GLY C 1 75 ? 15.169 69.204 60.138 1.00 32.89 73 GLY C N 1
ATOM 5389 C CA . GLY C 1 75 ? 16.233 69.763 60.962 1.00 32.98 73 GLY C CA 1
ATOM 5390 C C . GLY C 1 75 ? 16.503 68.995 62.258 1.00 34.75 73 GLY C C 1
ATOM 5391 O O . GLY C 1 75 ? 17.478 69.282 62.947 1.00 30.72 73 GLY C O 1
ATOM 5392 N N . SER C 1 76 ? 15.666 68.015 62.607 1.00 31.63 74 SER C N 1
ATOM 5393 C CA . SER C 1 76 ? 15.813 67.373 63.905 1.00 33.73 74 SER C CA 1
ATOM 5394 C C . SER C 1 76 ? 17.131 66.598 63.977 1.00 29.32 74 SER C C 1
ATOM 5395 O O . SER C 1 76 ? 17.553 65.936 63.020 1.00 32.59 74 SER C O 1
ATOM 5398 N N . GLU C 1 77 ? 17.799 66.701 65.133 1.00 32.38 75 GLU C N 1
ATOM 5399 C CA . GLU C 1 77 ? 19.086 66.052 65.345 1.00 31.32 75 GLU C CA 1
ATOM 5400 C C . GLU C 1 77 ? 18.944 64.812 66.226 1.00 29.51 75 GLU C C 1
ATOM 5401 O O . GLU C 1 77 ? 19.740 63.888 66.128 1.00 30.91 75 GLU C O 1
ATOM 5407 N N . ILE C 1 78 ? 17.967 64.802 67.138 1.00 30.11 76 ILE C N 1
ATOM 5408 C CA . ILE C 1 78 ? 17.640 63.589 67.878 1.00 26.66 76 ILE C CA 1
ATOM 5409 C C . ILE C 1 78 ? 16.148 63.359 67.663 1.00 26.69 76 ILE C C 1
ATOM 5410 O O . ILE C 1 78 ? 15.374 64.281 67.857 1.00 26.17 76 ILE C O 1
ATOM 5415 N N . PHE C 1 79 ? 15.793 62.158 67.204 1.00 27.46 77 PHE C N 1
ATOM 5416 C CA . PHE C 1 79 ? 14.409 61.821 66.871 1.00 23.86 77 PHE C CA 1
ATOM 5417 C C . PHE C 1 79 ? 14.021 60.632 67.740 1.00 26.40 77 PHE C C 1
ATOM 5418 O O . PHE C 1 79 ? 14.673 59.586 67.688 1.00 25.07 77 PHE C O 1
ATOM 5426 N N . ILE C 1 80 ? 12.958 60.824 68.530 1.00 24.26 78 ILE C N 1
ATOM 5427 C CA . ILE C 1 80 ? 12.486 59.832 69.469 1.00 28.34 78 ILE C CA 1
ATOM 5428 C C . ILE C 1 80 ? 11.066 59.493 69.076 1.00 26.23 78 ILE C C 1
ATOM 5429 O O . ILE C 1 80 ? 10.232 60.383 69.037 1.00 27.30 78 ILE C O 1
ATOM 5434 N N . HIS C 1 81 ? 10.830 58.211 68.738 1.00 26.54 79 HIS C N 1
ATOM 5435 C CA . HIS C 1 81 ? 9.513 57.773 68.314 1.00 24.19 79 HIS C CA 1
ATOM 5436 C C . HIS C 1 81 ? 8.849 57.055 69.480 1.00 22.70 79 HIS C C 1
ATOM 5437 O O . HIS C 1 81 ? 9.100 55.855 69.687 1.00 25.46 79 HIS C O 1
ATOM 5444 N N . ALA C 1 82 ? 7.966 57.769 70.196 1.00 22.48 80 ALA C N 1
ATOM 5445 C CA . ALA C 1 82 ? 7.252 57.210 71.344 1.00 24.51 80 ALA C CA 1
ATOM 5446 C C . ALA C 1 82 ? 5.762 57.032 71.077 1.00 25.12 80 ALA C C 1
ATOM 5447 O O . ALA C 1 82 ? 5.087 56.468 71.950 1.00 26.37 80 ALA C O 1
ATOM 5449 N N . ALA C 1 83 ? 5.223 57.589 69.981 1.00 23.11 81 ALA C N 1
ATOM 5450 C CA . ALA C 1 83 ? 3.781 57.453 69.732 1.00 23.33 81 ALA C CA 1
ATOM 5451 C C . ALA C 1 83 ? 3.369 55.999 69.472 1.00 26.08 81 ALA C C 1
ATOM 5452 O O . ALA C 1 83 ? 3.953 55.335 68.634 1.00 23.32 81 ALA C O 1
ATOM 5454 N N . ALA C 1 84 ? 2.297 55.550 70.140 1.00 25.38 82 ALA C N 1
ATOM 5455 C CA . ALA C 1 84 ? 1.806 54.195 69.973 1.00 23.74 82 ALA C CA 1
ATOM 5456 C C . ALA C 1 84 ? 0.468 54.062 70.696 1.00 22.70 82 ALA C C 1
ATOM 5457 O O . ALA C 1 84 ? 0.109 54.922 71.503 1.00 23.08 82 ALA C O 1
ATOM 5459 N N . ILE C 1 85 ? -0.170 52.927 70.446 1.00 25.62 83 ILE C N 1
ATOM 5460 C CA . ILE C 1 85 ? -1.319 52.439 71.176 1.00 26.82 83 ILE C CA 1
ATOM 5461 C C . ILE C 1 85 ? -0.878 51.147 71.844 1.00 24.81 83 ILE C C 1
ATOM 5462 O O . ILE C 1 85 ? -0.376 50.255 71.179 1.00 24.67 83 ILE C O 1
ATOM 5467 N N . ALA C 1 86 ? -1.035 51.093 73.177 1.00 27.43 84 ALA C N 1
ATOM 5468 C CA . ALA C 1 86 ? -0.593 49.974 73.995 1.00 28.01 84 ALA C CA 1
ATOM 5469 C C . ALA C 1 86 ? -1.756 49.425 74.823 1.00 30.30 84 ALA C C 1
ATOM 5470 O O . ALA C 1 86 ? -1.572 48.451 75.540 1.00 31.84 84 ALA C O 1
ATOM 5472 N N . GLY C 1 87 ? -2.956 50.013 74.702 1.00 31.30 85 GLY C N 1
ATOM 5473 C CA . GLY C 1 87 ? -4.066 49.640 75.569 1.00 31.42 85 GLY C CA 1
ATOM 5474 C C . GLY C 1 87 ? -4.651 48.283 75.178 1.00 33.30 85 GLY C C 1
ATOM 5475 O O . GLY C 1 87 ? -5.006 48.059 74.013 1.00 32.95 85 GLY C O 1
ATOM 5476 N N . ILE C 1 88 ? -4.771 47.397 76.178 1.00 26.90 86 ILE C N 1
ATOM 5477 C CA . ILE C 1 88 ? -5.286 46.061 75.974 1.00 28.50 86 ILE C CA 1
ATOM 5478 C C . ILE C 1 88 ? -6.758 46.165 75.604 1.00 28.37 86 ILE C C 1
ATOM 5479 O O . ILE C 1 88 ? -7.132 45.693 74.540 1.00 31.29 86 ILE C O 1
ATOM 5484 N N . ASP C 1 89 ? -7.550 46.904 76.373 1.00 32.60 87 ASP C N 1
ATOM 5485 C CA . ASP C 1 89 ? -8.985 46.953 76.089 1.00 33.25 87 ASP C CA 1
ATOM 5486 C C . ASP C 1 89 ? -9.236 47.568 74.717 1.00 30.90 87 ASP C C 1
ATOM 5487 O O . ASP C 1 89 ? -10.155 47.170 74.016 1.00 29.34 87 ASP C O 1
ATOM 5492 N N . ASN C 1 90 ? -8.469 48.602 74.351 1.00 32.96 88 ASN C N 1
ATOM 5493 C CA . ASN C 1 90 ? -8.673 49.223 73.046 1.00 35.34 88 ASN C CA 1
ATOM 5494 C C . ASN C 1 90 ? -8.268 48.258 71.936 1.00 30.02 88 ASN C C 1
ATOM 5495 O O . ASN C 1 90 ? -8.876 48.248 70.874 1.00 31.03 88 ASN C O 1
ATOM 5500 N N . THR C 1 91 ? -7.228 47.462 72.170 1.00 26.85 89 THR C N 1
ATOM 5501 C CA . THR C 1 91 ? -6.742 46.539 71.179 1.00 28.55 89 THR C CA 1
ATOM 5502 C C . THR C 1 91 ? -7.704 45.352 71.031 1.00 28.71 89 THR C C 1
ATOM 5503 O O . THR C 1 91 ? -7.789 44.764 69.959 1.00 25.91 89 THR C O 1
ATOM 5507 N N . VAL C 1 92 ? -8.457 45.024 72.090 1.00 26.28 90 VAL C N 1
ATOM 5508 C CA . VAL C 1 92 ? -9.520 44.037 71.980 1.00 26.95 90 VAL C CA 1
ATOM 5509 C C . VAL C 1 92 ? -10.568 44.543 71.000 1.00 27.13 90 VAL C C 1
ATOM 5510 O O . VAL C 1 92 ? -11.023 43.812 70.127 1.00 28.23 90 VAL C O 1
ATOM 5514 N N . LYS C 1 93 ? -10.982 45.800 71.196 1.00 29.01 91 LYS C N 1
ATOM 5515 C CA . LYS C 1 93 ? -12.071 46.383 70.436 1.00 33.70 91 LYS C CA 1
ATOM 5516 C C . LYS C 1 93 ? -11.607 46.682 69.009 1.00 31.73 91 LYS C C 1
ATOM 5517 O O . LYS C 1 93 ? -12.342 46.460 68.065 1.00 28.34 91 LYS C O 1
ATOM 5523 N N . SER C 1 94 ? -10.398 47.239 68.849 1.00 26.59 92 SER C N 1
ATOM 5524 C CA . SER C 1 94 ? -9.937 47.577 67.521 1.00 26.31 92 SER C CA 1
ATOM 5525 C C . SER C 1 94 ? -8.503 47.126 67.342 1.00 23.88 92 SER C C 1
ATOM 5526 O O . SER C 1 94 ? -7.612 47.943 67.449 1.00 27.62 92 SER C O 1
ATOM 5529 N N . PRO C 1 95 ? -8.222 45.844 67.011 1.00 23.56 93 PRO C N 1
ATOM 5530 C CA . PRO C 1 95 ? -6.849 45.452 66.705 1.00 23.11 93 PRO C CA 1
ATOM 5531 C C . PRO C 1 95 ? -6.285 46.114 65.445 1.00 24.15 93 PRO C C 1
ATOM 5532 O O . PRO C 1 95 ? -5.057 46.311 65.352 1.00 23.16 93 PRO C O 1
ATOM 5536 N N . VAL C 1 96 ? -7.158 46.531 64.509 1.00 23.60 94 VAL C N 1
ATOM 5537 C CA . VAL C 1 96 ? -6.661 47.150 63.287 1.00 24.12 94 VAL C CA 1
ATOM 5538 C C . VAL C 1 96 ? -5.990 48.478 63.609 1.00 22.35 94 VAL C C 1
ATOM 5539 O O . VAL C 1 96 ? -4.908 48.761 63.073 1.00 25.32 94 VAL C O 1
ATOM 5543 N N . ARG C 1 97 ? -6.589 49.242 64.519 1.00 25.21 95 ARG C N 1
ATOM 5544 C CA . ARG C 1 97 ? -6.091 50.554 64.900 1.00 24.19 95 ARG C CA 1
ATOM 5545 C C . ARG C 1 97 ? -4.740 50.424 65.592 1.00 25.85 95 ARG C C 1
ATOM 5546 O O . ARG C 1 97 ? -3.818 51.168 65.267 1.00 22.97 95 ARG C O 1
ATOM 5554 N N . THR C 1 98 ? -4.602 49.429 66.482 1.00 26.41 96 THR C N 1
ATOM 5555 C CA . THR C 1 98 ? -3.320 49.208 67.156 1.00 26.50 96 THR C CA 1
ATOM 5556 C C . THR C 1 98 ? -2.226 48.872 66.150 1.00 25.73 96 THR C C 1
ATOM 5557 O O . THR C 1 98 ? -1.121 49.450 66.187 1.00 25.28 96 THR C O 1
ATOM 5561 N N . MET C 1 99 ? -2.512 47.897 65.271 1.00 25.19 97 MET C N 1
ATOM 5562 C CA . MET C 1 99 ? -1.553 47.462 64.277 1.00 27.37 97 MET C CA 1
ATOM 5563 C C . MET C 1 99 ? -1.175 48.631 63.355 1.00 27.12 97 MET C C 1
ATOM 5564 O O . MET C 1 99 ? 0.001 48.849 63.048 1.00 23.30 97 MET C O 1
ATOM 5569 N N . THR C 1 100 ? -2.176 49.390 62.921 1.00 24.73 98 THR C N 1
ATOM 5570 C CA . THR C 1 100 ? -1.971 50.472 61.957 1.00 27.16 98 THR C CA 1
ATOM 5571 C C . THR C 1 100 ? -1.130 51.598 62.559 1.00 26.77 98 THR C C 1
ATOM 5572 O O . THR C 1 100 ? -0.113 52.004 61.986 1.00 26.17 98 THR C O 1
ATOM 5576 N N . VAL C 1 101 ? -1.527 52.089 63.730 1.00 24.80 99 VAL C N 1
ATOM 5577 C CA . VAL C 1 101 ? -0.822 53.181 64.369 1.00 26.42 99 VAL C CA 1
ATOM 5578 C C . VAL C 1 101 ? 0.612 52.749 64.664 1.00 25.72 99 VAL C C 1
ATOM 5579 O O . VAL C 1 101 ? 1.546 53.525 64.473 1.00 25.29 99 VAL C O 1
ATOM 5583 N N . ASN C 1 102 ? 0.794 51.526 65.148 1.00 23.60 100 ASN C N 1
ATOM 5584 C CA . ASN C 1 102 ? 2.126 51.118 65.585 1.00 26.50 100 ASN C CA 1
ATOM 5585 C C . ASN C 1 102 ? 3.062 50.822 64.407 1.00 27.44 100 ASN C C 1
ATOM 5586 O O . ASN C 1 102 ? 4.241 51.202 64.453 1.00 28.66 100 ASN C O 1
ATOM 5591 N N . MET C 1 103 ? 2.562 50.105 63.401 1.00 27.78 101 MET C N 1
ATOM 5592 C CA . MET C 1 103 ? 3.365 49.683 62.263 1.00 29.78 101 MET C CA 1
ATOM 5593 C C . MET C 1 103 ? 3.559 50.844 61.310 1.00 28.80 101 MET C C 1
ATOM 5594 O O . MET C 1 103 ? 4.696 51.186 60.992 1.00 25.35 101 MET C O 1
ATOM 5599 N N . ILE C 1 104 ? 2.450 51.443 60.849 1.00 26.91 102 ILE C N 1
ATOM 5600 C CA A ILE C 1 104 ? 2.515 52.503 59.854 0.50 26.89 102 ILE C CA 1
ATOM 5601 C CA B ILE C 1 104 ? 2.522 52.500 59.854 0.50 27.47 102 ILE C CA 1
ATOM 5602 C C . ILE C 1 104 ? 3.024 53.801 60.483 1.00 28.55 102 ILE C C 1
ATOM 5603 O O . ILE C 1 104 ? 3.733 54.568 59.832 1.00 24.79 102 ILE C O 1
ATOM 5612 N N . GLY C 1 105 ? 2.686 54.052 61.757 1.00 25.13 103 GLY C N 1
ATOM 5613 C CA . GLY C 1 105 ? 3.210 55.228 62.428 1.00 25.18 103 GLY C CA 1
ATOM 5614 C C . GLY C 1 105 ? 4.737 55.185 62.532 1.00 25.88 103 GLY C C 1
ATOM 5615 O O . GLY C 1 105 ? 5.406 56.209 62.396 1.00 28.65 103 GLY C O 1
ATOM 5616 N N . THR C 1 106 ? 5.267 53.988 62.786 1.00 23.52 104 THR C N 1
ATOM 5617 C CA . THR C 1 106 ? 6.696 53.776 62.896 1.00 23.54 104 THR C CA 1
ATOM 5618 C C . THR C 1 106 ? 7.343 53.920 61.506 1.00 23.88 104 THR C C 1
ATOM 5619 O O . THR C 1 106 ? 8.392 54.569 61.391 1.00 26.13 104 THR C O 1
ATOM 5623 N N . ALA C 1 107 ? 6.756 53.319 60.458 1.00 24.22 105 ALA C N 1
ATOM 5624 C CA . ALA C 1 107 ? 7.217 53.515 59.076 1.00 24.40 105 ALA C CA 1
ATOM 5625 C C . ALA C 1 107 ? 7.313 55.011 58.764 1.00 25.80 105 ALA C C 1
ATOM 5626 O O . ALA C 1 107 ? 8.308 55.506 58.209 1.00 27.11 105 ALA C O 1
ATOM 5628 N N . ASN C 1 108 ? 6.280 55.755 59.107 1.00 24.89 106 ASN C N 1
ATOM 5629 C CA . ASN C 1 108 ? 6.257 57.191 58.798 1.00 26.02 106 ASN C CA 1
ATOM 5630 C C . ASN C 1 108 ? 7.294 57.970 59.594 1.00 26.42 106 ASN C C 1
ATOM 5631 O O . ASN C 1 108 ? 7.843 58.964 59.107 1.00 28.28 106 ASN C O 1
ATOM 5636 N N . ALA C 1 109 ? 7.516 57.565 60.853 1.00 25.07 107 ALA C N 1
ATOM 5637 C CA . ALA C 1 109 ? 8.496 58.204 61.712 1.00 23.27 107 ALA C CA 1
ATOM 5638 C C . ALA C 1 109 ? 9.900 58.007 61.139 1.00 23.86 107 ALA C C 1
ATOM 5639 O O . ALA C 1 109 ? 10.669 58.975 61.033 1.00 22.21 107 ALA C O 1
ATOM 5641 N N . LEU C 1 110 ? 10.207 56.778 60.737 1.00 22.61 108 LEU C N 1
ATOM 5642 C CA . LEU C 1 110 ? 11.506 56.448 60.152 1.00 25.25 108 LEU C CA 1
ATOM 5643 C C . LEU C 1 110 ? 11.748 57.238 58.856 1.00 26.13 108 LEU C C 1
ATOM 5644 O O . LEU C 1 110 ? 12.854 57.744 58.624 1.00 27.26 108 LEU C O 1
ATOM 5649 N N . GLU C 1 111 ? 10.743 57.286 57.974 1.00 25.29 109 GLU C N 1
ATOM 5650 C CA . GLU C 1 111 ? 10.814 58.024 56.729 1.00 27.98 109 GLU C CA 1
ATOM 5651 C C . GLU C 1 111 ? 11.032 59.521 56.990 1.00 28.00 109 GLU C C 1
ATOM 5652 O O . GLU C 1 111 ? 11.872 60.125 56.317 1.00 28.87 109 GLU C O 1
ATOM 5658 N N . ALA C 1 112 ? 10.299 60.106 57.952 1.00 22.84 110 ALA C N 1
ATOM 5659 C CA . ALA C 1 112 ? 10.488 61.502 58.337 1.00 22.92 110 ALA C CA 1
ATOM 5660 C C . ALA C 1 112 ? 11.920 61.725 58.844 1.00 28.52 110 ALA C C 1
ATOM 5661 O O . ALA C 1 112 ? 12.514 62.743 58.510 1.00 27.81 110 ALA C O 1
ATOM 5663 N N . ALA C 1 113 ? 12.476 60.783 59.624 1.00 27.76 111 ALA C N 1
ATOM 5664 C CA . ALA C 1 113 ? 13.832 60.945 60.120 1.00 27.49 111 ALA C CA 1
ATOM 5665 C C . ALA C 1 113 ? 14.818 60.851 58.962 1.00 28.07 111 ALA C C 1
ATOM 5666 O O . ALA C 1 113 ? 15.785 61.621 58.882 1.00 29.76 111 ALA C O 1
ATOM 5668 N N . HIS C 1 114 ? 14.604 59.872 58.097 1.00 28.07 112 HIS C N 1
ATOM 5669 C CA . HIS C 1 114 ? 15.490 59.665 56.962 1.00 30.79 112 HIS C CA 1
ATOM 5670 C C . HIS C 1 114 ? 15.507 60.901 56.057 1.00 31.59 112 HIS C C 1
ATOM 5671 O O . HIS C 1 114 ? 16.585 61.351 55.660 1.00 29.26 112 HIS C O 1
ATOM 5678 N N . GLN C 1 115 ? 14.315 61.449 55.753 1.00 28.81 113 GLN C N 1
ATOM 5679 C CA . GLN C 1 115 ? 14.169 62.575 54.839 1.00 32.10 113 GLN C CA 1
ATOM 5680 C C . GLN C 1 115 ? 14.831 63.832 55.410 1.00 37.80 113 GLN C C 1
ATOM 5681 O O . GLN C 1 115 ? 15.381 64.634 54.646 1.00 31.93 113 GLN C O 1
ATOM 5687 N N . ALA C 1 116 ? 14.830 63.978 56.748 1.00 31.19 114 ALA C N 1
ATOM 5688 C CA . ALA C 1 116 ? 15.395 65.147 57.398 1.00 31.32 114 ALA C CA 1
ATOM 5689 C C . ALA C 1 116 ? 16.898 65.238 57.113 1.00 32.23 114 ALA C C 1
ATOM 5690 O O . ALA C 1 116 ? 17.422 66.343 56.952 1.00 32.10 114 ALA C O 1
ATOM 5692 N N . GLY C 1 117 ? 17.579 64.087 57.089 1.00 30.76 115 GLY C N 1
ATOM 5693 C CA . GLY C 1 117 ? 19.000 64.005 56.755 1.00 33.44 115 GLY C CA 1
ATOM 5694 C C . GLY C 1 117 ? 19.941 64.442 57.884 1.00 36.01 115 GLY C C 1
ATOM 5695 O O . GLY C 1 117 ? 21.156 64.259 57.775 1.00 35.96 115 GLY C O 1
ATOM 5696 N N . THR C 1 118 ? 19.391 64.983 58.979 1.00 31.26 116 THR C N 1
ATOM 5697 C CA . THR C 1 118 ? 20.154 65.606 60.040 1.00 31.78 116 THR C CA 1
ATOM 5698 C C . THR C 1 118 ? 20.140 64.771 61.323 1.00 32.39 116 THR C C 1
ATOM 5699 O O . THR C 1 118 ? 20.706 65.202 62.327 1.00 30.61 116 THR C O 1
ATOM 5703 N N . VAL C 1 119 ? 19.503 63.581 61.305 1.00 32.02 117 VAL C N 1
ATOM 5704 C CA . VAL C 1 119 ? 19.286 62.818 62.533 1.00 29.37 117 VAL C CA 1
ATOM 5705 C C . VAL C 1 119 ? 20.550 62.067 62.941 1.00 29.91 117 VAL C C 1
ATOM 5706 O O . VAL C 1 119 ? 21.030 61.172 62.244 1.00 32.03 117 VAL C O 1
ATOM 5710 N N . GLN C 1 120 ? 21.017 62.380 64.146 1.00 28.20 118 GLN C N 1
ATOM 5711 C CA . GLN C 1 120 ? 22.194 61.773 64.745 1.00 30.07 118 GLN C CA 1
ATOM 5712 C C . GLN C 1 120 ? 21.836 60.562 65.608 1.00 28.33 118 GLN C C 1
ATOM 5713 O O . GLN C 1 120 ? 22.692 59.754 65.962 1.00 28.41 118 GLN C O 1
ATOM 5719 N N . ARG C 1 121 ? 20.573 60.488 66.056 1.00 29.79 119 ARG C N 1
ATOM 5720 C CA . ARG C 1 121 ? 20.119 59.349 66.827 1.00 27.46 119 ARG C CA 1
ATOM 5721 C C . ARG C 1 121 ? 18.616 59.246 66.670 1.00 27.73 119 ARG C C 1
ATOM 5722 O O . ARG C 1 121 ? 17.917 60.225 66.919 1.00 25.40 119 ARG C O 1
ATOM 5730 N N . PHE C 1 122 ? 18.179 58.064 66.232 1.00 24.77 120 PHE C N 1
ATOM 5731 C CA . PHE C 1 122 ? 16.771 57.723 66.115 1.00 26.03 120 PHE C CA 1
ATOM 5732 C C . PHE C 1 122 ? 16.476 56.613 67.130 1.00 24.76 120 PHE C C 1
ATOM 5733 O O . PHE C 1 122 ? 17.023 55.527 67.042 1.00 27.29 120 PHE C O 1
ATOM 5741 N N . LEU C 1 123 ? 15.628 56.911 68.111 1.00 24.30 121 LEU C N 1
ATOM 5742 C CA . LEU C 1 123 ? 15.305 55.950 69.135 1.00 26.69 121 LEU C CA 1
ATOM 5743 C C . LEU C 1 123 ? 13.833 55.567 69.039 1.00 25.17 121 LEU C C 1
ATOM 5744 O O . LEU C 1 123 ? 12.959 56.409 69.133 1.00 25.23 121 LEU C O 1
ATOM 5749 N N . GLU C 1 124 ? 13.603 54.286 68.812 1.00 25.41 122 GLU C N 1
ATOM 5750 C CA . GLU C 1 124 ? 12.259 53.770 68.686 1.00 31.31 122 GLU C CA 1
ATOM 5751 C C . GLU C 1 124 ? 11.934 53.004 69.966 1.00 28.04 122 GLU C C 1
ATOM 5752 O O . GLU C 1 124 ? 12.677 52.108 70.353 1.00 27.27 122 GLU C O 1
ATOM 5758 N N . PHE C 1 125 ? 10.781 53.335 70.552 1.00 28.12 123 PHE C N 1
ATOM 5759 C CA . PHE C 1 125 ? 10.213 52.589 71.658 1.00 28.68 123 PHE C CA 1
ATOM 5760 C C . PHE C 1 125 ? 9.499 51.344 71.141 1.00 28.07 123 PHE C C 1
ATOM 5761 O O . PHE C 1 125 ? 8.503 51.424 70.404 1.00 25.27 123 PHE C O 1
ATOM 5769 N N . SER C 1 126 ? 10.033 50.184 71.490 1.00 27.28 124 SER C N 1
ATOM 5770 C CA . SER C 1 126 ? 9.318 48.946 71.266 1.00 25.07 124 SER C CA 1
ATOM 5771 C C . SER C 1 126 ? 8.694 48.513 72.601 1.00 27.00 124 SER C C 1
ATOM 5772 O O . SER C 1 126 ? 8.240 49.365 73.358 1.00 26.76 124 SER C O 1
ATOM 5775 N N . THR C 1 127 ? 8.725 47.208 72.919 1.00 25.99 125 THR C N 1
ATOM 5776 C CA . THR C 1 127 ? 8.095 46.672 74.103 1.00 25.80 125 THR C CA 1
ATOM 5777 C C . THR C 1 127 ? 8.687 45.292 74.357 1.00 22.40 125 THR C C 1
ATOM 5778 O O . THR C 1 127 ? 9.106 44.664 73.418 1.00 26.22 125 THR C O 1
ATOM 5782 N N . SER C 1 128 ? 8.771 44.878 75.624 1.00 25.52 126 SER C N 1
ATOM 5783 C CA . SER C 1 128 ? 9.407 43.622 76.034 1.00 27.75 126 SER C CA 1
ATOM 5784 C C . SER C 1 128 ? 8.646 42.395 75.531 1.00 31.32 126 SER C C 1
ATOM 5785 O O . SER C 1 128 ? 9.275 41.371 75.346 1.00 31.57 126 SER C O 1
ATOM 5788 N N . GLU C 1 129 ? 7.322 42.501 75.286 1.00 29.62 127 GLU C N 1
ATOM 5789 C CA . GLU C 1 129 ? 6.478 41.355 74.965 1.00 28.83 127 GLU C CA 1
ATOM 5790 C C . GLU C 1 129 ? 6.740 40.752 73.587 1.00 35.58 127 GLU C C 1
ATOM 5791 O O . GLU C 1 129 ? 6.221 39.691 73.239 1.00 33.70 127 GLU C O 1
ATOM 5797 N N . VAL C 1 130 ? 7.500 41.471 72.784 1.00 32.67 128 VAL C N 1
ATOM 5798 C CA . VAL C 1 130 ? 8.040 40.994 71.535 1.00 35.01 128 VAL C CA 1
ATOM 5799 C C . VAL C 1 130 ? 8.737 39.644 71.716 1.00 36.71 128 VAL C C 1
ATOM 5800 O O . VAL C 1 130 ? 8.605 38.781 70.848 1.00 36.66 128 VAL C O 1
ATOM 5804 N N . PHE C 1 131 ? 9.500 39.484 72.816 1.00 38.24 129 PHE C N 1
ATOM 5805 C CA A PHE C 1 131 ? 10.253 38.263 73.069 0.50 38.64 129 PHE C CA 1
ATOM 5806 C CA B PHE C 1 131 ? 10.268 38.267 73.092 0.50 39.00 129 PHE C CA 1
ATOM 5807 C C . PHE C 1 131 ? 9.318 37.096 73.343 1.00 40.64 129 PHE C C 1
ATOM 5808 O O . PHE C 1 131 ? 9.476 36.033 72.756 1.00 42.01 129 PHE C O 1
ATOM 5823 N N . GLY C 1 132 ? 8.341 37.299 74.228 1.00 43.25 130 GLY C N 1
ATOM 5824 C CA . GLY C 1 132 ? 7.370 36.252 74.495 1.00 52.33 130 GLY C CA 1
ATOM 5825 C C . GLY C 1 132 ? 6.605 35.827 73.236 1.00 57.87 130 GLY C C 1
ATOM 5826 O O . GLY C 1 132 ? 6.320 34.643 73.054 1.00 53.46 130 GLY C O 1
ATOM 5827 N N . SER C 1 133 ? 6.272 36.793 72.365 1.00 52.67 131 SER C N 1
ATOM 5828 C CA . SER C 1 133 ? 5.264 36.589 71.323 1.00 53.95 131 SER C CA 1
ATOM 5829 C C . SER C 1 133 ? 5.639 35.483 70.338 1.00 54.61 131 SER C C 1
ATOM 5830 O O . SER C 1 133 ? 4.740 34.983 69.663 1.00 50.62 131 SER C O 1
ATOM 5833 N N . ARG C 1 134 ? 6.937 35.135 70.246 1.00 57.69 132 ARG C N 1
ATOM 5834 C CA . ARG C 1 134 ? 7.417 34.113 69.321 1.00 73.22 132 ARG C CA 1
ATOM 5835 C C . ARG C 1 134 ? 6.850 32.735 69.671 1.00 69.38 132 ARG C C 1
ATOM 5836 O O . ARG C 1 134 ? 6.748 31.864 68.812 1.00 71.65 132 ARG C O 1
ATOM 5844 N N . ALA C 1 135 ? 6.459 32.553 70.931 1.00 66.02 133 ALA C N 1
ATOM 5845 C CA . ALA C 1 135 ? 5.819 31.329 71.377 1.00 62.62 133 ALA C CA 1
ATOM 5846 C C . ALA C 1 135 ? 4.516 31.053 70.612 1.00 59.49 133 ALA C C 1
ATOM 5847 O O . ALA C 1 135 ? 4.113 29.899 70.498 1.00 66.24 133 ALA C O 1
ATOM 5849 N N . TYR C 1 136 ? 3.855 32.091 70.077 1.00 52.49 134 TYR C N 1
ATOM 5850 C CA . TYR C 1 136 ? 2.508 31.955 69.542 1.00 53.79 134 TYR C CA 1
ATOM 5851 C C . TYR C 1 136 ? 2.515 32.056 68.019 1.00 59.72 134 TYR C C 1
ATOM 5852 O O . TYR C 1 136 ? 3.516 32.459 67.430 1.00 64.25 134 TYR C O 1
ATOM 5861 N N . ARG C 1 137 ? 1.388 31.645 67.418 1.00 56.60 135 ARG C N 1
ATOM 5862 C CA . ARG C 1 137 ? 1.214 31.537 65.976 1.00 63.32 135 ARG C CA 1
ATOM 5863 C C . ARG C 1 137 ? -0.101 32.215 65.586 1.00 59.04 135 ARG C C 1
ATOM 5864 O O . ARG C 1 137 ? -1.146 31.875 66.141 1.00 58.75 135 ARG C O 1
ATOM 5872 N N . VAL C 1 138 ? -0.054 33.157 64.623 1.00 59.51 136 VAL C N 1
ATOM 5873 C CA . VAL C 1 138 ? -1.237 33.909 64.202 1.00 53.75 136 VAL C CA 1
ATOM 5874 C C . VAL C 1 138 ? -2.382 32.952 63.849 1.00 60.09 136 VAL C C 1
ATOM 5875 O O . VAL C 1 138 ? -3.526 33.208 64.239 1.00 54.47 136 VAL C O 1
ATOM 5879 N N . ASP C 1 139 ? -2.070 31.849 63.135 1.00 74.41 137 ASP C N 1
ATOM 5880 C CA . ASP C 1 139 ? -3.082 30.917 62.636 1.00 76.91 137 ASP C CA 1
ATOM 5881 C C . ASP C 1 139 ? -3.493 29.906 63.722 1.00 79.13 137 ASP C C 1
ATOM 5882 O O . ASP C 1 139 ? -4.347 29.056 63.470 1.00 75.30 137 ASP C O 1
ATOM 5887 N N . GLU C 1 140 ? -2.940 30.035 64.942 1.00 75.97 138 GLU C N 1
ATOM 5888 C CA . GLU C 1 140 ? -3.246 29.159 66.072 1.00 81.97 138 GLU C CA 1
ATOM 5889 C C . GLU C 1 140 ? -4.161 29.851 67.093 1.00 81.96 138 GLU C C 1
ATOM 5890 O O . GLU C 1 140 ? -4.934 29.169 67.761 1.00 86.31 138 GLU C O 1
ATOM 5896 N N . LEU C 1 141 ? -4.082 31.188 67.222 1.00 79.76 139 LEU C N 1
ATOM 5897 C CA . LEU C 1 141 ? -4.819 31.936 68.238 1.00 72.21 139 LEU C CA 1
ATOM 5898 C C . LEU C 1 141 ? -6.276 31.479 68.299 1.00 80.92 139 LEU C C 1
ATOM 5899 O O . LEU C 1 141 ? -6.908 31.310 67.258 1.00 71.43 139 LEU C O 1
ATOM 5904 N N . ASN C 1 142 ? -6.799 31.311 69.525 1.00 87.93 140 ASN C N 1
ATOM 5905 C CA . ASN C 1 142 ? -8.179 30.900 69.755 1.00 87.52 140 ASN C CA 1
ATOM 5906 C C . ASN C 1 142 ? -8.825 31.882 70.737 1.00 79.99 140 ASN C C 1
ATOM 5907 O O . ASN C 1 142 ? -10.043 32.068 70.607 1.00 77.39 140 ASN C O 1
ATOM 5912 N N . THR C 1 146 ? -5.742 31.744 74.220 1.00 48.64 144 THR C N 1
ATOM 5913 C CA . THR C 1 146 ? -5.293 33.149 74.352 1.00 47.88 144 THR C CA 1
ATOM 5914 C C . THR C 1 146 ? -6.319 33.961 75.156 1.00 50.18 144 THR C C 1
ATOM 5915 O O . THR C 1 146 ? -5.945 34.840 75.936 1.00 57.71 144 THR C O 1
ATOM 5917 N N . GLY C 1 147 ? -7.619 33.702 74.940 1.00 38.75 145 GLY C N 1
ATOM 5918 C CA . GLY C 1 147 ? -8.653 34.644 75.350 1.00 32.79 145 GLY C CA 1
ATOM 5919 C C . GLY C 1 147 ? -8.528 35.985 74.623 1.00 30.99 145 GLY C C 1
ATOM 5920 O O . GLY C 1 147 ? -7.543 36.195 73.929 1.00 31.76 145 GLY C O 1
ATOM 5921 N N . ALA C 1 148 ? -9.500 36.881 74.839 1.00 34.00 146 ALA C N 1
ATOM 5922 C CA . ALA C 1 148 ? -9.525 38.242 74.294 1.00 35.45 146 ALA C CA 1
ATOM 5923 C C . ALA C 1 148 ? -8.283 39.024 74.710 1.00 32.65 146 ALA C C 1
ATOM 5924 O O . ALA C 1 148 ? -7.649 39.666 73.878 1.00 28.27 146 ALA C O 1
ATOM 5926 N N . VAL C 1 149 ? -7.940 38.956 76.005 1.00 30.06 147 VAL C N 1
ATOM 5927 C CA . VAL C 1 149 ? -6.821 39.726 76.523 1.00 28.59 147 VAL C CA 1
ATOM 5928 C C . VAL C 1 149 ? -5.522 39.240 75.880 1.00 27.31 147 VAL C C 1
ATOM 5929 O O . VAL C 1 149 ? -4.701 40.021 75.411 1.00 24.97 147 VAL C O 1
ATOM 5933 N N . GLY C 1 150 ? -5.340 37.927 75.834 1.00 25.30 148 GLY C N 1
ATOM 5934 C CA . GLY C 1 150 ? -4.145 37.358 75.243 1.00 27.11 148 GLY C CA 1
ATOM 5935 C C . GLY C 1 150 ? -3.990 37.667 73.760 1.00 27.99 148 GLY C C 1
ATOM 5936 O O . GLY C 1 150 ? -2.883 37.913 73.302 1.00 25.40 148 GLY C O 1
ATOM 5937 N N . GLU C 1 151 ? -5.087 37.638 73.001 1.00 27.20 149 GLU C N 1
ATOM 5938 C CA . GLU C 1 151 ? -5.020 37.953 71.581 1.00 27.15 149 GLU C CA 1
ATOM 5939 C C . GLU C 1 151 ? -4.707 39.449 71.358 1.00 25.35 149 GLU C C 1
ATOM 5940 O O . GLU C 1 151 ? -3.995 39.811 70.413 1.00 29.10 149 GLU C O 1
ATOM 5946 N N . ALA C 1 152 ? -5.246 40.301 72.214 1.00 24.24 150 ALA C N 1
ATOM 5947 C CA . ALA C 1 152 ? -4.948 41.719 72.210 1.00 26.42 150 ALA C CA 1
ATOM 5948 C C . ALA C 1 152 ? -3.471 41.959 72.547 1.00 29.71 150 ALA C C 1
ATOM 5949 O O . ALA C 1 152 ? -2.836 42.787 71.898 1.00 24.99 150 ALA C O 1
ATOM 5951 N N . ARG C 1 153 ? -2.918 41.231 73.531 1.00 28.53 151 ARG C N 1
ATOM 5952 C CA . ARG C 1 153 ? -1.541 41.478 73.943 1.00 27.31 151 ARG C CA 1
ATOM 5953 C C . ARG C 1 153 ? -0.613 41.023 72.828 1.00 23.60 151 ARG C C 1
ATOM 5954 O O . ARG C 1 153 ? 0.411 41.630 72.565 1.00 26.07 151 ARG C O 1
ATOM 5962 N N . TRP C 1 154 ? -0.920 39.869 72.238 1.00 25.77 152 TRP C N 1
ATOM 5963 C CA . TRP C 1 154 ? -0.188 39.361 71.088 1.00 28.62 152 TRP C CA 1
ATOM 5964 C C . TRP C 1 154 ? -0.191 40.373 69.927 1.00 27.22 152 TRP C C 1
ATOM 5965 O O . TRP C 1 154 ? 0.859 40.621 69.311 1.00 25.17 152 TRP C O 1
ATOM 5976 N N . THR C 1 155 ? -1.379 40.942 69.643 1.00 23.71 153 THR C N 1
ATOM 5977 C CA . THR C 1 155 ? -1.563 41.917 68.582 1.00 26.75 153 THR C CA 1
ATOM 5978 C C . THR C 1 155 ? -0.658 43.122 68.808 1.00 26.96 153 THR C C 1
ATOM 5979 O O . THR C 1 155 ? 0.043 43.571 67.889 1.00 24.54 153 THR C O 1
ATOM 5983 N N . TYR C 1 156 ? -0.679 43.624 70.044 1.00 24.96 154 TYR C N 1
ATOM 5984 C CA . TYR C 1 156 ? 0.212 44.702 70.446 1.00 24.27 154 TYR C CA 1
ATOM 5985 C C . TYR C 1 156 ? 1.676 44.290 70.258 1.00 24.71 154 TYR C C 1
ATOM 5986 O O . TYR C 1 156 ? 2.442 44.972 69.590 1.00 24.67 154 TYR C O 1
ATOM 5995 N N . ALA C 1 157 ? 2.053 43.127 70.766 1.00 23.68 155 ALA C N 1
ATOM 5996 C CA . ALA C 1 157 ? 3.438 42.684 70.645 1.00 24.32 155 ALA C CA 1
ATOM 5997 C C . ALA C 1 157 ? 3.902 42.618 69.179 1.00 26.36 155 ALA C C 1
ATOM 5998 O O . ALA C 1 157 ? 5.006 43.075 68.831 1.00 26.31 155 ALA C O 1
ATOM 6000 N N . VAL C 1 158 ? 3.105 42.018 68.300 1.00 22.46 156 VAL C N 1
ATOM 6001 C CA . VAL C 1 158 ? 3.573 41.850 66.941 1.00 25.06 156 VAL C CA 1
ATOM 6002 C C . VAL C 1 158 ? 3.614 43.173 66.179 1.00 24.30 156 VAL C C 1
ATOM 6003 O O . VAL C 1 158 ? 4.441 43.332 65.279 1.00 23.90 156 VAL C O 1
ATOM 6007 N N . SER C 1 159 ? 2.743 44.103 66.540 1.00 24.94 157 SER C N 1
ATOM 6008 C CA . SER C 1 159 ? 2.769 45.429 65.955 1.00 25.11 157 SER C CA 1
ATOM 6009 C C . SER C 1 159 ? 4.093 46.135 66.252 1.00 26.09 157 SER C C 1
ATOM 6010 O O . SER C 1 159 ? 4.645 46.807 65.384 1.00 25.79 157 SER C O 1
ATOM 6013 N N . LYS C 1 160 ? 4.612 45.926 67.468 1.00 25.18 158 LYS C N 1
ATOM 6014 C CA . LYS C 1 160 ? 5.868 46.504 67.890 1.00 24.84 158 LYS C CA 1
ATOM 6015 C C . LYS C 1 160 ? 7.022 45.829 67.177 1.00 24.11 158 LYS C C 1
ATOM 6016 O O . LYS C 1 160 ? 7.979 46.502 66.796 1.00 26.07 158 LYS C O 1
ATOM 6022 N N . LEU C 1 161 ? 6.952 44.491 67.044 1.00 23.90 159 LEU C N 1
ATOM 6023 C CA . LEU C 1 161 ? 7.997 43.726 66.404 1.00 25.04 159 LEU C CA 1
ATOM 6024 C C . LEU C 1 161 ? 8.125 44.121 64.930 1.00 24.73 159 LEU C C 1
ATOM 6025 O O . LEU C 1 161 ? 9.244 44.221 64.420 1.00 22.43 159 LEU C O 1
ATOM 6030 N N . ALA C 1 162 ? 7.005 44.407 64.255 1.00 22.48 160 ALA C N 1
ATOM 6031 C CA . ALA C 1 162 ? 7.035 44.891 62.871 1.00 23.95 160 ALA C CA 1
ATOM 6032 C C . ALA C 1 162 ? 7.782 46.228 62.776 1.00 24.40 160 ALA C C 1
ATOM 6033 O O . ALA C 1 162 ? 8.663 46.418 61.898 1.00 24.56 160 ALA C O 1
ATOM 6035 N N . GLY C 1 163 ? 7.505 47.088 63.764 1.00 24.52 161 GLY C N 1
ATOM 6036 C CA . GLY C 1 163 ? 8.215 48.358 63.946 1.00 26.15 161 GLY C CA 1
ATOM 6037 C C . GLY C 1 163 ? 9.732 48.173 64.049 1.00 27.79 161 GLY C C 1
ATOM 6038 O O . GLY C 1 163 ? 10.509 48.901 63.411 1.00 27.80 161 GLY C O 1
ATOM 6039 N N . GLU C 1 164 ? 10.150 47.184 64.838 1.00 26.20 162 GLU C N 1
ATOM 6040 C CA . GLU C 1 164 ? 11.576 46.914 64.993 1.00 25.09 162 GLU C CA 1
ATOM 6041 C C . GLU C 1 164 ? 12.170 46.485 63.649 1.00 26.94 162 GLU C C 1
ATOM 6042 O O . GLU C 1 164 ? 13.339 46.753 63.329 1.00 24.75 162 GLU C O 1
ATOM 6048 N N . HIS C 1 165 ? 11.399 45.696 62.907 1.00 26.84 163 HIS C N 1
ATOM 6049 C CA . HIS C 1 165 ? 11.839 45.183 61.624 1.00 29.08 163 HIS C CA 1
ATOM 6050 C C . HIS C 1 165 ? 12.080 46.334 60.655 1.00 26.67 163 HIS C C 1
ATOM 6051 O O . HIS C 1 165 ? 13.129 46.384 59.998 1.00 26.50 163 HIS C O 1
ATOM 6058 N N . LEU C 1 166 ? 11.120 47.254 60.567 1.00 26.11 164 LEU C N 1
ATOM 6059 C CA . LEU C 1 166 ? 11.250 48.455 59.760 1.00 26.48 164 LEU C CA 1
ATOM 6060 C C . LEU C 1 166 ? 12.499 49.240 60.181 1.00 27.70 164 LEU C C 1
ATOM 6061 O O . LEU C 1 166 ? 13.261 49.706 59.332 1.00 28.63 164 LEU C O 1
ATOM 6066 N N . THR C 1 167 ? 12.687 49.401 61.487 1.00 24.00 165 THR C N 1
ATOM 6067 C CA . THR C 1 167 ? 13.769 50.190 62.044 1.00 27.06 165 THR C CA 1
ATOM 6068 C C . THR C 1 167 ? 15.120 49.616 61.585 1.00 29.67 165 THR C C 1
ATOM 6069 O O . THR C 1 167 ? 16.010 50.344 61.146 1.00 27.63 165 THR C O 1
ATOM 6073 N N . HIS C 1 168 ? 15.260 48.294 61.710 1.00 26.71 166 HIS C N 1
ATOM 6074 C CA . HIS C 1 168 ? 16.399 47.531 61.233 1.00 31.57 166 HIS C CA 1
ATOM 6075 C C . HIS C 1 168 ? 16.675 47.817 59.753 1.00 29.48 166 HIS C C 1
ATOM 6076 O O . HIS C 1 168 ? 17.809 48.050 59.384 1.00 27.07 166 HIS C O 1
ATOM 6083 N N . ALA C 1 169 ? 15.654 47.763 58.905 1.00 25.81 167 ALA C N 1
ATOM 6084 C CA . ALA C 1 169 ? 15.822 47.999 57.484 1.00 29.10 167 ALA C CA 1
ATOM 6085 C C . ALA C 1 169 ? 16.405 49.384 57.203 1.00 29.21 167 ALA C C 1
ATOM 6086 O O . ALA C 1 169 ? 17.305 49.490 56.361 1.00 27.42 167 ALA C O 1
ATOM 6088 N N . TYR C 1 170 ? 15.855 50.420 57.854 1.00 26.83 168 TYR C N 1
ATOM 6089 C CA . TYR C 1 170 ? 16.341 51.777 57.650 1.00 29.59 168 TYR C CA 1
ATOM 6090 C C . TYR C 1 170 ? 17.797 51.920 58.093 1.00 29.52 168 TYR C C 1
ATOM 6091 O O . TYR C 1 170 ? 18.555 52.655 57.448 1.00 29.14 168 TYR C O 1
ATOM 6100 N N . ASN C 1 171 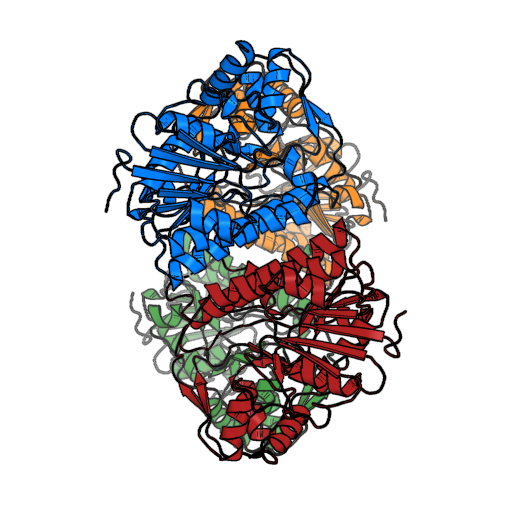? 18.157 51.282 59.217 1.00 29.79 169 ASN C N 1
ATOM 6101 C CA . ASN C 1 171 ? 19.524 51.317 59.712 1.00 28.17 169 ASN C CA 1
ATOM 6102 C C . ASN C 1 171 ? 20.452 50.704 58.670 1.00 33.82 169 ASN C C 1
ATOM 6103 O O . ASN C 1 171 ? 21.483 51.282 58.341 1.00 32.61 169 ASN C O 1
ATOM 6108 N N . ARG C 1 172 ? 20.070 49.541 58.150 1.00 30.50 170 ARG C N 1
ATOM 6109 C CA . ARG C 1 172 ? 20.935 48.761 57.286 1.00 33.42 170 ARG C CA 1
ATOM 6110 C C . ARG C 1 172 ? 21.033 49.421 55.927 1.00 32.57 170 ARG C C 1
ATOM 6111 O O . ARG C 1 172 ? 22.115 49.479 55.373 1.00 31.31 170 ARG C O 1
ATOM 6119 N N . GLU C 1 173 ? 19.895 49.884 55.403 1.00 31.63 171 GLU C N 1
ATOM 6120 C CA . GLU C 1 173 ? 19.847 50.426 54.058 1.00 33.51 171 GLU C CA 1
ATOM 6121 C C . GLU C 1 173 ? 20.348 51.871 54.000 1.00 35.38 171 GLU C C 1
ATOM 6122 O O . GLU C 1 173 ? 21.040 52.238 53.058 1.00 31.15 171 GLU C O 1
ATOM 6128 N N . HIS C 1 174 ? 19.922 52.709 54.943 1.00 30.76 172 HIS C N 1
ATOM 6129 C CA . HIS C 1 174 ? 20.183 54.135 54.820 1.00 32.98 172 HIS C CA 1
ATOM 6130 C C . HIS C 1 174 ? 21.161 54.642 55.884 1.00 33.12 172 HIS C C 1
ATOM 6131 O O . HIS C 1 174 ? 21.407 55.846 55.954 1.00 37.88 172 HIS C O 1
ATOM 6138 N N . GLY C 1 175 ? 21.727 53.745 56.700 1.00 31.95 173 GLY C N 1
ATOM 6139 C CA . GLY C 1 175 ? 22.582 54.133 57.818 1.00 36.07 173 GLY C CA 1
ATOM 6140 C C . GLY C 1 175 ? 21.900 55.012 58.877 1.00 35.19 173 GLY C C 1
ATOM 6141 O O . GLY C 1 175 ? 22.573 55.692 59.650 1.00 31.89 173 GLY C O 1
ATOM 6142 N N . LEU C 1 176 ? 20.555 55.034 58.929 1.00 30.27 174 LEU C N 1
ATOM 6143 C CA . LEU C 1 176 ? 19.876 55.788 59.971 1.00 27.91 174 LEU C CA 1
ATOM 6144 C C . LEU C 1 176 ? 20.388 55.278 61.316 1.00 26.59 174 LEU C C 1
ATOM 6145 O O . LEU C 1 176 ? 20.462 54.048 61.554 1.00 27.76 174 LEU C O 1
ATOM 6150 N N . PRO C 1 177 ? 20.881 56.184 62.193 1.00 26.11 175 PRO C N 1
ATOM 6151 C CA . PRO C 1 177 ? 21.534 55.766 63.431 1.00 26.25 175 PRO C CA 1
ATOM 6152 C C . PRO C 1 177 ? 20.477 55.413 64.487 1.00 26.79 175 PRO C C 1
ATOM 6153 O O . PRO C 1 177 ? 20.175 56.200 65.388 1.00 27.62 175 PRO C O 1
ATOM 6157 N N . THR C 1 178 ? 19.994 54.159 64.402 1.00 25.78 176 THR C N 1
ATOM 6158 C CA . THR C 1 178 ? 18.836 53.740 65.159 1.00 27.13 176 THR C CA 1
ATOM 6159 C C . THR C 1 178 ? 19.252 53.077 66.476 1.00 28.71 176 THR C C 1
ATOM 6160 O O . THR C 1 178 ? 20.333 52.477 66.596 1.00 27.86 176 THR C O 1
ATOM 6164 N N . VAL C 1 179 ? 18.328 53.162 67.446 1.00 27.54 177 VAL C N 1
ATOM 6165 C CA . VAL C 1 179 ? 18.355 52.422 68.696 1.00 29.10 177 VAL C CA 1
ATOM 6166 C C . VAL C 1 179 ? 16.937 51.949 69.021 1.00 28.68 177 VAL C C 1
ATOM 6167 O O . VAL C 1 179 ? 16.036 52.763 69.121 1.00 30.50 177 VAL C O 1
ATOM 6171 N N . THR C 1 180 ? 16.786 50.632 69.195 1.00 29.06 178 THR C N 1
ATOM 6172 C CA . THR C 1 180 ? 15.540 50.053 69.664 1.00 27.20 178 THR C CA 1
ATOM 6173 C C . THR C 1 180 ? 15.611 49.890 71.179 1.00 27.52 178 THR C C 1
ATOM 6174 O O . THR C 1 180 ? 16.564 49.369 71.737 1.00 28.70 178 THR C O 1
ATOM 6178 N N . PHE C 1 181 ? 14.561 50.363 71.837 1.00 25.72 179 PHE C N 1
ATOM 6179 C CA . PHE C 1 181 ? 14.530 50.521 73.270 1.00 26.19 179 PHE C CA 1
ATOM 6180 C C . PHE C 1 181 ? 13.245 49.889 73.757 1.00 31.51 179 PHE C C 1
ATOM 6181 O O . PHE C 1 181 ? 12.164 50.381 73.399 1.00 31.27 179 PHE C O 1
ATOM 6189 N N . ARG C 1 182 ? 13.383 48.772 74.495 1.00 30.40 180 ARG C N 1
ATOM 6190 C CA . ARG C 1 182 ? 12.234 48.047 75.018 1.00 30.04 180 ARG C CA 1
ATOM 6191 C C . ARG C 1 182 ? 12.145 48.206 76.542 1.00 30.28 180 ARG C C 1
ATOM 6192 O O . ARG C 1 182 ? 12.772 47.479 77.296 1.00 28.87 180 ARG C O 1
ATOM 6200 N N . PRO C 1 183 ? 11.372 49.175 77.065 1.00 31.18 181 PRO C N 1
ATOM 6201 C CA . PRO C 1 183 ? 11.266 49.368 78.505 1.00 29.20 181 PRO C CA 1
ATOM 6202 C C . PRO C 1 183 ? 10.436 48.224 79.079 1.00 29.89 181 PRO C C 1
ATOM 6203 O O . PRO C 1 183 ? 9.406 47.876 78.505 1.00 27.83 181 PRO C O 1
ATOM 6207 N N . PHE C 1 184 ? 10.889 47.649 80.200 1.00 27.85 182 PHE C N 1
ATOM 6208 C CA . PHE C 1 184 ? 9.992 46.900 81.082 1.00 29.50 182 PHE C CA 1
ATOM 6209 C C . PHE C 1 184 ? 8.959 47.888 81.604 1.00 26.63 182 PHE C C 1
ATOM 6210 O O . PHE C 1 184 ? 9.192 49.092 81.532 1.00 28.31 182 PHE C O 1
ATOM 6218 N N . ASN C 1 185 ? 7.812 47.428 82.123 1.00 25.67 183 ASN C N 1
ATOM 6219 C CA . ASN C 1 185 ? 6.782 48.358 82.571 1.00 25.95 183 ASN C CA 1
ATOM 6220 C C . ASN C 1 185 ? 7.329 49.350 83.599 1.00 27.07 183 ASN C C 1
ATOM 6221 O O . ASN C 1 185 ? 7.873 48.962 84.643 1.00 25.87 183 ASN C O 1
ATOM 6226 N N . VAL C 1 186 ? 7.078 50.636 83.342 1.00 27.58 184 VAL C N 1
ATOM 6227 C CA . VAL C 1 186 ? 7.695 51.702 84.095 1.00 26.31 184 VAL C CA 1
ATOM 6228 C C . VAL C 1 186 ? 6.769 52.087 85.223 1.00 28.55 184 VAL C C 1
ATOM 6229 O O . VAL C 1 186 ? 5.569 52.308 85.024 1.00 26.96 184 VAL C O 1
ATOM 6233 N N . TYR C 1 187 ? 7.345 52.228 86.416 1.00 24.68 185 TYR C N 1
ATOM 6234 C CA . TYR C 1 187 ? 6.535 52.698 87.531 1.00 27.35 185 TYR C CA 1
ATOM 6235 C C . TYR C 1 187 ? 7.319 53.765 88.280 1.00 30.21 185 TYR C C 1
ATOM 6236 O O . TYR C 1 187 ? 8.564 53.832 88.190 1.00 26.86 185 TYR C O 1
ATOM 6245 N N . GLY C 1 188 ? 6.574 54.547 89.053 1.00 28.86 186 GLY C N 1
ATOM 6246 C CA . GLY C 1 188 ? 7.200 55.449 89.995 1.00 32.55 186 GLY C CA 1
ATOM 6247 C C . GLY C 1 188 ? 6.487 56.783 90.128 1.00 31.34 186 GLY C C 1
ATOM 6248 O O . GLY C 1 188 ? 5.369 56.958 89.648 1.00 34.73 186 GLY C O 1
ATOM 6249 N N . PRO C 1 189 ? 7.109 57.754 90.835 1.00 35.17 187 PRO C N 1
ATOM 6250 C CA . PRO C 1 189 ? 6.580 59.125 90.907 1.00 38.32 187 PRO C CA 1
ATOM 6251 C C . PRO C 1 189 ? 6.257 59.671 89.523 1.00 43.93 187 PRO C C 1
ATOM 6252 O O . PRO C 1 189 ? 7.073 59.537 88.609 1.00 43.74 187 PRO C O 1
ATOM 6256 N N . GLY C 1 190 ? 5.049 60.235 89.350 1.00 53.36 188 GLY C N 1
ATOM 6257 C CA . GLY C 1 190 ? 4.685 60.887 88.096 1.00 60.38 188 GLY C CA 1
ATOM 6258 C C . GLY C 1 190 ? 3.682 60.082 87.270 1.00 66.63 188 GLY C C 1
ATOM 6259 O O . GLY C 1 190 ? 2.743 60.636 86.712 1.00 60.33 188 GLY C O 1
ATOM 6260 N N . GLN C 1 191 ? 3.870 58.765 87.180 1.00 73.78 189 GLN C N 1
ATOM 6261 C CA . GLN C 1 191 ? 2.744 57.927 86.811 1.00 87.85 189 GLN C CA 1
ATOM 6262 C C . GLN C 1 191 ? 1.830 57.846 88.037 1.00 101.59 189 GLN C C 1
ATOM 6263 O O . GLN C 1 191 ? 2.219 57.280 89.064 1.00 111.53 189 GLN C O 1
ATOM 6269 N N . ILE C 1 192 ? 0.644 58.477 87.955 1.00 107.08 190 ILE C N 1
ATOM 6270 C CA . ILE C 1 192 ? -0.448 58.102 88.843 1.00 99.32 190 ILE C CA 1
ATOM 6271 C C . ILE C 1 192 ? -0.800 56.666 88.471 1.00 84.91 190 ILE C C 1
ATOM 6272 O O . ILE C 1 192 ? -0.824 55.816 89.355 1.00 75.64 190 ILE C O 1
ATOM 6277 N N . GLY C 1 193 ? -1.045 56.429 87.166 1.00 74.83 191 GLY C N 1
ATOM 6278 C CA . GLY C 1 193 ? -1.002 55.100 86.571 1.00 68.99 191 GLY C CA 1
ATOM 6279 C C . GLY C 1 193 ? -2.359 54.399 86.551 1.00 71.27 191 GLY C C 1
ATOM 6280 O O . GLY C 1 193 ? -3.366 54.977 86.956 1.00 75.37 191 GLY C O 1
ATOM 6281 N N . GLU C 1 194 ? -2.369 53.152 86.053 1.00 60.75 192 GLU C N 1
ATOM 6282 C CA . GLU C 1 194 ? -3.579 52.337 86.036 1.00 68.34 192 GLU C CA 1
ATOM 6283 C C . GLU C 1 194 ? -3.258 50.837 86.049 1.00 57.02 192 GLU C C 1
ATOM 6284 O O . GLU C 1 194 ? -4.170 50.009 86.157 1.00 61.53 192 GLU C O 1
ATOM 6290 N N . GLY C 1 195 ? -1.966 50.497 85.962 1.00 42.89 193 GLY C N 1
ATOM 6291 C CA . GLY C 1 195 ? -1.500 49.119 86.020 1.00 40.40 193 GLY C CA 1
ATOM 6292 C C . GLY C 1 195 ? -1.333 48.645 87.463 1.00 35.22 193 GLY C C 1
ATOM 6293 O O . GLY C 1 195 ? -1.716 49.349 88.393 1.00 32.60 193 GLY C O 1
ATOM 6294 N N . ALA C 1 196 ? -0.799 47.430 87.620 1.00 33.29 194 ALA C N 1
ATOM 6295 C CA . ALA C 1 196 ? -0.894 46.714 88.877 1.00 33.57 194 ALA C CA 1
ATOM 6296 C C . ALA C 1 196 ? -0.229 47.512 90.002 1.00 28.81 194 ALA C C 1
ATOM 6297 O O . ALA C 1 196 ? -0.715 47.502 91.127 1.00 24.47 194 ALA C O 1
ATOM 6299 N N . ILE C 1 197 ? 0.962 48.064 89.766 1.00 27.77 195 ILE C N 1
ATOM 6300 C CA . ILE C 1 197 ? 1.675 48.655 90.887 1.00 26.63 195 ILE C CA 1
ATOM 6301 C C . ILE C 1 197 ? 0.901 49.853 91.429 1.00 31.56 195 ILE C C 1
ATOM 6302 O O . ILE C 1 197 ? 0.683 50.013 92.644 1.00 28.82 195 ILE C O 1
ATOM 6307 N N . SER C 1 198 ? 0.487 50.713 90.507 1.00 31.85 196 SER C N 1
ATOM 6308 C CA . SER C 1 198 ? -0.257 51.889 90.904 1.00 32.92 196 SER C CA 1
ATOM 6309 C C . SER C 1 198 ? -1.533 51.480 91.639 1.00 31.27 196 SER C C 1
ATOM 6310 O O . SER C 1 198 ? -1.827 52.043 92.700 1.00 34.81 196 SER C O 1
ATOM 6313 N N . ILE C 1 199 ? -2.282 50.518 91.088 1.00 30.21 197 ILE C N 1
ATOM 6314 C CA . ILE C 1 199 ? -3.547 50.113 91.686 1.00 30.72 197 ILE C CA 1
ATOM 6315 C C . ILE C 1 199 ? -3.278 49.491 93.051 1.00 31.48 197 ILE C C 1
ATOM 6316 O O . ILE C 1 199 ? -3.982 49.795 94.000 1.00 27.62 197 ILE C O 1
ATOM 6321 N N . MET C 1 200 ? -2.278 48.599 93.120 1.00 31.08 198 MET C N 1
ATOM 6322 C CA . MET C 1 200 ? -2.011 47.834 94.323 1.00 29.57 198 MET C CA 1
ATOM 6323 C C . MET C 1 200 ? -1.446 48.716 95.432 1.00 27.30 198 MET C C 1
ATOM 6324 O O . MET C 1 200 ? -1.838 48.545 96.587 1.00 26.65 198 MET C O 1
ATOM 6329 N N . ILE C 1 201 ? -0.581 49.686 95.096 1.00 28.80 199 ILE C N 1
ATOM 6330 C CA . ILE C 1 201 ? -0.109 50.616 96.110 1.00 28.55 199 ILE C CA 1
ATOM 6331 C C . ILE C 1 201 ? -1.287 51.398 96.691 1.00 32.27 199 ILE C C 1
ATOM 6332 O O . ILE C 1 201 ? -1.389 51.550 97.915 1.00 27.46 199 ILE C O 1
ATOM 6337 N N . ARG C 1 202 ? -2.177 51.891 95.823 1.00 28.41 200 ARG C N 1
ATOM 6338 C CA . ARG C 1 202 ? -3.284 52.713 96.297 1.00 30.97 200 ARG C CA 1
ATOM 6339 C C . ARG C 1 202 ? -4.211 51.913 97.207 1.00 29.10 200 ARG C C 1
ATOM 6340 O O . ARG C 1 202 ? -4.656 52.403 98.243 1.00 30.86 200 ARG C O 1
ATOM 6348 N N . LYS C 1 203 ? -4.510 50.672 96.823 1.00 27.66 201 LYS C N 1
ATOM 6349 C CA . LYS C 1 203 ? -5.243 49.769 97.695 1.00 26.83 201 LYS C CA 1
ATOM 6350 C C . LYS C 1 203 ? -4.514 49.551 99.019 1.00 27.05 201 LYS C C 1
ATOM 6351 O O . LYS C 1 203 ? -5.096 49.719 100.078 1.00 25.50 201 LYS C O 1
ATOM 6357 N N . ALA C 1 204 ? -3.228 49.194 98.950 1.00 25.80 202 ALA C N 1
ATOM 6358 C CA . ALA C 1 204 ? -2.478 48.848 100.142 1.00 27.40 202 ALA C CA 1
ATOM 6359 C C . ALA C 1 204 ? -2.443 49.996 101.146 1.00 26.93 202 ALA C C 1
ATOM 6360 O O . ALA C 1 204 ? -2.546 49.743 102.350 1.00 26.83 202 ALA C O 1
ATOM 6362 N N . LEU C 1 205 ? -2.287 51.227 100.661 1.00 24.88 203 LEU C N 1
ATOM 6363 C CA . LEU C 1 205 ? -2.189 52.392 101.516 1.00 29.00 203 LEU C CA 1
ATOM 6364 C C . LEU C 1 205 ? -3.478 52.654 102.293 1.00 29.82 203 LEU C C 1
ATOM 6365 O O . LEU C 1 205 ? -3.415 53.263 103.369 1.00 28.18 203 LEU C O 1
ATOM 6370 N N . ASN C 1 206 ? -4.623 52.223 101.749 1.00 26.69 204 ASN C N 1
ATOM 6371 C CA . ASN C 1 206 ? -5.896 52.370 102.440 1.00 25.01 204 ASN C CA 1
ATOM 6372 C C . ASN C 1 206 ? -6.453 51.032 102.942 1.00 27.78 204 ASN C C 1
ATOM 6373 O O . ASN C 1 206 ? -7.652 50.917 103.234 1.00 27.06 204 ASN C O 1
ATOM 6378 N N . ASN C 1 207 ? -5.577 50.021 103.050 1.00 27.52 205 ASN C N 1
ATOM 6379 C CA . ASN C 1 207 ? -5.899 48.709 103.607 1.00 28.41 205 ASN C CA 1
ATOM 6380 C C . ASN C 1 207 ? -7.112 48.075 102.921 1.00 27.45 205 ASN C C 1
ATOM 6381 O O . ASN C 1 207 ? -7.743 47.204 103.508 1.00 27.98 205 ASN C O 1
ATOM 6386 N N . GLU C 1 208 ? -7.289 48.359 101.627 1.00 27.58 206 GLU C N 1
ATOM 6387 C CA . GLU C 1 208 ? -8.333 47.774 100.805 1.00 29.11 206 GLU C CA 1
ATOM 6388 C C . GLU C 1 208 ? -7.895 46.378 100.350 1.00 26.91 206 GLU C C 1
ATOM 6389 O O . GLU C 1 208 ? -6.702 46.096 100.197 1.00 26.82 206 GLU C O 1
ATOM 6395 N N . ASP C 1 209 ? -8.879 45.548 100.034 1.00 25.57 207 ASP C N 1
ATOM 6396 C CA . ASP C 1 209 ? -8.639 44.233 99.462 1.00 28.14 207 ASP C CA 1
ATOM 6397 C C . ASP C 1 209 ? -7.928 44.352 98.111 1.00 27.80 207 ASP C C 1
ATOM 6398 O O . ASP C 1 209 ? -8.267 45.201 97.286 1.00 27.73 207 ASP C O 1
ATOM 6403 N N . ILE C 1 210 ? -6.905 43.518 97.915 1.00 25.51 208 ILE C N 1
ATOM 6404 C CA . ILE C 1 210 ? -6.257 43.344 96.624 1.00 25.24 208 ILE C CA 1
ATOM 6405 C C . ILE C 1 210 ? -6.714 42.000 96.072 1.00 24.98 208 ILE C C 1
ATOM 6406 O O . ILE C 1 210 ? -6.453 40.964 96.692 1.00 26.58 208 ILE C O 1
ATOM 6411 N N . TYR C 1 211 ? -7.507 42.028 94.990 1.00 24.83 209 TYR C N 1
ATOM 6412 C CA . TYR C 1 211 ? -7.968 40.812 94.342 1.00 27.04 209 TYR C CA 1
ATOM 6413 C C . TYR C 1 211 ? -6.957 40.351 93.308 1.00 24.68 209 TYR C C 1
ATOM 6414 O O . TYR C 1 211 ? -6.440 41.159 92.569 1.00 26.95 209 TYR C O 1
ATOM 6423 N N . ILE C 1 212 ? -6.713 39.048 93.289 1.00 27.90 210 ILE C N 1
ATOM 6424 C CA . ILE C 1 212 ? -5.812 38.426 92.342 1.00 30.42 210 ILE C CA 1
ATOM 6425 C C . ILE C 1 212 ? -6.698 37.648 91.374 1.00 32.82 210 ILE C C 1
ATOM 6426 O O . ILE C 1 212 ? -7.450 36.790 91.800 1.00 31.41 210 ILE C O 1
ATOM 6431 N N . PHE C 1 213 ? -6.643 38.009 90.088 1.00 32.77 211 PHE C N 1
ATOM 6432 C CA . PHE C 1 213 ? -7.524 37.449 89.072 1.00 33.62 211 PHE C CA 1
ATOM 6433 C C . PHE C 1 213 ? -6.816 36.282 88.394 1.00 36.06 211 PHE C C 1
ATOM 6434 O O . PHE C 1 213 ? -5.757 36.457 87.796 1.00 39.61 211 PHE C O 1
ATOM 6442 N N . GLY C 1 214 ? -7.393 35.083 88.537 1.00 32.20 212 GLY C N 1
ATOM 6443 C CA . GLY C 1 214 ? -6.753 33.859 88.096 1.00 34.28 212 GLY C CA 1
ATOM 6444 C C . GLY C 1 214 ? -5.842 33.296 89.188 1.00 33.48 212 GLY C C 1
ATOM 6445 O O . GLY C 1 214 ? -6.065 33.516 90.385 1.00 35.19 212 GLY C O 1
ATOM 6446 N N . ASP C 1 215 ? -4.759 32.653 88.769 1.00 28.69 213 ASP C N 1
ATOM 6447 C CA . ASP C 1 215 ? -3.974 31.890 89.722 1.00 32.09 213 ASP C CA 1
ATOM 6448 C C . ASP C 1 215 ? -2.805 32.720 90.280 1.00 30.66 213 ASP C C 1
ATOM 6449 O O . ASP C 1 215 ? -2.165 32.300 91.234 1.00 29.39 213 ASP C O 1
ATOM 6454 N N . GLY C 1 216 ? -2.627 33.954 89.798 1.00 30.98 214 GLY C N 1
ATOM 6455 C CA . GLY C 1 216 ? -1.641 34.872 90.353 1.00 29.48 214 GLY C CA 1
ATOM 6456 C C . GLY C 1 216 ? -0.205 34.584 89.895 1.00 29.53 214 GLY C C 1
ATOM 6457 O O . GLY C 1 216 ? 0.705 35.333 90.225 1.00 29.16 214 GLY C O 1
ATOM 6458 N N . SER C 1 217 ? -0.013 33.574 89.051 1.00 26.46 215 SER C N 1
ATOM 6459 C CA . SER C 1 217 ? 1.317 33.115 88.660 1.00 28.10 215 SER C CA 1
ATOM 6460 C C . SER C 1 217 ? 1.853 33.837 87.416 1.00 29.04 215 SER C C 1
ATOM 6461 O O . SER C 1 217 ? 3.002 33.603 87.032 1.00 29.27 215 SER C O 1
ATOM 6464 N N . GLN C 1 218 ? 1.058 34.734 86.809 1.00 28.63 216 GLN C N 1
ATOM 6465 C CA . GLN C 1 218 ? 1.469 35.514 85.645 1.00 32.00 216 GLN C CA 1
ATOM 6466 C C . GLN C 1 218 ? 2.620 36.451 86.047 1.00 32.24 216 GLN C C 1
ATOM 6467 O O . GLN C 1 218 ? 2.597 37.037 87.140 1.00 27.57 216 GLN C O 1
ATOM 6473 N N . ILE C 1 219 ? 3.665 36.465 85.204 1.00 29.39 217 ILE C N 1
ATOM 6474 C CA . ILE C 1 219 ? 4.883 37.238 85.429 1.00 29.71 217 ILE C CA 1
ATOM 6475 C C . ILE C 1 219 ? 4.748 38.637 84.832 1.00 29.24 217 ILE C C 1
ATOM 6476 O O . ILE C 1 219 ? 4.236 38.790 83.717 1.00 31.36 217 ILE C O 1
ATOM 6481 N N . ARG C 1 220 ? 5.265 39.643 85.553 1.00 24.93 218 ARG C N 1
ATOM 6482 C CA . ARG C 1 220 ? 5.381 41.009 85.053 1.00 25.32 218 ARG C CA 1
ATOM 6483 C C . ARG C 1 220 ? 6.748 41.565 85.459 1.00 28.59 218 ARG C C 1
ATOM 6484 O O . ARG C 1 220 ? 7.187 41.389 86.596 1.00 28.80 218 ARG C O 1
ATOM 6492 N N . ALA C 1 221 ? 7.420 42.201 84.505 1.00 28.63 219 ALA C N 1
ATOM 6493 C CA . ALA C 1 221 ? 8.713 42.821 84.760 1.00 28.44 219 ALA C CA 1
ATOM 6494 C C . ALA C 1 221 ? 8.543 44.342 84.851 1.00 27.08 219 ALA C C 1
ATOM 6495 O O . ALA C 1 221 ? 7.738 44.951 84.109 1.00 26.33 219 ALA C O 1
ATOM 6497 N N . TRP C 1 222 ? 9.293 44.963 85.768 1.00 25.09 220 TRP C N 1
ATOM 6498 C CA . TRP C 1 222 ? 9.124 46.372 86.058 1.00 23.94 220 TRP C CA 1
ATOM 6499 C C . TRP C 1 222 ? 10.460 47.088 86.044 1.00 26.21 220 TRP C C 1
ATOM 6500 O O . TRP C 1 222 ? 11.527 46.476 86.156 1.00 28.71 220 TRP C O 1
ATOM 6511 N N . CYS C 1 223 ? 10.346 48.412 85.895 1.00 25.82 221 CYS C N 1
ATOM 6512 C CA . CYS C 1 223 ? 11.484 49.303 85.901 1.00 27.54 221 CYS C CA 1
ATOM 6513 C C . CYS C 1 223 ? 11.079 50.619 86.548 1.00 26.95 221 CYS C C 1
ATOM 6514 O O . CYS C 1 223 ? 10.086 51.233 86.151 1.00 27.75 221 CYS C O 1
ATOM 6517 N N . TYR C 1 224 ? 11.896 51.086 87.514 1.00 24.95 222 TYR C N 1
ATOM 6518 C CA . TYR C 1 224 ? 11.640 52.341 88.185 1.00 26.82 222 TYR C CA 1
ATOM 6519 C C . TYR C 1 224 ? 11.953 53.492 87.234 1.00 25.43 222 TYR C C 1
ATOM 6520 O O . TYR C 1 224 ? 12.911 53.412 86.482 1.00 26.81 222 TYR C O 1
ATOM 6529 N N . VAL C 1 225 ? 11.137 54.554 87.259 1.00 27.96 223 VAL C N 1
ATOM 6530 C CA . VAL C 1 225 ? 11.196 55.634 86.274 1.00 27.02 223 VAL C CA 1
ATOM 6531 C C . VAL C 1 225 ? 12.622 56.192 86.122 1.00 27.69 223 VAL C C 1
ATOM 6532 O O . VAL C 1 225 ? 13.092 56.367 84.998 1.00 27.81 223 VAL C O 1
ATOM 6536 N N . ASP C 1 226 ? 13.326 56.484 87.222 1.00 27.63 224 ASP C N 1
ATOM 6537 C CA . ASP C 1 226 ? 14.638 57.138 87.131 1.00 27.11 224 ASP C CA 1
ATOM 6538 C C . ASP C 1 226 ? 15.663 56.235 86.449 1.00 26.26 224 ASP C C 1
ATOM 6539 O O . ASP C 1 226 ? 16.558 56.710 85.735 1.00 28.86 224 ASP C O 1
ATOM 6544 N N . ASP C 1 227 ? 15.547 54.911 86.655 1.00 25.38 225 ASP C N 1
ATOM 6545 C CA . ASP C 1 227 ? 16.382 53.960 85.944 1.00 24.37 225 ASP C CA 1
ATOM 6546 C C . ASP C 1 227 ? 16.087 54.021 84.447 1.00 25.74 225 ASP C C 1
ATOM 6547 O O . ASP C 1 227 ? 16.995 53.982 83.621 1.00 24.41 225 ASP C O 1
ATOM 6552 N N . MET C 1 228 ? 14.802 54.002 84.072 1.00 25.34 226 MET C N 1
ATOM 6553 C CA . MET C 1 228 ? 14.489 54.035 82.653 1.00 24.30 226 MET C CA 1
ATOM 6554 C C . MET C 1 228 ? 15.025 55.321 82.018 1.00 27.18 226 MET C C 1
ATOM 6555 O O . MET C 1 228 ? 15.683 55.251 80.988 1.00 29.03 226 MET C O 1
ATOM 6560 N N . ILE C 1 229 ? 14.809 56.485 82.652 1.00 27.15 227 ILE C N 1
ATOM 6561 C CA . ILE C 1 229 ? 15.307 57.754 82.134 1.00 28.41 227 ILE C CA 1
ATOM 6562 C C . ILE C 1 229 ? 16.837 57.705 81.988 1.00 26.91 227 ILE C C 1
ATOM 6563 O O . ILE C 1 229 ? 17.360 58.073 80.937 1.00 27.54 227 ILE C O 1
ATOM 6568 N N . ASP C 1 230 ? 17.547 57.179 82.987 1.00 28.70 228 ASP C N 1
ATOM 6569 C CA . ASP C 1 230 ? 18.998 57.078 82.912 1.00 27.76 228 ASP C CA 1
ATOM 6570 C C . ASP C 1 230 ? 19.420 56.277 81.684 1.00 29.61 228 ASP C C 1
ATOM 6571 O O . ASP C 1 230 ? 20.390 56.634 80.989 1.00 28.36 228 ASP C O 1
ATOM 6576 N N . ALA C 1 231 ? 18.748 55.128 81.445 1.00 28.78 229 ALA C N 1
ATOM 6577 C CA . ALA C 1 231 ? 19.069 54.276 80.322 1.00 27.88 229 ALA C CA 1
ATOM 6578 C C . ALA C 1 231 ? 18.818 55.025 79.017 1.00 26.19 229 ALA C C 1
ATOM 6579 O O . ALA C 1 231 ? 19.635 54.950 78.093 1.00 28.47 229 ALA C O 1
ATOM 6581 N N . LEU C 1 232 ? 17.726 55.783 78.972 1.00 25.85 230 LEU C N 1
ATOM 6582 C CA . LEU C 1 232 ? 17.349 56.524 77.775 1.00 30.96 230 LEU C CA 1
ATOM 6583 C C . LEU C 1 232 ? 18.433 57.566 77.453 1.00 33.33 230 LEU C C 1
ATOM 6584 O O . LEU C 1 232 ? 18.842 57.698 76.304 1.00 29.58 230 LEU C O 1
ATOM 6589 N N . MET C 1 233 ? 18.969 58.239 78.493 1.00 33.81 231 MET C N 1
ATOM 6590 C CA . MET C 1 233 ? 20.027 59.225 78.300 1.00 32.67 231 MET C CA 1
ATOM 6591 C C . MET C 1 233 ? 21.270 58.564 77.714 1.00 34.46 231 MET C C 1
ATOM 6592 O O . MET C 1 233 ? 21.880 59.107 76.793 1.00 35.03 231 MET C O 1
ATOM 6597 N N . LYS C 1 234 ? 21.607 57.367 78.205 1.00 33.67 232 LYS C N 1
ATOM 6598 C CA . LYS C 1 234 ? 22.716 56.602 77.663 1.00 31.63 232 LYS C CA 1
ATOM 6599 C C . LYS C 1 234 ? 22.449 56.229 76.206 1.00 33.01 232 LYS C C 1
ATOM 6600 O O . LYS C 1 234 ? 23.305 56.385 75.329 1.00 31.96 232 LYS C O 1
ATOM 6606 N N . ALA C 1 235 ? 21.254 55.715 75.932 1.00 31.33 233 ALA C N 1
ATOM 6607 C CA . ALA C 1 235 ? 20.905 55.286 74.578 1.00 29.62 233 ALA C CA 1
ATOM 6608 C C . ALA C 1 235 ? 20.931 56.440 73.578 1.00 25.36 233 ALA C C 1
ATOM 6609 O O . ALA C 1 235 ? 21.203 56.238 72.386 1.00 26.70 233 ALA C O 1
ATOM 6611 N N . LEU C 1 236 ? 20.548 57.635 74.032 1.00 29.25 234 LEU C N 1
ATOM 6612 C CA . LEU C 1 236 ? 20.496 58.788 73.162 1.00 27.85 234 LEU C CA 1
ATOM 6613 C C . LEU C 1 236 ? 21.914 59.297 72.888 1.00 30.38 234 LEU C C 1
ATOM 6614 O O . LEU C 1 236 ? 22.115 60.019 71.919 1.00 33.26 234 LEU C O 1
ATOM 6619 N N . SER C 1 237 ? 22.906 58.918 73.695 1.00 28.72 235 SER C N 1
ATOM 6620 C CA . SER C 1 237 ? 24.184 59.631 73.636 1.00 33.25 235 SER C CA 1
ATOM 6621 C C . SER C 1 237 ? 25.334 58.757 73.146 1.00 31.50 235 SER C C 1
ATOM 6622 O O . SER C 1 237 ? 26.099 59.140 72.251 1.00 33.81 235 SER C O 1
ATOM 6625 N N . VAL C 1 238 ? 25.396 57.541 73.679 1.00 34.05 236 VAL C N 1
ATOM 6626 C CA . VAL C 1 238 ? 26.611 56.743 73.644 1.00 35.27 236 VAL C CA 1
ATOM 6627 C C . VAL C 1 238 ? 26.736 56.071 72.271 1.00 33.49 236 VAL C C 1
ATOM 6628 O O . VAL C 1 238 ? 25.762 55.531 71.756 1.00 34.62 236 VAL C O 1
ATOM 6632 N N . PRO C 1 239 ? 27.911 56.087 71.590 1.00 34.92 237 PRO C N 1
ATOM 6633 C CA . PRO C 1 239 ? 28.025 55.580 70.214 1.00 34.35 237 PRO C CA 1
ATOM 6634 C C . PRO C 1 239 ? 27.727 54.095 70.021 1.00 31.95 237 PRO C C 1
ATOM 6635 O O . PRO C 1 239 ? 27.253 53.696 68.961 1.00 37.01 237 PRO C O 1
ATOM 6639 N N . GLN C 1 240 ? 27.992 53.304 71.069 1.00 34.34 238 GLN C N 1
ATOM 6640 C CA . GLN C 1 240 ? 27.778 51.863 71.095 1.00 37.50 238 GLN C CA 1
ATOM 6641 C C . GLN C 1 240 ? 26.294 51.512 70.973 1.00 33.67 238 GLN C C 1
ATOM 6642 O O . GLN C 1 240 ? 25.968 50.367 70.689 1.00 34.02 238 GLN C O 1
ATOM 6648 N N . ALA C 1 241 ? 25.398 52.457 71.266 1.00 32.86 239 ALA C N 1
ATOM 6649 C CA . ALA C 1 241 ? 23.965 52.172 71.146 1.00 32.51 239 ALA C CA 1
ATOM 6650 C C . ALA C 1 241 ? 23.535 51.993 69.684 1.00 31.42 239 ALA C C 1
ATOM 6651 O O . ALA C 1 241 ? 22.531 51.332 69.427 1.00 27.94 239 ALA C O 1
ATOM 6653 N N . ILE C 1 242 ? 24.265 52.614 68.736 1.00 35.76 240 ILE C N 1
ATOM 6654 C CA . ILE C 1 242 ? 23.797 52.755 67.359 1.00 34.71 240 ILE C CA 1
ATOM 6655 C C . ILE C 1 242 ? 23.711 51.373 66.729 1.00 31.35 240 ILE C C 1
ATOM 6656 O O . ILE C 1 242 ? 24.624 50.569 66.872 1.00 30.34 240 ILE C O 1
ATOM 6661 N N . GLY C 1 243 ? 22.553 51.076 66.116 1.00 29.82 241 GLY C N 1
ATOM 6662 C CA . GLY C 1 243 ? 22.316 49.791 65.474 1.00 31.94 241 GLY C CA 1
ATOM 6663 C C . GLY C 1 243 ? 21.986 48.642 66.421 1.00 32.17 241 GLY C C 1
ATOM 6664 O O . GLY C 1 243 ? 21.846 47.513 65.964 1.00 36.19 241 GLY C O 1
ATOM 6665 N N . GLU C 1 244 ? 21.747 48.911 67.710 1.00 32.42 242 GLU C N 1
ATOM 6666 C CA . GLU C 1 244 ? 21.502 47.841 68.671 1.00 32.29 242 GLU C CA 1
ATOM 6667 C C . GLU C 1 244 ? 20.070 47.911 69.198 1.00 31.15 242 GLU C C 1
ATOM 6668 O O . GLU C 1 244 ? 19.421 48.915 69.014 1.00 27.38 242 GLU C O 1
ATOM 6674 N N . SER C 1 245 ? 19.640 46.844 69.890 1.00 31.35 243 SER C N 1
ATOM 6675 C CA . SER C 1 245 ? 18.368 46.771 70.588 1.00 29.00 243 SER C CA 1
ATOM 6676 C C . SER C 1 245 ? 18.627 46.456 72.059 1.00 29.63 243 SER C C 1
ATOM 6677 O O . SER C 1 245 ? 19.519 45.678 72.394 1.00 34.59 243 SER C O 1
ATOM 6680 N N . PHE C 1 246 ? 17.876 47.100 72.943 1.00 26.90 244 PHE C N 1
ATOM 6681 C CA . PHE C 1 246 ? 18.094 47.000 74.378 1.00 28.73 244 PHE C CA 1
ATOM 6682 C C . PHE C 1 246 ? 16.782 46.702 75.084 1.00 31.12 244 PHE C C 1
ATOM 6683 O O . PHE C 1 246 ? 15.767 47.322 74.767 1.00 29.43 244 PHE C O 1
ATOM 6691 N N . ASN C 1 247 ? 16.864 45.757 76.042 1.00 31.16 245 ASN C N 1
ATOM 6692 C CA . ASN C 1 247 ? 15.854 45.499 77.048 1.00 26.96 245 ASN C CA 1
ATOM 6693 C C . ASN C 1 247 ? 16.201 46.301 78.301 1.00 27.52 245 ASN C C 1
ATOM 6694 O O . ASN C 1 247 ? 17.273 46.131 78.900 1.00 28.24 245 ASN C O 1
ATOM 6699 N N . ILE C 1 248 ? 15.305 47.208 78.668 1.00 25.60 246 ILE C N 1
ATOM 6700 C CA . ILE C 1 248 ? 15.578 48.188 79.704 1.00 25.39 246 ILE C CA 1
ATOM 6701 C C . ILE C 1 248 ? 14.743 47.876 80.933 1.00 27.25 246 ILE C C 1
ATOM 6702 O O . ILE C 1 248 ? 13.522 48.089 80.971 1.00 25.56 246 ILE C O 1
ATOM 6707 N N . GLY C 1 249 ? 15.429 47.463 81.997 1.00 25.18 247 GLY C N 1
ATOM 6708 C CA . GLY C 1 249 ? 14.712 47.189 83.223 1.00 32.57 247 GLY C CA 1
ATOM 6709 C C . GLY C 1 249 ? 15.613 46.654 84.331 1.00 30.07 247 GLY C C 1
ATOM 6710 O O . GLY C 1 249 ? 16.848 46.694 84.221 1.00 27.60 247 GLY C O 1
ATOM 6711 N N . ASN C 1 250 ? 14.941 46.131 85.356 1.00 26.54 248 ASN C N 1
ATOM 6712 C CA . ASN C 1 250 ? 15.604 45.629 86.557 1.00 28.13 248 ASN C CA 1
ATOM 6713 C C . ASN C 1 250 ? 15.373 44.133 86.715 1.00 25.80 248 ASN C C 1
ATOM 6714 O O . ASN C 1 250 ? 14.255 43.664 86.951 1.00 26.01 248 ASN C O 1
ATOM 6719 N N . ALA C 1 251 ? 16.457 43.376 86.647 1.00 25.17 249 ALA C N 1
ATOM 6720 C CA . ALA C 1 251 ? 16.351 41.929 86.766 1.00 27.72 249 ALA C CA 1
ATOM 6721 C C . ALA C 1 251 ? 15.869 41.476 88.155 1.00 29.96 249 ALA C C 1
ATOM 6722 O O . ALA C 1 251 ? 15.428 40.335 88.266 1.00 31.25 249 ALA C O 1
ATOM 6724 N N . ARG C 1 252 ? 15.907 42.346 89.190 1.00 27.05 250 ARG C N 1
ATOM 6725 C CA . ARG C 1 252 ? 15.377 42.021 90.513 1.00 25.92 250 ARG C CA 1
ATOM 6726 C C . ARG C 1 252 ? 13.906 42.406 90.681 1.00 25.42 250 ARG C C 1
ATOM 6727 O O . ARG C 1 252 ? 13.350 42.181 91.754 1.00 29.18 250 ARG C O 1
ATOM 6735 N N . ALA C 1 253 ? 13.305 43.007 89.649 1.00 26.24 251 ALA C N 1
ATOM 6736 C CA . ALA C 1 253 ? 11.931 43.513 89.689 1.00 27.50 251 ALA C CA 1
ATOM 6737 C C . ALA C 1 253 ? 11.059 42.766 88.673 1.00 27.38 251 ALA C C 1
ATOM 6738 O O . ALA C 1 253 ? 10.158 43.356 88.064 1.00 27.36 251 ALA C O 1
ATOM 6740 N N . ILE C 1 254 ? 11.314 41.457 88.556 1.00 26.95 252 ILE C N 1
ATOM 6741 C CA . ILE C 1 254 ? 10.494 40.514 87.817 1.00 28.77 252 ILE C CA 1
ATOM 6742 C C . ILE C 1 254 ? 9.780 39.651 88.835 1.00 27.98 252 ILE C C 1
ATOM 6743 O O . ILE C 1 254 ? 10.406 39.014 89.664 1.00 31.67 252 ILE C O 1
ATOM 6748 N N . THR C 1 255 ? 8.450 39.657 88.839 1.00 25.05 253 THR C N 1
ATOM 6749 C CA . THR C 1 255 ? 7.776 38.920 89.882 1.00 29.93 253 THR C CA 1
ATOM 6750 C C . THR C 1 255 ? 6.432 38.422 89.352 1.00 27.00 253 THR C C 1
ATOM 6751 O O . THR C 1 255 ? 6.065 38.727 88.235 1.00 27.16 253 THR C O 1
ATOM 6755 N N . THR C 1 256 ? 5.785 37.531 90.097 1.00 28.79 254 THR C N 1
ATOM 6756 C CA . THR C 1 256 ? 4.415 37.161 89.759 1.00 27.28 254 THR C CA 1
ATOM 6757 C C . THR C 1 256 ? 3.485 38.231 90.281 1.00 26.55 254 THR C C 1
ATOM 6758 O O . THR C 1 256 ? 3.828 38.983 91.174 1.00 27.51 254 THR C O 1
ATOM 6762 N N . ILE C 1 257 ? 2.241 38.228 89.809 1.00 25.80 255 ILE C N 1
ATOM 6763 C CA . ILE C 1 257 ? 1.296 39.184 90.340 1.00 26.69 255 ILE C CA 1
ATOM 6764 C C . ILE C 1 257 ? 1.030 38.946 91.832 1.00 25.95 255 ILE C C 1
ATOM 6765 O O . ILE C 1 257 ? 0.884 39.893 92.599 1.00 24.33 255 ILE C O 1
ATOM 6770 N N . TYR C 1 258 ? 0.864 37.690 92.241 1.00 23.12 256 TYR C N 1
ATOM 6771 C CA . TYR C 1 258 ? 0.663 37.361 93.635 1.00 26.94 256 TYR C CA 1
ATOM 6772 C C . TYR C 1 258 ? 1.877 37.808 94.454 1.00 26.10 256 TYR C C 1
ATOM 6773 O O . TYR C 1 258 ? 1.732 38.414 95.499 1.00 24.60 256 TYR C O 1
ATOM 6782 N N . GLY C 1 259 ? 3.070 37.531 93.941 1.00 25.49 257 GLY C N 1
ATOM 6783 C CA . GLY C 1 259 ? 4.312 37.944 94.572 1.00 25.09 257 GLY C CA 1
ATOM 6784 C C . GLY C 1 259 ? 4.396 39.467 94.742 1.00 26.36 257 GLY C C 1
ATOM 6785 O O . GLY C 1 259 ? 4.860 39.959 95.769 1.00 24.87 257 GLY C O 1
ATOM 6786 N N . LEU C 1 260 ? 3.952 40.200 93.713 1.00 25.66 258 LEU C N 1
ATOM 6787 C CA . LEU C 1 260 ? 3.971 41.662 93.725 1.00 25.11 258 LEU C CA 1
ATOM 6788 C C . LEU C 1 260 ? 3.074 42.192 94.834 1.00 25.01 258 LEU C C 1
ATOM 6789 O O . LEU C 1 260 ? 3.424 43.154 95.555 1.00 24.28 258 LEU C O 1
ATOM 6794 N N . ALA C 1 261 ? 1.876 41.607 94.922 1.00 26.50 259 ALA C N 1
ATOM 6795 C CA . ALA C 1 261 ? 0.932 42.056 95.918 1.00 24.99 259 ALA C CA 1
ATOM 6796 C C . ALA C 1 261 ? 1.522 41.814 97.319 1.00 24.15 259 ALA C C 1
ATOM 6797 O O . ALA C 1 261 ? 1.435 42.681 98.171 1.00 24.30 259 ALA C O 1
ATOM 6799 N N . GLN C 1 262 ? 2.122 40.646 97.564 1.00 22.95 260 GLN C N 1
ATOM 6800 C CA . GLN C 1 262 ? 2.760 40.367 98.846 1.00 24.20 260 GLN C CA 1
ATOM 6801 C C . GLN C 1 262 ? 3.866 41.388 99.149 1.00 24.59 260 GLN C C 1
ATOM 6802 O O . GLN C 1 262 ? 3.985 41.841 100.286 1.00 23.84 260 GLN C O 1
ATOM 6808 N N . THR C 1 263 ? 4.648 41.718 98.128 1.00 23.64 261 THR C N 1
ATOM 6809 C CA . THR C 1 263 ? 5.790 42.590 98.254 1.00 25.58 261 THR C CA 1
ATOM 6810 C C . THR C 1 263 ? 5.312 43.998 98.624 1.00 25.68 261 THR C C 1
ATOM 6811 O O . THR C 1 263 ? 5.816 44.618 99.552 1.00 26.38 261 THR C O 1
ATOM 6815 N N . ILE C 1 264 ? 4.300 44.489 97.916 1.00 26.54 262 ILE C N 1
ATOM 6816 C CA . ILE C 1 264 ? 3.723 45.817 98.154 1.00 25.64 262 ILE C CA 1
ATOM 6817 C C . ILE C 1 264 ? 3.134 45.903 99.566 1.00 24.25 262 ILE C C 1
ATOM 6818 O O . ILE C 1 264 ? 3.408 46.881 100.303 1.00 25.50 262 ILE C O 1
ATOM 6823 N N . CYS C 1 265 ? 2.352 44.895 99.952 1.00 21.97 263 CYS C N 1
ATOM 6824 C CA . CYS C 1 265 ? 1.752 44.910 101.291 1.00 22.72 263 CYS C CA 1
ATOM 6825 C C . CYS C 1 265 ? 2.797 44.831 102.413 1.00 25.40 263 CYS C C 1
ATOM 6826 O O . CYS C 1 265 ? 2.621 45.568 103.381 1.00 27.78 263 CYS C O 1
ATOM 6829 N N . ARG C 1 266 ? 3.903 44.078 102.256 1.00 25.71 264 ARG C N 1
ATOM 6830 C CA A ARG C 1 266 ? 4.922 43.973 103.302 0.50 28.81 264 ARG C CA 1
ATOM 6831 C CA B ARG C 1 266 ? 4.901 43.984 103.320 0.50 29.15 264 ARG C CA 1
ATOM 6832 C C . ARG C 1 266 ? 5.676 45.298 103.403 1.00 28.59 264 ARG C C 1
ATOM 6833 O O . ARG C 1 266 ? 5.801 45.887 104.471 1.00 24.44 264 ARG C O 1
ATOM 6848 N N . VAL C 1 267 ? 6.163 45.760 102.264 1.00 27.12 265 VAL C N 1
ATOM 6849 C CA . VAL C 1 267 ? 7.031 46.923 102.198 1.00 30.38 265 VAL C CA 1
ATOM 6850 C C . VAL C 1 267 ? 6.347 48.195 102.711 1.00 30.55 265 VAL C C 1
ATOM 6851 O O . VAL C 1 267 ? 6.979 49.083 103.298 1.00 28.24 265 VAL C O 1
ATOM 6855 N N . LEU C 1 268 ? 5.039 48.293 102.498 1.00 27.52 266 LEU C N 1
ATOM 6856 C CA . LEU C 1 268 ? 4.267 49.446 102.934 1.00 29.28 266 LEU C CA 1
ATOM 6857 C C . LEU C 1 268 ? 3.619 49.234 104.309 1.00 28.41 266 LEU C C 1
ATOM 6858 O O . LEU C 1 268 ? 2.921 50.127 104.722 1.00 27.44 266 LEU C O 1
ATOM 6863 N N . ASN C 1 269 ? 3.777 48.059 104.937 1.00 24.18 267 ASN C N 1
ATOM 6864 C CA A ASN C 1 269 ? 3.252 47.747 106.264 0.50 27.92 267 ASN C CA 1
ATOM 6865 C CA B ASN C 1 269 ? 3.241 47.738 106.252 0.50 26.87 267 ASN C CA 1
ATOM 6866 C C . ASN C 1 269 ? 1.723 47.835 106.230 1.00 29.10 267 ASN C C 1
ATOM 6867 O O . ASN C 1 269 ? 1.095 48.289 107.179 1.00 28.69 267 ASN C O 1
ATOM 6876 N N . SER C 1 270 ? 1.143 47.355 105.131 1.00 29.84 268 SER C N 1
ATOM 6877 C CA . SER C 1 270 ? -0.292 47.410 104.920 1.00 25.43 268 SER C CA 1
ATOM 6878 C C . SER C 1 270 ? -0.992 46.300 105.675 1.00 25.36 268 SER C C 1
ATOM 6879 O O . SER C 1 270 ? -0.457 45.212 105.901 1.00 24.07 268 SER C O 1
ATOM 6882 N N . LYS C 1 271 ? -2.266 46.551 105.982 1.00 25.68 269 LYS C N 1
ATOM 6883 C CA . LYS C 1 271 ? -3.113 45.551 106.599 1.00 26.24 269 LYS C CA 1
ATOM 6884 C C . LYS C 1 271 ? -4.050 44.932 105.549 1.00 26.47 269 LYS C C 1
ATOM 6885 O O . LYS C 1 271 ? -4.896 44.130 105.920 1.00 27.88 269 LYS C O 1
ATOM 6891 N N . SER C 1 272 ? -3.845 45.229 104.250 1.00 25.77 270 SER C N 1
ATOM 6892 C CA . SER C 1 272 ? -4.697 44.724 103.173 1.00 25.21 270 SER C CA 1
ATOM 6893 C C . SER C 1 272 ? -4.711 43.194 103.187 1.00 25.72 270 SER C C 1
ATOM 6894 O O . SER C 1 272 ? -3.682 42.534 103.394 1.00 24.29 270 SER C O 1
ATOM 6897 N N . GLU C 1 273 ? -5.887 42.643 102.895 1.00 26.70 271 GLU C N 1
ATOM 6898 C CA . GLU C 1 273 ? -6.014 41.252 102.505 1.00 24.91 271 GLU C CA 1
ATOM 6899 C C . GLU C 1 273 ? -5.754 41.068 101.003 1.00 26.56 271 GLU C C 1
ATOM 6900 O O . GLU C 1 273 ? -6.050 41.933 100.189 1.00 29.07 271 GLU C O 1
ATOM 6906 N N . ILE C 1 274 ? -5.177 39.922 100.645 1.00 25.35 272 ILE C N 1
ATOM 6907 C CA . ILE C 1 274 ? -4.938 39.566 99.260 1.00 24.88 272 ILE C CA 1
ATOM 6908 C C . ILE C 1 274 ? -5.788 38.335 98.989 1.00 29.34 272 ILE C C 1
ATOM 6909 O O . ILE C 1 274 ? -5.625 37.343 99.670 1.00 30.54 272 ILE C O 1
ATOM 6914 N N . ILE C 1 275 ? -6.677 38.425 98.000 1.00 29.12 273 ILE C N 1
ATOM 6915 C CA . ILE C 1 275 ? -7.763 37.483 97.850 1.00 28.10 273 ILE C CA 1
ATOM 6916 C C . ILE C 1 275 ? -7.873 37.032 96.397 1.00 26.63 273 ILE C C 1
ATOM 6917 O O . ILE C 1 275 ? -8.002 37.856 95.504 1.00 23.53 273 ILE C O 1
ATOM 6922 N N . PHE C 1 276 ? -7.923 35.714 96.185 1.00 27.49 274 PHE C N 1
ATOM 6923 C CA . PHE C 1 276 ? -8.028 35.152 94.847 1.00 28.22 274 PHE C CA 1
ATOM 6924 C C . PHE C 1 276 ? -9.459 35.269 94.323 1.00 29.82 274 PHE C C 1
ATOM 6925 O O . PHE C 1 276 ? -10.422 35.091 95.075 1.00 29.12 274 PHE C O 1
ATOM 6933 N N . ARG C 1 277 ? -9.559 35.597 93.027 1.00 28.96 275 ARG C N 1
ATOM 6934 C CA . ARG C 1 277 ? -10.824 35.685 92.312 1.00 33.85 275 ARG C CA 1
ATOM 6935 C C . ARG C 1 277 ? -10.646 35.018 90.942 1.00 37.25 275 ARG C C 1
ATOM 6936 O O . ARG C 1 277 ? -9.531 34.713 90.522 1.00 31.92 275 ARG C O 1
ATOM 6944 N N . GLU C 1 278 ? -11.755 34.781 90.225 1.00 35.93 276 GLU C N 1
ATOM 6945 C CA . GLU C 1 278 ? -11.674 34.187 88.894 1.00 39.33 276 GLU C CA 1
ATOM 6946 C C . GLU C 1 278 ? -11.026 35.155 87.911 1.00 37.87 276 GLU C C 1
ATOM 6947 O O . GLU C 1 278 ? -11.260 36.369 87.984 1.00 37.44 276 GLU C O 1
ATOM 6953 N N . ALA C 1 279 ? -10.273 34.613 86.937 1.00 39.45 277 ALA C N 1
ATOM 6954 C CA . ALA C 1 279 ? -9.789 35.438 85.830 1.00 44.02 277 ALA C CA 1
ATOM 6955 C C . ALA C 1 279 ? -10.957 35.849 84.936 1.00 42.56 277 ALA C C 1
ATOM 6956 O O . ALA C 1 279 ? -11.874 35.069 84.752 1.00 41.42 277 ALA C O 1
ATOM 6958 N N . LEU C 1 280 ? -10.893 37.059 84.379 1.00 39.80 278 LEU C N 1
ATOM 6959 C CA . LEU C 1 280 ? -11.906 37.607 83.493 1.00 46.27 278 LEU C CA 1
ATOM 6960 C C . LEU C 1 280 ? -11.685 37.135 82.050 1.00 44.57 278 LEU C C 1
ATOM 6961 O O . LEU C 1 280 ? -12.628 37.060 81.267 1.00 43.13 278 LEU C O 1
ATOM 6966 N N . SER C 1 281 ? -10.425 36.837 81.697 1.00 36.31 279 SER C N 1
ATOM 6967 C CA . SER C 1 281 ? -10.035 36.472 80.345 1.00 34.70 279 SER C CA 1
ATOM 6968 C C . SER C 1 281 ? -8.694 35.777 80.445 1.00 36.04 279 SER C C 1
ATOM 6969 O O . SER C 1 281 ? -7.851 36.185 81.250 1.00 37.94 279 SER C O 1
ATOM 6972 N N . ALA C 1 282 ? -8.477 34.767 79.611 1.00 35.36 280 ALA C N 1
ATOM 6973 C CA . ALA C 1 282 ? -7.157 34.163 79.557 1.00 33.41 280 ALA C CA 1
ATOM 6974 C C . ALA C 1 282 ? -6.153 35.155 78.950 1.00 35.93 280 ALA C C 1
ATOM 6975 O O . ALA C 1 282 ? -6.522 36.116 78.267 1.00 37.75 280 ALA C O 1
ATOM 6977 N N . ASP C 1 283 ? -4.863 34.904 79.179 1.00 32.78 281 ASP C N 1
ATOM 6978 C CA . ASP C 1 283 ? -3.826 35.826 78.746 1.00 29.97 281 ASP C CA 1
ATOM 6979 C C . ASP C 1 283 ? -2.775 34.951 78.115 1.00 32.65 281 ASP C C 1
ATOM 6980 O O . ASP C 1 283 ? -2.855 33.733 78.174 1.00 32.19 281 ASP C O 1
ATOM 6985 N N . ILE C 1 284 ? -1.805 35.598 77.503 1.00 27.78 282 ILE C N 1
ATOM 6986 C CA . ILE C 1 284 ? -0.689 34.921 76.885 1.00 33.04 282 ILE C CA 1
ATOM 6987 C C . ILE C 1 284 ? 0.439 34.833 77.914 1.00 30.46 282 ILE C C 1
ATOM 6988 O O . ILE C 1 284 ? 0.505 35.646 78.819 1.00 33.99 282 ILE C O 1
ATOM 6993 N N . GLU C 1 285 ? 1.230 33.752 77.867 1.00 32.08 283 GLU C N 1
ATOM 6994 C CA . GLU C 1 285 ? 2.411 33.637 78.700 1.00 37.82 283 GLU C CA 1
ATOM 6995 C C . GLU C 1 285 ? 3.594 34.265 77.986 1.00 39.99 283 GLU C C 1
ATOM 6996 O O . GLU C 1 285 ? 3.947 33.846 76.887 1.00 45.80 283 GLU C O 1
ATOM 7002 N N . LEU C 1 286 ? 4.283 35.181 78.658 1.00 45.12 284 LEU C N 1
ATOM 7003 C CA . LEU C 1 286 ? 5.433 35.803 78.026 1.00 50.38 284 LEU C CA 1
ATOM 7004 C C . LEU C 1 286 ? 6.669 35.620 78.897 1.00 46.30 284 LEU C C 1
ATOM 7005 O O . LEU C 1 286 ? 6.624 35.826 80.100 1.00 52.56 284 LEU C O 1
ATOM 7010 N N . ARG C 1 287 ? 7.754 35.203 78.248 1.00 49.29 285 ARG C N 1
ATOM 7011 C CA . ARG C 1 287 ? 9.067 35.116 78.858 1.00 42.87 285 ARG C CA 1
ATOM 7012 C C . ARG C 1 287 ? 9.681 36.508 78.902 1.00 48.93 285 ARG C C 1
ATOM 7013 O O . ARG C 1 287 ? 9.582 37.250 77.926 1.00 48.07 285 ARG C O 1
ATOM 7015 N N . ILE C 1 288 ? 10.369 36.825 80.007 1.00 40.55 286 ILE C N 1
ATOM 7016 C CA . ILE C 1 288 ? 11.041 38.103 80.160 1.00 40.71 286 ILE C CA 1
ATOM 7017 C C . ILE C 1 288 ? 12.451 38.027 79.566 1.00 38.80 286 ILE C C 1
ATOM 7018 O O . ILE C 1 288 ? 13.199 37.109 79.880 1.00 32.93 286 ILE C O 1
ATOM 7023 N N . PRO C 1 289 ? 12.898 38.992 78.734 1.00 37.97 287 PRO C N 1
ATOM 7024 C CA . PRO C 1 289 ? 14.250 38.925 78.193 1.00 41.07 287 PRO C CA 1
ATOM 7025 C C . PRO C 1 289 ? 15.312 39.368 79.199 1.00 38.45 287 PRO C C 1
ATOM 7026 O O . PRO C 1 289 ? 15.015 39.860 80.294 1.00 37.00 287 PRO C O 1
ATOM 7030 N N . ASN C 1 290 ? 16.552 39.115 78.777 1.00 39.53 288 ASN C N 1
ATOM 7031 C CA . ASN C 1 290 ? 17.787 39.349 79.501 1.00 39.07 288 ASN C CA 1
ATOM 7032 C C . ASN C 1 290 ? 18.144 40.830 79.374 1.00 38.34 288 ASN C C 1
ATOM 7033 O O . ASN C 1 290 ? 17.924 41.403 78.309 1.00 35.46 288 ASN C O 1
ATOM 7038 N N . VAL C 1 291 ? 18.738 41.442 80.402 1.00 30.81 289 VAL C N 1
ATOM 7039 C CA . VAL C 1 291 ? 19.097 42.853 80.291 1.00 30.33 289 VAL C CA 1
ATOM 7040 C C . VAL C 1 291 ? 20.614 43.061 80.185 1.00 33.57 289 VAL C C 1
ATOM 7041 O O . VAL C 1 291 ? 21.083 44.184 80.334 1.00 33.09 289 VAL C O 1
ATOM 7045 N N . ASP C 1 292 ? 21.374 42.022 79.835 1.00 38.57 290 ASP C N 1
ATOM 7046 C CA . ASP C 1 292 ? 22.831 42.057 79.996 1.00 42.65 290 ASP C CA 1
ATOM 7047 C C . ASP C 1 292 ? 23.495 43.010 79.004 1.00 40.27 290 ASP C C 1
ATOM 7048 O O . ASP C 1 292 ? 24.480 43.658 79.338 1.00 42.40 290 ASP C O 1
ATOM 7053 N N . LYS C 1 293 ? 23.001 43.047 77.764 1.00 37.40 291 LYS C N 1
ATOM 7054 C CA . LYS C 1 293 ? 23.607 43.863 76.725 1.00 35.93 291 LYS C CA 1
ATOM 7055 C C . LYS C 1 293 ? 23.564 45.335 77.128 1.00 33.67 291 LYS C C 1
ATOM 7056 O O . LYS C 1 293 ? 24.495 46.103 76.861 1.00 34.04 291 LYS C O 1
ATOM 7062 N N . SER C 1 294 ? 22.472 45.728 77.791 1.00 31.77 292 SER C N 1
ATOM 7063 C CA . SER C 1 294 ? 22.308 47.092 78.246 1.00 33.15 292 SER C CA 1
ATOM 7064 C C . SER C 1 294 ? 23.413 47.456 79.234 1.00 34.33 292 SER C C 1
ATOM 7065 O O . SER C 1 294 ? 23.878 48.595 79.267 1.00 32.74 292 SER C O 1
ATOM 7068 N N . GLU C 1 295 ? 23.818 46.506 80.077 1.00 32.72 293 GLU C N 1
ATOM 7069 C CA . GLU C 1 295 ? 24.935 46.774 80.968 1.00 36.96 293 GLU C CA 1
ATOM 7070 C C . GLU C 1 295 ? 26.227 46.884 80.150 1.00 36.93 293 GLU C C 1
ATOM 7071 O O . GLU C 1 295 ? 26.956 47.872 80.291 1.00 40.84 293 GLU C O 1
ATOM 7077 N N . GLU C 1 296 ? 26.460 45.912 79.258 1.00 40.55 294 GLU C N 1
ATOM 7078 C CA . GLU C 1 296 ? 27.715 45.813 78.524 1.00 42.69 294 GLU C CA 1
ATOM 7079 C C . GLU C 1 296 ? 27.920 47.049 77.654 1.00 44.79 294 GLU C C 1
ATOM 7080 O O . GLU C 1 296 ? 29.021 47.591 77.634 1.00 40.33 294 GLU C O 1
ATOM 7086 N N . LEU C 1 297 ? 26.874 47.500 76.938 1.00 39.27 295 LEU C N 1
ATOM 7087 C CA . LEU C 1 297 ? 27.061 48.510 75.905 1.00 34.37 295 LEU C CA 1
ATOM 7088 C C . LEU C 1 297 ? 26.675 49.913 76.375 1.00 36.50 295 LEU C C 1
ATOM 7089 O O . LEU C 1 297 ? 27.320 50.859 75.956 1.00 36.55 295 LEU C O 1
ATOM 7094 N N . LEU C 1 298 ? 25.607 50.075 77.184 1.00 32.48 296 LEU C N 1
ATOM 7095 C CA . LEU C 1 298 ? 25.184 51.389 77.643 1.00 32.05 296 LEU C CA 1
ATOM 7096 C C . LEU C 1 298 ? 25.813 51.724 78.991 1.00 32.23 296 LEU C C 1
ATOM 7097 O O . LEU C 1 298 ? 25.656 52.849 79.454 1.00 35.63 296 LEU C O 1
ATOM 7102 N N . GLY C 1 299 ? 26.446 50.755 79.661 1.00 34.76 297 GLY C N 1
ATOM 7103 C CA . GLY C 1 299 ? 26.898 50.971 81.028 1.00 32.88 297 GLY C CA 1
ATOM 7104 C C . GLY C 1 299 ? 25.715 51.122 81.987 1.00 34.00 297 GLY C C 1
ATOM 7105 O O . GLY C 1 299 ? 25.861 51.697 83.053 1.00 35.81 297 GLY C O 1
ATOM 7106 N N . PHE C 1 300 ? 24.529 50.646 81.583 1.00 33.11 298 PHE C N 1
ATOM 7107 C CA . PHE C 1 300 ? 23.309 50.822 82.369 1.00 31.39 298 PHE C CA 1
ATOM 7108 C C . PHE C 1 300 ? 23.037 49.585 83.211 1.00 30.56 298 PHE C C 1
ATOM 7109 O O . PHE C 1 300 ? 22.883 48.493 82.684 1.00 30.90 298 PHE C O 1
ATOM 7117 N N . LYS C 1 301 ? 22.857 49.798 84.519 1.00 34.75 299 LYS C N 1
ATOM 7118 C CA . LYS C 1 301 ? 22.315 48.774 85.399 1.00 37.82 299 LYS C CA 1
ATOM 7119 C C . LYS C 1 301 ? 21.353 49.455 86.372 1.00 32.00 299 LYS C C 1
ATOM 7120 O O . LYS C 1 301 ? 21.675 50.493 86.942 1.00 29.96 299 LYS C O 1
ATOM 7126 N N . ALA C 1 302 ? 20.128 48.926 86.473 1.00 28.49 300 ALA C N 1
ATOM 7127 C CA . ALA C 1 302 ? 19.087 49.596 87.236 1.00 27.89 300 ALA C CA 1
ATOM 7128 C C . ALA C 1 302 ? 19.492 49.616 88.711 1.00 30.13 300 ALA C C 1
ATOM 7129 O O . ALA C 1 302 ? 19.870 48.576 89.241 1.00 29.21 300 ALA C O 1
ATOM 7131 N N . GLN C 1 303 ? 19.395 50.773 89.373 1.00 28.47 301 GLN C N 1
ATOM 7132 C CA . GLN C 1 303 ? 19.830 50.881 90.767 1.00 29.60 301 GLN C CA 1
ATOM 7133 C C . GLN C 1 303 ? 18.667 50.867 91.761 1.00 30.82 301 GLN C C 1
ATOM 7134 O O . GLN C 1 303 ? 18.854 50.663 92.964 1.00 31.42 301 GLN C O 1
ATOM 7140 N N . VAL C 1 304 ? 17.436 51.043 91.292 1.00 27.44 302 VAL C N 1
ATOM 7141 C CA . VAL C 1 304 ? 16.343 51.128 92.244 1.00 27.30 302 VAL C CA 1
ATOM 7142 C C . VAL C 1 304 ? 15.531 49.839 92.230 1.00 27.66 302 VAL C C 1
ATOM 7143 O O . VAL C 1 304 ? 14.785 49.611 91.301 1.00 25.99 302 VAL C O 1
ATOM 7147 N N . ASP C 1 305 ? 15.604 49.056 93.311 1.00 30.10 303 ASP C N 1
ATOM 7148 C CA . ASP C 1 305 ? 14.904 47.784 93.410 1.00 26.92 303 ASP C CA 1
ATOM 7149 C C . ASP C 1 305 ? 13.503 48.059 93.939 1.00 27.54 303 ASP C C 1
ATOM 7150 O O . ASP C 1 305 ? 13.173 49.198 94.253 1.00 27.63 303 ASP C O 1
ATOM 7155 N N . LEU C 1 306 ? 12.665 47.027 94.033 1.00 27.00 304 LEU C N 1
ATOM 7156 C CA . LEU C 1 306 ? 11.251 47.235 94.344 1.00 26.01 304 LEU C CA 1
ATOM 7157 C C . LEU C 1 306 ? 11.014 47.825 95.731 1.00 26.38 304 LEU C C 1
ATOM 7158 O O . LEU C 1 306 ? 10.143 48.691 95.888 1.00 26.11 304 LEU C O 1
ATOM 7163 N N . GLU C 1 307 ? 11.769 47.389 96.756 1.00 26.33 305 GLU C N 1
ATOM 7164 C CA . GLU C 1 307 ? 11.520 47.898 98.095 1.00 27.40 305 GLU C CA 1
ATOM 7165 C C . GLU C 1 307 ? 11.656 49.420 98.086 1.00 26.52 305 GLU C C 1
ATOM 7166 O O . GLU C 1 307 ? 10.747 50.144 98.463 1.00 26.98 305 GLU C O 1
ATOM 7172 N N . GLU C 1 308 ? 12.800 49.913 97.628 1.00 24.98 306 GLU C N 1
ATOM 7173 C CA . GLU C 1 308 ? 12.993 51.352 97.549 1.00 28.05 306 GLU C CA 1
ATOM 7174 C C . GLU C 1 308 ? 11.988 51.988 96.595 1.00 30.05 306 GLU C C 1
ATOM 7175 O O . GLU C 1 308 ? 11.421 53.040 96.879 1.00 27.59 306 GLU C O 1
ATOM 7181 N N . GLY C 1 309 ? 11.769 51.384 95.420 1.00 29.38 307 GLY C N 1
ATOM 7182 C CA . GLY C 1 309 ? 10.973 52.075 94.412 1.00 27.97 307 GLY C CA 1
ATOM 7183 C C . GLY C 1 309 ? 9.492 52.114 94.783 1.00 26.38 307 GLY C C 1
ATOM 7184 O O . GLY C 1 309 ? 8.825 53.100 94.542 1.00 26.21 307 GLY C O 1
ATOM 7185 N N . LEU C 1 310 ? 8.985 51.048 95.407 1.00 27.45 308 LEU C N 1
ATOM 7186 C CA . LEU C 1 310 ? 7.597 51.041 95.886 1.00 26.69 308 LEU C CA 1
ATOM 7187 C C . LEU C 1 310 ? 7.355 52.089 96.979 1.00 27.49 308 LEU C C 1
ATOM 7188 O O . LEU C 1 310 ? 6.314 52.759 96.983 1.00 28.38 308 LEU C O 1
ATOM 7193 N N . ILE C 1 311 ? 8.324 52.283 97.869 1.00 27.50 309 ILE C N 1
ATOM 7194 C CA . ILE C 1 311 ? 8.183 53.265 98.945 1.00 31.69 309 ILE C CA 1
ATOM 7195 C C . ILE C 1 311 ? 8.185 54.684 98.353 1.00 29.92 309 ILE C C 1
ATOM 7196 O O . ILE C 1 311 ? 7.370 55.513 98.741 1.00 27.87 309 ILE C O 1
ATOM 7201 N N . ARG C 1 312 ? 9.093 54.964 97.409 1.00 32.74 310 ARG C N 1
ATOM 7202 C CA . ARG C 1 312 ? 9.190 56.271 96.759 1.00 30.40 310 ARG C CA 1
ATOM 7203 C C . ARG C 1 312 ? 7.888 56.595 96.035 1.00 33.17 310 ARG C C 1
ATOM 7204 O O . ARG C 1 312 ? 7.362 57.722 96.131 1.00 30.93 310 ARG C O 1
ATOM 7212 N N . THR C 1 313 ? 7.336 55.573 95.388 1.00 30.83 311 THR C N 1
ATOM 7213 C CA . THR C 1 313 ? 6.092 55.709 94.652 1.00 32.17 311 THR C CA 1
ATOM 7214 C C . THR C 1 313 ? 4.932 55.946 95.606 1.00 30.24 311 THR C C 1
ATOM 7215 O O . THR C 1 313 ? 4.095 56.829 95.357 1.00 29.64 311 THR C O 1
ATOM 7219 N N . ALA C 1 314 ? 4.868 55.161 96.695 1.00 28.19 312 ALA C N 1
ATOM 7220 C CA . ALA C 1 314 ? 3.812 55.367 97.695 1.00 29.70 312 ALA C CA 1
ATOM 7221 C C . ALA C 1 314 ? 3.909 56.758 98.343 1.00 30.01 312 ALA C C 1
ATOM 7222 O O . ALA C 1 314 ? 2.892 57.414 98.531 1.00 32.02 312 ALA C O 1
ATOM 7224 N N . ASP C 1 315 ? 5.104 57.226 98.714 1.00 32.70 313 ASP C N 1
ATOM 7225 C CA . ASP C 1 315 ? 5.245 58.571 99.281 1.00 36.34 313 ASP C CA 1
ATOM 7226 C C . ASP C 1 315 ? 4.591 59.608 98.362 1.00 36.59 313 ASP C C 1
ATOM 7227 O O . ASP C 1 315 ? 3.856 60.485 98.815 1.00 42.00 313 ASP C O 1
ATOM 7232 N N . TRP C 1 316 ? 4.862 59.497 97.055 1.00 35.60 314 TRP C N 1
ATOM 7233 C CA . TRP C 1 316 ? 4.362 60.440 96.071 1.00 40.34 314 TRP C CA 1
ATOM 7234 C C . TRP C 1 316 ? 2.845 60.333 95.966 1.00 45.55 314 TRP C C 1
ATOM 7235 O O . TRP C 1 316 ? 2.130 61.324 95.807 1.00 44.08 314 TRP C O 1
ATOM 7246 N N . LEU C 1 317 ? 2.352 59.105 96.007 1.00 41.72 315 LEU C N 1
ATOM 7247 C CA . LEU C 1 317 ? 0.934 58.897 95.830 1.00 42.88 315 LEU C CA 1
ATOM 7248 C C . LEU C 1 317 ? 0.191 59.467 97.040 1.00 44.77 315 LEU C C 1
ATOM 7249 O O . LEU C 1 317 ? -0.858 60.068 96.867 1.00 51.82 315 LEU C O 1
ATOM 7254 N N . SER C 1 318 ? 0.758 59.331 98.245 1.00 44.80 316 SER C N 1
ATOM 7255 C CA . SER C 1 318 ? 0.130 59.817 99.470 1.00 44.13 316 SER C CA 1
ATOM 7256 C C . SER C 1 318 ? 0.083 61.346 99.477 1.00 52.38 316 SER C C 1
ATOM 7257 O O . SER C 1 318 ? -0.959 61.945 99.750 1.00 56.50 316 SER C O 1
ATOM 7260 N N . ALA C 1 319 ? 1.237 61.955 99.180 1.00 52.76 317 ALA C N 1
ATOM 7261 C CA . ALA C 1 319 ? 1.405 63.401 99.172 1.00 51.43 317 ALA C CA 1
ATOM 7262 C C . ALA C 1 319 ? 0.432 64.065 98.192 1.00 57.31 317 ALA C C 1
ATOM 7263 O O . ALA C 1 319 ? 0.016 65.204 98.398 1.00 65.88 317 ALA C O 1
ATOM 7265 N N . ASN C 1 320 ? 0.069 63.353 97.122 1.00 58.33 318 ASN C N 1
ATOM 7266 C CA . ASN C 1 320 ? -0.834 63.866 96.109 1.00 57.00 318 ASN C CA 1
ATOM 7267 C C . ASN C 1 320 ? -2.253 63.378 96.431 1.00 59.56 318 ASN C C 1
ATOM 7268 O O . ASN C 1 320 ? -2.883 62.832 95.510 1.00 61.09 318 ASN C O 1
ATOM 7273 N N . MET D 1 3 ? -12.047 1.334 90.530 1.00 79.05 1 MET D N 1
ATOM 7274 C CA . MET D 1 3 ? -11.213 0.156 90.155 1.00 79.49 1 MET D CA 1
ATOM 7275 C C . MET D 1 3 ? -10.550 -0.391 91.424 1.00 79.50 1 MET D C 1
ATOM 7276 O O . MET D 1 3 ? -11.032 -1.370 91.993 1.00 84.28 1 MET D O 1
ATOM 7281 N N . ILE D 1 4 ? -9.483 0.265 91.909 1.00 74.07 2 ILE D N 1
ATOM 7282 C CA . ILE D 1 4 ? -8.699 -0.275 93.013 1.00 69.59 2 ILE D CA 1
ATOM 7283 C C . ILE D 1 4 ? -9.167 0.366 94.319 1.00 65.41 2 ILE D C 1
ATOM 7284 O O . ILE D 1 4 ? -9.212 1.587 94.430 1.00 64.86 2 ILE D O 1
ATOM 7289 N N . GLU D 1 5 ? -9.505 -0.471 95.310 1.00 66.96 3 GLU D N 1
ATOM 7290 C CA . GLU D 1 5 ? -9.842 0.014 96.639 1.00 65.09 3 GLU D CA 1
ATOM 7291 C C . GLU D 1 5 ? -8.643 -0.208 97.555 1.00 57.21 3 GLU D C 1
ATOM 7292 O O . GLU D 1 5 ? -8.166 -1.334 97.683 1.00 55.22 3 GLU D O 1
ATOM 7298 N N . LEU D 1 6 ? -8.188 0.859 98.229 1.00 51.54 4 LEU D N 1
ATOM 7299 C CA . LEU D 1 6 ? -6.903 0.833 98.909 1.00 45.37 4 LEU D CA 1
ATOM 7300 C C . LEU D 1 6 ? -7.041 0.225 100.303 1.00 41.27 4 LEU D C 1
ATOM 7301 O O . LEU D 1 6 ? -6.585 0.793 101.284 1.00 38.97 4 LEU D O 1
ATOM 7306 N N . THR D 1 7 ? -7.605 -0.993 100.351 1.00 43.57 5 THR D N 1
ATOM 7307 C CA . THR D 1 7 ? -7.744 -1.781 101.564 1.00 43.39 5 THR D CA 1
ATOM 7308 C C . THR D 1 7 ? -7.443 -3.237 101.221 1.00 39.14 5 THR D C 1
ATOM 7309 O O . THR D 1 7 ? -7.789 -3.705 100.139 1.00 39.66 5 THR D O 1
ATOM 7313 N N . GLY D 1 8 ? -6.813 -3.941 102.154 1.00 40.67 6 GLY D N 1
ATOM 7314 C CA . GLY D 1 8 ? -6.592 -5.370 101.998 1.00 45.16 6 GLY D CA 1
ATOM 7315 C C . GLY D 1 8 ? -5.584 -5.703 100.894 1.00 47.76 6 GLY D C 1
ATOM 7316 O O . GLY D 1 8 ? -5.600 -6.798 100.357 1.00 41.30 6 GLY D O 1
ATOM 7317 N N . LYS D 1 9 ? -4.670 -4.770 100.597 1.00 48.08 7 LYS D N 1
ATOM 7318 C CA . LYS D 1 9 ? -3.781 -4.905 99.454 1.00 44.41 7 LYS D CA 1
ATOM 7319 C C . LYS D 1 9 ? -2.378 -5.184 99.967 1.00 38.21 7 LYS D C 1
ATOM 7320 O O . LYS D 1 9 ? -2.029 -4.792 101.081 1.00 40.82 7 LYS D O 1
ATOM 7326 N N . LYS D 1 10 ? -1.613 -5.935 99.176 1.00 41.09 8 LYS D N 1
ATOM 7327 C CA . LYS D 1 10 ? -0.202 -6.140 99.458 1.00 43.44 8 LYS D CA 1
ATOM 7328 C C . LYS D 1 10 ? 0.607 -5.040 98.760 1.00 42.14 8 LYS D C 1
ATOM 7329 O O . LYS D 1 10 ? 0.727 -5.042 97.539 1.00 40.72 8 LYS D O 1
ATOM 7335 N N . ILE D 1 11 ? 1.160 -4.101 99.541 1.00 42.41 9 ILE D N 1
ATOM 7336 C CA . ILE D 1 11 ? 1.802 -2.921 98.972 1.00 37.92 9 ILE D CA 1
ATOM 7337 C C . ILE D 1 11 ? 3.306 -2.995 99.203 1.00 33.18 9 ILE D C 1
ATOM 7338 O O . ILE D 1 11 ? 3.748 -3.249 100.318 1.00 32.10 9 ILE D O 1
ATOM 7343 N N . PHE D 1 12 ? 4.063 -2.725 98.129 1.00 33.40 10 PHE D N 1
ATOM 7344 C CA . PHE D 1 12 ? 5.520 -2.747 98.140 1.00 33.51 10 PHE D CA 1
ATOM 7345 C C . PHE D 1 12 ? 6.020 -1.379 97.672 1.00 30.74 10 PHE D C 1
ATOM 7346 O O . PHE D 1 12 ? 5.666 -0.962 96.570 1.00 34.59 10 PHE D O 1
ATOM 7354 N N . ILE D 1 13 ? 6.818 -0.703 98.510 1.00 30.38 11 ILE D N 1
ATOM 7355 C CA . ILE D 1 13 ? 7.227 0.685 98.298 1.00 30.19 11 ILE D CA 1
ATOM 7356 C C . ILE D 1 13 ? 8.750 0.740 98.451 1.00 26.87 11 ILE D C 1
ATOM 7357 O O . ILE D 1 13 ? 9.291 0.541 9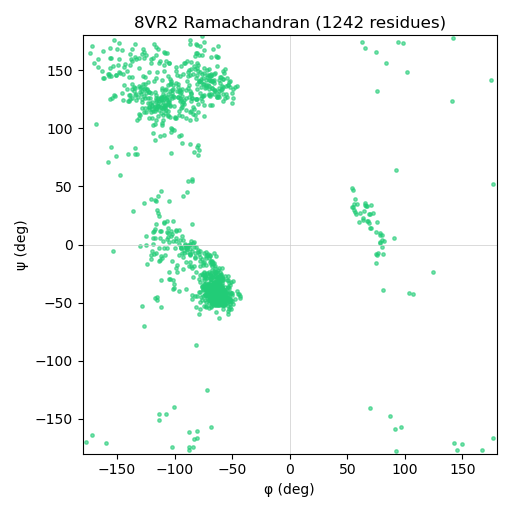9.545 1.00 29.04 11 ILE D O 1
ATOM 7362 N N . THR D 1 14 ? 9.427 0.985 97.332 1.00 28.23 12 THR D N 1
ATOM 7363 C CA . THR D 1 14 ? 10.854 1.267 97.377 1.00 26.29 12 THR D CA 1
ATOM 7364 C C . THR D 1 14 ? 10.970 2.696 97.889 1.00 23.47 12 THR D C 1
ATOM 7365 O O . THR D 1 14 ? 10.158 3.540 97.532 1.00 24.25 12 THR D O 1
ATOM 7369 N N . GLY D 1 15 ? 11.984 2.977 98.690 1.00 27.33 13 GLY D N 1
ATOM 7370 C CA . GLY D 1 15 ? 12.148 4.318 99.230 1.00 30.04 13 GLY D CA 1
ATOM 7371 C C . GLY D 1 15 ? 11.056 4.671 100.249 1.00 29.47 13 GLY D C 1
ATOM 7372 O O . GLY D 1 15 ? 10.837 5.850 100.503 1.00 25.37 13 GLY D O 1
ATOM 7373 N N . GLY D 1 16 ? 10.383 3.643 100.786 1.00 29.49 14 GLY D N 1
ATOM 7374 C CA . GLY D 1 16 ? 9.268 3.818 101.707 1.00 28.52 14 GLY D CA 1
ATOM 7375 C C . GLY D 1 16 ? 9.698 4.416 103.040 1.00 30.59 14 GLY D C 1
ATOM 7376 O O . GLY D 1 16 ? 8.874 4.937 103.790 1.00 33.03 14 GLY D O 1
ATOM 7377 N N . ALA D 1 17 ? 10.996 4.376 103.345 1.00 27.08 15 ALA D N 1
ATOM 7378 C CA . ALA D 1 17 ? 11.423 5.004 104.573 1.00 28.09 15 ALA D CA 1
ATOM 7379 C C . ALA D 1 17 ? 11.515 6.525 104.448 1.00 27.54 15 ALA D C 1
ATOM 7380 O O . ALA D 1 17 ? 11.692 7.155 105.480 1.00 29.49 15 ALA D O 1
ATOM 7382 N N . GLY D 1 18 ? 11.417 7.090 103.234 1.00 28.19 16 GLY D N 1
ATOM 7383 C CA . GLY D 1 18 ? 11.609 8.524 103.034 1.00 28.52 16 GLY D CA 1
ATOM 7384 C C . GLY D 1 18 ? 10.377 9.348 103.372 1.00 29.91 16 GLY D C 1
ATOM 7385 O O . GLY D 1 18 ? 9.426 8.854 103.985 1.00 26.85 16 GLY D O 1
ATOM 7386 N N . PHE D 1 19 ? 10.401 10.609 102.947 1.00 26.25 17 PHE D N 1
ATOM 7387 C CA . PHE D 1 19 ? 9.426 11.576 103.407 1.00 29.57 17 PHE D CA 1
ATOM 7388 C C . PHE D 1 19 ? 8.049 11.249 102.826 1.00 29.97 17 PHE D C 1
ATOM 7389 O O . PHE D 1 19 ? 7.061 11.158 103.567 1.00 29.13 17 PHE D O 1
ATOM 7397 N N . ILE D 1 20 ? 7.945 11.128 101.508 1.00 25.47 18 ILE D N 1
ATOM 7398 C CA . ILE D 1 20 ? 6.618 10.918 100.906 1.00 26.65 18 ILE D CA 1
ATOM 7399 C C . ILE D 1 20 ? 6.113 9.496 101.203 1.00 30.74 18 ILE D C 1
ATOM 7400 O O . ILE D 1 20 ? 4.917 9.263 101.449 1.00 31.68 18 ILE D O 1
ATOM 7405 N N . GLY D 1 21 ? 7.031 8.531 101.153 1.00 25.06 19 GLY D N 1
ATOM 7406 C CA . GLY D 1 21 ? 6.755 7.129 101.462 1.00 34.09 19 GLY D CA 1
ATOM 7407 C C . GLY D 1 21 ? 6.199 6.943 102.877 1.00 35.89 19 GLY D C 1
ATOM 7408 O O . GLY D 1 21 ? 5.160 6.310 103.048 1.00 32.90 19 GLY D O 1
ATOM 7409 N N . SER D 1 22 ? 6.910 7.508 103.863 1.00 34.35 20 SER D N 1
ATOM 7410 C CA . SER D 1 22 ? 6.527 7.532 105.270 1.00 34.14 20 SER D CA 1
ATOM 7411 C C . SER D 1 22 ? 5.111 8.075 105.396 1.00 33.97 20 SER D C 1
ATOM 7412 O O . SER D 1 22 ? 4.253 7.427 105.987 1.00 33.40 20 SER D O 1
ATOM 7415 N N . THR D 1 23 ? 4.901 9.253 104.809 1.00 31.76 21 THR D N 1
ATOM 7416 C CA . THR D 1 23 ? 3.634 9.953 104.917 1.00 30.78 21 THR D CA 1
ATOM 7417 C C . THR D 1 23 ? 2.511 9.075 104.365 1.00 34.43 21 THR D C 1
ATOM 7418 O O . THR D 1 23 ? 1.443 8.967 104.981 1.00 30.77 21 THR D O 1
ATOM 7422 N N . LEU D 1 24 ? 2.743 8.456 103.197 1.00 35.06 22 LEU D N 1
ATOM 7423 C CA . LEU D 1 24 ? 1.742 7.606 102.579 1.00 36.87 22 LEU D CA 1
ATOM 7424 C C . LEU D 1 24 ? 1.476 6.369 103.442 1.00 37.35 22 LEU D C 1
ATOM 7425 O O . LEU D 1 24 ? 0.318 5.946 103.555 1.00 37.90 22 LEU D O 1
ATOM 7430 N N . ILE D 1 25 ? 2.517 5.833 104.093 1.00 31.22 23 ILE D N 1
ATOM 7431 C CA . ILE D 1 25 ? 2.363 4.674 104.963 1.00 35.66 23 ILE D CA 1
ATOM 7432 C C . ILE D 1 25 ? 1.383 4.993 106.107 1.00 38.57 23 ILE D C 1
ATOM 7433 O O . ILE D 1 25 ? 0.505 4.196 106.403 1.00 36.55 23 ILE D O 1
ATOM 7438 N N . GLY D 1 26 ? 1.447 6.201 106.675 1.00 35.92 24 GLY D N 1
ATOM 7439 C CA . GLY D 1 26 ? 0.513 6.587 107.720 1.00 36.33 24 GLY D CA 1
ATOM 7440 C C . GLY D 1 26 ? -0.943 6.427 107.298 1.00 37.79 24 GLY D C 1
ATOM 7441 O O . GLY D 1 26 ? -1.802 6.173 108.137 1.00 38.00 24 GLY D O 1
ATOM 7442 N N . ARG D 1 27 ? -1.217 6.591 106.004 1.00 35.50 25 ARG D N 1
ATOM 7443 C CA . ARG D 1 27 ? -2.575 6.642 105.507 1.00 41.37 25 ARG D CA 1
ATOM 7444 C C . ARG D 1 27 ? -3.090 5.261 105.129 1.00 43.94 25 ARG D C 1
ATOM 7445 O O . ARG D 1 27 ? -4.286 5.111 104.907 1.00 46.38 25 ARG D O 1
ATOM 7453 N N . LEU D 1 28 ? -2.200 4.278 104.997 1.00 38.37 26 LEU D N 1
ATOM 7454 C CA . LEU D 1 28 ? -2.606 3.012 104.412 1.00 37.79 26 LEU D CA 1
ATOM 7455 C C . LEU D 1 28 ? -2.307 1.856 105.351 1.00 34.71 26 LEU D C 1
ATOM 7456 O O . LEU D 1 28 ? -2.798 0.753 105.108 1.00 37.89 26 LEU D O 1
ATOM 7461 N N . ILE D 1 29 ? -1.454 2.070 106.354 1.00 36.17 27 ILE D N 1
ATOM 7462 C CA . ILE D 1 29 ? -0.890 0.945 107.080 1.00 37.71 27 ILE D CA 1
ATOM 7463 C C . ILE D 1 29 ? -1.982 0.260 107.914 1.00 42.49 27 ILE D C 1
ATOM 7464 O O . ILE D 1 29 ? -1.894 -0.932 108.164 1.00 37.37 27 ILE D O 1
ATOM 7469 N N . GLU D 1 30 ? -3.021 0.990 108.318 1.00 43.57 28 GLU D N 1
ATOM 7470 C CA . GLU D 1 30 ? -4.072 0.384 109.129 1.00 47.59 28 GLU D CA 1
ATOM 7471 C C . GLU D 1 30 ? -4.796 -0.721 108.349 1.00 45.42 28 GLU D C 1
ATOM 7472 O O . GLU D 1 30 ? -5.209 -1.720 108.943 1.00 48.03 28 GLU D O 1
ATOM 7478 N N . ASN D 1 31 ? -4.914 -0.576 107.024 1.00 43.45 29 ASN D N 1
ATOM 7479 C CA . ASN D 1 31 ? -5.774 -1.428 106.214 1.00 42.19 29 ASN D CA 1
ATOM 7480 C C . ASN D 1 31 ? -5.020 -2.231 105.153 1.00 41.07 29 ASN D C 1
ATOM 7481 O O . ASN D 1 31 ? -5.643 -2.813 104.272 1.00 43.22 29 ASN D O 1
ATOM 7486 N N . ASN D 1 32 ? -3.687 -2.258 105.214 1.00 39.03 30 ASN D N 1
ATOM 7487 C CA . ASN D 1 32 ? -2.916 -2.876 104.144 1.00 39.84 30 ASN D CA 1
ATOM 7488 C C . ASN D 1 32 ? -1.607 -3.423 104.679 1.00 37.73 30 ASN D C 1
ATOM 7489 O O . ASN D 1 32 ? -1.020 -2.852 105.586 1.00 42.87 30 ASN D O 1
ATOM 7494 N N . GLU D 1 33 ? -1.183 -4.537 104.090 1.00 36.46 31 GLU D N 1
ATOM 7495 C CA . GLU D 1 33 ? 0.104 -5.144 104.372 1.00 43.46 31 GLU D CA 1
ATOM 7496 C C . GLU D 1 33 ? 1.129 -4.362 103.560 1.00 37.84 31 GLU D C 1
ATOM 7497 O O . GLU D 1 33 ? 0.946 -4.182 102.353 1.00 31.91 31 GLU D O 1
ATOM 7503 N N . MET D 1 34 ? 2.155 -3.845 104.235 1.00 37.55 32 MET D N 1
ATOM 7504 C CA . MET D 1 34 ? 3.063 -2.957 103.531 1.00 36.32 32 MET D CA 1
ATOM 7505 C C . MET D 1 34 ? 4.497 -3.407 103.773 1.00 33.22 32 MET D C 1
ATOM 7506 O O . MET D 1 34 ? 4.876 -3.663 104.917 1.00 37.18 32 MET D O 1
ATOM 7511 N N . ILE D 1 35 ? 5.261 -3.510 102.669 1.00 33.02 33 ILE D N 1
ATOM 7512 C CA . ILE D 1 35 ? 6.691 -3.784 102.695 1.00 37.08 33 ILE D CA 1
ATOM 7513 C C . ILE D 1 35 ? 7.450 -2.567 102.156 1.00 33.21 33 ILE D C 1
ATOM 7514 O O . ILE D 1 35 ? 7.143 -2.055 101.078 1.00 38.06 33 ILE D O 1
ATOM 7519 N N . VAL D 1 36 ? 8.398 -2.111 102.969 1.00 33.29 34 VAL D N 1
ATOM 7520 C CA . VAL D 1 36 ? 9.290 -1.022 102.640 1.00 33.47 34 VAL D CA 1
ATOM 7521 C C . VAL D 1 36 ? 10.622 -1.627 102.218 1.00 29.35 34 VAL D C 1
ATOM 7522 O O . VAL D 1 36 ? 11.151 -2.458 102.944 1.00 33.92 34 VAL D O 1
ATOM 7526 N N . TYR D 1 37 ? 11.094 -1.227 101.032 1.00 31.17 35 TYR D N 1
ATOM 7527 C CA . TYR D 1 37 ? 12.379 -1.649 100.494 1.00 30.28 35 TYR D CA 1
ATOM 7528 C C . TYR D 1 37 ? 13.256 -0.397 100.365 1.00 31.42 35 TYR D C 1
ATOM 7529 O O . TYR D 1 37 ? 13.007 0.468 99.521 1.00 29.22 35 TYR D O 1
ATOM 7538 N N . ASP D 1 38 ? 14.255 -0.259 101.244 1.00 34.88 36 ASP D N 1
ATOM 7539 C CA . ASP D 1 38 ? 14.950 1.023 101.350 1.00 32.99 36 ASP D CA 1
ATOM 7540 C C . ASP D 1 38 ? 16.359 0.793 101.895 1.00 33.07 36 ASP D C 1
ATOM 7541 O O . ASP D 1 38 ? 16.563 -0.098 102.712 1.00 34.19 36 ASP D O 1
ATOM 7546 N N . ASN D 1 39 ? 17.352 1.585 101.437 1.00 31.12 37 ASN D N 1
ATOM 7547 C CA . ASN D 1 39 ? 18.714 1.425 101.919 1.00 28.34 37 ASN D CA 1
ATOM 7548 C C . ASN D 1 39 ? 18.977 2.319 103.122 1.00 30.39 37 ASN D C 1
ATOM 7549 O O . ASN D 1 39 ? 20.099 2.320 103.627 1.00 30.58 37 ASN D O 1
ATOM 7554 N N . LEU D 1 40 ? 17.968 3.089 103.550 1.00 28.14 38 LEU D N 1
ATOM 7555 C CA . LEU D 1 40 ? 18.045 3.901 104.752 1.00 32.12 38 LEU D CA 1
ATOM 7556 C C . LEU D 1 40 ? 19.099 5.001 104.620 1.00 32.86 38 LEU D C 1
ATOM 7557 O O . LEU D 1 40 ? 19.695 5.418 105.615 1.00 31.63 38 LEU D O 1
ATOM 7562 N N . GLU D 1 41 ? 19.339 5.464 103.385 1.00 31.85 39 GLU D N 1
ATOM 7563 C CA . GLU D 1 41 ? 20.138 6.662 103.179 1.00 28.82 39 GLU D CA 1
ATOM 7564 C C . GLU D 1 41 ? 19.433 7.842 103.854 1.00 27.87 39 GLU D C 1
ATOM 7565 O O . GLU D 1 41 ? 20.072 8.704 104.456 1.00 27.04 39 GLU D O 1
ATOM 7571 N N . ARG D 1 42 ? 18.096 7.859 103.761 1.00 28.44 40 ARG D N 1
ATOM 7572 C CA . ARG D 1 42 ? 17.271 8.701 104.610 1.00 30.85 40 ARG D CA 1
ATOM 7573 C C . ARG D 1 42 ? 16.351 7.785 105.433 1.00 35.88 40 ARG D C 1
ATOM 7574 O O . ARG D 1 42 ? 16.131 6.630 105.071 1.00 34.28 40 ARG D O 1
ATOM 7582 N N . ASN D 1 43 ? 15.803 8.290 106.546 1.00 34.22 41 ASN D N 1
ATOM 7583 C CA . ASN D 1 43 ? 14.842 7.503 107.295 1.00 36.76 41 ASN D CA 1
ATOM 7584 C C . ASN D 1 43 ? 13.909 8.391 108.111 1.00 37.28 41 ASN D C 1
ATOM 7585 O O . ASN D 1 43 ? 14.128 8.596 109.302 1.00 34.61 41 ASN D O 1
ATOM 7590 N N . THR D 1 44 ? 12.862 8.882 107.444 1.00 35.95 42 THR D N 1
ATOM 7591 C CA . THR D 1 44 ? 11.756 9.571 108.092 1.00 34.75 42 THR D CA 1
ATOM 7592 C C . THR D 1 44 ? 10.880 8.585 108.875 1.00 35.87 42 THR D C 1
ATOM 7593 O O . THR D 1 44 ? 10.397 8.895 109.970 1.00 35.37 42 THR D O 1
ATOM 7597 N N . LEU D 1 45 ? 10.658 7.421 108.270 1.00 35.44 43 LEU D N 1
ATOM 7598 C CA . LEU D 1 45 ? 9.795 6.373 108.799 1.00 38.46 43 LEU D CA 1
ATOM 7599 C C . LEU D 1 45 ? 10.066 6.060 110.275 1.00 36.38 43 LEU D C 1
ATOM 7600 O O . LEU D 1 45 ? 9.119 5.986 111.037 1.00 35.30 43 LEU D O 1
ATOM 7605 N N . LYS D 1 46 ? 11.330 5.890 110.688 1.00 38.20 44 LYS D N 1
ATOM 7606 C CA . LYS D 1 46 ? 11.662 5.467 112.044 1.00 39.76 44 LYS D CA 1
ATOM 7607 C C . LYS D 1 46 ? 11.131 6.418 113.126 1.00 44.22 44 LYS D C 1
ATOM 7608 O O . LYS D 1 46 ? 11.060 6.008 114.286 1.00 44.43 44 LYS D O 1
ATOM 7614 N N . SER D 1 47 ? 10.810 7.677 112.777 1.00 42.42 45 SER D N 1
ATOM 7615 C CA A SER D 1 47 ? 10.371 8.691 113.724 0.50 43.92 45 SER D CA 1
ATOM 7616 C CA B SER D 1 47 ? 10.371 8.647 113.770 0.50 45.78 45 SER D CA 1
ATOM 7617 C C . SER D 1 47 ? 8.844 8.738 113.824 1.00 47.59 45 SER D C 1
ATOM 7618 O O . SER D 1 47 ? 8.302 9.518 114.602 1.00 42.43 45 SER D O 1
ATOM 7623 N N . GLN D 1 48 ? 8.137 7.935 113.015 1.00 46.61 46 GLN D N 1
ATOM 7624 C CA A GLN D 1 48 ? 6.690 8.089 112.915 0.50 46.16 46 GLN D CA 1
ATOM 7625 C CA B GLN D 1 48 ? 6.692 8.038 112.896 0.50 45.37 46 GLN D CA 1
ATOM 7626 C C . GLN D 1 48 ? 6.035 7.148 113.944 1.00 47.83 46 GLN D C 1
ATOM 7627 O O . GLN D 1 48 ? 6.628 6.159 114.377 1.00 45.15 46 GLN D O 1
ATOM 7638 N N . PRO D 1 49 ? 4.797 7.447 114.419 1.00 46.95 47 PRO D N 1
ATOM 7639 C CA . PRO D 1 49 ? 4.160 6.613 115.444 1.00 52.14 47 PRO D CA 1
ATOM 7640 C C . PRO D 1 49 ? 3.943 5.164 115.003 1.00 52.29 47 PRO D C 1
ATOM 7641 O O . PRO D 1 49 ? 3.958 4.260 115.837 1.00 48.42 47 PRO D O 1
ATOM 7645 N N . PHE D 1 50 ? 3.813 4.966 113.680 1.00 47.64 48 PHE D N 1
ATOM 7646 C CA . PHE D 1 50 ? 3.469 3.683 113.081 1.00 43.08 48 PHE D CA 1
ATOM 7647 C C . PHE D 1 50 ? 4.721 2.922 112.629 1.00 44.08 48 PHE D C 1
ATOM 7648 O O . PHE D 1 50 ? 4.607 1.912 111.941 1.00 48.22 48 PHE D O 1
ATOM 7656 N N . ALA D 1 51 ? 5.914 3.366 113.041 1.00 41.75 49 ALA D N 1
ATOM 7657 C CA . ALA D 1 51 ? 7.156 2.786 112.555 1.00 43.78 49 ALA D CA 1
ATOM 7658 C C . ALA D 1 51 ? 7.235 1.292 112.847 1.00 51.53 49 ALA D C 1
ATOM 7659 O O . ALA D 1 51 ? 7.894 0.579 112.090 1.00 42.64 49 ALA D O 1
ATOM 7661 N N . ASN D 1 52 ? 6.604 0.828 113.943 1.00 50.73 50 ASN D N 1
ATOM 7662 C CA . ASN D 1 52 ? 6.729 -0.568 114.341 1.00 55.17 50 ASN D CA 1
ATOM 7663 C C . ASN D 1 52 ? 5.394 -1.299 114.237 1.00 50.95 50 ASN D C 1
ATOM 7664 O O . ASN D 1 52 ? 5.208 -2.313 114.892 1.00 47.60 50 ASN D O 1
ATOM 7669 N N . HIS D 1 53 ? 4.518 -0.838 113.340 1.00 46.62 51 HIS D N 1
ATOM 7670 C CA . HIS D 1 53 ? 3.180 -1.375 113.187 1.00 46.50 51 HIS D CA 1
ATOM 7671 C C . HIS D 1 53 ? 3.197 -2.827 112.716 1.00 51.18 51 HIS D C 1
ATOM 7672 O O . HIS D 1 53 ? 4.037 -3.243 111.912 1.00 41.31 51 HIS D O 1
ATOM 7679 N N . LYS D 1 54 ? 2.182 -3.575 113.170 1.00 48.92 52 LYS D N 1
ATOM 7680 C CA . LYS D 1 54 ? 2.058 -4.990 112.858 1.00 47.04 52 LYS D CA 1
ATOM 7681 C C . LYS D 1 54 ? 1.933 -5.204 111.346 1.00 39.57 52 LYS D C 1
ATOM 7682 O O . LYS D 1 54 ? 2.272 -6.252 110.828 1.00 40.10 52 LYS D O 1
ATOM 7688 N N . ASN D 1 55 ? 1.425 -4.225 110.601 1.00 38.65 53 ASN D N 1
ATOM 7689 C CA . ASN D 1 55 ? 1.212 -4.443 109.178 1.00 35.39 53 ASN D CA 1
ATOM 7690 C C . ASN D 1 55 ? 2.465 -4.094 108.357 1.00 35.49 53 ASN D C 1
ATOM 7691 O O . ASN D 1 55 ? 2.479 -4.282 107.149 1.00 37.49 53 ASN D O 1
ATOM 7696 N N . LEU D 1 56 ? 3.537 -3.653 109.004 1.00 40.32 54 LEU D N 1
ATOM 7697 C CA . LEU D 1 56 ? 4.667 -3.107 108.273 1.00 38.90 54 LEU D CA 1
ATOM 7698 C C . LEU D 1 56 ? 5.850 -4.040 108.390 1.00 33.51 54 LEU D C 1
ATOM 7699 O O . LEU D 1 56 ? 6.201 -4.434 109.496 1.00 38.21 54 LEU D O 1
ATOM 7704 N N . THR D 1 57 ? 6.502 -4.276 107.248 1.00 36.64 55 THR D N 1
ATOM 7705 C CA . THR D 1 57 ? 7.761 -4.996 107.165 1.00 37.95 55 THR D CA 1
ATOM 7706 C C . THR D 1 57 ? 8.789 -4.133 106.446 1.00 38.79 55 THR D C 1
ATOM 7707 O O . THR D 1 57 ? 8.490 -3.590 105.385 1.00 34.65 55 THR D O 1
ATOM 7711 N N . LEU D 1 58 ? 9.970 -4.015 107.050 1.00 40.34 56 LEU D N 1
ATOM 7712 C CA . LEU D 1 58 ? 11.077 -3.297 106.444 1.00 41.75 56 LEU D CA 1
ATOM 7713 C C . LEU D 1 58 ? 12.075 -4.297 105.897 1.00 44.82 56 LEU D C 1
ATOM 7714 O O . LEU D 1 58 ? 12.465 -5.206 106.627 1.00 43.37 56 LEU D O 1
ATOM 7719 N N . ILE D 1 59 ? 12.503 -4.072 104.646 1.00 38.97 57 ILE D N 1
ATOM 7720 C CA . ILE D 1 59 ? 13.652 -4.760 104.092 1.00 40.57 57 ILE D CA 1
ATOM 7721 C C . ILE D 1 59 ? 14.725 -3.721 103.778 1.00 38.84 57 ILE D C 1
ATOM 7722 O O . ILE D 1 59 ? 14.471 -2.853 102.959 1.00 35.98 57 ILE D O 1
ATOM 7727 N N . GLN D 1 60 ? 15.895 -3.822 104.422 1.00 34.45 58 GLN D N 1
ATOM 7728 C CA . GLN D 1 60 ? 17.007 -2.933 104.134 1.00 35.70 58 GLN D CA 1
ATOM 7729 C C . GLN D 1 60 ? 17.672 -3.502 102.891 1.00 37.92 58 GLN D C 1
ATOM 7730 O O . GLN D 1 60 ? 18.206 -4.614 102.927 1.00 39.96 58 GLN D O 1
ATOM 7736 N N . GLY D 1 61 ? 17.498 -2.799 101.773 1.00 35.30 59 GLY D N 1
ATOM 7737 C CA . GLY D 1 61 ? 17.994 -3.264 100.489 1.00 36.91 59 GLY D CA 1
ATOM 7738 C C . GLY D 1 61 ? 18.211 -2.104 99.532 1.00 36.85 59 GLY D C 1
ATOM 7739 O O . GLY D 1 61 ? 17.627 -1.042 99.692 1.00 34.39 59 GLY D O 1
ATOM 7740 N N . ASN D 1 62 ? 19.019 -2.349 98.510 1.00 35.53 60 ASN D N 1
ATOM 7741 C CA . ASN D 1 62 ? 19.341 -1.348 97.515 1.00 32.63 60 ASN D CA 1
ATOM 7742 C C . ASN D 1 62 ? 18.559 -1.658 96.240 1.00 32.87 60 ASN D C 1
ATOM 7743 O O . ASN D 1 62 ? 18.482 -2.810 95.823 1.00 32.64 60 ASN D O 1
ATOM 7748 N N . VAL D 1 63 ? 18.008 -0.631 95.595 1.00 32.62 61 VAL D N 1
ATOM 7749 C CA . VAL D 1 63 ? 17.319 -0.831 94.324 1.00 31.12 61 VAL D CA 1
ATOM 7750 C C . VAL D 1 63 ? 18.311 -1.190 93.208 1.00 33.00 61 VAL D C 1
ATOM 7751 O O . VAL D 1 63 ? 17.882 -1.591 92.122 1.00 28.28 61 VAL D O 1
ATOM 7755 N N . LEU D 1 64 ? 19.623 -1.077 93.476 1.00 30.91 62 LEU D N 1
ATOM 7756 C CA . LEU D 1 64 ? 20.591 -1.484 92.467 1.00 34.01 62 LEU D CA 1
ATOM 7757 C C . LEU D 1 64 ? 20.952 -2.959 92.616 1.00 39.12 62 LEU D C 1
ATOM 7758 O O . LEU D 1 64 ? 21.773 -3.437 91.848 1.00 40.76 62 LEU D O 1
ATOM 7763 N N . ASP D 1 65 ? 20.428 -3.638 93.648 1.00 40.41 63 ASP D N 1
ATOM 7764 C CA . ASP D 1 65 ? 20.621 -5.073 93.857 1.00 36.99 63 ASP D CA 1
ATOM 7765 C C . ASP D 1 65 ? 19.447 -5.812 93.216 1.00 39.29 63 ASP D C 1
ATOM 7766 O O . ASP D 1 65 ? 18.411 -6.057 93.858 1.00 41.60 63 ASP D O 1
ATOM 7771 N N . GLN D 1 66 ? 19.613 -6.104 91.922 1.00 36.54 64 GLN D N 1
ATOM 7772 C CA . GLN D 1 66 ? 18.550 -6.584 91.063 1.00 41.30 64 GLN D CA 1
ATOM 7773 C C . GLN D 1 66 ? 17.928 -7.883 91.581 1.00 43.04 64 GLN D C 1
ATOM 7774 O O . GLN D 1 66 ? 16.713 -8.083 91.465 1.00 39.16 64 GLN D O 1
ATOM 7780 N N . GLU D 1 67 ? 18.744 -8.783 92.124 1.00 41.89 65 GLU D N 1
ATOM 7781 C CA . GLU D 1 67 ? 18.228 -10.073 92.568 1.00 48.00 65 GLU D CA 1
ATOM 7782 C C . GLU D 1 67 ? 17.340 -9.883 93.803 1.00 42.61 65 GLU D C 1
ATOM 7783 O O . GLU D 1 67 ? 16.271 -10.477 93.881 1.00 40.95 65 GLU D O 1
ATOM 7789 N N . LYS D 1 68 ? 17.753 -8.998 94.722 1.00 39.76 66 LYS D N 1
ATOM 7790 C CA . LYS D 1 68 ? 17.079 -8.849 96.001 1.00 40.72 66 LYS D CA 1
ATOM 7791 C C . LYS D 1 68 ? 15.701 -8.222 95.807 1.00 41.59 66 LYS D C 1
ATOM 7792 O O . LYS D 1 68 ? 14.726 -8.642 96.433 1.00 38.83 66 LYS D O 1
ATOM 7798 N N . ILE D 1 69 ? 15.607 -7.235 94.911 1.00 41.63 67 ILE D N 1
ATOM 7799 C CA . ILE D 1 69 ? 14.371 -6.493 94.765 1.00 39.24 67 ILE D CA 1
ATOM 7800 C C . ILE D 1 69 ? 13.333 -7.366 94.062 1.00 42.19 67 ILE D C 1
ATOM 7801 O O . ILE D 1 69 ? 12.146 -7.274 94.381 1.00 37.05 67 ILE D O 1
ATOM 7806 N N . ILE D 1 70 ? 13.770 -8.180 93.086 1.00 43.30 68 ILE D N 1
ATOM 7807 C CA . ILE D 1 70 ? 12.882 -9.128 92.425 1.00 41.96 68 ILE D CA 1
ATOM 7808 C C . ILE D 1 70 ? 12.296 -10.067 93.486 1.00 40.31 68 ILE D C 1
ATOM 7809 O O . ILE D 1 70 ? 11.083 -10.166 93.609 1.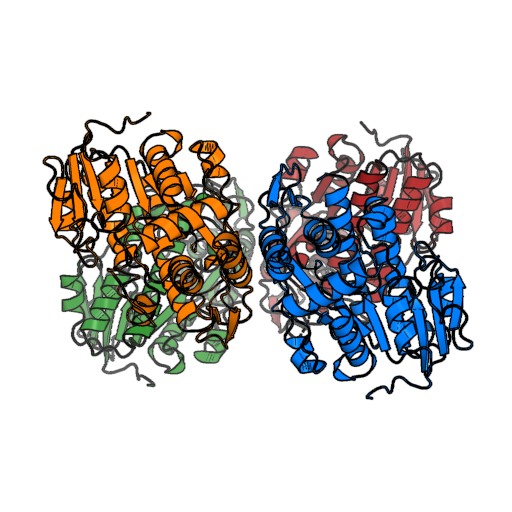00 42.21 68 ILE D O 1
ATOM 7814 N N . GLU D 1 71 ? 13.164 -10.676 94.294 1.00 40.55 69 GLU D N 1
ATOM 7815 C CA . GLU D 1 71 ? 12.768 -11.549 95.391 1.00 51.43 69 GLU D CA 1
ATOM 7816 C C . GLU D 1 71 ? 11.825 -10.844 96.374 1.00 52.75 69 GLU D C 1
ATOM 7817 O O . GLU D 1 71 ? 10.763 -11.373 96.705 1.00 49.66 69 GLU D O 1
ATOM 7823 N N . ALA D 1 72 ? 12.216 -9.650 96.843 1.00 44.12 70 ALA D N 1
ATOM 7824 C CA . ALA D 1 72 ? 11.465 -8.928 97.854 1.00 40.86 70 ALA D CA 1
ATOM 7825 C C . ALA D 1 72 ? 10.071 -8.577 97.340 1.00 39.45 70 ALA D C 1
ATOM 7826 O O . ALA D 1 72 ? 9.124 -8.506 98.119 1.00 40.41 70 ALA D O 1
ATOM 7828 N N . ALA D 1 73 ? 9.945 -8.352 96.033 1.00 35.56 71 ALA D N 1
ATOM 7829 C CA . ALA D 1 73 ? 8.706 -7.822 95.487 1.00 38.73 71 ALA D CA 1
ATOM 7830 C C . ALA D 1 73 ? 7.671 -8.911 95.183 1.00 36.84 71 ALA D C 1
ATOM 7831 O O . ALA D 1 73 ? 6.590 -8.606 94.662 1.00 36.08 71 ALA D O 1
ATOM 7833 N N . LYS D 1 74 ? 7.974 -10.163 95.503 1.00 42.68 72 LYS D N 1
ATOM 7834 C CA . LYS D 1 74 ? 7.078 -11.242 95.095 1.00 52.31 72 LYS D CA 1
ATOM 7835 C C . LYS D 1 74 ? 5.709 -11.065 95.750 1.00 39.49 72 LYS D C 1
ATOM 7836 O O . LYS D 1 74 ? 5.619 -10.778 96.935 1.00 41.43 72 LYS D O 1
ATOM 7842 N N . GLY D 1 75 ? 4.665 -11.122 94.915 1.00 44.48 73 GLY D N 1
ATOM 7843 C CA . GLY D 1 75 ? 3.279 -11.151 95.367 1.00 46.90 73 GLY D CA 1
ATOM 7844 C C . GLY D 1 75 ? 2.655 -9.767 95.503 1.00 46.21 73 GLY D C 1
ATOM 7845 O O . GLY D 1 75 ? 1.519 -9.637 95.942 1.00 40.45 73 GLY D O 1
ATOM 7846 N N . SER D 1 76 ? 3.384 -8.723 95.098 1.00 42.17 74 SER D N 1
ATOM 7847 C CA . SER D 1 76 ? 2.921 -7.374 95.368 1.00 42.03 74 SER D CA 1
ATOM 7848 C C . SER D 1 76 ? 1.794 -7.022 94.418 1.00 38.59 74 SER D C 1
ATOM 7849 O O . SER D 1 76 ? 1.834 -7.318 93.237 1.00 41.75 74 SER D O 1
ATOM 7852 N N . GLU D 1 77 ? 0.769 -6.365 94.950 1.00 38.91 75 GLU D N 1
ATOM 7853 C CA . GLU D 1 77 ? -0.350 -5.957 94.133 1.00 39.27 75 GLU D CA 1
ATOM 7854 C C . GLU D 1 77 ? -0.261 -4.469 93.776 1.00 37.17 75 GLU D C 1
ATOM 7855 O O . GLU D 1 77 ? -0.777 -4.040 92.740 1.00 36.12 75 GLU D O 1
ATOM 7861 N N . ILE D 1 78 ? 0.339 -3.693 94.682 1.00 34.92 76 ILE D N 1
ATOM 7862 C CA . ILE D 1 78 ? 0.589 -2.282 94.455 1.00 35.19 76 ILE D CA 1
ATOM 7863 C C . ILE D 1 78 ? 2.064 -2.022 94.736 1.00 30.99 76 ILE D C 1
ATOM 7864 O O . ILE D 1 78 ? 2.553 -2.267 95.845 1.00 37.45 76 ILE D O 1
ATOM 7869 N N . PHE D 1 79 ? 2.747 -1.598 93.670 1.00 30.78 77 PHE D N 1
ATOM 7870 C CA . PHE D 1 79 ? 4.186 -1.419 93.684 1.00 30.55 77 PHE D CA 1
ATOM 7871 C C . PHE D 1 79 ? 4.441 0.074 93.517 1.00 27.44 77 PHE D C 1
ATOM 7872 O O . PHE D 1 79 ? 4.026 0.682 92.538 1.00 34.38 77 PHE D O 1
ATOM 7880 N N . ILE D 1 80 ? 5.130 0.662 94.483 1.00 32.02 78 ILE D N 1
ATOM 7881 C CA . ILE D 1 80 ? 5.335 2.104 94.454 1.00 28.66 78 ILE D CA 1
ATOM 7882 C C . ILE D 1 80 ? 6.849 2.328 94.464 1.00 28.60 78 ILE D C 1
ATOM 7883 O O . ILE D 1 80 ? 7.536 1.855 95.356 1.00 29.84 78 ILE D O 1
ATOM 7888 N N . HIS D 1 81 ? 7.342 2.954 93.390 1.00 30.90 79 HIS D N 1
ATOM 7889 C CA . HIS D 1 81 ? 8.768 3.170 93.221 1.00 28.69 79 HIS D CA 1
ATOM 7890 C C . HIS D 1 81 ? 9.114 4.606 93.602 1.00 28.01 79 HIS D C 1
ATOM 7891 O O . HIS D 1 81 ? 8.943 5.527 92.799 1.00 27.81 79 HIS D O 1
ATOM 7898 N N . ALA D 1 82 ? 9.601 4.795 94.838 1.00 27.46 80 ALA D N 1
ATOM 7899 C CA . ALA D 1 82 ? 9.874 6.143 95.318 1.00 27.06 80 ALA D CA 1
ATOM 7900 C C . ALA D 1 82 ? 11.362 6.321 95.624 1.00 25.19 80 ALA D C 1
ATOM 7901 O O . ALA D 1 82 ? 11.780 7.437 95.898 1.00 26.32 80 ALA D O 1
ATOM 7903 N N . ALA D 1 83 ? 12.153 5.252 95.581 1.00 22.74 81 ALA D N 1
ATOM 7904 C CA . ALA D 1 83 ? 13.588 5.367 95.858 1.00 26.58 81 ALA D CA 1
ATOM 7905 C C . ALA D 1 83 ? 14.268 6.130 94.726 1.00 28.93 81 ALA D C 1
ATOM 7906 O O . ALA D 1 83 ? 14.122 5.780 93.554 1.00 29.12 81 ALA D O 1
ATOM 7908 N N . ALA D 1 84 ? 15.017 7.157 95.140 1.00 30.67 82 ALA D N 1
ATOM 7909 C CA . ALA D 1 84 ? 15.662 8.109 94.259 1.00 30.26 82 ALA D CA 1
ATOM 7910 C C . ALA D 1 84 ? 16.612 8.949 95.097 1.00 31.06 82 ALA D C 1
ATOM 7911 O O . ALA D 1 84 ? 16.447 9.044 96.316 1.00 29.49 82 ALA D O 1
ATOM 7913 N N . ILE D 1 85 ? 17.621 9.512 94.441 1.00 28.69 83 ILE D N 1
ATOM 7914 C CA . ILE D 1 85 ? 18.350 10.629 95.013 1.00 29.44 83 ILE D CA 1
ATOM 7915 C C . ILE D 1 85 ? 18.378 11.795 94.032 1.00 27.82 83 ILE D C 1
ATOM 7916 O O . ILE D 1 85 ? 18.173 11.629 92.826 1.00 27.80 83 ILE D O 1
ATOM 7921 N N . ALA D 1 86 ? 18.760 12.969 94.551 1.00 31.60 84 ALA D N 1
ATOM 7922 C CA . ALA D 1 86 ? 18.840 14.182 93.749 1.00 31.50 84 ALA D CA 1
ATOM 7923 C C . ALA D 1 86 ? 20.218 14.826 93.869 1.00 35.21 84 ALA D C 1
ATOM 7924 O O . ALA D 1 86 ? 20.983 14.833 92.908 1.00 40.86 84 ALA D O 1
ATOM 7926 N N . GLY D 1 87 ? 20.522 15.382 95.034 1.00 33.80 85 GLY D N 1
ATOM 7927 C CA . GLY D 1 87 ? 21.852 15.914 95.305 1.00 36.43 85 GLY D CA 1
ATOM 7928 C C . GLY D 1 87 ? 22.174 17.211 94.559 1.00 36.72 85 GLY D C 1
ATOM 7929 O O . GLY D 1 87 ? 23.356 17.532 94.335 1.00 34.23 85 GLY D O 1
ATOM 7930 N N . ILE D 1 88 ? 21.131 17.981 94.233 1.00 29.44 86 ILE D N 1
ATOM 7931 C CA . ILE D 1 88 ? 21.279 19.156 93.391 1.00 31.49 86 ILE D CA 1
ATOM 7932 C C . ILE D 1 88 ? 22.120 20.210 94.100 1.00 33.67 86 ILE D C 1
ATOM 7933 O O . ILE D 1 88 ? 22.963 20.836 93.456 1.00 33.75 86 ILE D O 1
ATOM 7938 N N . ASP D 1 89 ? 21.882 20.379 95.404 1.00 31.58 87 ASP D N 1
ATOM 7939 C CA . ASP D 1 89 ? 22.471 21.461 96.176 1.00 38.97 87 ASP D CA 1
ATOM 7940 C C . ASP D 1 89 ? 23.585 20.916 97.074 1.00 33.19 87 ASP D C 1
ATOM 7941 O O . ASP D 1 89 ? 24.086 21.627 97.929 1.00 31.36 87 ASP D O 1
ATOM 7946 N N . ASN D 1 90 ? 23.970 19.649 96.882 1.00 28.49 88 ASN D N 1
ATOM 7947 C CA . ASN D 1 90 ? 24.897 19.009 97.786 1.00 26.95 88 ASN D CA 1
ATOM 7948 C C . ASN D 1 90 ? 26.297 19.540 97.527 1.00 29.13 88 ASN D C 1
ATOM 7949 O O . ASN D 1 90 ? 26.643 19.887 96.397 1.00 28.17 88 ASN D O 1
ATOM 7954 N N . THR D 1 91 ? 27.091 19.504 98.596 1.00 30.08 89 THR D N 1
ATOM 7955 C CA . THR D 1 91 ? 28.460 19.966 98.596 1.00 28.04 89 THR D CA 1
ATOM 7956 C C . THR D 1 91 ? 29.312 19.100 97.691 1.00 26.20 89 THR D C 1
ATOM 7957 O O . THR D 1 91 ? 30.156 19.613 96.949 1.00 28.32 89 THR D O 1
ATOM 7961 N N . VAL D 1 92 ? 29.180 17.789 97.846 1.00 27.20 90 VAL D N 1
ATOM 7962 C CA . VAL D 1 92 ? 29.892 16.840 97.016 1.00 30.72 90 VAL D CA 1
ATOM 7963 C C . VAL D 1 92 ? 28.932 16.350 95.926 1.00 31.11 90 VAL D C 1
ATOM 7964 O O . VAL D 1 92 ? 27.999 15.618 96.228 1.00 35.93 90 VAL D O 1
ATOM 7968 N N . LYS D 1 93 ? 29.174 16.771 94.676 1.00 31.42 91 LYS D N 1
ATOM 7969 C CA . LYS D 1 93 ? 28.342 16.424 93.528 1.00 31.08 91 LYS D CA 1
ATOM 7970 C C . LYS D 1 93 ? 28.670 15.004 93.077 1.00 31.14 91 LYS D C 1
ATOM 7971 O O . LYS D 1 93 ? 29.820 14.641 92.928 1.00 30.40 91 LYS D O 1
ATOM 7977 N N . SER D 1 94 ? 27.657 14.165 92.883 1.00 29.95 92 SER D N 1
ATOM 7978 C CA . SER D 1 94 ? 27.910 12.825 92.378 1.00 31.44 92 SER D CA 1
ATOM 7979 C C . SER D 1 94 ? 26.908 12.502 91.276 1.00 27.34 92 SER D C 1
ATOM 7980 O O . SER D 1 94 ? 25.967 11.739 91.505 1.00 28.60 92 SER D O 1
ATOM 7983 N N . PRO D 1 95 ? 27.099 13.021 90.038 1.00 27.91 93 PRO D N 1
ATOM 7984 C CA . PRO D 1 95 ? 26.167 12.736 88.938 1.00 24.18 93 PRO D CA 1
ATOM 7985 C C . PRO D 1 95 ? 26.086 11.241 88.626 1.00 26.91 93 PRO D C 1
ATOM 7986 O O . PRO D 1 95 ? 25.038 10.720 88.216 1.00 24.08 93 PRO D O 1
ATOM 7990 N N . VAL D 1 96 ? 27.179 10.508 88.840 1.00 25.45 94 VAL D N 1
ATOM 7991 C CA . VAL D 1 96 ? 27.113 9.080 88.599 1.00 26.87 94 VAL D CA 1
ATOM 7992 C C . VAL D 1 96 ? 26.128 8.425 89.560 1.00 27.08 94 VAL D C 1
ATOM 7993 O O . VAL D 1 96 ? 25.386 7.515 89.164 1.00 27.58 94 VAL D O 1
ATOM 7997 N N . ARG D 1 97 ? 26.158 8.833 90.830 1.00 25.43 95 ARG D N 1
ATOM 7998 C CA . ARG D 1 97 ? 25.301 8.208 91.825 1.00 31.90 95 ARG D CA 1
ATOM 7999 C C . ARG D 1 97 ? 23.861 8.493 91.453 1.00 27.43 95 ARG D C 1
ATOM 8000 O O . ARG D 1 97 ? 23.045 7.587 91.444 1.00 28.37 95 ARG D O 1
ATOM 8008 N N . THR D 1 98 ? 23.563 9.757 91.117 1.00 26.24 96 THR D N 1
ATOM 8009 C CA . THR D 1 98 ? 22.225 10.164 90.782 1.00 26.31 96 THR D CA 1
ATOM 8010 C C . THR D 1 98 ? 21.729 9.411 89.557 1.00 28.54 96 THR D C 1
ATOM 8011 O O . THR D 1 98 ? 20.577 8.953 89.490 1.00 27.07 96 THR D O 1
ATOM 8015 N N . MET D 1 99 ? 22.568 9.325 88.512 1.00 25.49 97 MET D N 1
ATOM 8016 C CA . MET D 1 99 ? 22.084 8.693 87.286 1.00 24.25 97 MET D CA 1
ATOM 8017 C C . MET D 1 99 ? 21.909 7.185 87.495 1.00 22.59 97 MET D C 1
ATOM 8018 O O . MET D 1 99 ? 20.939 6.622 87.034 1.00 27.09 97 MET D O 1
ATOM 8023 N N . THR D 1 100 ? 22.818 6.535 88.197 1.00 26.30 98 THR D N 1
ATOM 8024 C CA . THR D 1 100 ? 22.750 5.087 88.341 1.00 28.25 98 THR D CA 1
ATOM 8025 C C . THR D 1 100 ? 21.602 4.703 89.270 1.00 29.99 98 THR D C 1
ATOM 8026 O O . THR D 1 100 ? 20.797 3.849 88.906 1.00 28.88 98 THR D O 1
ATOM 8030 N N . VAL D 1 101 ? 21.449 5.427 90.385 1.00 30.23 99 VAL D N 1
ATOM 8031 C CA . VAL D 1 101 ? 20.395 5.075 91.331 1.00 31.71 99 VAL D CA 1
ATOM 8032 C C . VAL D 1 101 ? 19.044 5.262 90.672 1.00 26.06 99 VAL D C 1
ATOM 8033 O O . VAL D 1 101 ? 18.178 4.392 90.759 1.00 29.10 99 VAL D O 1
ATOM 8037 N N . ASN D 1 102 ? 18.863 6.396 90.004 1.00 24.75 100 ASN D N 1
ATOM 8038 C CA . ASN D 1 102 ? 17.567 6.748 89.460 1.00 26.43 100 ASN D CA 1
ATOM 8039 C C . ASN D 1 102 ? 17.253 5.968 88.176 1.00 28.67 100 ASN D C 1
ATOM 8040 O O . ASN D 1 102 ? 16.136 5.464 88.015 1.00 29.35 100 ASN D O 1
ATOM 8045 N N . MET D 1 103 ? 18.214 5.869 87.240 1.00 28.23 101 MET D N 1
ATOM 8046 C CA . MET D 1 103 ? 17.938 5.228 85.957 1.00 28.41 101 MET D CA 1
ATOM 8047 C C . MET D 1 103 ? 17.873 3.713 86.149 1.00 26.38 101 MET D C 1
ATOM 8048 O O . MET D 1 103 ? 16.867 3.116 85.811 1.00 31.76 101 MET D O 1
ATOM 8053 N N . ILE D 1 104 ? 18.907 3.131 86.744 1.00 27.50 102 ILE D N 1
ATOM 8054 C CA . ILE D 1 104 ? 19.005 1.684 86.893 1.00 29.88 102 ILE D CA 1
ATOM 8055 C C . ILE D 1 104 ? 18.064 1.178 87.988 1.00 30.62 102 ILE D C 1
ATOM 8056 O O . ILE D 1 104 ? 17.591 0.046 87.899 1.00 28.76 102 ILE D O 1
ATOM 8061 N N . GLY D 1 105 ? 17.875 1.995 89.044 1.00 26.48 103 GLY D N 1
ATOM 8062 C CA . GLY D 1 105 ? 17.002 1.643 90.145 1.00 27.07 103 GLY D CA 1
ATOM 8063 C C . GLY D 1 105 ? 15.578 1.468 89.645 1.00 25.68 103 GLY D C 1
ATOM 8064 O O . GLY D 1 105 ? 14.886 0.546 90.087 1.00 31.40 103 GLY D O 1
ATOM 8065 N N . THR D 1 106 ? 15.197 2.329 88.709 1.00 26.02 104 THR D N 1
ATOM 8066 C CA . THR D 1 106 ? 13.886 2.333 88.082 1.00 28.77 104 THR D CA 1
ATOM 8067 C C . THR D 1 106 ? 13.742 1.096 87.191 1.00 36.61 104 THR D C 1
ATOM 8068 O O . THR D 1 106 ? 12.697 0.448 87.209 1.00 29.75 104 THR D O 1
ATOM 8072 N N . ALA D 1 107 ? 14.800 0.759 86.436 1.00 35.37 105 ALA D N 1
ATOM 8073 C CA . ALA D 1 107 ? 14.794 -0.431 85.599 1.00 36.50 105 ALA D CA 1
ATOM 8074 C C . ALA D 1 107 ? 14.578 -1.665 86.457 1.00 33.60 105 ALA D C 1
ATOM 8075 O O . ALA D 1 107 ? 13.776 -2.510 86.091 1.00 35.68 105 ALA D O 1
ATOM 8077 N N . ASN D 1 108 ? 15.296 -1.742 87.594 1.00 35.49 106 ASN D N 1
ATOM 8078 C CA . ASN D 1 108 ? 15.283 -2.923 88.446 1.00 34.69 106 ASN D CA 1
ATOM 8079 C C . ASN D 1 108 ? 13.933 -3.046 89.155 1.00 39.68 106 ASN D C 1
ATOM 8080 O O . ASN D 1 108 ? 13.448 -4.162 89.364 1.00 36.08 106 ASN D O 1
ATOM 8085 N N . ALA D 1 109 ? 13.342 -1.899 89.514 1.00 33.66 107 ALA D N 1
ATOM 8086 C CA . ALA D 1 109 ? 12.019 -1.872 90.126 1.00 38.97 107 ALA D CA 1
ATOM 8087 C C . ALA D 1 109 ? 10.959 -2.340 89.136 1.00 36.76 107 ALA D C 1
ATOM 8088 O O . ALA D 1 109 ? 10.104 -3.145 89.503 1.00 35.87 107 ALA D O 1
ATOM 8090 N N . LEU D 1 110 ? 11.001 -1.808 87.905 1.00 34.59 108 LEU D N 1
ATOM 8091 C CA . LEU D 1 110 ? 10.028 -2.155 86.869 1.00 37.50 108 LEU D CA 1
ATOM 8092 C C . LEU D 1 110 ? 10.047 -3.663 86.584 1.00 40.50 108 LEU D C 1
ATOM 8093 O O . LEU D 1 110 ? 9.009 -4.281 86.323 1.00 40.33 108 LEU D O 1
ATOM 8098 N N . GLU D 1 111 ? 11.259 -4.222 86.593 1.00 39.63 109 GLU D N 1
ATOM 8099 C CA . GLU D 1 111 ? 11.504 -5.602 86.231 1.00 44.33 109 GLU D CA 1
ATOM 8100 C C . GLU D 1 111 ? 11.044 -6.492 87.376 1.00 42.26 109 GLU D C 1
ATOM 8101 O O . GLU D 1 111 ? 10.559 -7.595 87.131 1.00 40.08 109 GLU D O 1
ATOM 8107 N N . ALA D 1 112 ? 11.228 -6.010 88.614 1.00 43.20 110 ALA D N 1
ATOM 8108 C CA . ALA D 1 112 ? 10.748 -6.708 89.795 1.00 41.50 110 ALA D CA 1
ATOM 8109 C C . ALA D 1 112 ? 9.221 -6.771 89.770 1.00 41.69 110 ALA D C 1
ATOM 8110 O O . ALA D 1 112 ? 8.636 -7.817 90.065 1.00 43.14 110 ALA D O 1
ATOM 8112 N N . ALA D 1 113 ? 8.590 -5.674 89.367 1.00 35.78 111 ALA D N 1
ATOM 8113 C CA . ALA D 1 113 ? 7.145 -5.614 89.258 1.00 36.47 111 ALA D CA 1
ATOM 8114 C C . ALA D 1 113 ? 6.661 -6.582 88.181 1.00 43.87 111 ALA D C 1
ATOM 8115 O O . ALA D 1 113 ? 5.634 -7.246 88.349 1.00 41.04 111 ALA D O 1
ATOM 8117 N N . HIS D 1 114 ? 7.393 -6.618 87.065 1.00 43.28 112 HIS D N 1
ATOM 8118 C CA . HIS D 1 114 ? 6.996 -7.385 85.900 1.00 43.95 112 HIS D CA 1
ATOM 8119 C C . HIS D 1 114 ? 7.085 -8.882 86.188 1.00 39.90 112 HIS D C 1
ATOM 8120 O O . HIS D 1 114 ? 6.186 -9.598 85.785 1.00 43.81 112 HIS D O 1
ATOM 8127 N N . GLN D 1 115 ? 8.131 -9.328 86.895 1.00 40.40 113 GLN D N 1
ATOM 8128 C CA . GLN D 1 115 ? 8.360 -10.741 87.145 1.00 43.59 113 GLN D CA 1
ATOM 8129 C C . GLN D 1 115 ? 7.415 -11.274 88.218 1.00 49.41 113 GLN D C 1
ATOM 8130 O O . GLN D 1 115 ? 7.148 -12.465 88.241 1.00 47.64 113 GLN D O 1
ATOM 8136 N N . ALA D 1 116 ? 6.922 -10.414 89.117 1.00 45.54 114 ALA D N 1
ATOM 8137 C CA . ALA D 1 116 ? 6.025 -10.889 90.161 1.00 44.20 114 ALA D CA 1
ATOM 8138 C C . ALA D 1 116 ? 4.685 -11.304 89.563 1.00 41.69 114 ALA D C 1
ATOM 8139 O O . ALA D 1 116 ? 4.000 -12.125 90.158 1.00 47.24 114 ALA D O 1
ATOM 8141 N N . GLY D 1 117 ? 4.298 -10.672 88.450 1.00 40.67 115 GLY D N 1
ATOM 8142 C CA . GLY D 1 117 ? 3.084 -11.013 87.729 1.00 45.06 115 GLY D CA 1
ATOM 8143 C C . GLY D 1 117 ? 1.807 -10.519 88.411 1.00 44.23 115 GLY D C 1
ATOM 8144 O O . GLY D 1 117 ? 0.762 -10.440 87.765 1.00 46.73 115 GLY D O 1
ATOM 8145 N N . THR D 1 118 ? 1.907 -10.155 89.695 1.00 44.29 116 THR D N 1
ATOM 8146 C CA . THR D 1 118 ? 0.755 -9.884 90.541 1.00 41.64 116 THR D CA 1
ATOM 8147 C C . THR D 1 118 ? 0.403 -8.396 90.635 1.00 48.41 116 THR D C 1
ATOM 8148 O O . THR D 1 118 ? -0.566 -8.047 91.313 1.00 45.65 116 THR D O 1
ATOM 8152 N N . VAL D 1 119 ? 1.153 -7.514 89.951 1.00 39.85 117 VAL D N 1
ATOM 8153 C CA . VAL D 1 119 ? 1.025 -6.077 90.162 1.00 35.90 117 VAL D CA 1
ATOM 8154 C C . VAL D 1 119 ? -0.159 -5.502 89.397 1.00 36.43 117 VAL D C 1
ATOM 8155 O O . VAL D 1 119 ? -0.202 -5.584 88.176 1.00 41.00 117 VAL D O 1
ATOM 8159 N N . GLN D 1 120 ? -1.048 -4.810 90.131 1.00 41.25 118 GLN D N 1
ATOM 8160 C CA . GLN D 1 120 ? -2.237 -4.180 89.575 1.00 38.94 118 GLN D CA 1
ATOM 8161 C C . GLN D 1 120 ? -2.002 -2.696 89.307 1.00 36.31 118 GLN D C 1
ATOM 8162 O O . GLN D 1 120 ? -2.734 -2.073 88.528 1.00 35.42 118 GLN D O 1
ATOM 8168 N N . ARG D 1 121 ? -1.024 -2.118 90.026 1.00 38.49 119 ARG D N 1
ATOM 8169 C CA . ARG D 1 121 ? -0.661 -0.724 89.857 1.00 37.30 119 ARG D CA 1
ATOM 8170 C C . ARG D 1 121 ? 0.813 -0.552 90.223 1.00 35.26 119 ARG D C 1
ATOM 8171 O O . ARG D 1 121 ? 1.276 -1.018 91.277 1.00 33.91 119 ARG D O 1
ATOM 8179 N N . PHE D 1 122 ? 1.540 0.069 89.287 1.00 37.14 120 PHE D N 1
ATOM 8180 C CA . PHE D 1 122 ? 2.938 0.424 89.464 1.00 35.42 120 PHE D CA 1
ATOM 8181 C C . PHE D 1 122 ? 2.999 1.939 89.388 1.00 33.81 120 PHE D C 1
ATOM 8182 O O . PHE D 1 122 ? 2.648 2.497 88.359 1.00 34.71 120 PHE D O 1
ATOM 8190 N N . LEU D 1 123 ? 3.360 2.589 90.496 1.00 32.62 121 LEU D N 1
ATOM 8191 C CA . LEU D 1 123 ? 3.438 4.028 90.484 1.00 31.05 121 LEU D CA 1
ATOM 8192 C C . LEU D 1 123 ? 4.908 4.430 90.598 1.00 26.94 121 LEU D C 1
ATOM 8193 O O . LEU D 1 123 ? 5.571 4.073 91.573 1.00 29.53 121 LEU D O 1
ATOM 8198 N N . GLU D 1 124 ? 5.384 5.155 89.589 1.00 31.74 122 GLU D N 1
ATOM 8199 C CA A GLU D 1 124 ? 6.750 5.645 89.520 0.50 31.68 122 GLU D CA 1
ATOM 8200 C CA B GLU D 1 124 ? 6.756 5.626 89.656 0.50 31.22 122 GLU D CA 1
ATOM 8201 C C . GLU D 1 124 ? 6.766 7.142 89.811 1.00 29.35 122 GLU D C 1
ATOM 8202 O O . GLU D 1 124 ? 6.042 7.876 89.162 1.00 29.99 122 GLU D O 1
ATOM 8213 N N . PHE D 1 125 ? 7.619 7.594 90.727 1.00 32.86 123 PHE D N 1
ATOM 8214 C CA . PHE D 1 125 ? 7.833 9.018 90.913 1.00 30.61 123 PHE D CA 1
ATOM 8215 C C . PHE D 1 125 ? 8.875 9.535 89.933 1.00 31.10 123 PHE D C 1
ATOM 8216 O O . PHE D 1 125 ? 10.024 9.063 89.935 1.00 35.18 123 PHE D O 1
ATOM 8224 N N . SER D 1 126 ? 8.475 10.565 89.192 1.00 28.45 124 SER D N 1
ATOM 8225 C CA . SER D 1 126 ? 9.373 11.319 88.338 1.00 32.05 124 SER D CA 1
ATOM 8226 C C . SER D 1 126 ? 9.465 12.719 88.917 1.00 33.27 124 SER D C 1
ATOM 8227 O O . SER D 1 126 ? 9.439 12.877 90.133 1.00 37.96 124 SER D O 1
ATOM 8230 N N . THR D 1 127 ? 9.606 13.722 88.068 1.00 31.64 125 THR D N 1
ATOM 8231 C CA . THR D 1 127 ? 9.810 15.064 88.561 1.00 30.00 125 THR D CA 1
ATOM 8232 C C . THR D 1 127 ? 9.358 16.033 87.491 1.00 30.56 125 THR D C 1
ATOM 8233 O O . THR D 1 127 ? 9.433 15.704 86.305 1.00 34.01 125 THR D O 1
ATOM 8237 N N . SER D 1 128 ? 8.910 17.234 87.895 1.00 28.18 126 SER D N 1
ATOM 8238 C CA . SER D 1 128 ? 8.394 18.195 86.937 1.00 30.77 126 SER D CA 1
ATOM 8239 C C . SER D 1 128 ? 9.476 18.692 85.988 1.00 30.26 126 SER D C 1
ATOM 8240 O O . SER D 1 128 ? 9.133 19.111 84.891 1.00 33.59 126 SER D O 1
ATOM 8243 N N . GLU D 1 129 ? 10.757 18.610 86.381 1.00 28.99 127 GLU D N 1
ATOM 8244 C CA . GLU D 1 129 ? 11.850 19.168 85.596 1.00 32.67 127 GLU D CA 1
ATOM 8245 C C . GLU D 1 129 ? 12.136 18.434 84.283 1.00 35.60 127 GLU D C 1
ATOM 8246 O O . GLU D 1 129 ? 12.979 18.889 83.516 1.00 40.01 127 GLU D O 1
ATOM 8252 N N . VAL D 1 130 ? 11.524 17.279 84.038 1.00 37.64 128 VAL D N 1
ATOM 8253 C CA . VAL D 1 130 ? 11.835 16.502 82.848 1.00 41.67 128 VAL D CA 1
ATOM 8254 C C . VAL D 1 130 ? 11.510 17.293 81.575 1.00 47.00 128 VAL D C 1
ATOM 8255 O O . VAL D 1 130 ? 12.178 17.083 80.567 1.00 54.00 128 VAL D O 1
ATOM 8259 N N . PHE D 1 131 ? 10.496 18.174 81.610 1.00 47.68 129 PHE D N 1
ATOM 8260 C CA . PHE D 1 131 ? 10.047 18.892 80.418 1.00 50.73 129 PHE D CA 1
ATOM 8261 C C . PHE D 1 131 ? 11.045 19.968 80.002 1.00 49.69 129 PHE D C 1
ATOM 8262 O O . PHE D 1 131 ? 11.462 20.028 78.849 1.00 53.18 129 PHE D O 1
ATOM 8270 N N . GLY D 1 132 ? 11.415 20.839 80.941 1.00 54.85 130 GLY D N 1
ATOM 8271 C CA . GLY D 1 132 ? 12.387 21.882 80.638 1.00 53.07 130 GLY D CA 1
ATOM 8272 C C . GLY D 1 132 ? 13.731 21.320 80.162 1.00 45.28 130 GLY D C 1
ATOM 8273 O O . GLY D 1 132 ? 14.453 21.989 79.429 1.00 44.82 130 GLY D O 1
ATOM 8274 N N . SER D 1 133 ? 14.070 20.101 80.604 1.00 44.73 131 SER D N 1
ATOM 8275 C CA . SER D 1 133 ? 15.411 19.557 80.432 1.00 43.85 131 SER D CA 1
ATOM 8276 C C . SER D 1 133 ? 15.769 19.464 78.943 1.00 47.71 131 SER D C 1
ATOM 8277 O O . SER D 1 133 ? 16.935 19.608 78.568 1.00 42.97 131 SER D O 1
ATOM 8280 N N . ARG D 1 134 ? 14.733 19.308 78.109 1.00 50.41 132 ARG D N 1
ATOM 8281 C CA . ARG D 1 134 ? 14.859 19.107 76.671 1.00 55.75 132 ARG D CA 1
ATOM 8282 C C . ARG D 1 134 ? 15.410 20.359 75.978 1.00 52.26 132 ARG D C 1
ATOM 8283 O O . ARG D 1 134 ? 15.832 20.283 74.831 1.00 50.01 132 ARG D O 1
ATOM 8291 N N . ALA D 1 135 ? 15.388 21.524 76.639 1.00 46.59 133 ALA D N 1
ATOM 8292 C CA . ALA D 1 135 ? 15.920 22.726 76.021 1.00 42.56 133 ALA D CA 1
ATOM 8293 C C . ALA D 1 135 ? 17.444 22.827 76.164 1.00 44.62 133 ALA D C 1
ATOM 8294 O O . ALA D 1 135 ? 18.039 23.738 75.597 1.00 45.39 133 ALA D O 1
ATOM 8296 N N . TYR D 1 136 ? 18.081 21.923 76.930 1.00 43.00 134 TYR D N 1
ATOM 8297 C CA . TYR D 1 136 ? 19.532 21.915 77.106 1.00 41.22 134 TYR D CA 1
ATOM 8298 C C . TYR D 1 136 ? 20.099 20.658 76.448 1.00 48.27 134 TYR D C 1
ATOM 8299 O O . TYR D 1 136 ? 19.366 19.684 76.245 1.00 43.58 134 TYR D O 1
ATOM 8308 N N . ARG D 1 137 ? 21.399 20.696 76.114 1.00 48.21 135 ARG D N 1
ATOM 8309 C CA . ARG D 1 137 ? 22.047 19.592 75.426 1.00 50.32 135 ARG D CA 1
ATOM 8310 C C . ARG D 1 137 ? 23.314 19.184 76.172 1.00 43.49 135 ARG D C 1
ATOM 8311 O O . ARG D 1 137 ? 24.144 20.028 76.516 1.00 40.75 135 ARG D O 1
ATOM 8319 N N . VAL D 1 138 ? 23.440 17.865 76.375 1.00 41.73 136 VAL D N 1
ATOM 8320 C CA . VAL D 1 138 ? 24.484 17.267 77.195 1.00 43.82 136 VAL D CA 1
ATOM 8321 C C . VAL D 1 138 ? 25.858 17.777 76.753 1.00 50.10 136 VAL D C 1
ATOM 8322 O O . VAL D 1 138 ? 26.734 17.956 77.594 1.00 49.30 136 VAL D O 1
ATOM 8326 N N . ASP D 1 139 ? 26.033 18.007 75.438 1.00 50.28 137 ASP D N 1
ATOM 8327 C CA . ASP D 1 139 ? 27.327 18.375 74.878 1.00 49.65 137 ASP D CA 1
ATOM 8328 C C . ASP D 1 139 ? 27.548 19.894 74.948 1.00 53.40 137 ASP D C 1
ATOM 8329 O O . ASP D 1 139 ? 28.623 20.350 74.565 1.00 53.48 137 ASP D O 1
ATOM 8334 N N . GLU D 1 140 ? 26.583 20.657 75.503 1.00 55.45 138 GLU D N 1
ATOM 8335 C CA . GLU D 1 140 ? 26.646 22.118 75.559 1.00 61.71 138 GLU D CA 1
ATOM 8336 C C . GLU D 1 140 ? 26.448 22.645 76.986 1.00 64.63 138 GLU D C 1
ATOM 8337 O O . GLU D 1 140 ? 25.845 23.704 77.183 1.00 64.22 138 GLU D O 1
ATOM 8343 N N . LEU D 1 141 ? 26.961 21.916 77.981 1.00 63.53 139 LEU D N 1
ATOM 8344 C CA . LEU D 1 141 ? 26.814 22.308 79.375 1.00 64.90 139 LEU D CA 1
ATOM 8345 C C . LEU D 1 141 ? 28.033 23.138 79.809 1.00 64.29 139 LEU D C 1
ATOM 8346 O O . LEU D 1 141 ? 29.005 22.554 80.323 1.00 63.21 139 LEU D O 1
ATOM 8351 N N . SER D 1 143 ? 30.557 25.028 80.411 1.00 98.73 141 SER D N 1
ATOM 8352 C CA . SER D 1 143 ? 30.182 26.463 80.503 1.00 96.47 141 SER D CA 1
ATOM 8353 C C . SER D 1 143 ? 30.110 26.880 81.971 1.00 101.40 141 SER D C 1
ATOM 8354 O O . SER D 1 143 ? 29.762 26.075 82.836 1.00 105.97 141 SER D O 1
ATOM 8357 N N . THR D 1 144 ? 30.430 28.153 82.229 1.00 96.99 142 THR D N 1
ATOM 8358 C CA . THR D 1 144 ? 29.964 28.839 83.425 1.00 96.01 142 THR D CA 1
ATOM 8359 C C . THR D 1 144 ? 28.534 29.348 83.211 1.00 97.26 142 THR D C 1
ATOM 8360 O O . THR D 1 144 ? 27.971 29.972 84.107 1.00 86.15 142 THR D O 1
ATOM 8362 N N . THR D 1 145 ? 27.979 29.125 82.004 1.00 101.65 143 THR D N 1
ATOM 8363 C CA . THR D 1 145 ? 26.556 29.273 81.715 1.00 93.35 143 THR D CA 1
ATOM 8364 C C . THR D 1 145 ? 25.722 28.445 82.684 1.00 82.29 143 THR D C 1
ATOM 8365 O O . THR D 1 145 ? 24.736 28.938 83.231 1.00 68.92 143 THR D O 1
ATOM 8369 N N . THR D 1 146 ? 26.106 27.170 82.837 1.00 74.99 144 THR D N 1
ATOM 8370 C CA . THR D 1 146 ? 25.284 26.215 83.558 1.00 64.02 144 THR D CA 1
ATOM 8371 C C . THR D 1 146 ? 25.570 26.298 85.055 1.00 57.01 144 THR D C 1
ATOM 8372 O O . THR D 1 146 ? 24.638 26.316 85.854 1.00 56.23 144 THR D O 1
ATOM 8376 N N . GLY D 1 147 ? 26.855 26.324 85.426 1.00 40.03 145 GLY D N 1
ATOM 8377 C CA . GLY D 1 147 ? 27.243 26.305 86.827 1.00 37.29 145 GLY D CA 1
ATOM 8378 C C . GLY D 1 147 ? 27.075 24.912 87.435 1.00 31.41 145 GLY D C 1
ATOM 8379 O O . GLY D 1 147 ? 26.362 24.085 86.878 1.00 36.40 145 GLY D O 1
ATOM 8380 N N . ALA D 1 148 ? 27.667 24.693 88.614 1.00 29.23 146 ALA D N 1
ATOM 8381 C CA . ALA D 1 148 ? 27.572 23.412 89.312 1.00 31.32 146 ALA D CA 1
ATOM 8382 C C . ALA D 1 148 ? 26.107 23.049 89.616 1.00 29.85 146 ALA D C 1
ATOM 8383 O O . ALA D 1 148 ? 25.700 21.916 89.432 1.00 30.84 146 ALA D O 1
ATOM 8385 N N . VAL D 1 149 ? 25.318 24.003 90.096 1.00 30.20 147 VAL D N 1
ATOM 8386 C CA . VAL D 1 149 ? 23.953 23.684 90.505 1.00 30.03 147 VAL D CA 1
ATOM 8387 C C . VAL D 1 149 ? 23.100 23.404 89.266 1.00 28.56 147 VAL D C 1
ATOM 8388 O O . VAL D 1 149 ? 22.323 22.457 89.261 1.00 32.87 147 VAL D O 1
ATOM 8392 N N . GLY D 1 150 ? 23.234 24.226 88.223 1.00 25.22 148 GLY D N 1
ATOM 8393 C CA . GLY D 1 150 ? 22.628 23.967 86.927 1.00 28.43 148 GLY D CA 1
ATOM 8394 C C . GLY D 1 150 ? 22.871 22.558 86.386 1.00 26.91 148 GLY D C 1
ATOM 8395 O O . GLY D 1 150 ? 21.931 21.880 85.970 1.00 26.97 148 GLY D O 1
ATOM 8396 N N . GLU D 1 151 ? 24.137 22.140 86.364 1.00 27.39 149 GLU D N 1
ATOM 8397 C CA . GLU D 1 151 ? 24.501 20.834 85.832 1.00 32.75 149 GLU D CA 1
ATOM 8398 C C . GLU D 1 151 ? 23.936 19.709 86.702 1.00 28.00 149 GLU D C 1
ATOM 8399 O O . GLU D 1 151 ? 23.629 18.637 86.190 1.00 27.47 149 GLU D O 1
ATOM 8405 N N . ALA D 1 152 ? 23.878 19.908 88.033 1.00 26.27 150 ALA D N 1
ATOM 8406 C CA . ALA D 1 152 ? 23.345 18.876 88.909 1.00 27.14 150 ALA D CA 1
ATOM 8407 C C . ALA D 1 152 ? 21.821 18.823 88.756 1.00 28.04 150 ALA D C 1
ATOM 8408 O O . ALA D 1 152 ? 21.261 17.740 88.815 1.00 25.29 150 ALA D O 1
ATOM 8410 N N . ARG D 1 153 ? 21.172 19.966 88.517 1.00 24.21 151 ARG D N 1
ATOM 8411 C CA . ARG D 1 153 ? 19.721 19.954 88.309 1.00 27.06 151 ARG D CA 1
ATOM 8412 C C . ARG D 1 153 ? 19.394 19.228 86.990 1.00 28.22 151 ARG D C 1
ATOM 8413 O O . ARG D 1 153 ? 18.438 18.468 86.903 1.00 24.12 151 ARG D O 1
ATOM 8421 N N . TRP D 1 154 ? 20.225 19.439 85.958 1.00 24.30 152 TRP D N 1
ATOM 8422 C CA . TRP D 1 154 ? 20.051 18.801 84.665 1.00 25.92 152 TRP D CA 1
ATOM 8423 C C . TRP D 1 154 ? 20.234 17.283 84.813 1.00 25.46 152 TRP D C 1
ATOM 8424 O O . TRP D 1 154 ? 19.444 16.488 84.299 1.00 27.59 152 TRP D O 1
ATOM 8435 N N . THR D 1 155 ? 21.266 16.879 85.558 1.00 23.87 153 THR D N 1
ATOM 8436 C CA . THR D 1 155 ? 21.562 15.483 85.829 1.00 26.06 153 THR D CA 1
ATOM 8437 C C . THR D 1 155 ? 20.342 14.781 86.419 1.00 27.96 153 THR D C 1
ATOM 8438 O O . THR D 1 155 ? 19.985 13.666 86.008 1.00 25.21 153 THR D O 1
ATOM 8442 N N . TYR D 1 156 ? 19.744 15.443 87.415 1.00 25.69 154 TYR D N 1
ATOM 8443 C CA . TYR D 1 156 ? 18.598 14.907 88.121 1.00 26.34 154 TYR D CA 1
ATOM 8444 C C . TYR D 1 156 ? 17.441 14.726 87.139 1.00 23.59 154 TYR D C 1
ATOM 8445 O O . TYR D 1 156 ? 16.898 13.627 87.031 1.00 27.18 154 TYR D O 1
ATOM 8454 N N . ALA D 1 157 ? 17.119 15.787 86.409 1.00 25.41 155 ALA D N 1
ATOM 8455 C CA . ALA D 1 157 ? 16.023 15.812 85.448 1.00 28.49 155 ALA D CA 1
ATOM 8456 C C . ALA D 1 157 ? 16.172 14.713 84.388 1.00 29.23 155 ALA D C 1
ATOM 8457 O O . ALA D 1 157 ? 15.228 13.974 84.116 1.00 24.59 155 ALA D O 1
ATOM 8459 N N . VAL D 1 158 ? 17.365 14.552 83.795 1.00 26.57 156 VAL D N 1
ATOM 8460 C CA . VAL D 1 158 ? 17.497 13.584 82.725 1.00 25.73 156 VAL D CA 1
ATOM 8461 C C . VAL D 1 158 ? 17.495 12.178 83.323 1.00 28.11 156 VAL D C 1
ATOM 8462 O O . VAL D 1 158 ? 17.082 11.223 82.665 1.00 28.61 156 VAL D O 1
ATOM 8466 N N . SER D 1 159 ? 17.884 12.022 84.597 1.00 26.13 157 SER D N 1
ATOM 8467 C CA . SER D 1 159 ? 17.862 10.699 85.193 1.00 26.76 157 SER D CA 1
ATOM 8468 C C . SER D 1 159 ? 16.406 10.254 85.388 1.00 27.70 157 SER D C 1
ATOM 8469 O O . SER D 1 159 ? 16.076 9.077 85.225 1.00 26.90 157 SER D O 1
ATOM 8472 N N . LYS D 1 160 ? 15.528 11.206 85.698 1.00 26.03 158 LYS D N 1
ATOM 8473 C CA . LYS D 1 160 ? 14.107 10.925 85.856 1.00 28.33 158 LYS D CA 1
ATOM 8474 C C . LYS D 1 160 ? 13.448 10.719 84.487 1.00 29.65 158 LYS D C 1
ATOM 8475 O O . LYS D 1 160 ? 12.574 9.875 84.340 1.00 26.52 158 LYS D O 1
ATOM 8481 N N . LEU D 1 161 ? 13.846 11.487 83.479 1.00 28.21 159 LEU D N 1
ATOM 8482 C CA . LEU D 1 161 ? 13.274 11.321 82.158 1.00 30.06 159 LEU D CA 1
ATOM 8483 C C . LEU D 1 161 ? 13.549 9.908 81.624 1.00 29.05 159 LEU D C 1
ATOM 8484 O O . LEU D 1 161 ? 12.664 9.298 81.023 1.00 29.53 159 LEU D O 1
ATOM 8489 N N . ALA D 1 162 ? 14.766 9.411 81.822 1.00 26.05 160 ALA D N 1
ATOM 8490 C CA . ALA D 1 162 ? 15.110 8.034 81.459 1.00 30.61 160 ALA D CA 1
ATOM 8491 C C . ALA D 1 162 ? 14.218 7.017 82.159 1.00 31.62 160 ALA D C 1
ATOM 8492 O O . ALA D 1 162 ? 13.779 6.062 81.526 1.00 31.94 160 ALA D O 1
ATOM 8494 N N . GLY D 1 163 ? 13.973 7.212 83.465 1.00 32.00 161 GLY D N 1
ATOM 8495 C CA . GLY D 1 163 ? 13.043 6.400 84.222 1.00 30.22 161 GLY D CA 1
ATOM 8496 C C . GLY D 1 163 ? 11.649 6.388 83.590 1.00 29.22 161 GLY D C 1
ATOM 8497 O O . GLY D 1 163 ? 11.016 5.335 83.560 1.00 31.68 161 GLY D O 1
ATOM 8498 N N . GLU D 1 164 ? 11.179 7.544 83.118 1.00 26.14 162 GLU D N 1
ATOM 8499 C CA . GLU D 1 164 ? 9.888 7.641 82.454 1.00 32.51 162 GLU D CA 1
ATOM 8500 C C . GLU D 1 164 ? 9.859 6.816 81.170 1.00 36.99 162 GLU D C 1
ATOM 8501 O O . GLU D 1 164 ? 8.850 6.176 80.874 1.00 30.97 162 GLU D O 1
ATOM 8507 N N . HIS D 1 165 ? 10.958 6.869 80.397 1.00 32.18 163 HIS D N 1
ATOM 8508 C CA . HIS D 1 165 ? 11.057 6.137 79.145 1.00 33.93 163 HIS D CA 1
ATOM 8509 C C . HIS D 1 165 ? 11.003 4.626 79.415 1.00 30.80 163 HIS D C 1
ATOM 8510 O O . HIS D 1 165 ? 10.320 3.897 78.699 1.00 35.45 163 HIS D O 1
ATOM 8517 N N . LEU D 1 166 ? 11.725 4.183 80.448 1.00 31.30 164 LEU D N 1
ATOM 8518 C CA . LEU D 1 166 ? 11.720 2.817 80.925 1.00 33.58 164 LEU D CA 1
ATOM 8519 C C . LEU D 1 166 ? 10.307 2.387 81.311 1.00 39.05 164 LEU D C 1
ATOM 8520 O O . LEU D 1 166 ? 9.882 1.282 80.950 1.00 36.30 164 LEU D O 1
ATOM 8525 N N . THR D 1 167 ? 9.597 3.272 82.030 1.00 34.74 165 THR D N 1
ATOM 8526 C CA . THR D 1 167 ? 8.277 2.967 82.562 1.00 33.91 165 THR D CA 1
ATOM 8527 C C . THR D 1 167 ? 7.316 2.764 81.388 1.00 33.98 165 THR D C 1
ATOM 8528 O O . THR D 1 167 ? 6.542 1.799 81.371 1.00 36.71 165 THR D O 1
ATOM 8532 N N . HIS D 1 168 ? 7.381 3.671 80.412 1.00 35.77 166 HIS D N 1
ATOM 8533 C CA . HIS D 1 168 ? 6.616 3.592 79.173 1.00 38.33 166 HIS D CA 1
ATOM 8534 C C . HIS D 1 168 ? 6.894 2.269 78.432 1.00 41.56 166 HIS D C 1
ATOM 8535 O O . HIS D 1 168 ? 5.969 1.617 77.947 1.00 35.52 166 HIS D O 1
ATOM 8542 N N . ALA D 1 169 ? 8.161 1.870 78.328 1.00 35.83 167 ALA D N 1
ATOM 8543 C CA . ALA D 1 169 ? 8.507 0.656 77.605 1.00 40.54 167 ALA D CA 1
ATOM 8544 C C . ALA D 1 169 ? 7.869 -0.569 78.272 1.00 39.51 167 ALA D C 1
ATOM 8545 O O . ALA D 1 169 ? 7.418 -1.489 77.600 1.00 39.38 167 ALA D O 1
ATOM 8547 N N . TYR D 1 170 ? 7.847 -0.599 79.600 1.00 37.08 168 TYR D N 1
ATOM 8548 C CA . TYR D 1 170 ? 7.266 -1.719 80.317 1.00 34.36 168 TYR D CA 1
ATOM 8549 C C . TYR D 1 170 ? 5.758 -1.724 80.158 1.00 37.55 168 TYR D C 1
ATOM 8550 O O . TYR D 1 170 ? 5.189 -2.809 80.033 1.00 41.32 168 TYR D O 1
ATOM 8559 N N . ASN D 1 171 ? 5.146 -0.529 80.122 1.00 36.48 169 ASN D N 1
ATOM 8560 C CA . ASN D 1 171 ? 3.710 -0.366 79.938 1.00 38.94 169 ASN D CA 1
ATOM 8561 C C . ASN D 1 171 ? 3.300 -0.881 78.560 1.00 42.79 169 ASN D C 1
ATOM 8562 O O . ASN D 1 171 ? 2.297 -1.568 78.405 1.00 38.71 169 ASN D O 1
ATOM 8567 N N . ARG D 1 172 ? 4.069 -0.487 77.548 1.00 38.92 170 ARG D N 1
ATOM 8568 C CA . ARG D 1 172 ? 3.683 -0.721 76.166 1.00 46.19 170 ARG D CA 1
ATOM 8569 C C . ARG D 1 172 ? 3.969 -2.182 75.844 1.00 45.87 170 ARG D C 1
ATOM 8570 O O . ARG D 1 172 ? 3.093 -2.890 75.364 1.00 48.48 170 ARG D O 1
ATOM 8578 N N . GLU D 1 173 ? 5.173 -2.648 76.165 1.00 39.97 171 GLU D N 1
ATOM 8579 C CA . GLU D 1 173 ? 5.552 -4.002 75.807 1.00 41.69 171 GLU D CA 1
ATOM 8580 C C . GLU D 1 173 ? 4.764 -5.032 76.604 1.00 45.14 171 GLU D C 1
ATOM 8581 O O . GLU D 1 173 ? 4.219 -5.948 76.007 1.00 48.50 171 GLU D O 1
ATOM 8587 N N . HIS D 1 174 ? 4.775 -4.912 77.936 1.00 40.79 172 HIS D N 1
ATOM 8588 C CA . HIS D 1 174 ? 4.331 -5.977 78.818 1.00 42.45 172 HIS D CA 1
ATOM 8589 C C . HIS D 1 174 ? 2.954 -5.685 79.416 1.00 41.08 172 HIS D C 1
ATOM 8590 O O . HIS D 1 174 ? 2.480 -6.460 80.223 1.00 45.81 172 HIS D O 1
ATOM 8597 N N . GLY D 1 175 ? 2.319 -4.569 79.051 1.00 42.60 173 GLY D N 1
ATOM 8598 C CA . GLY D 1 175 ? 1.105 -4.119 79.716 1.00 41.10 173 GLY D CA 1
ATOM 8599 C C . GLY D 1 175 ? 1.236 -3.948 81.236 1.00 43.60 173 GLY D C 1
ATOM 8600 O O . GLY D 1 175 ? 0.257 -4.160 81.943 1.00 48.29 173 GLY D O 1
ATOM 8601 N N . LEU D 1 176 ? 2.421 -3.567 81.759 1.00 38.43 174 LEU D N 1
ATOM 8602 C CA . LEU D 1 176 ? 2.539 -3.243 83.177 1.00 40.36 174 LEU D CA 1
ATOM 8603 C C . LEU D 1 176 ? 1.639 -2.038 83.433 1.00 34.52 174 LEU D C 1
ATOM 8604 O O . LEU D 1 176 ? 1.661 -1.111 82.655 1.00 32.22 174 LEU D O 1
ATOM 8609 N N . PRO D 1 177 ? 0.721 -2.058 84.427 1.00 40.09 175 PRO D N 1
ATOM 8610 C CA . PRO D 1 177 ? -0.213 -0.944 84.650 1.00 39.46 175 PRO D CA 1
ATOM 8611 C C . PRO D 1 177 ? 0.420 0.237 85.395 1.00 39.55 175 PRO D C 1
ATOM 8612 O O . PRO D 1 177 ? 0.332 0.371 86.636 1.00 32.88 175 PRO D O 1
ATOM 8616 N N . THR D 1 178 ? 1.056 1.114 84.615 1.00 37.97 176 THR D N 1
ATOM 8617 C CA . THR D 1 178 ? 1.937 2.101 85.214 1.00 35.54 176 THR D CA 1
ATOM 8618 C C . THR D 1 178 ? 1.235 3.443 85.361 1.00 32.05 176 THR D C 1
ATOM 8619 O O . THR D 1 178 ? 0.330 3.783 84.598 1.00 30.52 176 THR D O 1
ATOM 8623 N N . VAL D 1 179 ? 1.706 4.205 86.358 1.00 30.54 177 VAL D N 1
ATOM 8624 C CA . VAL D 1 179 ? 1.343 5.606 86.513 1.00 33.87 177 VAL D CA 1
ATOM 8625 C C . VAL D 1 179 ? 2.624 6.375 86.793 1.00 27.57 177 VAL D C 1
ATOM 8626 O O . VAL D 1 179 ? 3.413 5.967 87.639 1.00 31.66 177 VAL D O 1
ATOM 8630 N N . THR D 1 180 ? 2.776 7.498 86.106 1.00 30.64 178 THR D N 1
ATOM 8631 C CA . THR D 1 180 ? 3.918 8.356 86.303 1.00 34.32 178 THR D CA 1
ATOM 8632 C C . THR D 1 180 ? 3.415 9.579 87.049 1.00 36.87 178 THR D C 1
ATOM 8633 O O . THR D 1 180 ? 2.500 10.243 86.579 1.00 33.87 178 THR D O 1
ATOM 8637 N N . PHE D 1 181 ? 4.069 9.864 88.179 1.00 38.08 179 PHE D N 1
ATOM 8638 C CA . PHE D 1 181 ? 3.636 10.891 89.110 1.00 34.82 179 PHE D CA 1
ATOM 8639 C C . PHE D 1 181 ? 4.772 11.896 89.285 1.00 32.59 179 PHE D C 1
ATOM 8640 O O . PHE D 1 181 ? 5.859 11.521 89.732 1.00 34.17 179 PHE D O 1
ATOM 8648 N N . ARG D 1 182 ? 4.528 13.149 88.888 1.00 34.15 180 ARG D N 1
ATOM 8649 C CA . ARG D 1 182 ? 5.540 14.187 88.947 1.00 32.66 180 ARG D CA 1
ATOM 8650 C C . ARG D 1 182 ? 5.141 15.233 89.989 1.00 29.66 180 ARG D C 1
ATOM 8651 O O . ARG D 1 182 ? 4.399 16.161 89.697 1.00 30.82 180 ARG D O 1
ATOM 8659 N N . PRO D 1 183 ? 5.597 15.109 91.246 1.00 32.84 181 PRO D N 1
ATOM 8660 C CA . PRO D 1 183 ? 5.238 16.086 92.269 1.00 33.92 181 PRO D CA 1
ATOM 8661 C C . PRO D 1 183 ? 6.024 17.352 91.983 1.00 29.61 181 PRO D C 1
ATOM 8662 O O . PRO D 1 183 ? 7.212 17.274 91.674 1.00 35.25 181 PRO D O 1
ATOM 8666 N N . PHE D 1 184 ? 5.359 18.505 92.050 1.00 29.23 182 PHE D N 1
ATOM 8667 C CA . PHE D 1 184 ? 6.090 19.746 92.264 1.00 28.96 182 PHE D CA 1
ATOM 8668 C C . PHE D 1 184 ? 6.745 19.675 93.645 1.00 28.96 182 PHE D C 1
ATOM 8669 O O . PHE D 1 184 ? 6.329 18.879 94.498 1.00 33.10 182 PHE D O 1
ATOM 8677 N N . ASN D 1 185 ? 7.742 20.534 93.893 1.00 30.15 183 ASN D N 1
ATOM 8678 C CA . ASN D 1 185 ? 8.461 20.506 95.165 1.00 28.70 183 ASN D CA 1
ATOM 8679 C C . ASN D 1 185 ? 7.485 20.492 96.346 1.00 29.62 183 ASN D C 1
ATOM 8680 O O . ASN D 1 185 ? 6.664 21.402 96.480 1.00 25.19 183 ASN D O 1
ATOM 8685 N N . VAL D 1 186 ? 7.655 19.493 97.222 1.00 26.23 184 VAL D N 1
ATOM 8686 C CA . VAL D 1 186 ? 6.724 19.279 98.307 1.00 28.17 184 VAL D CA 1
ATOM 8687 C C . VAL D 1 186 ? 7.283 19.945 99.560 1.00 29.52 184 VAL D C 1
ATOM 8688 O O . VAL D 1 186 ? 8.449 19.784 99.902 1.00 29.01 184 VAL D O 1
ATOM 8692 N N . TYR D 1 187 ? 6.410 20.646 100.264 1.00 25.94 185 TYR D N 1
ATOM 8693 C CA . TYR D 1 187 ? 6.724 21.234 101.549 1.00 24.92 185 TYR D CA 1
ATOM 8694 C C . TYR D 1 187 ? 5.598 20.932 102.526 1.00 25.84 185 TYR D C 1
ATOM 8695 O O . TYR D 1 187 ? 4.456 20.642 102.143 1.00 27.49 185 TYR D O 1
ATOM 8704 N N . GLY D 1 188 ? 5.941 21.040 103.802 1.00 25.95 186 GLY D N 1
ATOM 8705 C CA . GLY D 1 188 ? 4.941 20.904 104.828 1.00 30.27 186 GLY D CA 1
ATOM 8706 C C . GLY D 1 188 ? 5.492 20.242 106.074 1.00 30.52 186 GLY D C 1
ATOM 8707 O O . GLY D 1 188 ? 6.680 19.913 106.168 1.00 28.17 186 GLY D O 1
ATOM 8708 N N . PRO D 1 189 ? 4.597 20.018 107.047 1.00 29.61 187 PRO D N 1
ATOM 8709 C CA . PRO D 1 189 ? 4.944 19.313 108.274 1.00 32.20 187 PRO D CA 1
ATOM 8710 C C . PRO D 1 189 ? 5.496 17.917 108.001 1.00 32.20 187 PRO D C 1
ATOM 8711 O O . PRO D 1 189 ? 5.138 17.272 107.014 1.00 35.40 187 PRO D O 1
ATOM 8715 N N . GLY D 1 190 ? 6.385 17.460 108.887 1.00 35.18 188 GLY D N 1
ATOM 8716 C CA . GLY D 1 190 ? 6.780 16.068 108.889 1.00 34.44 188 GLY D CA 1
ATOM 8717 C C . GLY D 1 190 ? 8.288 15.911 108.764 1.00 43.48 188 GLY D C 1
ATOM 8718 O O . GLY D 1 190 ? 8.821 14.892 109.185 1.00 55.08 188 GLY D O 1
ATOM 8719 N N . GLN D 1 191 ? 8.957 16.920 108.199 1.00 44.87 189 GLN D N 1
ATOM 8720 C CA . GLN D 1 191 ? 10.407 16.906 108.062 1.00 47.35 189 GLN D CA 1
ATOM 8721 C C . GLN D 1 191 ? 10.901 18.331 108.294 1.00 46.89 189 GLN D C 1
ATOM 8722 O O . GLN D 1 191 ? 10.162 19.288 108.076 1.00 35.48 189 GLN D O 1
ATOM 8728 N N . ILE D 1 192 ? 12.154 18.496 108.719 1.00 40.03 190 ILE D N 1
ATOM 8729 C CA . ILE D 1 192 ? 12.696 19.838 108.762 1.00 39.01 190 ILE D CA 1
ATOM 8730 C C . ILE D 1 192 ? 12.869 20.368 107.328 1.00 42.21 190 ILE D C 1
ATOM 8731 O O . ILE D 1 192 ? 12.398 21.463 107.007 1.00 40.12 190 ILE D O 1
ATOM 8736 N N . GLY D 1 193 ? 13.574 19.617 106.479 1.00 40.85 191 GLY D N 1
ATOM 8737 C CA . GLY D 1 193 ? 13.790 19.996 105.090 1.00 41.36 191 GLY D CA 1
ATOM 8738 C C . GLY D 1 193 ? 14.956 20.969 104.930 1.00 42.11 191 GLY D C 1
ATOM 8739 O O . GLY D 1 193 ? 15.280 21.725 105.843 1.00 41.83 191 GLY D O 1
ATOM 8740 N N . GLU D 1 194 ? 15.543 20.990 103.736 1.00 41.01 192 GLU D N 1
ATOM 8741 C CA . GLU D 1 194 ? 16.609 21.922 103.417 1.00 42.09 192 GLU D CA 1
ATOM 8742 C C . GLU D 1 194 ? 16.227 22.856 102.264 1.00 36.92 192 GLU D C 1
ATOM 8743 O O . GLU D 1 194 ? 17.060 23.638 101.805 1.00 36.16 192 GLU D O 1
ATOM 8749 N N . GLY D 1 195 ? 14.982 22.807 101.779 1.00 33.76 193 GLY D N 1
ATOM 8750 C CA . GLY D 1 195 ? 14.587 23.677 100.679 1.00 33.29 193 GLY D CA 1
ATOM 8751 C C . GLY D 1 195 ? 14.348 25.130 101.118 1.00 31.23 193 GLY D C 1
ATOM 8752 O O . GLY D 1 195 ? 14.355 25.467 102.311 1.00 28.87 193 GLY D O 1
ATOM 8753 N N . ALA D 1 196 ? 13.990 25.964 100.152 1.00 30.02 194 ALA D N 1
ATOM 8754 C CA . ALA D 1 196 ? 13.916 27.397 100.376 1.00 28.03 194 ALA D CA 1
ATOM 8755 C C . ALA D 1 196 ? 12.802 27.751 101.362 1.00 27.97 194 ALA D C 1
ATOM 8756 O O . ALA D 1 196 ? 12.947 28.698 102.116 1.00 25.57 194 ALA D O 1
ATOM 8758 N N . ILE D 1 197 ? 11.681 27.030 101.329 1.00 27.65 195 ILE D N 1
ATOM 8759 C CA . ILE D 1 197 ? 10.593 27.326 102.247 1.00 26.58 195 ILE D CA 1
ATOM 8760 C C . ILE D 1 197 ? 11.056 27.075 103.689 1.00 27.59 195 ILE D C 1
ATOM 8761 O O . ILE D 1 197 ? 10.817 27.891 104.558 1.00 26.02 195 ILE D O 1
ATOM 8766 N N . SER D 1 198 ? 11.601 25.895 103.968 1.00 27.58 196 SER D N 1
ATOM 8767 C CA . SER D 1 198 ? 12.040 25.556 105.302 1.00 33.81 196 SER D CA 1
ATOM 8768 C C . SER D 1 198 ? 13.070 26.576 105.789 1.00 30.38 196 SER D C 1
ATOM 8769 O O . SER D 1 198 ? 12.987 27.045 106.922 1.00 29.06 196 SER D O 1
ATOM 8772 N N . ILE D 1 199 ? 14.088 26.847 104.959 1.00 28.17 197 ILE D N 1
ATOM 8773 C CA . ILE D 1 199 ? 15.185 27.694 105.373 1.00 30.22 197 ILE D CA 1
ATOM 8774 C C . ILE D 1 199 ? 14.649 29.107 105.621 1.00 32.09 197 ILE D C 1
ATOM 8775 O O . ILE D 1 199 ? 14.988 29.737 106.624 1.00 27.06 197 ILE D O 1
ATOM 8780 N N . MET D 1 200 ? 13.726 29.578 104.766 1.00 27.73 198 MET D N 1
ATOM 8781 C CA . MET D 1 200 ? 13.289 30.959 104.921 1.00 26.61 198 MET D CA 1
ATOM 8782 C C . MET D 1 200 ? 12.325 31.084 106.107 1.00 28.14 198 MET D C 1
ATOM 8783 O O . MET D 1 200 ? 12.336 32.099 106.796 1.00 25.86 198 MET D O 1
ATOM 8788 N N . ILE D 1 201 ? 11.486 30.074 106.333 1.00 25.30 199 ILE D N 1
ATOM 8789 C CA . ILE D 1 201 ? 10.610 30.071 107.491 1.00 29.61 199 ILE D CA 1
ATOM 8790 C C . ILE D 1 201 ? 11.423 30.118 108.786 1.00 31.74 199 ILE D C 1
ATOM 8791 O O . ILE D 1 201 ? 11.107 30.904 109.663 1.00 29.80 199 ILE D O 1
ATOM 8796 N N . ARG D 1 202 ? 12.458 29.289 108.914 1.00 33.91 200 ARG D N 1
ATOM 8797 C CA . ARG D 1 202 ? 13.280 29.283 110.122 1.00 31.08 200 ARG D CA 1
ATOM 8798 C C . ARG D 1 202 ? 13.973 30.637 110.327 1.00 31.27 200 ARG D C 1
ATOM 8799 O O . ARG D 1 202 ? 14.044 31.134 111.449 1.00 30.62 200 ARG D O 1
ATOM 8807 N N . LYS D 1 203 ? 14.476 31.260 109.265 1.00 28.95 201 LYS D N 1
ATOM 8808 C CA . LYS D 1 203 ? 15.052 32.597 109.388 1.00 32.45 201 LYS D CA 1
ATOM 8809 C C . LYS D 1 203 ? 13.998 33.595 109.860 1.00 31.06 201 LYS D C 1
ATOM 8810 O O . LYS D 1 203 ? 14.230 34.350 110.823 1.00 30.02 201 LYS D O 1
ATOM 8816 N N . ALA D 1 204 ? 12.841 33.589 109.165 1.00 28.86 202 ALA D N 1
ATOM 8817 C CA . ALA D 1 204 ? 11.768 34.551 109.407 1.00 28.08 202 ALA D CA 1
ATOM 8818 C C . ALA D 1 204 ? 11.252 34.467 110.848 1.00 30.02 202 ALA D C 1
ATOM 8819 O O . ALA D 1 204 ? 10.909 35.489 111.447 1.00 30.81 202 ALA D O 1
ATOM 8821 N N . LEU D 1 205 ? 11.075 33.253 111.355 1.00 28.15 203 LEU D N 1
ATOM 8822 C CA . LEU D 1 205 ? 10.620 33.062 112.722 1.00 30.38 203 LEU D CA 1
ATOM 8823 C C . LEU D 1 205 ? 11.559 33.666 113.762 1.00 32.05 203 LEU D C 1
ATOM 8824 O O . LEU D 1 205 ? 11.127 33.916 114.874 1.00 35.13 203 LEU D O 1
ATOM 8829 N N . ASN D 1 206 ? 12.843 33.800 113.441 1.00 31.27 204 ASN D N 1
ATOM 8830 C CA . ASN D 1 206 ? 13.820 34.359 114.347 1.00 35.34 204 ASN D CA 1
ATOM 8831 C C . ASN D 1 206 ? 14.232 35.763 113.934 1.00 35.05 204 ASN D C 1
ATOM 8832 O O . ASN D 1 206 ? 15.236 36.236 114.459 1.00 31.74 204 ASN D O 1
ATOM 8837 N N . ASN D 1 207 ? 13.514 36.393 112.972 1.00 31.91 205 ASN D N 1
ATOM 8838 C CA . ASN D 1 207 ? 13.840 37.717 112.444 1.00 30.30 205 ASN D CA 1
ATOM 8839 C C . ASN D 1 207 ? 15.262 37.785 111.875 1.00 32.02 205 ASN D C 1
ATOM 8840 O O . ASN D 1 207 ? 15.869 38.856 111.810 1.00 30.89 205 ASN D O 1
ATOM 8845 N N . GLU D 1 208 ? 15.787 36.661 111.394 1.00 30.75 206 GLU D N 1
ATOM 8846 C CA . GLU D 1 208 ? 17.112 36.673 110.800 1.00 33.96 206 GLU D CA 1
ATOM 8847 C C . GLU D 1 208 ? 17.026 37.148 109.347 1.00 31.74 206 GLU D C 1
ATOM 8848 O O . GLU D 1 208 ? 16.009 36.968 108.696 1.00 31.40 206 GLU D O 1
ATOM 8854 N N . ASP D 1 209 ? 18.098 37.777 108.868 1.00 30.59 207 ASP D N 1
ATOM 8855 C CA . ASP D 1 209 ? 18.193 38.266 107.499 1.00 32.68 207 ASP D CA 1
ATOM 8856 C C . ASP D 1 209 ? 17.931 37.102 106.540 1.00 32.05 207 ASP D C 1
ATOM 8857 O O . ASP D 1 209 ? 18.404 35.982 106.774 1.00 28.20 207 ASP D O 1
ATOM 8862 N N . ILE D 1 210 ? 17.129 37.347 105.485 1.00 31.01 208 ILE D N 1
ATOM 8863 C CA . ILE D 1 210 ? 16.958 36.363 104.422 1.00 27.99 208 ILE D CA 1
ATOM 8864 C C . ILE D 1 210 ? 17.700 36.848 103.188 1.00 25.71 208 ILE D C 1
ATOM 8865 O O . ILE D 1 210 ? 17.500 37.976 102.739 1.00 27.50 208 ILE D O 1
ATOM 8870 N N . TYR D 1 211 ? 18.568 35.996 102.645 1.00 23.80 209 TYR D N 1
ATOM 8871 C CA . TYR D 1 211 ? 19.348 36.358 101.494 1.00 24.11 209 TYR D CA 1
ATOM 8872 C C . TYR D 1 211 ? 18.732 35.740 100.234 1.00 25.33 209 TYR D C 1
ATOM 8873 O O . TYR D 1 211 ? 18.327 34.561 100.239 1.00 26.64 209 TYR D O 1
ATOM 8882 N N . ILE D 1 212 ? 18.680 36.557 99.180 1.00 25.30 210 ILE D N 1
ATOM 8883 C CA . ILE D 1 212 ? 18.158 36.163 97.866 1.00 27.08 210 ILE D CA 1
ATOM 8884 C C . ILE D 1 212 ? 19.315 36.032 96.884 1.00 26.62 210 ILE D C 1
ATOM 8885 O O . ILE D 1 212 ? 19.960 37.041 96.578 1.00 27.18 210 ILE D O 1
ATOM 8890 N N . PHE D 1 213 ? 19.585 34.804 96.421 1.00 26.92 211 PHE D N 1
ATOM 8891 C CA . PHE D 1 213 ? 20.745 34.509 95.587 1.00 31.21 211 PHE D CA 1
ATOM 8892 C C . PHE D 1 213 ? 20.408 34.780 94.127 1.00 33.51 211 PHE D C 1
ATOM 8893 O O . PHE D 1 213 ? 19.344 34.418 93.633 1.00 35.31 211 PHE D O 1
ATOM 8901 N N . GLY D 1 214 ? 21.289 35.546 93.493 1.00 36.06 212 GLY D N 1
ATOM 8902 C CA . GLY D 1 214 ? 21.047 36.114 92.179 1.00 41.32 212 GLY D CA 1
ATOM 8903 C C . GLY D 1 214 ? 19.969 37.202 92.232 1.00 39.43 212 GLY D C 1
ATOM 8904 O O . GLY D 1 214 ? 19.876 37.949 93.190 1.00 42.75 212 GLY D O 1
ATOM 8905 N N . ASP D 1 215 ? 19.113 37.235 91.224 1.00 32.30 213 ASP D N 1
ATOM 8906 C CA . ASP D 1 215 ? 18.246 38.381 91.046 1.00 34.89 213 ASP D CA 1
ATOM 8907 C C . ASP D 1 215 ? 16.865 38.055 91.615 1.00 29.72 213 ASP D C 1
ATOM 8908 O O . ASP D 1 215 ? 16.017 38.946 91.743 1.00 27.89 213 ASP D O 1
ATOM 8913 N N . GLY D 1 216 ? 16.693 36.822 92.095 1.00 23.90 214 GLY D N 1
ATOM 8914 C CA . GLY D 1 216 ? 15.518 36.490 92.865 1.00 26.61 214 GLY D CA 1
ATOM 8915 C C . GLY D 1 216 ? 14.288 36.223 91.992 1.00 26.94 214 GLY D C 1
ATOM 8916 O O . GLY D 1 216 ? 13.207 35.917 92.512 1.00 26.56 214 GLY D O 1
ATOM 8917 N N . SER D 1 217 ? 14.477 36.257 90.667 1.00 28.00 215 SER D N 1
ATOM 8918 C CA . SER D 1 217 ? 13.371 36.081 89.740 1.00 29.40 215 SER D CA 1
ATOM 8919 C C . SER D 1 217 ? 13.189 34.613 89.345 1.00 30.50 215 SER D C 1
ATOM 8920 O O . SER D 1 217 ? 12.226 34.272 88.647 1.00 32.20 215 SER D O 1
ATOM 8923 N N . GLN D 1 218 ? 14.090 33.742 89.799 1.00 27.66 216 GLN D N 1
ATOM 8924 C CA . GLN D 1 218 ? 13.933 32.301 89.607 1.00 29.80 216 GLN D CA 1
ATOM 8925 C C . GLN D 1 218 ? 12.545 31.873 90.089 1.00 30.94 216 GLN D C 1
ATOM 8926 O O . GLN D 1 218 ? 12.141 32.210 91.210 1.00 26.92 216 GLN D O 1
ATOM 8932 N N . ILE D 1 219 ? 11.882 31.035 89.292 1.00 32.55 217 ILE D N 1
ATOM 8933 C CA . ILE D 1 219 ? 10.546 30.557 89.615 1.00 34.94 217 ILE D CA 1
ATOM 8934 C C . ILE D 1 219 ? 10.675 29.174 90.235 1.00 30.79 217 ILE D C 1
ATOM 8935 O O . ILE D 1 219 ? 11.498 28.385 89.812 1.00 34.14 217 ILE D O 1
ATOM 8940 N N . ARG D 1 220 ? 9.884 28.906 91.275 1.00 30.41 218 ARG D N 1
ATOM 8941 C CA . ARG D 1 220 ? 9.743 27.573 91.843 1.00 30.73 218 ARG D CA 1
ATOM 8942 C C . ARG D 1 220 ? 8.244 27.370 92.110 1.00 29.47 218 ARG D C 1
ATOM 8943 O O . ARG D 1 220 ? 7.533 28.321 92.466 1.00 28.66 218 ARG D O 1
ATOM 8951 N N . ALA D 1 221 ? 7.809 26.136 91.897 1.00 27.45 219 ALA D N 1
ATOM 8952 C CA . ALA D 1 221 ? 6.429 25.750 92.140 1.00 27.25 219 ALA D CA 1
ATOM 8953 C C . ALA D 1 221 ? 6.424 24.821 93.342 1.00 28.03 219 ALA D C 1
ATOM 8954 O O . ALA D 1 221 ? 7.318 24.002 93.506 1.00 30.43 219 ALA D O 1
ATOM 8956 N N . TRP D 1 222 ? 5.410 24.967 94.198 1.00 29.57 220 TRP D N 1
ATOM 8957 C CA . TRP D 1 222 ? 5.379 24.276 95.471 1.00 30.72 220 TRP D CA 1
ATOM 8958 C C . TRP D 1 222 ? 4.038 23.540 95.584 1.00 35.00 220 TRP D C 1
ATOM 8959 O O . TRP D 1 222 ? 3.040 24.013 95.046 1.00 36.40 220 TRP D O 1
ATOM 8970 N N . CYS D 1 223 ? 4.076 22.357 96.221 1.00 31.04 221 CYS D N 1
ATOM 8971 C CA . CYS D 1 223 ? 2.884 21.584 96.535 1.00 31.26 221 CYS D CA 1
ATOM 8972 C C . CYS D 1 223 ? 2.900 21.226 98.023 1.00 29.64 221 CYS D C 1
ATOM 8973 O O . CYS D 1 223 ? 3.851 20.626 98.524 1.00 25.68 221 CYS D O 1
ATOM 8976 N N . TYR D 1 224 ? 1.823 21.592 98.727 1.00 26.42 222 TYR D N 1
ATOM 8977 C CA . TYR D 1 224 ? 1.686 21.239 100.133 1.00 25.78 222 TYR D CA 1
ATOM 8978 C C . TYR D 1 224 ? 1.512 19.721 100.211 1.00 27.64 222 TYR D C 1
ATOM 8979 O O . TYR D 1 224 ? 0.802 19.138 99.390 1.00 28.40 222 TYR D O 1
ATOM 8988 N N . VAL D 1 225 ? 2.150 19.124 101.220 1.00 27.57 223 VAL D N 1
ATOM 8989 C CA . VAL D 1 225 ? 2.242 17.682 101.421 1.00 26.57 223 VAL D CA 1
ATOM 8990 C C . VAL D 1 225 ? 0.853 17.024 101.409 1.00 29.08 223 VAL D C 1
ATOM 8991 O O . VAL D 1 225 ? 0.691 15.983 100.769 1.00 26.15 223 VAL D O 1
ATOM 8995 N N . ASP D 1 226 ? -0.138 17.583 102.118 1.00 27.81 224 ASP D N 1
ATOM 8996 C CA . ASP D 1 226 ? -1.437 16.917 102.154 1.00 31.45 224 ASP D CA 1
ATOM 8997 C C . ASP D 1 226 ? -2.053 16.836 100.757 1.00 30.13 224 ASP D C 1
ATOM 8998 O O . ASP D 1 226 ? -2.743 15.866 100.444 1.00 28.22 224 ASP D O 1
ATOM 9003 N N . ASP D 1 227 ? -1.814 17.858 99.917 1.00 29.60 225 ASP D N 1
ATOM 9004 C CA . ASP D 1 227 ? -2.347 17.878 98.567 1.00 28.87 225 ASP D CA 1
ATOM 9005 C C . ASP D 1 227 ? -1.678 16.791 97.740 1.00 30.42 225 ASP D C 1
ATOM 9006 O O . ASP D 1 227 ? -2.336 16.113 96.972 1.00 29.33 225 ASP D O 1
ATOM 9011 N N . MET D 1 228 ? -0.358 16.670 97.864 1.00 27.01 226 MET D N 1
ATOM 9012 C CA . MET D 1 228 ? 0.374 15.661 97.138 1.00 29.42 226 MET D CA 1
ATOM 9013 C C . MET D 1 228 ? -0.128 14.257 97.531 1.00 29.53 226 MET D C 1
ATOM 9014 O O . MET D 1 228 ? -0.417 13.445 96.652 1.00 30.49 226 MET D O 1
ATOM 9019 N N . ILE D 1 229 ? -0.346 13.999 98.825 1.00 26.11 227 ILE D N 1
ATOM 9020 C CA . ILE D 1 229 ? -0.822 12.697 99.271 1.00 29.38 227 ILE D CA 1
ATOM 9021 C C . ILE D 1 229 ? -2.222 12.448 98.721 1.00 28.47 227 ILE D C 1
ATOM 9022 O O . ILE D 1 229 ? -2.536 11.306 98.389 1.00 30.39 227 ILE D O 1
ATOM 9027 N N . ASP D 1 230 ? -3.060 13.482 98.620 1.00 27.07 228 ASP D N 1
ATOM 9028 C CA A ASP D 1 230 ? -4.416 13.277 98.122 0.50 30.16 228 ASP D CA 1
ATOM 9029 C CA B ASP D 1 230 ? -4.419 13.286 98.115 0.50 29.03 228 ASP D CA 1
ATOM 9030 C C . ASP D 1 230 ? -4.347 12.814 96.664 1.00 32.07 228 ASP D C 1
ATOM 9031 O O . ASP D 1 230 ? -5.056 11.883 96.257 1.00 33.65 228 ASP D O 1
ATOM 9040 N N . ALA D 1 231 ? -3.486 13.481 95.876 1.00 30.80 229 ALA D N 1
ATOM 9041 C CA . ALA D 1 231 ? -3.261 13.147 94.472 1.00 28.91 229 ALA D CA 1
ATOM 9042 C C . ALA D 1 231 ? -2.745 11.715 94.338 1.00 28.22 229 ALA D C 1
ATOM 9043 O O . ALA D 1 231 ? -3.208 10.961 93.484 1.00 26.91 229 ALA D O 1
ATOM 9045 N N . LEU D 1 232 ? -1.805 11.347 95.216 1.00 30.79 230 LEU D N 1
ATOM 9046 C CA . LEU D 1 232 ? -1.221 10.017 95.250 1.00 29.64 230 LEU D CA 1
ATOM 9047 C C . LEU D 1 232 ? -2.302 8.960 95.483 1.00 35.30 230 LEU D C 1
ATOM 9048 O O . LEU D 1 232 ? -2.345 7.970 94.778 1.00 33.03 230 LEU D O 1
ATOM 9053 N N . MET D 1 233 ? -3.161 9.165 96.493 1.00 34.26 231 MET D N 1
ATOM 9054 C CA . MET D 1 233 ? -4.244 8.241 96.807 1.00 36.72 231 MET D CA 1
ATOM 9055 C C . MET D 1 233 ? -5.158 8.051 95.586 1.00 30.21 231 MET D C 1
ATOM 9056 O O . MET D 1 233 ? -5.571 6.932 95.268 1.00 33.09 231 MET D O 1
ATOM 9061 N N . LYS D 1 234 ? -5.510 9.136 94.911 1.00 28.81 232 LYS D N 1
ATOM 9062 C CA . LYS D 1 234 ? -6.308 9.076 93.693 1.00 32.77 232 LYS D CA 1
ATOM 9063 C C . LYS D 1 234 ? -5.567 8.367 92.544 1.00 37.53 232 LYS D C 1
ATOM 9064 O O . LYS D 1 234 ? -6.175 7.569 91.836 1.00 34.75 232 LYS D O 1
ATOM 9070 N N . ALA D 1 235 ? -4.252 8.620 92.367 1.00 32.72 233 ALA D N 1
ATOM 9071 C CA . ALA D 1 235 ? -3.486 8.025 91.276 1.00 30.10 233 ALA D CA 1
ATOM 9072 C C . ALA D 1 235 ? -3.381 6.522 91.486 1.00 29.41 233 ALA D C 1
ATOM 9073 O O . ALA D 1 235 ? -3.275 5.784 90.516 1.00 33.15 233 ALA D O 1
ATOM 9075 N N . LEU D 1 236 ? -3.295 6.102 92.752 1.00 32.53 234 LEU D N 1
ATOM 9076 C CA . LEU D 1 236 ? -3.142 4.702 93.108 1.00 32.02 234 LEU D CA 1
ATOM 9077 C C . LEU D 1 236 ? -4.448 3.924 92.925 1.00 39.20 234 LEU D C 1
ATOM 9078 O O . LEU D 1 236 ? -4.402 2.696 92.921 1.00 40.55 234 LEU D O 1
ATOM 9083 N N . SER D 1 237 ? -5.587 4.611 92.788 1.00 34.84 235 SER D N 1
ATOM 9084 C CA . SER D 1 237 ? -6.874 3.933 92.872 1.00 41.96 235 SER D CA 1
ATOM 9085 C C . SER D 1 237 ? -7.638 3.989 91.553 1.00 42.19 235 SER D C 1
ATOM 9086 O O . SER D 1 237 ? -8.126 2.969 91.071 1.00 43.53 235 SER D O 1
ATOM 9089 N N . VAL D 1 238 ? -7.710 5.171 90.962 1.00 39.17 236 VAL D N 1
ATOM 9090 C CA . VAL D 1 238 ? -8.694 5.464 89.945 1.00 41.52 236 VAL D CA 1
ATOM 9091 C C . VAL D 1 238 ? -8.260 4.824 88.629 1.00 47.05 236 VAL D C 1
ATOM 9092 O O . VAL D 1 238 ? -7.099 4.915 88.244 1.00 41.79 236 VAL D O 1
ATOM 9096 N N . PRO D 1 239 ? -9.183 4.155 87.894 1.00 50.54 237 PRO D N 1
ATOM 9097 C CA . PRO D 1 239 ? -8.827 3.402 86.691 1.00 46.54 237 PRO D CA 1
ATOM 9098 C C . PRO D 1 239 ? -8.154 4.194 85.576 1.00 39.31 237 PRO D C 1
ATOM 9099 O O . PRO D 1 239 ? -7.269 3.660 84.919 1.00 39.56 237 PRO D O 1
ATOM 9103 N N . GLN D 1 240 ? -8.537 5.466 85.391 1.00 37.00 238 GLN D N 1
ATOM 9104 C CA . GLN D 1 240 ? -8.077 6.239 84.247 1.00 39.45 238 GLN D CA 1
ATOM 9105 C C . GLN D 1 240 ? -6.639 6.742 84.450 1.00 37.73 238 GLN D C 1
ATOM 9106 O O . GLN D 1 240 ? -6.092 7.373 83.554 1.00 44.99 238 GLN D O 1
ATOM 9112 N N . ALA D 1 241 ? -6.070 6.527 85.637 1.00 36.76 239 ALA D N 1
ATOM 9113 C CA . ALA D 1 241 ? -4.685 6.872 85.915 1.00 40.47 239 ALA D CA 1
ATOM 9114 C C . ALA D 1 241 ? -3.717 5.964 85.153 1.00 44.45 239 ALA D C 1
ATOM 9115 O O . ALA D 1 241 ? -2.571 6.347 84.944 1.00 37.35 239 ALA D O 1
ATOM 9117 N N . ILE D 1 242 ? -4.153 4.741 84.794 1.00 44.54 240 ILE D N 1
ATOM 9118 C CA . ILE D 1 242 ? -3.237 3.747 84.256 1.00 41.94 240 ILE D CA 1
ATOM 9119 C C . ILE D 1 242 ? -2.793 4.174 82.864 1.00 40.45 240 ILE D C 1
ATOM 9120 O O . ILE D 1 242 ? -3.609 4.602 82.060 1.00 39.64 240 ILE D O 1
ATOM 9125 N N . GLY D 1 243 ? -1.477 4.077 82.618 1.00 36.71 241 GLY D N 1
ATOM 9126 C CA . GLY D 1 243 ? -0.887 4.450 81.348 1.00 34.67 241 GLY D CA 1
ATOM 9127 C C . GLY D 1 243 ? -0.796 5.959 81.181 1.00 34.60 241 GLY D C 1
ATOM 9128 O O . GLY D 1 243 ? -0.633 6.460 80.079 1.00 34.36 241 GLY D O 1
ATOM 9129 N N . GLU D 1 244 ? -0.875 6.695 82.285 1.00 31.82 242 GLU D N 1
ATOM 9130 C CA . GLU D 1 244 ? -0.905 8.149 82.200 1.00 34.34 242 GLU D CA 1
ATOM 9131 C C . GLU D 1 244 ? 0.228 8.728 83.067 1.00 31.77 242 GLU D C 1
ATOM 9132 O O . GLU D 1 244 ? 0.829 8.012 83.872 1.00 35.87 242 GLU D O 1
ATOM 9138 N N . SER D 1 245 ? 0.548 10.003 82.824 1.00 33.28 243 SER D N 1
ATOM 9139 C CA . SER D 1 245 ? 1.480 10.794 83.610 1.00 34.74 243 SER D CA 1
ATOM 9140 C C . SER D 1 245 ? 0.806 12.084 84.074 1.00 37.56 243 SER D C 1
ATOM 9141 O O . SER D 1 245 ? 0.090 12.720 83.306 1.00 33.81 243 SER D O 1
ATOM 9144 N N . PHE D 1 246 ? 1.162 12.500 85.300 1.00 35.20 244 PHE D N 1
ATOM 9145 C CA . PHE D 1 246 ? 0.486 13.560 86.028 1.00 33.59 244 PHE D CA 1
ATOM 9146 C C . PHE D 1 246 ? 1.498 14.511 86.658 1.00 29.94 244 PHE D C 1
ATOM 9147 O O . PHE D 1 246 ? 2.422 14.077 87.361 1.00 30.58 244 PHE D O 1
ATOM 9155 N N . ASN D 1 247 ? 1.228 15.799 86.430 1.00 29.40 245 ASN D N 1
ATOM 9156 C CA . ASN D 1 247 ? 1.899 16.902 87.085 1.00 30.74 245 ASN D CA 1
ATOM 9157 C C . ASN D 1 247 ? 1.079 17.376 88.285 1.00 31.44 245 ASN D C 1
ATOM 9158 O O . ASN D 1 247 ? -0.040 17.881 88.121 1.00 30.27 245 ASN D O 1
ATOM 9163 N N . ILE D 1 248 ? 1.663 17.200 89.471 1.00 28.00 246 ILE D N 1
ATOM 9164 C CA . ILE D 1 248 ? 0.949 17.310 90.733 1.00 28.89 246 ILE D CA 1
ATOM 9165 C C . ILE D 1 248 ? 1.422 18.557 91.468 1.00 28.19 246 ILE D C 1
ATOM 9166 O O . ILE D 1 248 ? 2.527 18.591 92.034 1.00 26.87 246 ILE D O 1
ATOM 9171 N N . GLY D 1 249 ? 0.597 19.593 91.419 1.00 27.26 247 GLY D N 1
ATOM 9172 C CA . GLY D 1 249 ? 0.992 20.858 92.017 1.00 31.93 247 GLY D CA 1
ATOM 9173 C C . GLY D 1 249 ? -0.198 21.747 92.317 1.00 30.54 247 GLY D C 1
ATOM 9174 O O . GLY D 1 249 ? -1.339 21.324 92.195 1.00 31.09 247 GLY D O 1
ATOM 9175 N N . ASN D 1 250 ? 0.126 22.983 92.680 1.00 28.61 248 ASN D N 1
ATOM 9176 C CA . ASN D 1 250 ? -0.842 24.026 92.941 1.00 30.59 248 ASN D CA 1
ATOM 9177 C C . ASN D 1 250 ? -0.489 25.220 92.068 1.00 30.30 248 ASN D C 1
ATOM 9178 O O . ASN D 1 250 ? 0.582 25.806 92.250 1.00 30.91 248 ASN D O 1
ATOM 9183 N N . ALA D 1 251 ? -1.408 25.582 91.163 1.00 30.69 249 ALA D N 1
ATOM 9184 C CA . ALA D 1 251 ? -1.190 26.657 90.203 1.00 34.19 249 ALA D CA 1
ATOM 9185 C C . ALA D 1 251 ? -1.016 28.002 90.903 1.00 34.45 249 ALA D C 1
ATOM 9186 O O . ALA D 1 251 ? -0.407 28.910 90.332 1.00 34.03 249 ALA D O 1
ATOM 9188 N N . ARG D 1 252 ? -1.552 28.123 92.127 1.00 29.74 250 ARG D N 1
ATOM 9189 C CA . ARG D 1 252 ? -1.481 29.359 92.905 1.00 28.90 250 ARG D CA 1
ATOM 9190 C C . ARG D 1 252 ? -0.191 29.457 93.719 1.00 29.89 250 ARG D C 1
ATOM 9191 O O . ARG D 1 252 ? 0.053 30.506 94.326 1.00 29.18 250 ARG D O 1
ATOM 9199 N N . ALA D 1 253 ? 0.599 28.375 93.772 1.00 26.68 251 ALA D N 1
ATOM 9200 C CA . ALA D 1 253 ? 1.846 28.351 94.547 1.00 29.91 251 ALA D CA 1
ATOM 9201 C C . ALA D 1 253 ? 3.059 28.219 93.626 1.00 30.48 251 ALA D C 1
ATOM 9202 O O . ALA D 1 253 ? 4.012 27.508 93.921 1.00 31.04 251 ALA D O 1
ATOM 9204 N N . ILE D 1 254 ? 3.007 28.965 92.523 1.00 31.15 252 ILE D N 1
ATOM 9205 C CA . ILE D 1 254 ? 4.123 29.132 91.616 1.00 33.04 252 ILE D CA 1
ATOM 9206 C C . ILE D 1 254 ? 4.576 30.587 91.746 1.00 29.52 252 ILE D C 1
ATOM 9207 O O . ILE D 1 254 ? 3.842 31.484 91.356 1.00 32.31 252 ILE D O 1
ATOM 9212 N N . THR D 1 255 ? 5.786 30.851 92.274 1.00 29.74 253 THR D N 1
ATOM 9213 C CA . THR D 1 255 ? 6.178 32.237 92.497 1.00 28.96 253 THR D CA 1
ATOM 9214 C C . THR D 1 255 ? 7.690 32.388 92.329 1.00 26.03 253 THR D C 1
ATOM 9215 O O . THR D 1 255 ? 8.385 31.436 92.074 1.00 27.28 253 THR D O 1
ATOM 9219 N N . THR D 1 256 ? 8.186 33.622 92.365 1.00 24.89 254 THR D N 1
ATOM 9220 C CA . THR D 1 256 ? 9.638 33.810 92.363 1.00 23.43 254 THR D CA 1
ATOM 9221 C C . THR D 1 256 ? 10.170 33.648 93.778 1.00 22.10 254 THR D C 1
ATOM 9222 O O . THR D 1 256 ? 9.441 33.737 94.760 1.00 24.82 254 THR D O 1
ATOM 9226 N N . ILE D 1 257 ? 11.474 33.427 93.904 1.00 24.17 255 ILE D N 1
ATOM 9227 C CA . ILE D 1 257 ? 12.065 33.258 95.210 1.00 22.81 255 ILE D CA 1
ATOM 9228 C C . ILE D 1 257 ? 11.948 34.535 96.039 1.00 23.60 255 ILE D C 1
ATOM 9229 O O . ILE D 1 257 ? 11.652 34.465 97.227 1.00 24.47 255 ILE D O 1
ATOM 9234 N N . TYR D 1 258 ? 12.113 35.708 95.430 1.00 23.16 256 TYR D N 1
ATOM 9235 C CA . TYR D 1 258 ? 11.897 36.942 96.156 1.00 22.27 256 TYR D CA 1
ATOM 9236 C C . TYR D 1 258 ? 10.449 37.054 96.621 1.00 24.23 256 TYR D C 1
ATOM 9237 O O . TYR D 1 258 ? 10.184 37.402 97.757 1.00 21.83 256 TYR D O 1
ATOM 9246 N N . GLY D 1 259 ? 9.504 36.780 95.724 1.00 23.64 257 GLY D N 1
ATOM 9247 C CA . GLY D 1 259 ? 8.095 36.842 96.102 1.00 22.61 257 GLY D CA 1
ATOM 9248 C C . GLY D 1 259 ? 7.729 35.869 97.222 1.00 23.55 257 GLY D C 1
ATOM 9249 O O . GLY D 1 259 ? 6.959 36.194 98.140 1.00 22.47 257 GLY D O 1
ATOM 9250 N N . LEU D 1 260 ? 8.311 34.649 97.164 1.00 25.72 258 LEU D N 1
ATOM 9251 C CA . LEU D 1 260 ? 8.190 33.698 98.258 1.00 24.89 258 LEU D CA 1
ATOM 9252 C C . LEU D 1 260 ? 8.707 34.268 99.592 1.00 23.12 258 LEU D C 1
ATOM 9253 O O . LEU D 1 260 ? 8.021 34.167 100.593 1.00 22.30 258 LEU D O 1
ATOM 9258 N N . ALA D 1 261 ? 9.919 34.816 99.624 1.00 21.99 259 ALA D N 1
ATOM 9259 C CA . ALA D 1 261 ? 10.442 35.474 100.830 1.00 25.15 259 ALA D CA 1
ATOM 9260 C C . ALA D 1 261 ? 9.463 36.495 101.428 1.00 22.29 259 ALA D C 1
ATOM 9261 O O . ALA D 1 261 ? 9.314 36.564 102.647 1.00 20.87 259 ALA D O 1
ATOM 9263 N N . GLN D 1 262 ? 8.934 37.359 100.566 1.00 23.87 260 GLN D N 1
ATOM 9264 C CA . GLN D 1 262 ? 8.051 38.451 100.938 1.00 25.87 260 GLN D CA 1
ATOM 9265 C C . GLN D 1 262 ? 6.773 37.852 101.534 1.00 26.37 260 GLN D C 1
ATOM 9266 O O . GLN D 1 262 ? 6.264 38.330 102.556 1.00 25.08 260 GLN D O 1
ATOM 9272 N N . THR D 1 263 ? 6.297 36.760 100.915 1.00 25.63 261 THR D N 1
ATOM 9273 C CA . THR D 1 263 ? 5.089 36.087 101.362 1.00 24.93 261 THR D CA 1
ATOM 9274 C C . THR D 1 263 ? 5.308 35.499 102.769 1.00 26.22 261 THR D C 1
ATOM 9275 O O . THR D 1 263 ? 4.473 35.600 103.673 1.00 23.02 261 THR D O 1
ATOM 9279 N N . ILE D 1 264 ? 6.430 34.790 102.930 1.00 23.22 262 ILE D N 1
ATOM 9280 C CA . ILE D 1 264 ? 6.781 34.170 104.187 1.00 25.50 262 ILE D CA 1
ATOM 9281 C C . ILE D 1 264 ? 6.854 35.217 105.286 1.00 25.11 262 ILE D C 1
ATOM 9282 O O . ILE D 1 264 ? 6.316 34.987 106.368 1.00 25.75 262 ILE D O 1
ATOM 9287 N N . CYS D 1 265 ? 7.526 36.357 105.021 1.00 27.27 263 CYS D N 1
ATOM 9288 C CA . CYS D 1 265 ? 7.717 37.333 106.081 1.00 26.36 263 CYS D CA 1
ATOM 9289 C C . CYS D 1 265 ? 6.389 37.988 106.446 1.00 27.71 263 CYS D C 1
ATOM 9290 O O . CYS D 1 265 ? 6.100 38.240 107.617 1.00 27.12 263 CYS D O 1
ATOM 9293 N N . ARG D 1 266 ? 5.573 38.282 105.431 1.00 27.83 264 ARG D N 1
ATOM 9294 C CA . ARG D 1 266 ? 4.278 38.895 105.669 1.00 24.86 264 ARG D CA 1
ATOM 9295 C C . ARG D 1 266 ? 3.370 37.923 106.434 1.00 25.75 264 ARG D C 1
ATOM 9296 O O . ARG D 1 266 ? 2.759 38.299 107.439 1.00 27.08 264 ARG D O 1
ATOM 9304 N N . VAL D 1 267 ? 3.330 36.655 106.029 1.00 23.68 265 VAL D N 1
ATOM 9305 C CA . VAL D 1 267 ? 2.400 35.698 106.616 1.00 25.33 265 VAL D CA 1
ATOM 9306 C C . VAL D 1 267 ? 2.754 35.427 108.071 1.00 26.00 265 VAL D C 1
ATOM 9307 O O . VAL D 1 267 ? 1.859 35.236 108.885 1.00 24.23 265 VAL D O 1
ATOM 9311 N N . LEU D 1 268 ? 4.061 35.389 108.363 1.00 25.19 266 LEU D N 1
ATOM 9312 C CA . LEU D 1 268 ? 4.565 35.017 109.670 1.00 27.35 266 LEU D CA 1
ATOM 9313 C C . LEU D 1 268 ? 4.828 36.237 110.547 1.00 29.19 266 LEU D C 1
ATOM 9314 O O . LEU D 1 268 ? 5.278 36.050 111.671 1.00 27.41 266 LEU D O 1
ATOM 9319 N N . ASN D 1 269 ? 4.506 37.447 110.063 1.00 28.69 267 ASN D N 1
ATOM 9320 C CA . ASN D 1 269 ? 4.659 38.691 110.793 1.00 28.31 267 ASN D CA 1
ATOM 9321 C C . ASN D 1 269 ? 6.101 38.842 111.277 1.00 31.58 267 ASN D C 1
ATOM 9322 O O . ASN D 1 269 ? 6.314 39.177 112.445 1.00 28.14 267 ASN D O 1
ATOM 9327 N N . SER D 1 270 ? 7.058 38.588 110.382 1.00 26.79 268 SER D N 1
ATOM 9328 C CA . SER D 1 270 ? 8.485 38.682 110.679 1.00 27.31 268 SER D CA 1
ATOM 9329 C C . SER D 1 270 ? 8.992 40.089 110.397 1.00 30.71 268 SER D C 1
ATOM 9330 O O . SER D 1 270 ? 8.426 40.794 109.564 1.00 30.98 268 SER D O 1
ATOM 9333 N N . LYS D 1 271 ? 10.114 40.448 111.042 1.00 31.07 269 LYS D N 1
ATOM 9334 C CA . LYS D 1 271 ? 10.843 41.676 110.797 1.00 32.41 269 LYS D CA 1
ATOM 9335 C C . LYS D 1 271 ? 12.136 41.413 110.024 1.00 30.73 269 LYS D C 1
ATOM 9336 O O . LYS D 1 271 ? 12.931 42.322 109.827 1.00 30.16 269 LYS D O 1
ATOM 9342 N N . SER D 1 272 ? 12.356 40.170 109.578 1.00 29.04 270 SER D N 1
ATOM 9343 C CA . SER D 1 272 ? 13.492 39.839 108.726 1.00 27.61 270 SER D CA 1
ATOM 9344 C C . SER D 1 272 ? 13.663 40.826 107.564 1.00 32.49 270 SER D C 1
ATOM 9345 O O . SER D 1 272 ? 12.723 41.206 106.884 1.00 30.40 270 SER D O 1
ATOM 9348 N N . GLU D 1 273 ? 14.909 41.240 107.333 1.00 29.30 271 GLU D N 1
ATOM 9349 C CA . GLU D 1 273 ? 15.300 41.963 106.144 1.00 33.70 271 GLU D CA 1
ATOM 9350 C C . GLU D 1 273 ? 15.464 40.932 105.030 1.00 30.74 271 GLU D C 1
ATOM 9351 O O . GLU D 1 273 ? 15.797 39.778 105.307 1.00 30.06 271 GLU D O 1
ATOM 9357 N N . ILE D 1 274 ? 15.198 41.356 103.792 1.00 27.69 272 ILE D N 1
ATOM 9358 C CA . ILE D 1 274 ? 15.398 40.538 102.611 1.00 28.79 272 ILE D CA 1
ATOM 9359 C C . ILE D 1 274 ? 16.408 41.230 101.710 1.00 27.69 272 ILE D C 1
ATOM 9360 O O . ILE D 1 274 ? 16.143 42.306 101.207 1.00 31.26 272 ILE D O 1
ATOM 9365 N N . ILE D 1 275 ? 17.559 40.589 101.503 1.00 29.66 273 ILE D N 1
ATOM 9366 C CA . ILE D 1 275 ? 18.736 41.232 100.936 1.00 28.68 273 ILE D CA 1
ATOM 9367 C C . ILE D 1 275 ? 19.233 40.373 99.778 1.00 28.39 273 ILE D C 1
ATOM 9368 O O . ILE D 1 275 ? 19.373 39.154 99.931 1.00 27.30 273 ILE D O 1
ATOM 9373 N N . PHE D 1 276 ? 19.563 41.042 98.663 1.00 27.22 274 PHE D N 1
ATOM 9374 C CA . PHE D 1 276 ? 20.096 40.397 97.480 1.00 26.56 274 PHE D CA 1
ATOM 9375 C C . PHE D 1 276 ? 21.593 40.140 97.665 1.00 29.59 274 PHE D C 1
ATOM 9376 O O . PHE D 1 276 ? 22.316 41.004 98.147 1.00 26.99 274 PHE D O 1
ATOM 9384 N N . ARG D 1 277 ? 22.022 38.962 97.230 1.00 28.21 275 ARG D N 1
ATOM 9385 C CA . ARG D 1 277 ? 23.427 38.601 97.135 1.00 33.48 275 ARG D CA 1
ATOM 9386 C C . ARG D 1 277 ? 23.666 37.829 95.833 1.00 33.22 275 ARG D C 1
ATOM 9387 O O . ARG D 1 277 ? 22.777 37.135 95.305 1.00 30.78 275 ARG D O 1
ATOM 9395 N N . GLU D 1 278 ? 24.912 37.892 95.350 1.00 28.99 276 GLU D N 1
ATOM 9396 C CA . GLU D 1 278 ? 25.314 37.175 94.155 1.00 32.91 276 GLU D CA 1
ATOM 9397 C C . GLU D 1 278 ? 25.089 35.689 94.385 1.00 30.70 276 GLU D C 1
ATOM 9398 O O . GLU D 1 278 ? 25.279 35.196 95.502 1.00 28.09 276 GLU D O 1
ATOM 9404 N N . ALA D 1 279 ? 24.684 34.994 93.318 1.00 31.53 277 ALA D N 1
ATOM 9405 C CA . ALA D 1 279 ? 24.400 33.572 93.417 1.00 31.88 277 ALA D CA 1
ATOM 9406 C C . ALA D 1 279 ? 25.723 32.855 93.610 1.00 35.37 277 ALA D C 1
ATOM 9407 O O . ALA D 1 279 ? 26.743 33.319 93.114 1.00 34.03 277 ALA D O 1
ATOM 9409 N N . LEU D 1 280 ? 25.664 31.712 94.293 1.00 32.01 278 LEU D N 1
ATOM 9410 C CA . LEU D 1 280 ? 26.818 30.890 94.571 1.00 36.87 278 LEU D CA 1
ATOM 9411 C C . LEU D 1 280 ? 27.222 30.164 93.294 1.00 38.89 278 LEU D C 1
ATOM 9412 O O . LEU D 1 280 ? 28.401 29.927 93.057 1.00 35.31 278 LEU D O 1
ATOM 9417 N N . SER D 1 281 ? 26.230 29.905 92.427 1.00 32.59 279 SER D N 1
ATOM 9418 C CA . SER D 1 281 ? 26.431 29.107 91.246 1.00 32.42 279 SER D CA 1
ATOM 9419 C C . SER D 1 281 ? 25.372 29.439 90.196 1.00 33.45 279 SER D C 1
ATOM 9420 O O . SER D 1 281 ? 24.235 29.714 90.567 1.00 31.58 279 SER D O 1
ATOM 9423 N N . ALA D 1 282 ? 25.719 29.381 88.902 1.00 31.37 280 ALA D N 1
ATOM 9424 C CA . ALA D 1 282 ? 24.741 29.572 87.841 1.00 35.66 280 ALA D CA 1
ATOM 9425 C C . ALA D 1 282 ? 23.764 28.398 87.796 1.00 37.79 280 ALA D C 1
ATOM 9426 O O . ALA D 1 282 ? 24.166 27.238 87.970 1.00 37.52 280 ALA D O 1
ATOM 9428 N N . ASP D 1 283 ? 22.488 28.695 87.538 1.00 29.94 281 ASP D N 1
ATOM 9429 C CA . ASP D 1 283 ? 21.467 27.658 87.492 1.00 31.23 281 ASP D CA 1
ATOM 9430 C C . ASP D 1 283 ? 20.863 27.604 86.090 1.00 33.24 281 ASP D C 1
ATOM 9431 O O . ASP D 1 283 ? 21.174 28.453 85.254 1.00 33.00 281 ASP D O 1
ATOM 9436 N N . ILE D 1 284 ? 20.014 26.593 85.818 1.00 27.96 282 ILE D N 1
ATOM 9437 C CA . ILE D 1 284 ? 19.294 26.534 84.551 1.00 31.73 282 ILE D CA 1
ATOM 9438 C C . ILE D 1 284 ? 17.823 26.852 84.800 1.00 33.69 282 ILE D C 1
ATOM 9439 O O . ILE D 1 284 ? 17.319 26.756 85.922 1.00 33.38 282 ILE D O 1
ATOM 9444 N N . GLU D 1 285 ? 17.114 27.144 83.715 1.00 32.18 283 GLU D N 1
ATOM 9445 C CA . GLU D 1 285 ? 15.720 27.541 83.817 1.00 40.79 283 GLU D CA 1
ATOM 9446 C C . GLU D 1 285 ? 14.872 26.430 83.204 1.00 42.27 283 GLU D C 1
ATOM 9447 O O . GLU D 1 285 ? 15.085 26.030 82.061 1.00 40.33 283 GLU D O 1
ATOM 9453 N N . LEU D 1 286 ? 13.924 25.925 83.990 1.00 38.10 284 LEU D N 1
ATOM 9454 C CA . LEU D 1 286 ? 13.111 24.798 83.577 1.00 37.18 284 LEU D CA 1
ATOM 9455 C C . LEU D 1 286 ? 11.636 25.167 83.729 1.00 41.07 284 LEU D C 1
ATOM 9456 O O . LEU D 1 286 ? 11.212 25.572 84.803 1.00 44.34 284 LEU D O 1
ATOM 9461 N N . ARG D 1 287 ? 10.862 24.976 82.656 1.00 41.22 285 ARG D N 1
ATOM 9462 C CA . ARG D 1 287 ? 9.459 25.366 82.611 1.00 39.78 285 ARG D CA 1
ATOM 9463 C C . ARG D 1 287 ? 8.629 24.534 83.597 1.00 38.14 285 ARG D C 1
ATOM 9464 O O . ARG D 1 287 ? 8.893 23.357 83.834 1.00 40.32 285 ARG D O 1
ATOM 9466 N N . ILE D 1 288 ? 7.603 25.152 84.169 1.00 36.43 286 ILE D N 1
ATOM 9467 C CA . ILE D 1 288 ? 6.675 24.422 85.006 1.00 36.92 286 ILE D CA 1
ATOM 9468 C C . ILE D 1 288 ? 5.522 23.968 84.132 1.00 37.57 286 ILE D C 1
ATOM 9469 O O . ILE D 1 288 ? 4.895 24.769 83.456 1.00 37.62 286 ILE D O 1
ATOM 9474 N N . PRO D 1 289 ? 5.256 22.649 84.072 1.00 33.76 287 PRO D N 1
ATOM 9475 C CA . PRO D 1 289 ? 4.238 22.136 83.171 1.00 36.46 287 PRO D CA 1
ATOM 9476 C C . PRO D 1 289 ? 2.854 22.457 83.721 1.00 40.91 287 PRO D C 1
ATOM 9477 O O . PRO D 1 289 ? 2.696 22.877 84.869 1.00 38.77 287 PRO D O 1
ATOM 9481 N N . ASN D 1 290 ? 1.872 22.262 82.847 1.00 38.73 288 ASN D N 1
ATOM 9482 C CA . ASN D 1 290 ? 0.480 22.522 83.151 1.00 41.63 288 ASN D CA 1
ATOM 9483 C C . ASN D 1 290 ? -0.068 21.370 84.000 1.00 34.85 288 ASN D C 1
ATOM 9484 O O . ASN D 1 290 ? 0.367 20.235 83.847 1.00 38.61 288 ASN D O 1
ATOM 9489 N N . VAL D 1 291 ? -1.033 21.647 84.893 1.00 33.43 289 VAL D N 1
ATOM 9490 C CA . VAL D 1 291 ? -1.575 20.619 85.780 1.00 34.33 289 VAL D CA 1
ATOM 9491 C C . VAL D 1 291 ? -3.035 20.256 85.452 1.00 37.45 289 VAL D C 1
ATOM 9492 O O . VAL D 1 291 ? -3.671 19.567 86.249 1.00 40.37 289 VAL D O 1
ATOM 9496 N N . ASP D 1 292 ? -3.579 20.688 84.307 1.00 41.06 290 ASP D N 1
ATOM 9497 C CA . ASP D 1 292 ? -5.014 20.559 84.044 1.00 44.64 290 ASP D CA 1
ATOM 9498 C C . ASP D 1 292 ? -5.472 19.105 83.912 1.00 47.18 290 ASP D C 1
ATOM 9499 O O . ASP D 1 292 ? -6.546 18.771 84.401 1.00 49.59 290 ASP D O 1
ATOM 9504 N N . LYS D 1 293 ? -4.649 18.247 83.299 1.00 44.96 291 LYS D N 1
ATOM 9505 C CA . LYS D 1 293 ? -4.974 16.840 83.091 1.00 45.86 291 LYS D CA 1
ATOM 9506 C C . LYS D 1 293 ? -5.157 16.104 84.415 1.00 47.96 291 LYS D C 1
ATOM 9507 O O . LYS D 1 293 ? -6.035 15.260 84.537 1.00 46.58 291 LYS D O 1
ATOM 9513 N N . SER D 1 294 ? -4.302 16.393 85.401 1.00 45.77 292 SER D N 1
ATOM 9514 C CA . SER D 1 294 ? -4.456 15.845 86.733 1.00 41.46 292 SER D CA 1
ATOM 9515 C C . SER D 1 294 ? -5.835 16.138 87.300 1.00 43.59 292 SER D C 1
ATOM 9516 O O . SER D 1 294 ? -6.427 15.296 87.963 1.00 43.13 292 SER D O 1
ATOM 9519 N N . GLU D 1 295 ? -6.308 17.362 87.128 1.00 40.71 293 GLU D N 1
ATOM 9520 C CA . GLU D 1 295 ? -7.638 17.661 87.613 1.00 49.56 293 GLU D CA 1
ATOM 9521 C C . GLU D 1 295 ? -8.644 16.851 86.810 1.00 52.05 293 GLU D C 1
ATOM 9522 O O . GLU D 1 295 ? -9.514 16.187 87.373 1.00 55.87 293 GLU D O 1
ATOM 9528 N N . GLU D 1 296 ? -8.533 16.920 85.485 1.00 50.77 294 GLU D N 1
ATOM 9529 C CA . GLU D 1 296 ? -9.592 16.366 84.661 1.00 54.96 294 GLU D CA 1
ATOM 9530 C C . GLU D 1 296 ? -9.675 14.861 84.897 1.00 47.66 294 GLU D C 1
ATOM 9531 O O . GLU D 1 296 ? -10.751 14.351 85.173 1.00 44.60 294 GLU D O 1
ATOM 9537 N N . LEU D 1 297 ? -8.540 14.162 84.864 1.00 41.61 295 LEU D N 1
ATOM 9538 C CA . LEU D 1 297 ? -8.550 12.711 84.929 1.00 36.81 295 LEU D CA 1
ATOM 9539 C C . LEU D 1 297 ? -8.590 12.158 86.346 1.00 40.47 295 LEU D C 1
ATOM 9540 O O . LEU D 1 297 ? -9.297 11.182 86.551 1.00 43.60 295 LEU D O 1
ATOM 9545 N N . LEU D 1 298 ? -7.804 12.705 87.304 1.00 41.41 296 LEU D N 1
ATOM 9546 C CA . LEU D 1 298 ? -7.790 12.172 88.667 1.00 36.62 296 LEU D CA 1
ATOM 9547 C C . LEU D 1 298 ? -8.906 12.764 89.529 1.00 34.27 296 LEU D C 1
ATOM 9548 O O . LEU D 1 298 ? -9.152 12.260 90.621 1.00 36.97 296 LEU D O 1
ATOM 9553 N N . GLY D 1 299 ? -9.475 13.901 89.107 1.00 37.69 297 GLY D N 1
ATOM 9554 C CA . GLY D 1 299 ? -10.325 14.712 89.961 1.00 36.00 297 GLY D CA 1
ATOM 9555 C C . GLY D 1 299 ? -9.553 15.354 91.114 1.00 36.86 297 GLY D C 1
ATOM 9556 O O . GLY D 1 299 ? -10.094 15.522 92.210 1.00 38.54 297 GLY D O 1
ATOM 9557 N N . PHE D 1 300 ? -8.278 15.696 90.869 1.00 33.11 298 PHE D N 1
ATOM 9558 C CA . PHE D 1 300 ? -7.451 16.350 91.867 1.00 31.88 298 PHE D CA 1
ATOM 9559 C C . PHE D 1 300 ? -7.345 17.854 91.597 1.00 33.89 298 PHE D C 1
ATOM 9560 O O . PHE D 1 300 ? -7.073 18.281 90.478 1.00 32.63 298 PHE D O 1
ATOM 9568 N N . LYS D 1 301 ? -7.512 18.654 92.644 1.00 34.25 299 LYS D N 1
ATOM 9569 C CA . LYS D 1 301 ? -7.110 20.054 92.610 1.00 35.71 299 LYS D CA 1
ATOM 9570 C C . LYS D 1 301 ? -6.609 20.429 94.002 1.00 35.27 299 LYS D C 1
ATOM 9571 O O . LYS D 1 301 ? -7.286 20.186 94.997 1.00 36.12 299 LYS D O 1
ATOM 9577 N N . ALA D 1 302 ? -5.372 20.931 94.069 1.00 31.69 300 ALA D N 1
ATOM 9578 C CA . ALA D 1 302 ? -4.732 21.289 95.319 1.00 33.03 300 ALA D CA 1
ATOM 9579 C C . ALA D 1 302 ? -5.563 22.340 96.042 1.00 33.41 300 ALA D C 1
ATOM 9580 O O . ALA D 1 302 ? -6.023 23.281 95.408 1.00 32.45 300 ALA D O 1
ATOM 9582 N N . GLN D 1 303 ? -5.734 22.164 97.359 1.00 34.21 301 GLN D N 1
ATOM 9583 C CA . GLN D 1 303 ? -6.612 23.022 98.145 1.00 37.30 301 GLN D CA 1
ATOM 9584 C C . GLN D 1 303 ? -5.843 23.861 99.158 1.00 34.51 301 GLN D C 1
ATOM 9585 O O . GLN D 1 303 ? -6.371 24.855 99.638 1.00 34.19 301 GLN D O 1
ATOM 9591 N N . VAL D 1 304 ? -4.572 23.539 99.426 1.00 29.92 302 VAL D N 1
ATOM 9592 C CA . VAL D 1 304 ? -3.820 24.353 100.358 1.00 29.24 302 VAL D CA 1
ATOM 9593 C C . VAL D 1 304 ? -2.908 25.339 99.610 1.00 31.13 302 VAL D C 1
ATOM 9594 O O . VAL D 1 304 ? -1.854 24.982 99.065 1.00 28.78 302 VAL D O 1
ATOM 9598 N N . ASP D 1 305 ? -3.279 26.624 99.690 1.00 29.05 303 ASP D N 1
ATOM 9599 C CA . ASP D 1 305 ? -2.524 27.714 99.076 1.00 27.48 303 ASP D CA 1
ATOM 9600 C C . ASP D 1 305 ? -1.338 28.101 99.963 1.00 26.29 303 ASP D C 1
ATOM 9601 O O . ASP D 1 305 ? -1.210 27.656 101.096 1.00 25.75 303 ASP D O 1
ATOM 9606 N N . LEU D 1 306 ? -0.451 28.957 99.474 1.00 26.91 304 LEU D N 1
ATOM 9607 C CA . LEU D 1 306 ? 0.778 29.238 100.208 1.00 30.19 304 LEU D CA 1
ATOM 9608 C C . LEU D 1 306 ? 0.565 29.822 101.610 1.00 28.81 304 LEU D C 1
ATOM 9609 O O . LEU D 1 306 ? 1.363 29.519 102.495 1.00 30.39 304 LEU D O 1
ATOM 9614 N N . GLU D 1 307 ? -0.365 30.772 101.803 1.00 28.39 305 GLU D N 1
ATOM 9615 C CA . GLU D 1 307 ? -0.471 31.434 103.102 1.00 29.97 305 GLU D CA 1
ATOM 9616 C C . GLU D 1 307 ? -0.774 30.390 104.189 1.00 34.22 305 GLU D C 1
ATOM 9617 O O . GLU D 1 307 ? -0.107 30.307 105.241 1.00 28.38 305 GLU D O 1
ATOM 9623 N N . GLU D 1 308 ? -1.800 29.588 103.931 1.00 29.87 306 GLU D N 1
ATOM 9624 C CA . GLU D 1 308 ? -2.191 28.519 104.835 1.00 30.46 306 GLU D CA 1
ATOM 9625 C C . GLU D 1 308 ? -1.067 27.498 104.981 1.00 28.95 306 GLU D C 1
ATOM 9626 O O . GLU D 1 308 ? -0.770 27.085 106.089 1.00 26.59 306 GLU D O 1
ATOM 9632 N N . GLY D 1 309 ? -0.414 27.125 103.880 1.00 27.18 307 GLY D N 1
ATOM 9633 C CA . GLY D 1 309 ? 0.593 26.086 103.930 1.00 25.10 307 GLY D CA 1
ATOM 9634 C C . GLY D 1 309 ? 1.808 26.515 104.745 1.00 26.49 307 GLY D C 1
ATOM 9635 O O . GLY D 1 309 ? 2.376 25.714 105.494 1.00 24.80 307 GLY D O 1
ATOM 9636 N N . LEU D 1 310 ? 2.169 27.805 104.607 1.00 26.64 308 LEU D N 1
ATOM 9637 C CA . LEU D 1 310 ? 3.342 28.324 105.260 1.00 25.29 308 LEU D CA 1
ATOM 9638 C C . LEU D 1 310 ? 3.062 28.370 106.773 1.00 27.30 308 LEU D C 1
ATOM 9639 O O . LEU D 1 310 ? 3.971 28.183 107.578 1.00 26.37 308 LEU D O 1
ATOM 9644 N N . ILE D 1 311 ? 1.812 28.662 107.169 1.00 26.94 309 ILE D N 1
ATOM 9645 C CA . ILE D 1 311 ? 1.484 28.724 108.584 1.00 27.90 309 ILE D CA 1
ATOM 9646 C C . ILE D 1 311 ? 1.547 27.324 109.186 1.00 28.20 309 ILE D C 1
ATOM 9647 O O . ILE D 1 311 ? 2.186 27.146 110.219 1.00 30.92 309 ILE D O 1
ATOM 9652 N N . ARG D 1 312 ? 0.949 26.333 108.512 1.00 24.74 310 ARG D N 1
ATOM 9653 C CA . ARG D 1 312 ? 1.001 24.957 108.973 1.00 25.46 310 ARG D CA 1
ATOM 9654 C C . ARG D 1 312 ? 2.444 24.463 109.087 1.00 28.91 310 ARG D C 1
ATOM 9655 O O . ARG D 1 312 ? 2.817 23.813 110.079 1.00 28.76 310 ARG D O 1
ATOM 9663 N N . THR D 1 313 ? 3.274 24.836 108.118 1.00 27.50 311 THR D N 1
ATOM 9664 C CA . THR D 1 313 ? 4.663 24.397 108.138 1.00 26.03 311 THR D CA 1
ATOM 9665 C C . THR D 1 313 ? 5.387 25.053 109.316 1.00 25.89 311 THR D C 1
ATOM 9666 O O . THR D 1 313 ? 6.094 24.377 110.058 1.00 26.46 311 THR D O 1
ATOM 9670 N N . ALA D 1 314 ? 5.263 26.380 109.458 1.00 24.16 312 ALA D N 1
ATOM 9671 C CA . ALA D 1 314 ? 5.929 27.113 110.511 1.00 27.65 312 ALA D CA 1
ATOM 9672 C C . ALA D 1 314 ? 5.513 26.580 111.883 1.00 29.32 312 ALA D C 1
ATOM 9673 O O . ALA D 1 314 ? 6.351 26.425 112.759 1.00 28.85 312 ALA D O 1
ATOM 9675 N N . ASP D 1 315 ? 4.233 26.248 112.067 1.00 29.59 313 ASP D N 1
ATOM 9676 C CA . ASP D 1 315 ? 3.786 25.720 113.348 1.00 33.16 313 ASP D CA 1
ATOM 9677 C C . ASP D 1 315 ? 4.479 24.390 113.637 1.00 36.22 313 ASP D C 1
ATOM 9678 O O . ASP D 1 315 ? 4.892 24.153 114.771 1.00 37.23 313 ASP D O 1
ATOM 9683 N N . TRP D 1 316 ? 4.611 23.525 112.624 1.00 31.07 314 TRP D N 1
ATOM 9684 C CA . TRP D 1 316 ? 5.237 22.231 112.828 1.00 33.66 314 TRP D CA 1
ATOM 9685 C C . TRP D 1 316 ? 6.707 22.432 113.169 1.00 33.94 314 TRP D C 1
ATOM 9686 O O . TRP D 1 316 ? 7.248 21.787 114.066 1.00 35.16 314 TRP D O 1
ATOM 9697 N N . LEU D 1 317 ? 7.355 23.346 112.464 1.00 30.86 315 LEU D N 1
ATOM 9698 C CA . LEU D 1 317 ? 8.764 23.600 112.707 1.00 33.57 315 LEU D CA 1
ATOM 9699 C C . LEU D 1 317 ? 8.982 24.172 114.115 1.00 38.45 315 LEU D C 1
ATOM 9700 O O . LEU D 1 317 ? 9.985 23.830 114.744 1.00 36.55 315 LEU D O 1
ATOM 9705 N N . SER D 1 318 ? 8.083 25.047 114.596 1.00 36.98 316 SER D N 1
ATOM 9706 C CA A SER D 1 318 ? 8.250 25.657 115.909 0.50 39.69 316 SER D CA 1
ATOM 9707 C CA B SER D 1 318 ? 8.230 25.661 115.913 0.50 37.72 316 SER D CA 1
ATOM 9708 C C . SER D 1 318 ? 8.042 24.617 117.013 1.00 40.36 316 SER D C 1
ATOM 9709 O O . SER D 1 318 ? 8.773 24.618 117.997 1.00 40.43 316 SER D O 1
ATOM 9714 N N . ALA D 1 319 ? 7.050 23.738 116.838 1.00 39.29 317 ALA D N 1
ATOM 9715 C CA . ALA D 1 319 ? 6.742 22.677 117.793 1.00 47.38 317 ALA D CA 1
ATOM 9716 C C . ALA D 1 319 ? 7.821 21.595 117.817 1.00 49.36 317 ALA D C 1
ATOM 9717 O O . ALA D 1 319 ? 7.935 20.882 118.804 1.00 51.88 317 ALA D O 1
ATOM 9719 N N . ASN D 1 320 ? 8.587 21.453 116.728 1.00 48.42 318 ASN D N 1
ATOM 9720 C CA . ASN D 1 320 ? 9.604 20.421 116.631 1.00 49.80 318 ASN D CA 1
ATOM 9721 C C . ASN D 1 320 ? 10.998 21.032 116.748 1.00 55.40 318 ASN D C 1
ATOM 9722 O O . ASN D 1 320 ? 11.968 20.387 116.363 1.00 64.34 318 ASN D O 1
ATOM 9727 N N . MET D 1 321 ? 11.106 22.244 117.311 1.00 54.26 319 MET D N 1
ATOM 9728 C CA . MET D 1 321 ? 12.403 22.862 117.559 1.00 62.23 319 MET D CA 1
ATOM 9729 C C . MET D 1 321 ? 12.234 24.176 118.333 1.00 61.98 319 MET D C 1
ATOM 9730 O O . MET D 1 321 ? 11.593 24.132 119.397 1.00 64.08 319 MET D O 1
#

Secondary structure (DSSP, 8-state):
-PPPSSS-EEEEETTTSHHHHHHHHHHTTTSEEEEEE--SS-SGGGSTTTT-TTEEEEE--TT-HHHHHHHTTT-SEEEE-----SHHHHTT-HHHHHHHHHHHHHHHHHHHHHHS--SEEEEE--GGGG---HHHHHHHHHHHHHHHHHHHHHHHHHHH---EEEEEEPEEESSSS--SSHHHHHHHHHHTTPPEEEESSS--EEEEEEHHHHHHHHHHHHH-GGGTTEEEEES-TT-EEEHHHHHHHHHHHTT----EEEE---SPP--------HHHHHHH-------HHHHHHHHHHHHHH-/-PPPSSS-EEEEETTTSHHHHHHHHHHTTTSEEEEEE--SS-SGGGSTTTT-TTEEEEE--TT-HHHHHHHTTT-SEEEE------HHHHHH-HHHHHHHHHHHHHHHHHHHHHHS--SEEEEE--GGGTGGGG--TT---HHHHHHHHHHHHHHHHHHHHHHHHHHH---EEEEEEPEEESTT----SHHHHHHHHHHTT--EEEESSS--EEEEEEHHHHHHHHHHHHH-GGGTTEEEEES-GGGEEEHHHHHHHHHHHTT----EEEE--SS-----PPPP-HHIIIII-------HHHHHHHHHHHHHHT-SS----/-PPPSSS-EEEEETTTSHHHHHHHHHHTTTSEEEEEE--SS-SGGGSTTTT-TTEEEEE--TT-HHHHHHHTTT-SEEEE------HHHHHH-HHHHHHHHHHHHHHHHHHHHHHS--SEEEEE--THHHHGGG--TTT---HHHHHHHHHHHHHHHHHHHHHHHHHHHH---EEEEEEPEEESTT---SSHHHHHHHHHHTT--EEEESSS--EEEEEEHHHHHHHHHHHHH-GGGTTEEEEES-TTSEEEHHHHHHHHHHHTT----EEEE--SS-----PPPP-HHHHHHH-------HHHHHHHHHHHHHH-/---SSS-EEEEETTTSHHHHHHHHHHGGGSEEEEEE--SS-SGGGSTTTT-TTEEEEE--TT-HHHHHHHTTT-SEEEE------TT-SS--HHHHHIIIIIHHHHHHHHHHHH---SEEEEE--GGGTGGGGS-GGG--TTTHHHHHHHHHHHHHHHHHHHHHHHHHHHH---EEEEEEPEEESTT----SHHHHHHHHHHTT--EEEETTS--EEEEEEHHHHHHHHHHHHH-GGGTTEEEEE--GGGEEEHHHHHHHHHHHHT----EEEE--SS-----PPPP-HHHHHHH-------HHHHHHHHHHHHHHT-

Organism: Psychrobacter cryohalolentis (strain ATCC BAA-1226 / DSM 17306 / VKM B-2378 / K5) (NCBI:txid335284)

Radius of gyration: 34.06 Å; Cα contacts (8 Å, |Δi|>4): 2747; chains: 4; bounding box: 72×96×95 Å

B-factor: mean 39.08, std 13.32, range [20.76, 124.24]